Protein AF-M1UWH1-F1 (afdb_monomer_lite)

pLDDT: mean 89.77, std 11.31, range [30.55, 98.75]

Secondary structure (DSSP, 8-state):
----EEEEEE-TTSEEEEEEE-TTS-EE-HHHHHHHHHHHHHHHH-TT-SEEEEE--SS-SB-EE-GGGS-SSGGGHHHH-----HHHIIIIIS-SS-EEEEE-SEEETHHHHHHHTSSEEEEETT-EEE--GGGGT----SSHHHHHHHHH-HHHHHHHHHTT--EEHHHHHHTTS-SEEE-GGGGGGHHHHHHHHHHHHHH-GGGPPPPGGG--TTTTT--HHHHHHHHHHHHHHHHHHH--THHHHHHHHHHHHHHTSSHHHHHHHHHHHHHHHHHSHHHHHHHHHHHHHHH-S--PPPPTT----SEEEEE--SHHHHHHHHHHHHTT-EEEEE-SSHHHHHHHHHHHHHHHHHTT--HHHHHHTEEEESS--HHHHTT-SEEEE---S-HHHHHHHHHHHHHHS-TT-EEEE--SSS-HHHHHTT-HHHHHHT-EEEEEEPSSTTT--EEEEEE-TT--HHHHHHHHHHHHHTT-EEEEEE-STTTTHHHHHHHHHHHHHHHHHHH---HHHHHHHIIIII--SS-HHHHHHHH-HHHHHHHHHHHHHH-GGG-----HHHHHHHTT--BGGGTBSSSEE-TTS-SEE--HHHHHHHHHTT-PPPPSSPPPHHHHHHHHHHHHHHHHHHHHHTTSSS-HHHHHHHHHHHH---GGGT-HHHHHHHSTTHHHHHHHHHHHHHHHHTTT-GGGSPPHHHHHHTTSSS--SSSPPPPPPPPPPTT-EEEEEEEEPPPEETTTSTTTT--HHHHHHHHHHHHHHHHT--GGG--EEEEE-SS--TTHHHHHHHHHHHHTT--TTS-EEEE--GGGHHHHHHHHHHHHHHHTS-SEEEEEEEEETTTS------SS--TTGGG-HHHHGGGS-HHHHHHHHHHHTT--HHHHHHHHHHHHHHHHHHHHTTGGGGTBPPEEEEEPPPHHHHHHHS--SSSTTSS--PPEEEEE-S-S---TT--HHHHHTSPBSSSTT---BTTSBPPPEEEEEEEEEEEHHHHHHTTPPPSEEEEEEEEEE--GGGGGGHHHHHHHHHHHHHT--GGGEEEEEE--SBHHHHHHHHHHHT--TTSBSTT--HHHH---TTTHHHHHHHHHHHHHHHHT-SEEEEEEEETTTEEEEEEEE--TT----HHHHHHH-

Radius of gyration: 35.46 Å; chains: 1; bounding box: 84×63×124 Å

Sequence (1145 aa):
MTGESVSVQYQPDGVAIIVFSAPPVNALSVNLRRLLALNVANVVADRRAKAIVLYGGESTFSAGADVGEFPEKLGSAENIISLDTEPFKTLLETSPKPTVACITGTALGGGLELALACHFRVALSDAKLGLPELRLGLIPGLGGTQRLPRLIGVEPALDMIMHSRIIDGEEAHRCGLVDRLVPASRRETLLREACAVALEVASDPQKMPPPLLTRTDKLGNADVEKIRSKYLPRAVEMRQKTGQIQFESCVRAVLEGIERGGGDAGWALEAELFRQCAASEASRALIHVFLASRRTVTNFKAEPHLHEPRTVAVIGGGLMGSGIAACILQNGGRVVLKEVNENALAAAIQRIEAILSRAKVDTADARRRLQGTIEFDKKLFSDVDLVVEAAVENVQAKQGIFRSLAECTGPHCILATNTSTINLDLIGEAIPQVHKEGRLIGAHFFSPAHVMPLLEIVRANRTRNRAVQMVLAFAKHLRKTPIIVGNCAGFAVNRMYFPQTQMAFFLTEYLGIHPYDIDRACQEVLGLPMGPFGLADLVGLDICDSVNQVFSMSYPERVCSLSIAGKLIEMGRKGQKSGAGFYRYGADHRKPIEDREMLDPLLASMTPPPLREPLTPLDIVQMIFFPVVNEAMRVLEERIADKAADLDVASVLGYGFPAYRGGLLYWAQHLPGGPRLILERLREWDTRFGTQCPLFAPSFALECALRSTEPVLERPPRPRLATGSDDDIVFVAAVRTAIGKAGRGLLKDTLPEDMLAPLIGALLDRSAVKPAEVGDVIVGTALPRGDAAAVSLRVAALCAGLPDTVPVRLVNRLCASGLQAIADAAAAIQRGDYGIAIAGGVESMSMNAIQLSLERRSHRLASCAAAEDAYLSMGDTSENVAARFAISRAAQDRFAASSHARASRASLSGRFEREILPISTQVYPTRKAAKQADGNLSTAERAPAVPQPVVAQRDEGIRLGVTTGALAKLPPVFRKQGTTTAGNSSQVSDGAALVLLMKRSEARRRGLRPLGTFRAFAVAGVPPAIMGIGPAAAIPKLLSQAGVEANLIDLYEINEAFASQAEYCVQKLGLNRDVLNVNGGAIALGHPLGMSGARLCVTLLHELAIREGRYGVVSMCVGTGMGAAALLERCEDDGFDERRLRAAL

InterPro domains:
  IPR001753 Enoyl-CoA hydratase/isomerase-like domain [PF00378] (13-206)
  IPR002155 Thiolase [TIGR01930] (732-1129)
  IPR002155 Thiolase [cd00751] (730-1130)
  IPR006108 3-hydroxyacyl-CoA dehydrogenase, C-terminal [PF00725] (490-585)
  IPR006176 3-hydroxyacyl-CoA dehydrogenase, NAD binding [PF02737] (311-487)
  IPR008927 6-phosphogluconate dehydrogenase-like, C-terminal domain superfamily [SSF48179] (490-593)
  IPR008927 6-phosphogluconate dehydrogenase-like, C-terminal domain superfamily [SSF48179] (617-691)
  IPR016039 Thiolase-like [G3DSA:3.40.47.10] (725-1144)
  IPR016039 Thiolase-like [SSF53901] (724-1131)
  IPR018376 Enoyl-CoA hydratase/isomerase, conserved site [PS00166] (100-120)
  IPR020610 Thiolase, active site [PS00099] (1112-1125)
  IPR020613 Thiolase, conserved site [PS00737] (1077-1093)
  IPR020615 Thiolase, acyl-enzyme intermediate active site [PS00098] (811-829)
  IPR020616 Thiolase, N-terminal [PF00108] (729-1001)
  IPR020617 Thiolase, C-terminal [PF02803] (1009-1130)
  IPR029045 ClpP/crotonase-like domain superfamily [SSF52096] (1-296)
  IPR036291 NAD(P)-binding domain superfamily [SSF51735] (310-488)

Foldseek 3Di:
DFPWDWDWDADPLQEIEIETEGPPFAACEPVSVVRVLVVLVVSLPDPSHLAYEYADDAAFQHPYHDLVLQDLDLPCLVPRQPPVLVSLQVRAQVRPAAYEYLGHAEQEQNSLLSRLSGQAYEYEQAHKYWRQQLLLLFARQNLLLQSVCLQQNDVVSLVRRLVRDIDGPNVCVVSRVHVHYDYPVPSVCSVVVRVVVRVVCSVPVVPGDHRSQLHCPRHPVVPLVVLCVVQQVVQVVCCVQQVSNNSNQSSVLNSQSSVVNGSPRSNVSSSVSRSVSSSTLLSSLSSLLVVLLVVLDDDDDDDPPQDAWQEEEEEFLDQQSLLVLLLQLQLPHAYEYEDQDDVRQVVSLVSNLVVCVVVVHDSVSSVVRYHYDHDLALVVAASGQEYEYDDDQDLVVLLVVVLSSLVRYHPNYAYEYQHQFDFQLSSCVSVVPCLQSQRYWYFHAFPVNNPFQETEIEGALNHFPSNVVNVVSNSVSSNHRYHYFYTDGRQQQRQLQLLLLQLLQCCCLAVVDQSVLLQVLCCRVQNFPTGSQLVQLVCWLVVNVVSLLSCCLQPVLAGFDGCQSVVQVVVVAGHLVSQHHCFGAPPVSPDGHHDCVPVVVVSVVSPHDHDPDDDDSVNSVLSNQLLSLQSSLLSQLLRRHVWVSSQQNCQCRRVVRPSSCNGSQSNQQPPDCRLNVSLVVLVVCCVVCCVRGVSSPGFLQSVQQVVDPRRGSHRRDAPAFAADDLLFKFFQDKAKAAWAFAPDGPCNPPQQLLQQQVQLLVQCVSQVPDLAQAQEEEEFAAQDDPCVVVVSQLSSSVSNPRDPPHYYDYAYQWLCRFVVQVVVQSVCQSVPVHFKHKGFYWFNCSVGPPDPPVVDDDPCCVVPVLQVLLPDDPLLLLQVLCVVVVVDLLLLLSLLSNLLSLQVCCQSSCLCVRHHDKRWDWAFDDPVRLCVPPVDDPPSPPDDGDTDIDIRGHQPLRDRSRGSVVSVPFQADPDNPGSFGLSSAFGAITMAMMTMIGRSSVCVVSVRFGLWTWQWKFKDFARQSNLLQQLLGAVVVGCVVRVHDPSLAQAEEEARRGSSSVVVSCVSVVDRPCRYSSNHHRSRRNRSRRRRSSVSVSSQSSVCVLSVRFKYKYKYGTRSGMIMMTIIGDHPRHDDPVVVSVRSD

Structure (mmCIF, N/CA/C/O backbone):
data_AF-M1UWH1-F1
#
_entry.id   AF-M1UWH1-F1
#
loop_
_atom_site.group_PDB
_atom_site.id
_atom_site.type_symbol
_atom_site.label_atom_id
_atom_site.label_alt_id
_atom_site.label_comp_id
_atom_site.label_asym_id
_atom_site.label_entity_id
_atom_site.label_seq_id
_atom_site.pdbx_PDB_ins_code
_atom_site.Cartn_x
_atom_site.Cartn_y
_atom_site.Cartn_z
_atom_site.occupancy
_atom_site.B_iso_or_equiv
_atom_site.auth_seq_id
_atom_site.auth_comp_id
_atom_site.auth_asym_id
_atom_site.auth_atom_id
_atom_site.pdbx_PDB_model_num
ATOM 1 N N . MET A 1 1 ? -17.876 -9.163 -30.804 1.00 32.53 1 MET A N 1
ATOM 2 C CA . MET A 1 1 ? -17.872 -8.530 -32.138 1.00 32.53 1 MET A CA 1
ATOM 3 C C . MET A 1 1 ? -16.700 -7.568 -32.159 1.00 32.53 1 MET A C 1
ATOM 5 O O . MET A 1 1 ? -16.785 -6.517 -31.539 1.00 32.53 1 MET A O 1
ATOM 9 N N . THR A 1 2 ? -15.562 -7.985 -32.708 1.00 49.34 2 THR A N 1
ATOM 10 C CA . THR A 1 2 ? -14.374 -7.133 -32.835 1.00 49.34 2 THR A CA 1
ATOM 11 C C . THR A 1 2 ? -14.682 -6.083 -33.902 1.00 49.34 2 THR A C 1
ATOM 13 O O . THR A 1 2 ? -15.084 -6.435 -35.003 1.00 49.34 2 THR A O 1
ATOM 16 N N . GLY A 1 3 ? -14.581 -4.792 -33.581 1.00 72.62 3 GLY A N 1
ATOM 17 C CA . GLY A 1 3 ? -14.861 -3.688 -34.515 1.00 72.62 3 GLY A CA 1
ATOM 18 C C . GLY A 1 3 ? -13.824 -3.538 -35.638 1.00 72.62 3 GLY A C 1
ATOM 19 O O . GLY A 1 3 ? -13.643 -2.439 -36.152 1.00 72.62 3 GLY A O 1
ATOM 20 N N . GLU A 1 4 ? -13.106 -4.611 -35.967 1.00 88.38 4 GLU A N 1
ATOM 21 C CA . GLU A 1 4 ? -12.084 -4.646 -37.006 1.00 88.38 4 GLU A CA 1
ATOM 22 C C . GLU A 1 4 ? -12.744 -4.743 -38.381 1.00 88.38 4 GLU A C 1
ATOM 24 O O . GLU A 1 4 ? -13.670 -5.530 -38.589 1.00 88.38 4 GLU A O 1
ATOM 29 N N . SER A 1 5 ? -12.262 -3.957 -39.336 1.00 90.50 5 SER A N 1
ATOM 30 C CA . SER A 1 5 ? -12.790 -3.951 -40.696 1.00 90.50 5 SER A CA 1
ATOM 31 C C . SER A 1 5 ? -11.693 -3.704 -41.722 1.00 90.50 5 SER A C 1
ATOM 33 O O . SER A 1 5 ? -10.723 -2.985 -41.477 1.00 90.50 5 SER A O 1
ATOM 35 N N . VAL A 1 6 ? -11.867 -4.313 -42.892 1.00 92.69 6 VAL A N 1
ATOM 36 C CA . VAL A 1 6 ? -11.079 -4.046 -44.094 1.00 92.69 6 VAL A CA 1
ATOM 37 C C . VAL A 1 6 ? -12.072 -3.830 -45.227 1.00 92.69 6 VAL A C 1
ATOM 39 O O . VAL A 1 6 ? -12.960 -4.654 -45.438 1.00 92.69 6 VAL A O 1
ATOM 42 N N . SER A 1 7 ? -11.948 -2.710 -45.927 1.00 94.38 7 SER A N 1
ATOM 43 C CA . SER A 1 7 ? -12.796 -2.348 -47.062 1.00 94.38 7 SER A CA 1
ATOM 44 C C . SER A 1 7 ? -11.935 -1.981 -48.263 1.00 94.38 7 SER A C 1
ATOM 46 O O . SER A 1 7 ? -10.785 -1.574 -48.109 1.00 94.38 7 SER A O 1
ATOM 48 N N . VAL A 1 8 ? -12.486 -2.132 -49.465 1.00 95.06 8 VAL A N 1
ATOM 49 C CA . VAL A 1 8 ? -11.788 -1.819 -50.715 1.00 95.06 8 VAL A CA 1
ATOM 50 C C . VAL A 1 8 ? -12.568 -0.750 -51.466 1.00 95.06 8 VAL A C 1
ATOM 52 O O . VAL A 1 8 ? -13.759 -0.913 -51.724 1.00 95.06 8 VAL A O 1
ATOM 55 N N . GLN A 1 9 ? -11.892 0.335 -51.832 1.00 94.88 9 GLN A N 1
ATOM 56 C CA . GLN A 1 9 ? -12.444 1.434 -52.618 1.00 94.88 9 GLN A CA 1
ATOM 57 C C . GLN A 1 9 ? -11.731 1.493 -53.969 1.00 94.88 9 GLN A C 1
ATOM 59 O O . GLN A 1 9 ? -10.514 1.649 -54.022 1.00 94.88 9 GLN A O 1
ATOM 64 N N . TYR A 1 10 ? -12.478 1.370 -55.064 1.00 93.25 10 TYR A N 1
ATOM 65 C CA . TYR A 1 10 ? -11.926 1.443 -56.417 1.00 93.25 10 TYR A CA 1
ATOM 66 C C . TYR A 1 10 ? -12.019 2.871 -56.947 1.00 93.25 10 TYR A C 1
ATOM 68 O O . TYR A 1 10 ? -13.111 3.433 -57.031 1.00 93.25 10 TYR A O 1
ATOM 76 N N . GLN A 1 11 ? -10.879 3.442 -57.321 1.00 93.19 11 GLN A N 1
ATOM 77 C CA . GLN A 1 11 ? -10.817 4.733 -57.993 1.00 93.19 11 GLN A CA 1
ATOM 78 C C . GLN A 1 11 ? -11.104 4.577 -59.499 1.00 93.19 11 GLN A C 1
ATOM 80 O O . GLN A 1 11 ? -10.790 3.529 -60.075 1.00 93.19 11 GLN A O 1
ATOM 85 N N . PRO A 1 12 ? -11.676 5.600 -60.169 1.00 88.69 12 PRO A N 1
ATOM 86 C CA . PRO A 1 12 ? -11.989 5.543 -61.603 1.00 88.69 12 PRO A CA 1
ATOM 87 C C . PRO A 1 12 ? -10.779 5.269 -62.512 1.00 88.69 12 PRO A C 1
ATOM 89 O O . PRO A 1 12 ? -10.929 4.741 -63.611 1.00 88.69 12 PRO A O 1
ATOM 92 N N . ASP A 1 13 ? -9.578 5.620 -62.058 1.00 89.25 13 ASP A N 1
ATOM 93 C CA . ASP A 1 13 ? -8.307 5.418 -62.763 1.00 89.25 13 ASP A CA 1
ATOM 94 C C . ASP A 1 13 ? -7.765 3.972 -62.676 1.00 89.25 13 ASP A C 1
ATOM 96 O O . ASP A 1 13 ? -6.873 3.589 -63.448 1.00 89.25 13 ASP A O 1
ATOM 100 N N . GLY A 1 14 ? -8.360 3.141 -61.812 1.00 89.94 14 GLY A N 1
ATOM 101 C CA . GLY A 1 14 ? -8.007 1.742 -61.591 1.00 89.94 14 GLY A CA 1
ATOM 102 C C . GLY A 1 14 ? -7.164 1.483 -60.338 1.00 89.94 14 GLY A C 1
ATOM 103 O O . GLY A 1 14 ? -6.703 0.355 -60.166 1.00 89.94 14 GLY A O 1
ATOM 104 N N . VAL A 1 15 ? -6.938 2.464 -59.456 1.00 96.00 15 VAL A N 1
ATOM 105 C CA . VAL A 1 15 ? -6.287 2.215 -58.154 1.00 96.00 15 VAL A CA 1
ATOM 106 C C . VAL A 1 15 ? -7.288 1.627 -57.156 1.00 96.00 15 VAL A C 1
ATOM 108 O O . VAL A 1 15 ? -8.354 2.194 -56.924 1.00 96.00 15 VAL A O 1
ATOM 111 N N . ALA A 1 16 ? -6.941 0.503 -56.527 1.00 96.94 16 ALA A N 1
ATOM 112 C CA . ALA A 1 16 ? -7.712 -0.078 -55.431 1.00 96.94 16 ALA A CA 1
ATOM 113 C C . ALA A 1 16 ? -7.117 0.334 -54.077 1.00 96.94 16 ALA A C 1
ATOM 115 O O . ALA A 1 16 ? -5.994 -0.037 -53.736 1.00 96.94 16 ALA A O 1
ATOM 116 N N . ILE A 1 17 ? -7.877 1.092 -53.292 1.00 97.12 17 ILE A N 1
ATOM 117 C CA . ILE A 1 17 ? -7.493 1.543 -51.955 1.00 97.12 17 ILE A CA 1
ATOM 118 C C . ILE A 1 17 ? -8.067 0.564 -50.932 1.00 97.12 17 ILE A C 1
ATOM 120 O O . ILE A 1 17 ? -9.280 0.494 -50.742 1.00 97.12 17 ILE A O 1
ATOM 124 N N . ILE A 1 18 ? -7.197 -0.192 -50.268 1.00 96.62 18 ILE A N 1
ATOM 125 C CA . ILE A 1 18 ? -7.555 -1.092 -49.172 1.00 96.62 18 ILE A CA 1
ATOM 126 C C . ILE A 1 18 ? -7.452 -0.302 -47.869 1.00 96.62 18 ILE A C 1
ATOM 128 O O . ILE A 1 18 ? -6.356 0.011 -47.400 1.00 96.62 18 ILE A O 1
ATOM 132 N N . VAL A 1 19 ? -8.608 0.017 -47.294 1.00 96.12 19 VAL A N 1
ATOM 133 C CA . VAL A 1 19 ? -8.722 0.755 -46.037 1.00 96.12 19 VAL A CA 1
ATOM 134 C C . VAL A 1 19 ? -8.944 -0.227 -44.899 1.00 96.12 19 VAL A C 1
ATOM 136 O O . VAL A 1 19 ? -9.927 -0.969 -44.914 1.00 96.12 19 VAL A O 1
ATOM 139 N N . PHE A 1 20 ? -8.056 -0.222 -43.909 1.00 94.81 20 PHE A N 1
ATOM 140 C CA . PHE A 1 20 ? -8.153 -1.092 -42.740 1.00 94.81 20 PHE A CA 1
ATOM 141 C C . PHE A 1 20 ? -8.281 -0.289 -41.448 1.00 94.81 20 PHE A C 1
ATOM 143 O O . PHE A 1 20 ? -7.688 0.778 -41.301 1.00 94.81 20 PHE A O 1
ATOM 150 N N . SER A 1 21 ? -9.077 -0.804 -40.511 1.00 92.69 21 SER A N 1
ATOM 151 C CA . SER A 1 21 ? -9.324 -0.158 -39.225 1.00 92.69 21 SER A CA 1
ATOM 152 C C . SER A 1 21 ? -9.543 -1.182 -38.114 1.00 92.69 21 SER A C 1
ATOM 154 O O . SER A 1 21 ? -10.317 -2.124 -38.279 1.00 92.69 21 SER A O 1
ATOM 156 N N . ALA A 1 22 ? -8.887 -0.970 -36.975 1.00 88.56 22 ALA A N 1
ATOM 157 C CA . ALA A 1 22 ? -9.105 -1.691 -35.725 1.00 88.56 22 ALA A CA 1
ATOM 158 C C . ALA A 1 22 ? -9.096 -0.680 -34.561 1.00 88.56 22 ALA A C 1
ATOM 160 O O . ALA A 1 22 ? -8.036 -0.360 -34.032 1.00 88.56 22 ALA A O 1
ATOM 161 N N . PRO A 1 23 ? -10.239 -0.091 -34.173 1.00 80.50 23 PRO A N 1
ATOM 162 C CA . PRO A 1 23 ? -10.279 0.882 -33.083 1.00 80.50 23 PRO A CA 1
ATOM 163 C C . PRO A 1 23 ? -9.908 0.235 -31.729 1.00 80.50 23 PRO A C 1
ATOM 165 O O . PRO A 1 23 ? -10.260 -0.921 -31.495 1.00 80.50 23 PRO A O 1
ATOM 168 N N . PRO A 1 24 ? -9.253 0.964 -30.799 1.00 78.44 24 PRO A N 1
ATOM 169 C CA . PRO A 1 24 ? -8.936 2.397 -30.851 1.00 78.44 24 PRO A CA 1
ATOM 170 C C . PRO A 1 24 ? -7.660 2.751 -31.637 1.00 78.44 24 PRO A C 1
ATOM 172 O O . PRO A 1 24 ? -7.464 3.920 -31.957 1.00 78.44 24 PRO A O 1
ATOM 175 N N . VAL A 1 25 ? -6.798 1.777 -31.944 1.00 85.12 25 VAL A N 1
ATOM 176 C CA . VAL A 1 25 ? -5.574 1.945 -32.747 1.00 85.12 25 VAL A CA 1
ATOM 177 C C . VAL A 1 25 ? -5.332 0.694 -33.584 1.00 85.12 25 VAL A C 1
ATOM 179 O O . VAL A 1 25 ? -5.476 -0.408 -33.063 1.00 85.12 25 VAL A O 1
ATOM 182 N N . ASN A 1 26 ? -4.904 0.860 -34.840 1.00 91.50 26 ASN A N 1
ATOM 183 C CA . ASN A 1 26 ? -4.705 -0.244 -35.786 1.00 91.50 26 ASN A CA 1
ATOM 184 C C . ASN A 1 26 ? -3.560 -1.191 -35.377 1.00 91.50 26 ASN A C 1
ATOM 186 O O . ASN A 1 26 ? -2.440 -1.100 -35.896 1.00 91.50 26 ASN A O 1
ATOM 190 N N . ALA A 1 27 ? -3.839 -2.097 -34.444 1.00 89.25 27 ALA A N 1
ATOM 191 C CA . ALA A 1 27 ? -2.983 -3.217 -34.093 1.00 89.25 27 ALA A CA 1
ATOM 192 C C . ALA A 1 27 ? -3.243 -4.374 -35.064 1.00 89.25 27 ALA A C 1
ATOM 194 O O . ALA A 1 27 ? -4.388 -4.742 -35.319 1.00 89.25 27 ALA A O 1
ATOM 195 N N . LEU A 1 28 ? -2.181 -4.935 -35.634 1.00 87.00 28 LEU A N 1
ATOM 196 C CA . LEU A 1 28 ? -2.249 -6.083 -36.529 1.00 87.00 28 LEU A CA 1
ATOM 197 C C . LEU A 1 28 ? -2.514 -7.337 -35.704 1.00 87.00 28 LEU A C 1
ATOM 199 O O . LEU A 1 28 ? -1.569 -8.059 -35.407 1.00 87.00 28 LEU A O 1
ATOM 203 N N . SER A 1 29 ? -3.766 -7.587 -35.330 1.00 86.12 29 SER A N 1
ATOM 204 C CA . SER A 1 29 ? -4.202 -8.860 -34.747 1.00 86.12 29 SER A CA 1
ATOM 205 C C . SER A 1 29 ? -4.167 -9.988 -35.792 1.00 86.12 29 SER A C 1
ATOM 207 O O . SER A 1 29 ? -4.154 -9.729 -36.998 1.00 86.12 29 SER A O 1
ATOM 209 N N . VAL A 1 30 ? -4.193 -11.256 -35.374 1.00 82.12 30 VAL A N 1
ATOM 210 C CA . VAL A 1 30 ? -4.352 -12.437 -36.240 1.00 82.12 30 VAL A CA 1
ATOM 211 C C . VAL A 1 30 ? -5.530 -12.233 -37.190 1.00 82.12 30 VAL A C 1
ATOM 213 O O . VAL A 1 30 ? -5.425 -12.531 -38.381 1.00 82.12 30 VAL A O 1
ATOM 216 N N . ASN A 1 31 ? -6.646 -11.711 -36.679 1.00 85.25 31 ASN A N 1
ATOM 217 C CA . ASN A 1 31 ? -7.851 -11.501 -37.468 1.00 85.25 31 ASN A CA 1
ATOM 218 C C . ASN A 1 31 ? -7.667 -10.384 -38.505 1.00 85.25 31 ASN A C 1
ATOM 220 O O . ASN A 1 31 ? -7.942 -10.608 -39.685 1.00 85.25 31 ASN A O 1
ATOM 224 N N . LEU A 1 32 ? -7.117 -9.228 -38.116 1.00 87.75 32 LEU A N 1
ATOM 225 C CA . LEU A 1 32 ? -6.843 -8.145 -39.060 1.00 87.75 32 LEU A CA 1
ATOM 226 C C . LEU A 1 32 ? -5.835 -8.567 -40.141 1.00 87.75 32 LEU A C 1
ATOM 228 O O . LEU A 1 32 ? -6.041 -8.265 -41.316 1.00 87.75 32 LEU A O 1
ATOM 232 N N . ARG A 1 33 ? -4.787 -9.320 -39.775 1.00 86.75 33 ARG A N 1
ATOM 233 C CA . ARG A 1 33 ? -3.809 -9.884 -40.725 1.00 86.75 33 ARG A CA 1
ATOM 234 C C . ARG A 1 33 ? -4.490 -10.798 -41.750 1.00 86.75 33 ARG A C 1
ATOM 236 O O . ARG A 1 33 ? -4.246 -10.651 -42.946 1.00 86.75 33 ARG A O 1
ATOM 243 N N . ARG A 1 34 ? -5.393 -11.683 -41.309 1.00 86.00 34 ARG A N 1
ATOM 244 C CA . ARG A 1 34 ? -6.181 -12.562 -42.196 1.00 86.00 34 ARG A CA 1
ATOM 245 C C . ARG A 1 34 ? -7.105 -11.778 -43.127 1.00 86.00 34 ARG A C 1
ATOM 247 O O . ARG A 1 34 ? -7.150 -12.066 -44.321 1.00 86.00 34 ARG A O 1
ATOM 254 N N . LEU A 1 35 ? -7.818 -10.776 -42.608 1.00 89.25 35 LEU A N 1
ATOM 255 C CA . LEU A 1 35 ? -8.702 -9.927 -43.413 1.00 89.25 35 LEU A CA 1
ATOM 256 C C . LEU A 1 35 ? -7.924 -9.129 -44.465 1.00 89.25 35 LEU A C 1
ATOM 258 O O . LEU A 1 35 ? -8.372 -9.031 -45.609 1.00 89.25 35 LEU A O 1
ATOM 262 N N . LEU A 1 36 ? -6.760 -8.587 -44.099 1.00 90.12 36 LEU A N 1
ATOM 263 C CA . LEU A 1 36 ? -5.859 -7.909 -45.029 1.00 90.12 36 LEU A CA 1
ATOM 264 C C . LEU A 1 36 ? -5.384 -8.863 -46.125 1.00 90.12 36 LEU A C 1
ATOM 266 O O . LEU A 1 36 ? -5.554 -8.548 -47.298 1.00 90.12 36 LEU A O 1
ATOM 270 N N . ALA A 1 37 ? -4.867 -10.039 -45.761 1.00 88.19 37 ALA A N 1
ATOM 271 C CA . ALA A 1 37 ? -4.418 -11.045 -46.721 1.00 88.19 37 ALA A CA 1
ATOM 272 C C . ALA A 1 37 ? -5.525 -11.421 -47.723 1.00 88.19 37 ALA A C 1
ATOM 274 O O . ALA A 1 37 ? -5.306 -11.380 -48.932 1.00 88.19 37 ALA A O 1
ATOM 275 N N . LEU A 1 38 ? -6.738 -11.700 -47.235 1.00 89.31 38 LEU A N 1
ATOM 276 C CA . LEU A 1 38 ? -7.881 -12.043 -48.084 1.00 89.31 38 LEU A CA 1
ATOM 277 C C . LEU A 1 38 ? -8.242 -10.912 -49.061 1.00 89.31 38 LEU A C 1
ATOM 279 O O . LEU A 1 38 ? -8.435 -11.153 -50.251 1.00 89.31 38 LEU A O 1
ATOM 283 N N . ASN A 1 39 ? -8.326 -9.670 -48.576 1.00 92.25 39 ASN A N 1
ATOM 284 C CA . ASN A 1 39 ? -8.693 -8.531 -49.420 1.00 92.25 39 ASN A CA 1
ATOM 285 C C . ASN A 1 39 ? -7.599 -8.188 -50.435 1.00 92.25 39 ASN A C 1
ATOM 287 O O . ASN A 1 39 ? -7.919 -7.899 -51.585 1.00 92.25 39 ASN A O 1
ATOM 291 N N . VAL A 1 40 ? -6.322 -8.270 -50.050 1.00 90.94 40 VAL A N 1
ATOM 292 C CA . VAL A 1 40 ? -5.207 -8.080 -50.986 1.00 90.94 40 VAL A CA 1
ATOM 293 C C . VAL A 1 40 ? -5.252 -9.153 -52.074 1.00 90.94 40 VAL A C 1
ATOM 295 O O . VAL A 1 40 ? -5.216 -8.800 -53.248 1.00 90.94 40 VAL A O 1
ATOM 298 N N . ALA A 1 41 ? -5.421 -10.433 -51.722 1.00 90.31 41 ALA A N 1
ATOM 299 C CA . ALA A 1 41 ? -5.534 -11.516 -52.702 1.00 90.31 41 ALA A CA 1
ATOM 300 C C . ALA A 1 41 ? -6.688 -11.288 -53.696 1.00 90.31 41 ALA A C 1
ATOM 302 O O . ALA A 1 41 ? -6.501 -11.416 -54.908 1.00 90.31 41 ALA A O 1
ATOM 303 N N . ASN A 1 42 ? -7.857 -10.869 -53.200 1.00 91.12 42 ASN A N 1
ATOM 304 C CA . ASN A 1 42 ? -9.011 -10.547 -54.041 1.00 91.12 42 ASN A CA 1
ATOM 305 C C . ASN A 1 42 ? -8.716 -9.391 -55.013 1.00 91.12 42 ASN A C 1
ATOM 307 O O . ASN A 1 42 ? -9.048 -9.475 -56.194 1.00 91.12 42 ASN A O 1
ATOM 311 N N . VAL A 1 43 ? -8.061 -8.326 -54.544 1.00 92.44 43 VAL A N 1
ATOM 312 C CA . VAL A 1 43 ? -7.693 -7.172 -55.382 1.00 92.44 43 VAL A CA 1
ATOM 313 C C . VAL A 1 43 ? -6.607 -7.534 -56.398 1.00 92.44 43 VAL A C 1
ATOM 315 O O . VAL A 1 43 ? -6.645 -7.072 -57.541 1.00 92.44 43 VAL A O 1
ATOM 318 N N . VAL A 1 44 ? -5.648 -8.385 -56.029 1.00 91.06 44 VAL A N 1
ATOM 319 C CA . VAL A 1 44 ? -4.637 -8.908 -56.958 1.00 91.06 44 VAL A CA 1
ATOM 320 C C . VAL A 1 44 ? -5.309 -9.697 -58.089 1.00 91.06 44 VAL A C 1
ATOM 322 O O . VAL A 1 44 ? -4.965 -9.484 -59.252 1.00 91.06 44 VAL A O 1
ATOM 325 N N . ALA A 1 45 ? -6.324 -10.512 -57.790 1.00 90.69 45 ALA A N 1
ATOM 326 C CA . ALA A 1 45 ? -7.078 -11.264 -58.796 1.00 90.69 45 ALA A CA 1
ATOM 327 C C . ALA A 1 45 ? -8.026 -10.396 -59.658 1.00 90.69 45 ALA A C 1
ATOM 329 O O . ALA A 1 45 ? -8.312 -10.743 -60.807 1.00 90.69 45 ALA A O 1
ATOM 330 N N . ASP A 1 46 ? -8.507 -9.258 -59.147 1.00 92.38 46 ASP A N 1
ATOM 331 C CA . ASP A 1 46 ? -9.475 -8.403 -59.847 1.00 92.38 46 ASP A CA 1
ATOM 332 C C . ASP A 1 46 ? -8.832 -7.590 -60.984 1.00 92.38 46 ASP A C 1
ATOM 334 O O . ASP A 1 46 ? -8.040 -6.676 -60.755 1.00 92.38 46 ASP A O 1
ATOM 338 N N . ARG A 1 47 ? -9.217 -7.858 -62.236 1.00 89.12 47 ARG A N 1
ATOM 339 C CA . ARG A 1 47 ? -8.689 -7.161 -63.425 1.00 89.12 47 ARG A CA 1
ATOM 340 C C . ARG A 1 47 ? -8.970 -5.651 -63.453 1.00 89.12 47 ARG A C 1
ATOM 342 O O . ARG A 1 47 ? -8.304 -4.945 -64.203 1.00 89.12 47 ARG A O 1
ATOM 349 N N . ARG A 1 48 ? -9.929 -5.148 -62.664 1.00 90.88 48 ARG A N 1
ATOM 350 C CA . ARG A 1 48 ? -10.234 -3.707 -62.555 1.00 90.88 48 ARG A CA 1
ATOM 351 C C . ARG A 1 48 ? -9.138 -2.934 -61.823 1.00 90.88 48 ARG A C 1
ATOM 353 O O . ARG A 1 48 ? -8.943 -1.755 -62.104 1.00 90.88 48 ARG A O 1
ATOM 360 N N . ALA A 1 49 ? -8.432 -3.584 -60.897 1.00 92.69 49 ALA A N 1
ATOM 361 C CA . ALA A 1 49 ? -7.335 -2.970 -60.162 1.00 92.69 49 ALA A CA 1
ATOM 362 C C . ALA A 1 49 ? -6.037 -3.028 -60.976 1.00 92.69 49 ALA A C 1
ATOM 364 O O . ALA A 1 49 ? -5.548 -4.117 -61.282 1.00 92.69 49 ALA A O 1
ATOM 365 N N . LYS A 1 50 ? -5.460 -1.862 -61.263 1.00 93.75 50 LYS A N 1
ATOM 366 C CA . LYS A 1 50 ? -4.129 -1.688 -61.864 1.00 93.75 50 LYS A CA 1
ATOM 367 C C . LYS A 1 50 ? -3.028 -1.572 -60.811 1.00 93.75 50 LYS A C 1
ATOM 369 O O . LYS A 1 50 ? -1.906 -1.984 -61.070 1.00 93.75 50 LYS A O 1
ATOM 374 N N . ALA A 1 51 ? -3.352 -1.038 -59.634 1.00 95.06 51 ALA A N 1
ATOM 375 C CA . ALA A 1 51 ? -2.442 -0.885 -58.501 1.00 95.06 51 ALA A CA 1
ATOM 376 C C . ALA A 1 51 ? -3.209 -0.929 -57.169 1.00 95.06 51 ALA A C 1
ATOM 378 O O . ALA A 1 51 ? -4.436 -0.807 -57.153 1.00 95.06 51 ALA A O 1
ATOM 379 N N . ILE A 1 52 ? -2.486 -1.102 -56.062 1.00 96.50 52 ILE A N 1
ATOM 380 C CA . ILE A 1 52 ? -3.030 -1.273 -54.710 1.00 96.50 52 ILE A CA 1
ATOM 381 C C . ILE A 1 52 ? -2.426 -0.223 -53.774 1.00 96.50 52 ILE A C 1
ATOM 383 O O . ILE A 1 52 ? -1.207 -0.079 -53.708 1.00 96.50 52 ILE A O 1
ATOM 387 N N . VAL A 1 53 ? -3.262 0.470 -53.003 1.00 97.75 53 VAL A N 1
ATOM 388 C CA . VAL A 1 53 ? -2.834 1.376 -51.927 1.00 97.75 53 VAL A CA 1
ATOM 389 C C . VAL A 1 53 ? -3.356 0.845 -50.596 1.00 97.75 53 VAL A C 1
ATOM 391 O O . VAL A 1 53 ? -4.563 0.693 -50.434 1.00 97.75 53 VAL A O 1
ATOM 394 N N . LEU A 1 54 ? -2.473 0.576 -49.632 1.00 97.50 54 LEU A N 1
ATOM 395 C CA . LEU A 1 54 ? -2.862 0.241 -48.258 1.00 97.50 54 LEU A CA 1
ATOM 396 C C . LEU A 1 54 ? -2.986 1.519 -47.429 1.00 97.50 54 LEU A C 1
ATOM 398 O O . LEU A 1 54 ? -2.049 2.318 -47.396 1.00 97.50 54 LEU A O 1
ATOM 402 N N . TYR A 1 55 ? -4.103 1.697 -46.727 1.00 96.81 55 TYR A N 1
ATOM 403 C CA . TYR A 1 55 ? -4.386 2.897 -45.942 1.00 96.81 55 TYR A CA 1
ATOM 404 C C . TYR A 1 55 ? -5.031 2.556 -44.590 1.00 96.81 55 TYR A C 1
ATOM 406 O O . TYR A 1 55 ? -6.080 1.924 -44.537 1.00 96.81 55 TYR A O 1
ATOM 414 N N . GLY A 1 56 ? -4.422 2.995 -43.485 1.00 92.69 56 GLY A N 1
ATOM 415 C CA . GLY A 1 56 ? -4.933 2.741 -42.125 1.00 92.69 56 GLY A CA 1
ATOM 416 C C . GLY A 1 56 ? -5.944 3.778 -41.613 1.00 92.69 56 GLY A C 1
ATOM 417 O O . GLY A 1 56 ? -6.336 3.743 -40.450 1.00 92.69 56 GLY A O 1
ATOM 418 N N . GLY A 1 57 ? -6.356 4.741 -42.442 1.00 90.19 57 GLY A N 1
ATOM 419 C CA . GLY A 1 57 ? -7.177 5.876 -42.007 1.00 90.19 57 GLY A CA 1
ATOM 420 C C . GLY A 1 57 ? -6.351 7.097 -41.594 1.00 90.19 57 GLY A C 1
ATOM 421 O O . GLY A 1 57 ? -5.143 7.157 -41.807 1.00 90.19 57 GLY A O 1
ATOM 422 N N . GLU A 1 58 ? -7.002 8.112 -41.028 1.00 86.19 58 GLU A N 1
ATOM 423 C CA . GLU A 1 58 ? -6.412 9.452 -40.861 1.00 86.19 58 GLU A CA 1
ATOM 424 C C . GLU A 1 58 ? -5.446 9.595 -39.675 1.00 86.19 58 GLU A C 1
ATOM 426 O O . GLU A 1 58 ? -4.613 10.508 -39.662 1.00 86.19 58 GLU A O 1
ATOM 431 N N . SER A 1 59 ? -5.561 8.721 -38.670 1.00 86.62 59 SER A N 1
ATOM 432 C CA . SER A 1 59 ? -4.827 8.833 -37.406 1.00 86.62 59 SER A CA 1
ATOM 433 C C . SER A 1 59 ? -3.520 8.047 -37.408 1.00 86.62 59 SER A C 1
ATOM 435 O O . SER A 1 59 ? -2.460 8.638 -37.226 1.00 86.62 59 SER A O 1
ATOM 437 N N . THR A 1 60 ? -3.591 6.735 -37.624 1.00 91.12 60 THR A N 1
ATOM 438 C CA . THR A 1 60 ? -2.475 5.793 -37.523 1.00 91.12 60 THR A CA 1
ATOM 439 C C . THR A 1 60 ? -2.565 4.787 -38.660 1.00 91.12 60 THR A C 1
ATOM 441 O O . THR A 1 60 ? -3.593 4.138 -38.815 1.00 91.12 60 THR A O 1
ATOM 444 N N . PHE A 1 61 ? -1.466 4.582 -39.388 1.00 95.88 61 PHE A N 1
ATOM 445 C CA . PHE A 1 61 ? -1.341 3.478 -40.330 1.00 95.88 61 PHE A CA 1
ATOM 446 C C . PHE A 1 61 ? -1.435 2.150 -39.576 1.00 95.88 61 PHE A C 1
ATOM 448 O O . PHE A 1 61 ? -2.448 1.464 -39.661 1.00 95.88 61 PHE A O 1
ATOM 455 N N . SER A 1 62 ? -0.432 1.828 -38.756 1.00 94.50 62 SER A N 1
ATOM 456 C CA . SER A 1 62 ? -0.483 0.694 -37.834 1.00 94.50 62 SER A CA 1
ATOM 457 C C . SER A 1 62 ? 0.478 0.867 -36.654 1.00 94.50 62 SER A C 1
ATOM 459 O O . SER A 1 62 ? 1.619 1.305 -36.806 1.00 94.50 62 SER A O 1
ATOM 461 N N . ALA A 1 63 ? 0.013 0.503 -35.459 1.00 90.00 63 ALA A N 1
ATOM 462 C CA . ALA A 1 63 ? 0.793 0.572 -34.224 1.00 90.00 63 ALA A CA 1
ATOM 463 C C . ALA A 1 63 ? 1.675 -0.671 -33.974 1.00 90.00 63 ALA A C 1
ATOM 465 O O . ALA A 1 63 ? 2.365 -0.713 -32.956 1.00 90.00 63 ALA A O 1
ATOM 466 N N . GLY A 1 64 ? 1.655 -1.658 -34.877 1.00 87.25 64 GLY A N 1
ATOM 467 C CA . GLY A 1 64 ? 2.377 -2.927 -34.740 1.00 87.25 64 GLY A CA 1
ATOM 468 C C . GLY A 1 64 ? 1.460 -4.114 -34.480 1.00 87.25 64 GLY A C 1
ATOM 469 O O . GLY A 1 64 ? 0.244 -4.004 -34.627 1.00 87.25 64 GLY A O 1
ATOM 470 N N . ALA A 1 65 ? 2.047 -5.259 -34.129 1.00 84.19 65 ALA A N 1
ATOM 471 C CA . ALA A 1 65 ? 1.294 -6.447 -33.731 1.00 84.19 65 ALA A CA 1
ATOM 472 C C . ALA A 1 65 ? 0.492 -6.195 -32.443 1.00 84.19 65 ALA A C 1
ATOM 474 O O . ALA A 1 65 ? 0.886 -5.377 -31.605 1.00 84.19 65 ALA A O 1
ATOM 475 N N . ASP A 1 66 ? -0.627 -6.902 -32.275 1.00 81.56 66 ASP A N 1
ATOM 476 C CA . ASP A 1 66 ? -1.370 -6.851 -31.018 1.00 81.56 66 ASP A CA 1
ATOM 477 C C . ASP A 1 66 ? -0.609 -7.612 -29.922 1.00 81.56 66 ASP A C 1
ATOM 479 O O . ASP A 1 66 ? -0.498 -8.836 -29.933 1.00 81.56 66 ASP A O 1
ATOM 483 N N . VAL A 1 67 ? -0.071 -6.861 -28.958 1.00 78.06 67 VAL A N 1
ATOM 484 C CA . VAL A 1 67 ? 0.711 -7.418 -27.847 1.00 78.06 67 VAL A CA 1
ATOM 485 C C . VAL A 1 67 ? -0.147 -8.308 -26.935 1.00 78.06 67 VAL A C 1
ATOM 487 O O . VAL A 1 67 ? 0.390 -9.176 -26.255 1.00 78.06 67 VAL A O 1
ATOM 490 N N . GLY A 1 68 ? -1.476 -8.143 -26.942 1.00 71.38 68 GLY A N 1
ATOM 491 C CA . GLY A 1 68 ? -2.400 -9.008 -26.205 1.00 71.38 68 GLY A CA 1
ATOM 492 C C . GLY A 1 68 ? -2.469 -10.448 -26.728 1.00 71.38 68 GLY A C 1
ATOM 493 O O . GLY A 1 68 ? -3.027 -11.304 -26.044 1.00 71.38 68 GLY A O 1
ATOM 494 N N . GLU A 1 69 ? -1.904 -10.728 -27.907 1.00 72.44 69 GLU A N 1
ATOM 495 C CA . GLU A 1 69 ? -1.839 -12.075 -28.487 1.00 72.44 69 GLU A CA 1
ATOM 496 C C . GLU A 1 69 ? -0.715 -12.926 -27.892 1.00 72.44 69 GLU A C 1
ATOM 498 O O . GLU A 1 69 ? -0.775 -14.149 -27.984 1.00 72.44 69 GLU A O 1
ATOM 503 N N . PHE A 1 70 ? 0.302 -12.318 -27.272 1.00 68.75 70 PHE A N 1
ATOM 504 C CA . PHE A 1 70 ? 1.402 -13.067 -26.668 1.00 68.75 70 PHE A CA 1
ATOM 505 C C . PHE A 1 70 ? 0.982 -13.582 -25.285 1.00 68.75 70 PHE A C 1
ATOM 507 O O . PHE A 1 70 ? 0.586 -12.789 -24.429 1.00 68.75 70 PHE A O 1
ATOM 514 N N . PRO A 1 71 ? 1.037 -14.902 -25.040 1.00 53.94 71 PRO A N 1
ATOM 515 C CA . PRO A 1 71 ? 0.498 -15.470 -23.819 1.00 53.94 71 PRO A CA 1
ATOM 516 C C . PRO A 1 71 ? 1.340 -15.121 -22.590 1.00 53.94 71 PRO A C 1
ATOM 518 O O . PRO A 1 71 ? 2.562 -15.245 -22.599 1.00 53.94 71 PRO A O 1
ATOM 521 N N . GLU A 1 72 ? 0.665 -14.820 -21.481 1.00 51.31 72 GLU A N 1
ATOM 522 C CA . GLU A 1 72 ? 1.290 -14.703 -20.155 1.00 51.31 72 GLU A CA 1
ATOM 523 C C . GLU A 1 72 ? 1.696 -16.082 -19.574 1.00 51.31 72 GLU A C 1
ATOM 525 O O . GLU A 1 72 ? 2.516 -16.150 -18.661 1.00 51.31 72 GLU A O 1
ATOM 530 N N . LYS A 1 73 ? 1.163 -17.205 -20.100 1.00 45.69 73 LYS A N 1
ATOM 531 C CA . LYS A 1 73 ? 1.372 -18.573 -19.570 1.00 45.69 73 LYS A CA 1
ATOM 532 C C . LYS A 1 73 ? 2.132 -19.507 -20.531 1.00 45.69 73 LYS A C 1
ATOM 534 O O . LYS A 1 73 ? 1.876 -19.534 -21.732 1.00 45.69 73 LYS A O 1
ATOM 539 N N . LEU A 1 74 ? 3.011 -20.345 -19.960 1.00 40.91 74 LEU A N 1
ATOM 540 C CA . LEU A 1 74 ? 3.936 -21.270 -20.650 1.00 40.91 74 LEU A CA 1
ATOM 541 C C . LEU A 1 74 ? 3.273 -22.284 -21.610 1.00 40.91 74 LEU A C 1
ATOM 543 O O . LEU A 1 74 ? 3.895 -22.671 -22.592 1.00 40.91 74 LEU A O 1
ATOM 547 N N . GLY A 1 75 ? 2.035 -22.720 -21.348 1.00 37.97 75 GLY A N 1
ATOM 548 C CA . GLY A 1 75 ? 1.389 -23.826 -22.081 1.00 37.97 75 GLY A CA 1
ATOM 549 C C . GLY A 1 75 ? 0.666 -23.447 -23.379 1.00 37.97 75 GLY A C 1
ATOM 550 O O . GLY A 1 75 ? 0.210 -24.324 -24.101 1.00 37.97 75 GLY A O 1
ATOM 551 N N . SER A 1 76 ? 0.535 -22.156 -23.689 1.00 41.91 76 SER A N 1
ATOM 552 C CA . SER A 1 76 ? -0.180 -21.668 -24.884 1.00 41.91 76 SER A CA 1
ATOM 553 C C . SER A 1 76 ? 0.739 -21.285 -26.049 1.00 41.91 76 SER A C 1
ATOM 555 O O . SER A 1 76 ? 0.250 -20.877 -27.101 1.00 41.91 76 SER A O 1
ATOM 557 N N . ALA A 1 77 ? 2.059 -21.433 -25.892 1.00 40.84 77 ALA A N 1
ATOM 558 C CA . ALA A 1 77 ? 3.036 -21.100 -26.930 1.00 40.84 77 ALA A CA 1
ATOM 559 C C . ALA A 1 77 ? 2.882 -21.962 -28.200 1.00 40.84 77 ALA A C 1
ATOM 561 O O . ALA A 1 77 ? 3.108 -21.466 -29.301 1.00 40.84 77 ALA A O 1
ATOM 562 N N . GLU A 1 78 ? 2.427 -23.214 -28.067 1.00 40.09 78 GLU A N 1
ATOM 563 C CA . GLU A 1 78 ? 2.256 -24.138 -29.201 1.00 40.09 78 GLU A CA 1
ATOM 564 C C . GLU A 1 78 ? 1.082 -23.764 -30.124 1.00 40.09 78 GLU A C 1
ATOM 566 O O . GLU A 1 78 ? 1.139 -24.044 -31.317 1.00 40.09 78 GLU A O 1
ATOM 571 N N . ASN A 1 79 ? 0.056 -23.065 -29.617 1.00 41.06 79 ASN A N 1
ATOM 572 C CA . ASN A 1 79 ? -1.147 -22.721 -30.391 1.00 41.06 79 ASN A CA 1
ATOM 573 C C . ASN A 1 79 ? -1.158 -21.291 -30.963 1.00 41.06 79 ASN A C 1
ATOM 575 O O . ASN A 1 79 ? -2.063 -20.954 -31.725 1.00 41.06 79 ASN A O 1
ATOM 579 N N . ILE A 1 80 ? -0.197 -20.433 -30.599 1.00 46.62 80 ILE A N 1
ATOM 580 C CA . ILE A 1 80 ? -0.272 -18.984 -30.879 1.00 46.62 80 ILE A CA 1
ATOM 581 C C . ILE A 1 80 ? 0.680 -18.526 -31.993 1.00 46.62 80 ILE A C 1
ATOM 583 O O . ILE A 1 80 ? 0.430 -17.500 -32.623 1.00 46.62 80 ILE A O 1
ATOM 587 N N . ILE A 1 81 ? 1.730 -19.284 -32.321 1.00 49.62 81 ILE A N 1
ATOM 588 C CA . ILE A 1 81 ? 2.786 -18.793 -33.221 1.00 49.62 81 ILE A CA 1
ATOM 589 C C . ILE A 1 81 ? 2.705 -19.397 -34.629 1.00 49.62 81 ILE A C 1
ATOM 591 O O . ILE A 1 81 ? 3.717 -19.773 -35.216 1.00 49.62 81 ILE A O 1
ATOM 595 N N . SER A 1 82 ? 1.507 -19.451 -35.220 1.00 49.59 82 SER A N 1
ATOM 596 C CA . SER A 1 82 ? 1.413 -19.421 -36.684 1.00 49.59 82 SER A CA 1
ATOM 597 C C . SER A 1 82 ? 1.454 -17.955 -37.121 1.00 49.59 82 SER A C 1
ATOM 599 O O . SER A 1 82 ? 0.421 -17.316 -37.351 1.00 49.59 82 SER A O 1
ATOM 601 N N . LEU A 1 83 ? 2.659 -17.391 -37.192 1.00 55.59 83 LEU A N 1
ATOM 602 C CA . LEU A 1 83 ? 2.907 -16.198 -37.994 1.00 55.59 83 LEU A CA 1
ATOM 603 C C . LEU A 1 83 ? 2.719 -16.621 -39.457 1.00 55.59 83 LEU A C 1
ATOM 605 O O . LEU A 1 83 ? 3.676 -16.988 -40.132 1.00 55.59 83 LEU A O 1
ATOM 609 N N . ASP A 1 84 ? 1.471 -16.674 -39.923 1.00 61.81 84 ASP A N 1
ATOM 610 C CA . ASP A 1 84 ? 1.161 -16.952 -41.325 1.00 61.81 84 ASP A CA 1
ATOM 611 C C . ASP A 1 84 ? 1.590 -15.720 -42.134 1.00 61.81 84 ASP A C 1
ATOM 613 O O . ASP A 1 84 ? 0.833 -14.771 -42.343 1.00 61.81 84 ASP A O 1
ATOM 617 N N . THR A 1 85 ? 2.893 -15.661 -42.414 1.00 65.38 85 THR A N 1
ATOM 618 C CA . THR A 1 85 ? 3.578 -14.509 -43.010 1.00 65.38 85 THR A CA 1
ATOM 619 C C . THR A 1 85 ? 3.707 -14.619 -44.523 1.00 65.38 85 THR A C 1
ATOM 621 O O . THR A 1 85 ? 3.931 -13.611 -45.199 1.00 65.38 85 THR A O 1
ATOM 624 N N . GLU A 1 86 ? 3.509 -15.826 -45.055 1.00 67.88 86 GLU A N 1
ATOM 625 C CA . GLU A 1 86 ? 3.516 -16.131 -46.484 1.00 67.88 86 GLU A CA 1
ATOM 626 C C . GLU A 1 86 ? 2.593 -15.215 -47.299 1.00 67.88 86 GLU A C 1
ATOM 628 O O . GLU A 1 86 ? 3.033 -14.715 -48.340 1.00 67.88 86 GLU A O 1
ATOM 633 N N . PRO A 1 87 ? 1.373 -14.865 -46.837 1.00 69.19 87 PRO A N 1
ATOM 634 C CA . PRO A 1 87 ? 0.531 -13.913 -47.552 1.00 69.19 87 PRO A CA 1
ATOM 635 C C . PRO A 1 87 ? 1.183 -12.536 -47.742 1.00 69.19 87 PRO A C 1
ATOM 637 O O . PRO A 1 87 ? 1.001 -11.917 -48.782 1.00 69.19 87 PRO A O 1
ATOM 640 N N . PHE A 1 88 ? 1.987 -12.036 -46.799 1.00 69.69 88 PHE A N 1
ATOM 641 C CA . PHE A 1 88 ? 2.642 -10.729 -46.963 1.00 69.69 88 PHE A CA 1
ATOM 642 C C . PHE A 1 88 ? 3.774 -10.773 -48.000 1.00 69.69 88 PHE A C 1
ATOM 644 O O . PHE A 1 88 ? 3.937 -9.828 -48.771 1.00 69.69 88 PHE A O 1
ATOM 651 N N . LYS A 1 89 ? 4.519 -11.882 -48.066 1.00 73.38 89 LYS A N 1
ATOM 652 C CA . LYS A 1 89 ? 5.567 -12.108 -49.075 1.00 73.38 89 LYS A CA 1
ATOM 653 C C . LYS A 1 89 ? 4.976 -12.312 -50.479 1.00 73.38 89 LYS A C 1
ATOM 655 O O . LYS A 1 89 ? 5.444 -11.718 -51.451 1.00 73.38 89 LYS A O 1
ATOM 660 N N . THR A 1 90 ? 3.929 -13.126 -50.586 1.00 73.38 90 THR A N 1
ATOM 661 C CA . THR A 1 90 ? 3.338 -13.535 -51.873 1.00 73.38 90 THR A CA 1
ATOM 662 C C . THR A 1 90 ? 2.320 -12.539 -52.438 1.00 73.38 90 THR A C 1
ATOM 664 O O . THR A 1 90 ? 2.194 -12.424 -53.653 1.00 73.38 90 THR A O 1
ATOM 667 N N . LEU A 1 91 ? 1.606 -11.785 -51.592 1.00 78.81 91 LEU A N 1
ATOM 668 C CA . LEU A 1 91 ? 0.513 -10.909 -52.041 1.00 78.81 91 LEU A CA 1
ATOM 669 C C . LEU A 1 91 ? 0.881 -9.426 -52.147 1.00 78.81 91 LEU A C 1
ATOM 671 O O . LEU A 1 91 ? 0.177 -8.693 -52.839 1.00 78.81 91 LEU A O 1
ATOM 675 N N . LEU A 1 92 ? 1.929 -8.959 -51.459 1.00 86.56 92 LEU A N 1
ATOM 676 C CA . LEU A 1 92 ? 2.330 -7.544 -51.486 1.00 86.56 92 LEU A CA 1
ATOM 677 C C . LEU A 1 92 ? 3.656 -7.318 -52.203 1.00 86.56 92 LEU A C 1
ATOM 679 O O . LEU A 1 92 ? 3.711 -6.481 -53.104 1.00 86.56 92 LEU A O 1
ATOM 683 N N . GLU A 1 93 ? 4.689 -8.064 -51.813 1.00 87.69 93 GLU A N 1
ATOM 684 C CA . GLU A 1 93 ? 6.069 -7.838 -52.258 1.00 87.69 93 GLU A CA 1
ATOM 685 C C . GLU A 1 93 ? 6.365 -8.442 -53.635 1.00 87.69 93 GLU A C 1
ATOM 687 O O . GLU A 1 93 ? 7.145 -7.890 -54.401 1.00 87.69 93 GLU A O 1
ATOM 692 N N . THR A 1 94 ? 5.744 -9.579 -53.953 1.00 88.69 94 THR A N 1
ATOM 693 C CA . THR A 1 94 ? 5.840 -10.241 -55.269 1.00 88.69 94 THR A CA 1
ATOM 694 C C . THR A 1 94 ? 4.577 -10.043 -56.109 1.00 88.69 94 THR A C 1
ATOM 696 O O . THR A 1 94 ? 4.361 -10.734 -57.105 1.00 88.69 94 THR A O 1
ATOM 699 N N . SER A 1 95 ? 3.725 -9.090 -55.713 1.00 90.25 95 SER A N 1
ATOM 700 C CA . SER A 1 95 ? 2.481 -8.799 -56.421 1.00 90.25 95 SER A CA 1
ATOM 701 C C . SER A 1 95 ? 2.765 -8.364 -57.863 1.00 90.25 95 SER A C 1
ATOM 703 O O . SER A 1 95 ? 3.603 -7.489 -58.080 1.00 90.25 95 SER A O 1
ATOM 705 N N . PRO A 1 96 ? 2.020 -8.874 -58.861 1.00 88.88 96 PRO A N 1
ATOM 706 C CA . PRO A 1 96 ? 2.145 -8.413 -60.243 1.00 88.88 96 PRO A CA 1
ATOM 707 C C . PRO A 1 96 ? 1.640 -6.973 -60.443 1.00 88.88 96 PRO A C 1
ATOM 709 O O . PRO A 1 96 ? 1.777 -6.419 -61.531 1.00 88.88 96 PRO A O 1
ATOM 712 N N . LYS A 1 97 ? 1.022 -6.371 -59.418 1.00 92.06 97 LYS A N 1
ATOM 713 C CA . LYS A 1 97 ? 0.495 -5.001 -59.426 1.00 92.06 97 LYS A CA 1
ATOM 714 C C . LYS A 1 97 ? 1.267 -4.141 -58.425 1.00 92.06 97 LYS A C 1
ATOM 716 O O . LYS A 1 97 ? 1.567 -4.639 -57.337 1.00 92.06 97 LYS A O 1
ATOM 721 N N . PRO A 1 98 ? 1.519 -2.848 -58.710 1.00 94.12 98 PRO A N 1
ATOM 722 C CA . PRO A 1 98 ? 2.215 -1.978 -57.769 1.00 94.12 98 PRO A CA 1
ATOM 723 C C . PRO A 1 98 ? 1.448 -1.883 -56.451 1.00 94.12 98 PRO A C 1
ATOM 725 O O . PRO A 1 98 ? 0.226 -1.730 -56.449 1.00 94.12 98 PRO A O 1
ATOM 728 N N . THR A 1 99 ? 2.168 -1.962 -55.334 1.00 95.81 99 THR A N 1
ATOM 729 C CA . THR A 1 99 ? 1.610 -1.866 -53.977 1.00 95.81 99 THR A CA 1
ATOM 730 C C . THR A 1 99 ? 2.251 -0.682 -53.261 1.00 95.81 99 THR A C 1
ATOM 732 O O . THR A 1 99 ? 3.475 -0.549 -53.236 1.00 95.81 99 THR A O 1
ATOM 735 N N . VAL A 1 100 ? 1.432 0.204 -52.696 1.00 97.50 100 VAL A N 1
ATOM 736 C CA . VAL A 1 100 ? 1.887 1.428 -52.024 1.00 97.50 100 VAL A CA 1
ATOM 737 C C . VAL A 1 100 ? 1.344 1.477 -50.599 1.00 97.50 100 VAL A C 1
ATOM 739 O O . VAL A 1 100 ? 0.134 1.421 -50.389 1.00 97.50 100 VAL A O 1
ATOM 742 N N . ALA A 1 101 ? 2.222 1.629 -49.610 1.00 97.88 101 ALA A N 1
ATOM 743 C CA . ALA A 1 101 ? 1.836 1.917 -48.234 1.00 97.88 101 ALA A CA 1
ATOM 744 C C . ALA A 1 101 ? 1.611 3.427 -48.056 1.00 97.88 101 ALA A C 1
ATOM 746 O O . ALA A 1 101 ? 2.547 4.218 -48.188 1.00 97.88 101 ALA A O 1
ATOM 747 N N . CYS A 1 102 ? 0.376 3.825 -47.748 1.00 97.94 102 CYS A N 1
ATOM 748 C CA . CYS A 1 102 ? -0.011 5.203 -47.452 1.00 97.94 102 CYS A CA 1
ATOM 749 C C . CYS A 1 102 ? 0.041 5.432 -45.932 1.00 97.94 102 CYS A C 1
ATOM 751 O O . CYS A 1 102 ? -0.900 5.106 -45.204 1.00 97.94 102 CYS A O 1
ATOM 753 N N . ILE A 1 103 ? 1.171 5.945 -45.441 1.00 97.81 103 ILE A N 1
ATOM 754 C CA . ILE A 1 103 ? 1.511 5.984 -44.015 1.00 97.81 103 ILE A CA 1
ATOM 755 C C . ILE A 1 103 ? 1.046 7.296 -43.372 1.00 97.81 103 ILE A C 1
ATOM 757 O O . ILE A 1 103 ? 1.668 8.352 -43.518 1.00 97.81 103 ILE A O 1
ATOM 761 N N . THR A 1 104 ? -0.026 7.200 -42.589 1.00 93.56 104 THR A N 1
ATOM 762 C CA . THR A 1 104 ? -0.496 8.233 -41.655 1.00 93.56 104 THR A CA 1
ATOM 763 C C . THR A 1 104 ? 0.016 7.976 -40.243 1.00 93.56 104 THR A C 1
ATOM 765 O O . THR A 1 104 ? 0.129 6.829 -39.813 1.00 93.56 104 THR A O 1
ATOM 768 N N . GLY A 1 105 ? 0.300 9.040 -39.486 1.00 92.88 105 GLY A N 1
ATOM 769 C CA . GLY A 1 105 ? 0.663 8.941 -38.069 1.00 92.88 105 GLY A CA 1
ATOM 770 C C . GLY A 1 105 ? 1.797 7.955 -37.800 1.00 92.88 105 GLY A C 1
ATOM 771 O O . GLY A 1 105 ? 2.944 8.261 -38.075 1.00 92.88 105 GLY A O 1
ATOM 772 N N . THR A 1 106 ? 1.510 6.783 -37.235 1.00 94.75 106 THR A N 1
ATOM 773 C CA . THR A 1 106 ? 2.529 5.786 -36.862 1.00 94.75 106 THR A CA 1
ATOM 774 C C . THR A 1 106 ? 2.509 4.549 -37.766 1.00 94.75 106 THR A C 1
ATOM 776 O O . THR A 1 106 ? 1.442 3.984 -38.001 1.00 94.75 106 THR A O 1
ATOM 779 N N . ALA A 1 107 ? 3.689 4.077 -38.172 1.00 96.56 107 ALA A N 1
ATOM 780 C CA . ALA A 1 107 ? 3.945 2.735 -38.696 1.00 96.56 107 ALA A CA 1
ATOM 781 C C . ALA A 1 107 ? 5.049 2.093 -37.844 1.00 96.56 107 ALA A C 1
ATOM 783 O O . ALA A 1 107 ? 6.235 2.321 -38.078 1.00 96.56 107 ALA A O 1
ATOM 784 N N . LEU A 1 108 ? 4.662 1.356 -36.802 1.00 95.75 108 LEU A N 1
ATOM 785 C CA . LEU A 1 108 ? 5.599 0.766 -35.841 1.00 95.75 108 LEU A CA 1
ATOM 786 C C . LEU A 1 108 ? 5.549 -0.759 -35.883 1.00 95.75 108 LEU A C 1
ATOM 788 O O . LEU A 1 108 ? 4.491 -1.336 -36.116 1.00 95.75 108 LEU A O 1
ATOM 792 N N . GLY A 1 109 ? 6.691 -1.394 -35.639 1.00 93.25 109 GLY A N 1
ATOM 793 C CA . GLY A 1 109 ? 6.857 -2.843 -35.585 1.00 93.25 109 GLY A CA 1
ATOM 794 C C . GLY A 1 109 ? 6.278 -3.555 -36.804 1.00 93.25 109 GLY A C 1
ATOM 795 O O . GLY A 1 109 ? 6.499 -3.108 -37.929 1.00 93.25 109 GLY A O 1
ATOM 796 N N . GLY A 1 110 ? 5.417 -4.552 -36.586 1.00 89.88 110 GLY A N 1
ATOM 797 C CA . GLY A 1 110 ? 4.668 -5.221 -37.660 1.00 89.88 110 GLY A CA 1
ATOM 798 C C . GLY A 1 110 ? 3.943 -4.286 -38.644 1.00 89.88 110 GLY A C 1
ATOM 799 O O . GLY A 1 110 ? 3.779 -4.623 -39.813 1.00 89.88 110 GLY A O 1
ATOM 800 N N . GLY A 1 111 ? 3.551 -3.080 -38.218 1.00 93.00 111 GLY A N 1
ATOM 801 C CA . GLY A 1 111 ? 2.984 -2.054 -39.095 1.00 93.00 111 GLY A CA 1
ATOM 802 C C . GLY A 1 111 ? 3.999 -1.479 -40.086 1.00 93.00 111 GLY A C 1
ATOM 803 O O . GLY A 1 111 ? 3.667 -1.245 -41.247 1.00 93.00 111 GLY A O 1
ATOM 804 N N . LEU A 1 112 ? 5.249 -1.286 -39.653 1.00 96.31 112 LEU A N 1
ATOM 805 C CA . LEU A 1 112 ? 6.348 -0.950 -40.556 1.00 96.31 112 LEU A CA 1
ATOM 806 C C . LEU A 1 112 ? 6.727 -2.147 -41.428 1.00 96.31 112 LEU A C 1
ATOM 808 O O . LEU A 1 112 ? 6.989 -1.960 -42.608 1.00 96.31 112 LEU A O 1
ATOM 812 N N . GLU A 1 113 ? 6.711 -3.370 -40.896 1.00 93.69 113 GLU A N 1
ATOM 813 C CA . GLU A 1 113 ? 6.982 -4.580 -41.685 1.00 93.69 113 GLU A CA 1
ATOM 814 C C . GLU A 1 113 ? 5.949 -4.782 -42.807 1.00 93.69 113 GLU A C 1
ATOM 816 O O . GLU A 1 113 ? 6.321 -5.111 -43.934 1.00 93.69 113 GLU A O 1
ATOM 821 N N . LEU A 1 114 ? 4.674 -4.468 -42.545 1.00 93.06 114 LEU A N 1
ATOM 822 C CA . LEU A 1 114 ? 3.617 -4.414 -43.559 1.00 93.06 114 LEU A CA 1
ATOM 823 C C . LEU A 1 114 ? 3.916 -3.366 -44.643 1.00 93.06 114 LEU A C 1
ATOM 825 O O . LEU A 1 114 ? 3.743 -3.627 -45.833 1.00 93.06 114 LEU A O 1
ATOM 829 N N . ALA A 1 115 ? 4.389 -2.182 -44.249 1.00 95.50 115 ALA A N 1
ATOM 830 C CA . ALA A 1 115 ? 4.771 -1.134 -45.193 1.00 95.50 115 ALA A CA 1
ATOM 831 C C . ALA A 1 115 ? 6.045 -1.485 -45.991 1.00 95.50 115 ALA A C 1
ATOM 833 O O . ALA A 1 115 ? 6.170 -1.125 -47.163 1.00 95.50 115 ALA A O 1
ATOM 834 N N . LEU A 1 116 ? 6.984 -2.213 -45.379 1.00 94.88 116 LEU A N 1
ATOM 835 C CA . LEU A 1 116 ? 8.181 -2.744 -46.031 1.00 94.88 116 LEU A CA 1
ATOM 836 C C . LEU A 1 116 ? 7.839 -3.840 -47.047 1.00 94.88 116 LEU A C 1
ATOM 838 O O . LEU A 1 116 ? 8.558 -3.976 -48.027 1.00 94.88 116 LEU A O 1
ATOM 842 N N . ALA A 1 117 ? 6.755 -4.594 -46.847 1.00 92.88 117 ALA A N 1
ATOM 843 C CA . ALA A 1 117 ? 6.281 -5.577 -47.821 1.00 92.88 117 ALA A CA 1
ATOM 844 C C . ALA A 1 117 ? 5.651 -4.938 -49.076 1.00 92.88 117 ALA A C 1
ATOM 846 O O . ALA A 1 117 ? 5.496 -5.613 -50.088 1.00 92.88 117 ALA A O 1
ATOM 847 N N . CYS A 1 118 ? 5.280 -3.653 -49.041 1.00 94.69 118 CYS A N 1
ATOM 848 C CA . CYS A 1 118 ? 4.811 -2.937 -50.231 1.00 94.69 118 CYS A CA 1
ATOM 849 C C . CYS A 1 118 ? 5.983 -2.550 -51.148 1.00 94.69 118 CYS A C 1
ATOM 851 O O . CYS A 1 118 ? 7.107 -2.355 -50.687 1.00 94.69 118 CYS A O 1
ATOM 853 N N . HIS A 1 119 ? 5.725 -2.343 -52.438 1.00 94.81 119 HIS A N 1
ATOM 854 C CA . HIS A 1 119 ? 6.747 -1.854 -53.368 1.00 94.81 119 HIS A CA 1
ATOM 855 C C . HIS A 1 119 ? 7.200 -0.426 -53.018 1.00 94.81 119 HIS A C 1
ATOM 857 O O . HIS A 1 119 ? 8.401 -0.153 -53.003 1.00 94.81 119 HIS A O 1
ATOM 863 N N . PHE A 1 120 ? 6.262 0.460 -52.655 1.00 96.62 120 PHE A N 1
ATOM 864 C CA . PHE A 1 120 ? 6.526 1.871 -52.333 1.00 96.62 120 PHE A CA 1
ATOM 865 C C . PHE A 1 120 ? 5.882 2.309 -51.013 1.00 96.62 120 PHE A C 1
ATOM 867 O O . PHE A 1 120 ? 4.875 1.750 -50.578 1.00 96.62 120 PHE A O 1
ATOM 874 N N . ARG A 1 121 ? 6.437 3.350 -50.388 1.00 97.94 121 ARG A N 1
ATOM 875 C CA . ARG A 1 121 ? 5.951 3.985 -49.156 1.00 97.94 121 ARG A CA 1
ATOM 876 C C . ARG A 1 121 ? 5.823 5.493 -49.354 1.00 97.94 121 ARG A C 1
ATOM 878 O O . ARG A 1 121 ? 6.795 6.169 -49.689 1.00 97.94 121 ARG A O 1
ATOM 885 N N . VAL A 1 122 ? 4.633 6.022 -49.090 1.00 98.19 122 VAL A N 1
ATOM 886 C CA . VAL A 1 122 ? 4.339 7.461 -49.089 1.00 98.19 122 VAL A CA 1
ATOM 887 C C . VAL A 1 122 ? 3.901 7.852 -47.685 1.00 98.19 122 VAL A C 1
ATOM 889 O O . VAL A 1 122 ? 2.968 7.252 -47.155 1.00 98.19 122 VAL A O 1
ATOM 892 N N . ALA A 1 123 ? 4.571 8.822 -47.062 1.00 97.94 123 ALA A N 1
ATOM 893 C CA . ALA A 1 123 ? 4.347 9.156 -45.653 1.00 97.94 123 ALA A CA 1
ATOM 894 C C . ALA A 1 123 ? 4.238 10.664 -45.404 1.00 97.94 123 ALA A C 1
ATOM 896 O O . ALA A 1 123 ? 4.784 11.475 -46.156 1.00 97.94 123 ALA A O 1
ATOM 897 N N . LEU A 1 124 ? 3.567 11.032 -44.310 1.00 97.81 124 LEU A N 1
ATOM 898 C CA . LEU A 1 124 ? 3.613 12.401 -43.789 1.00 97.81 124 LEU A CA 1
ATOM 899 C C . LEU A 1 124 ? 4.984 12.720 -43.185 1.00 97.81 124 LEU A C 1
ATOM 901 O O . LEU A 1 124 ? 5.630 11.841 -42.618 1.00 97.81 124 LEU A O 1
ATOM 905 N N . SER A 1 125 ? 5.392 13.989 -43.229 1.00 96.38 125 SER A N 1
ATOM 906 C CA . SER A 1 125 ? 6.660 14.454 -42.648 1.00 96.38 125 SER A CA 1
ATOM 907 C C . SER A 1 125 ? 6.763 14.225 -41.137 1.00 96.38 125 SER A C 1
ATOM 909 O O . SER A 1 125 ? 7.841 13.930 -40.630 1.00 96.38 125 SER A O 1
ATOM 911 N N . ASP A 1 126 ? 5.637 14.269 -40.424 1.00 95.00 126 ASP A N 1
ATOM 912 C CA . ASP A 1 126 ? 5.543 14.022 -38.983 1.00 95.00 126 ASP A CA 1
ATOM 913 C C . ASP A 1 126 ? 5.270 12.553 -38.615 1.00 95.00 126 ASP A C 1
ATOM 915 O O . ASP A 1 126 ? 5.226 12.226 -37.420 1.00 95.00 126 ASP A O 1
ATOM 919 N N . ALA A 1 127 ? 5.114 11.665 -39.608 1.00 96.44 127 ALA A N 1
ATOM 920 C CA . ALA A 1 127 ? 4.834 10.253 -39.372 1.00 96.44 127 ALA A CA 1
ATOM 921 C C . ALA A 1 127 ? 5.956 9.593 -38.559 1.00 96.44 127 ALA A C 1
ATOM 923 O O . ALA A 1 127 ? 7.105 9.993 -38.665 1.00 96.44 127 ALA A O 1
ATOM 924 N N . LYS A 1 128 ? 5.651 8.584 -37.741 1.00 97.38 128 LYS A N 1
ATOM 925 C CA . LYS A 1 128 ? 6.604 7.893 -36.861 1.00 97.38 128 LYS A CA 1
ATOM 926 C C . LYS A 1 128 ? 6.815 6.457 -37.318 1.00 97.38 128 LYS A C 1
ATOM 928 O O . LYS A 1 128 ? 5.874 5.664 -37.284 1.00 97.38 128 LYS A O 1
ATOM 933 N N . LEU A 1 129 ? 8.043 6.130 -37.714 1.00 97.94 129 LEU A N 1
ATOM 934 C CA . LEU A 1 129 ? 8.426 4.833 -38.268 1.00 97.94 129 LEU A CA 1
ATOM 935 C C . LEU A 1 129 ? 9.512 4.183 -37.401 1.00 97.94 129 LEU A C 1
ATOM 937 O O . LEU A 1 129 ? 10.456 4.851 -36.981 1.00 97.94 129 LEU A O 1
ATOM 941 N N . GLY A 1 130 ? 9.379 2.892 -37.096 1.00 96.88 130 GLY A N 1
ATOM 942 C CA . GLY A 1 130 ? 10.288 2.199 -36.176 1.00 96.88 130 GLY A CA 1
ATOM 943 C C . GLY A 1 130 ? 10.019 0.702 -36.055 1.00 96.88 130 GLY A C 1
ATOM 944 O O . GLY A 1 130 ? 8.885 0.274 -36.241 1.00 96.88 130 GLY A O 1
ATOM 945 N N . LEU A 1 131 ? 11.038 -0.070 -35.669 1.00 96.38 131 LEU A N 1
ATOM 946 C CA . LEU A 1 131 ? 10.929 -1.482 -35.264 1.00 96.38 131 LEU A CA 1
ATOM 947 C C . LEU A 1 131 ? 11.284 -1.611 -33.765 1.00 96.38 131 LEU A C 1
ATOM 949 O O . LEU A 1 131 ? 12.458 -1.774 -33.423 1.00 96.38 131 LEU A O 1
ATOM 953 N N . PRO A 1 132 ? 10.319 -1.400 -32.841 1.00 94.94 132 PRO A N 1
ATOM 954 C CA . PRO A 1 132 ? 10.573 -1.348 -31.403 1.00 94.94 132 PRO A CA 1
ATOM 955 C C . PRO A 1 132 ? 10.495 -2.709 -30.684 1.00 94.94 132 PRO A C 1
ATOM 957 O O . PRO A 1 132 ? 10.459 -2.730 -29.453 1.00 94.94 132 PRO A O 1
ATOM 960 N N . GLU A 1 133 ? 10.451 -3.830 -31.408 1.00 93.38 133 GLU A N 1
ATOM 961 C CA . GLU A 1 133 ? 10.231 -5.188 -30.886 1.00 93.38 133 GLU A CA 1
ATOM 962 C C . GLU A 1 133 ? 11.208 -5.578 -29.771 1.00 93.38 133 GLU A C 1
ATOM 964 O O . GLU A 1 133 ? 10.804 -6.202 -28.787 1.00 93.38 133 GLU A O 1
ATOM 969 N N . LEU A 1 134 ? 12.469 -5.138 -29.859 1.00 94.12 134 LEU A N 1
ATOM 970 C CA . LEU A 1 134 ? 13.490 -5.449 -28.853 1.00 94.12 134 LEU A CA 1
ATOM 971 C C . LEU A 1 134 ? 13.135 -4.919 -27.455 1.00 94.12 134 LEU A C 1
ATOM 973 O O . LEU A 1 134 ? 13.570 -5.508 -26.463 1.00 94.12 134 LEU A O 1
ATOM 977 N N . ARG A 1 135 ? 12.302 -3.868 -27.347 1.00 92.94 135 ARG A N 1
ATOM 978 C CA . ARG A 1 135 ? 11.780 -3.365 -26.057 1.00 92.94 135 ARG A CA 1
ATOM 979 C C . ARG A 1 135 ? 10.810 -4.332 -25.379 1.00 92.94 135 ARG A C 1
ATOM 981 O O . ARG A 1 135 ? 10.609 -4.223 -24.176 1.00 92.94 135 ARG A O 1
ATOM 988 N N . LEU A 1 136 ? 10.212 -5.247 -26.139 1.00 91.38 136 LEU A N 1
ATOM 989 C CA . LEU A 1 136 ? 9.305 -6.294 -25.656 1.00 91.38 136 LEU A CA 1
ATOM 990 C C . LEU A 1 136 ? 10.013 -7.649 -25.504 1.00 91.38 136 LEU A C 1
ATOM 992 O O . LEU A 1 136 ? 9.372 -8.670 -25.267 1.00 91.38 136 LEU A O 1
ATOM 996 N N . GLY A 1 137 ? 11.337 -7.684 -25.671 1.00 92.75 137 GLY A N 1
ATOM 997 C CA . GLY A 1 137 ? 12.085 -8.936 -25.685 1.00 92.75 137 GLY A CA 1
ATOM 998 C C . GLY A 1 137 ? 11.862 -9.764 -26.949 1.00 92.75 137 GLY A C 1
ATOM 999 O O . GLY A 1 137 ? 12.124 -10.959 -26.936 1.00 92.75 137 GLY A O 1
ATOM 1000 N N . LEU A 1 138 ? 11.373 -9.139 -28.021 1.00 92.31 138 LEU A N 1
ATOM 1001 C CA . LEU A 1 138 ? 11.090 -9.767 -29.308 1.00 92.31 138 LEU A CA 1
ATOM 1002 C C . LEU A 1 138 ? 12.051 -9.244 -30.379 1.00 92.31 138 LEU A C 1
ATOM 1004 O O . LEU A 1 138 ? 12.746 -8.251 -30.181 1.00 92.31 138 LEU A O 1
ATOM 1008 N N . ILE A 1 139 ? 12.068 -9.894 -31.535 1.00 93.88 139 ILE A N 1
ATOM 1009 C CA . ILE A 1 139 ? 12.696 -9.366 -32.753 1.00 93.88 139 ILE A CA 1
ATOM 1010 C C . ILE A 1 139 ? 11.598 -9.044 -33.779 1.00 93.88 139 ILE A C 1
ATOM 1012 O O . ILE A 1 139 ? 10.471 -9.503 -33.592 1.00 93.88 139 ILE A O 1
ATOM 1016 N N . PRO A 1 140 ? 11.871 -8.262 -34.838 1.00 93.38 140 PRO A N 1
ATOM 1017 C CA . PRO A 1 140 ? 10.959 -8.190 -35.980 1.00 93.38 140 PRO A CA 1
ATOM 1018 C C . PRO A 1 140 ? 10.665 -9.604 -36.503 1.00 93.38 140 PRO A C 1
ATOM 1020 O O . PRO A 1 140 ? 11.570 -10.437 -36.519 1.00 93.38 140 PRO A O 1
ATOM 1023 N N . GLY A 1 141 ? 9.408 -9.890 -36.846 1.00 88.19 141 GLY A N 1
ATOM 1024 C CA . GLY A 1 141 ? 8.938 -11.256 -37.132 1.00 88.19 141 GLY A CA 1
ATOM 1025 C C . GLY A 1 141 ? 8.099 -11.392 -38.403 1.00 88.19 141 GLY A C 1
ATOM 1026 O O . GLY A 1 141 ? 7.575 -12.471 -38.679 1.00 88.19 141 GLY A O 1
ATOM 1027 N N . LEU A 1 142 ? 7.927 -10.302 -39.153 1.00 87.94 142 LEU A N 1
ATOM 1028 C CA . LEU A 1 142 ? 7.257 -10.252 -40.453 1.00 87.94 142 LEU A CA 1
ATOM 1029 C C . LEU A 1 142 ? 8.229 -9.768 -41.541 1.00 87.94 142 LEU A C 1
ATOM 1031 O O . LEU A 1 142 ? 7.802 -9.130 -42.509 1.00 87.94 142 LEU A O 1
ATOM 1035 N N . GLY A 1 143 ? 9.527 -10.042 -41.399 1.00 89.50 143 GLY A N 1
ATOM 1036 C CA . GLY A 1 143 ? 10.563 -9.717 -42.372 1.00 89.50 143 GLY A CA 1
ATOM 1037 C C . GLY A 1 143 ? 11.377 -8.470 -42.122 1.00 89.50 143 GLY A C 1
ATOM 1038 O O . GLY A 1 143 ? 12.169 -8.091 -42.991 1.00 89.50 143 GLY A O 1
ATOM 1039 N N . GLY A 1 144 ? 11.167 -7.775 -41.011 1.00 92.69 144 GLY A N 1
ATOM 1040 C CA . GLY A 1 144 ? 11.841 -6.520 -40.708 1.00 92.69 144 GLY A CA 1
ATOM 1041 C C . GLY A 1 144 ? 13.361 -6.665 -40.671 1.00 92.69 144 GLY A C 1
ATOM 1042 O O . GLY A 1 144 ? 14.059 -5.791 -41.191 1.00 92.69 144 GLY A O 1
ATOM 1043 N N . THR A 1 145 ? 13.884 -7.791 -40.164 1.00 94.38 145 THR A N 1
ATOM 1044 C CA . THR A 1 145 ? 15.335 -8.059 -40.145 1.00 94.38 145 THR A CA 1
ATOM 1045 C C . THR A 1 145 ? 15.907 -8.303 -41.540 1.00 94.38 145 THR A C 1
ATOM 1047 O O . THR A 1 145 ? 17.114 -8.206 -41.733 1.00 94.38 145 THR A O 1
ATOM 1050 N N . GLN A 1 146 ? 15.060 -8.571 -42.536 1.00 93.19 146 GLN A N 1
ATOM 1051 C CA . GLN A 1 146 ? 15.489 -8.872 -43.899 1.00 93.19 146 GLN A CA 1
ATOM 1052 C C . GLN A 1 146 ? 15.260 -7.710 -44.863 1.00 93.19 146 GLN A C 1
ATOM 1054 O O . GLN A 1 146 ? 16.158 -7.378 -45.641 1.00 93.19 146 GLN A O 1
ATOM 1059 N N . ARG A 1 147 ? 14.087 -7.068 -44.811 1.00 93.50 147 ARG A N 1
ATOM 1060 C CA . ARG A 1 147 ? 13.706 -5.994 -45.739 1.00 93.50 147 ARG A CA 1
ATOM 1061 C C . ARG A 1 147 ? 14.364 -4.663 -45.402 1.00 93.50 147 ARG A C 1
ATOM 1063 O O . ARG A 1 147 ? 14.825 -3.977 -46.310 1.00 93.50 147 ARG A O 1
ATOM 1070 N N . LEU A 1 148 ? 14.445 -4.295 -44.120 1.00 94.94 148 LEU A N 1
ATOM 1071 C CA . LEU A 1 148 ? 14.994 -2.996 -43.725 1.00 94.94 148 LEU A CA 1
ATOM 1072 C C . LEU A 1 148 ? 16.488 -2.857 -44.093 1.00 94.94 148 LEU A C 1
ATOM 1074 O O . LEU A 1 148 ? 16.821 -1.865 -44.748 1.00 94.94 148 LEU A O 1
ATOM 1078 N N . PRO A 1 149 ? 17.378 -3.836 -43.804 1.00 92.75 149 PRO A N 1
ATOM 1079 C CA . PRO A 1 149 ? 18.779 -3.770 -44.240 1.00 92.75 149 PRO A CA 1
ATOM 1080 C C . PRO A 1 149 ? 18.955 -3.648 -45.755 1.00 92.75 149 PRO A C 1
ATOM 1082 O O . PRO A 1 149 ? 19.855 -2.957 -46.222 1.00 92.75 149 PRO A O 1
ATOM 1085 N N . ARG A 1 150 ? 18.069 -4.279 -46.533 1.00 91.88 150 ARG A N 1
ATOM 1086 C CA . ARG A 1 150 ? 18.085 -4.234 -48.003 1.00 91.88 150 ARG A CA 1
ATOM 1087 C C . ARG A 1 150 ? 17.508 -2.938 -48.575 1.00 91.88 150 ARG A C 1
ATOM 1089 O O . ARG A 1 150 ? 17.746 -2.625 -49.738 1.00 91.88 150 ARG A O 1
ATOM 1096 N N . LEU A 1 151 ? 16.777 -2.167 -47.768 1.00 92.88 151 LEU A N 1
ATOM 1097 C CA . LEU A 1 151 ? 16.184 -0.896 -48.178 1.00 92.88 151 LEU A CA 1
ATOM 1098 C C . LEU A 1 151 ? 17.047 0.314 -47.803 1.00 92.88 151 LEU A C 1
ATOM 1100 O O . LEU A 1 151 ? 17.201 1.214 -48.628 1.00 92.88 151 LEU A O 1
ATOM 1104 N N . ILE A 1 152 ? 17.627 0.345 -46.599 1.00 93.31 152 ILE A N 1
ATOM 1105 C CA . ILE A 1 152 ? 18.383 1.510 -46.089 1.00 93.31 152 ILE A CA 1
ATOM 1106 C C . ILE A 1 152 ? 19.859 1.216 -45.777 1.00 93.31 152 ILE A C 1
ATOM 1108 O O . ILE A 1 152 ? 20.583 2.106 -45.334 1.00 93.31 152 ILE A O 1
ATOM 1112 N N . GLY A 1 153 ? 20.316 -0.014 -46.023 1.00 91.62 153 GLY A N 1
ATOM 1113 C CA . GLY A 1 153 ? 21.657 -0.489 -45.681 1.00 91.62 153 GLY A CA 1
ATOM 1114 C C . GLY A 1 153 ? 21.717 -1.178 -44.314 1.00 91.62 153 GLY A C 1
ATOM 1115 O O . GLY A 1 153 ? 20.899 -0.927 -43.426 1.00 91.62 153 GLY A O 1
ATOM 1116 N N . VAL A 1 154 ? 22.712 -2.054 -44.134 1.00 89.62 154 VAL A N 1
ATOM 1117 C CA . VAL A 1 154 ? 22.810 -2.940 -42.960 1.00 89.62 154 VAL A CA 1
ATOM 1118 C C . VAL A 1 154 ? 23.078 -2.188 -41.655 1.00 89.62 154 VAL A C 1
ATOM 1120 O O . VAL A 1 154 ? 22.358 -2.401 -40.683 1.00 89.62 154 VAL A O 1
ATOM 1123 N N . GLU A 1 155 ? 24.079 -1.300 -41.614 1.00 89.88 155 GLU A N 1
ATOM 1124 C CA . GLU A 1 155 ? 24.412 -0.559 -40.385 1.00 89.88 155 GLU A CA 1
ATOM 1125 C C . GLU A 1 155 ? 23.264 0.370 -39.928 1.00 89.88 155 GLU A C 1
ATOM 1127 O O . GLU A 1 155 ? 22.866 0.256 -38.768 1.00 89.88 155 GLU A O 1
ATOM 1132 N N . PRO A 1 156 ? 22.650 1.214 -40.791 1.00 92.06 156 PRO A N 1
ATOM 1133 C CA . PRO A 1 156 ? 21.506 2.039 -40.391 1.00 92.06 156 PRO A CA 1
ATOM 1134 C C . PRO A 1 156 ? 20.295 1.220 -39.929 1.00 92.06 156 PRO A C 1
ATOM 1136 O O . PRO A 1 156 ? 19.610 1.620 -38.988 1.00 92.06 156 PRO A O 1
ATOM 1139 N N . ALA A 1 157 ? 20.037 0.067 -40.558 1.00 93.69 157 ALA A N 1
ATOM 1140 C CA . ALA A 1 157 ? 18.956 -0.828 -40.158 1.00 93.69 157 ALA A CA 1
ATOM 1141 C C . ALA A 1 157 ? 19.219 -1.475 -38.793 1.00 93.69 157 ALA A C 1
ATOM 1143 O O . ALA A 1 157 ? 18.344 -1.439 -37.929 1.00 93.69 157 ALA A O 1
ATOM 1144 N N . LEU A 1 158 ? 20.421 -2.016 -38.565 1.00 92.69 158 LEU A N 1
ATOM 1145 C CA . LEU A 1 158 ? 20.809 -2.558 -37.261 1.00 92.69 158 LEU A CA 1
ATOM 1146 C C . LEU A 1 158 ? 20.787 -1.475 -36.183 1.00 92.69 158 LEU A C 1
ATOM 1148 O O . LEU A 1 158 ? 20.272 -1.725 -35.100 1.00 92.69 158 LEU A O 1
ATOM 1152 N N . ASP A 1 159 ? 21.263 -0.263 -36.467 1.00 91.31 159 ASP A N 1
ATOM 1153 C CA . ASP A 1 159 ? 21.202 0.845 -35.512 1.00 91.31 159 ASP A CA 1
ATOM 1154 C C . ASP A 1 159 ? 19.753 1.231 -35.180 1.00 91.31 159 ASP A C 1
ATOM 1156 O O . ASP A 1 159 ? 19.438 1.472 -34.011 1.00 91.31 159 ASP A O 1
ATOM 1160 N N . MET A 1 160 ? 18.860 1.247 -36.174 1.00 94.75 160 MET A N 1
ATOM 1161 C CA . MET A 1 160 ? 17.435 1.518 -35.977 1.00 94.75 160 MET A CA 1
ATOM 1162 C C . MET A 1 160 ? 16.754 0.426 -35.141 1.00 94.75 160 MET A C 1
ATOM 1164 O O . MET A 1 160 ? 16.033 0.759 -34.197 1.00 94.75 160 MET A O 1
ATOM 1168 N N . ILE A 1 161 ? 17.012 -0.853 -35.438 1.00 95.25 161 ILE A N 1
ATOM 1169 C CA . ILE A 1 161 ? 16.409 -1.989 -34.729 1.00 95.25 161 ILE A CA 1
ATOM 1170 C C . ILE A 1 161 ? 16.984 -2.102 -33.313 1.00 95.25 161 ILE A C 1
ATOM 1172 O O . ILE A 1 161 ? 16.224 -2.001 -32.353 1.00 95.25 161 ILE A O 1
ATOM 1176 N N . MET A 1 162 ? 18.311 -2.222 -33.163 1.00 92.44 162 MET A N 1
ATOM 1177 C CA . MET A 1 162 ? 19.004 -2.493 -31.889 1.00 92.44 162 MET A CA 1
ATOM 1178 C C . MET A 1 162 ? 18.735 -1.444 -30.806 1.00 92.44 162 MET A C 1
ATOM 1180 O O . MET A 1 162 ? 18.681 -1.780 -29.625 1.00 92.44 162 MET A O 1
ATOM 1184 N N . HIS A 1 163 ? 18.526 -0.184 -31.196 1.00 92.38 163 HIS A N 1
ATOM 1185 C CA . HIS A 1 163 ? 18.171 0.898 -30.271 1.00 92.38 163 HIS A CA 1
ATOM 1186 C C . HIS A 1 163 ? 16.659 1.159 -30.203 1.00 92.38 163 HIS A C 1
ATOM 1188 O O . HIS A 1 163 ? 16.215 2.056 -29.478 1.00 92.38 163 HIS A O 1
ATOM 1194 N N . SER A 1 164 ? 15.860 0.404 -30.965 1.00 94.25 164 SER A N 1
ATOM 1195 C CA . SER A 1 164 ? 14.416 0.600 -31.121 1.00 94.25 164 SER A CA 1
ATOM 1196 C C . SER A 1 164 ? 14.090 2.066 -31.418 1.00 94.25 164 SER A C 1
ATOM 1198 O O . SER A 1 164 ? 13.244 2.688 -30.761 1.00 94.25 164 SER A O 1
ATOM 1200 N N . ARG A 1 165 ? 14.854 2.654 -32.347 1.00 95.12 165 ARG A N 1
ATOM 1201 C CA . ARG A 1 165 ? 14.788 4.075 -32.679 1.00 95.12 165 ARG A CA 1
ATOM 1202 C C . ARG A 1 165 ? 13.556 4.326 -33.539 1.00 95.12 165 ARG A C 1
ATOM 1204 O O . ARG A 1 165 ? 13.352 3.677 -34.560 1.00 95.12 165 ARG A O 1
ATOM 1211 N N . ILE A 1 166 ? 12.749 5.291 -33.114 1.00 95.88 166 ILE A N 1
ATOM 1212 C CA . ILE A 1 166 ? 11.618 5.794 -33.890 1.00 95.88 166 ILE A CA 1
ATOM 1213 C C . ILE A 1 166 ? 12.097 7.051 -34.609 1.00 95.88 166 ILE A C 1
ATOM 1215 O O . ILE A 1 166 ? 12.539 7.996 -33.952 1.00 95.88 166 ILE A O 1
ATOM 1219 N N . ILE A 1 167 ? 12.019 7.043 -35.933 1.00 96.25 167 ILE A N 1
ATOM 1220 C CA . ILE A 1 167 ? 12.367 8.178 -36.791 1.00 96.25 167 ILE A CA 1
ATOM 1221 C C . ILE A 1 167 ? 11.097 8.828 -37.335 1.00 96.25 167 ILE A C 1
ATOM 1223 O O . ILE A 1 167 ? 10.037 8.194 -37.372 1.00 96.25 167 ILE A O 1
ATOM 1227 N N . ASP A 1 168 ? 11.178 10.107 -37.695 1.00 96.69 168 ASP A N 1
ATOM 1228 C CA . ASP A 1 168 ? 10.069 10.787 -38.359 1.00 96.69 168 ASP A CA 1
ATOM 1229 C C . ASP A 1 168 ? 10.081 10.585 -39.883 1.00 96.69 168 ASP A C 1
ATOM 1231 O O . ASP A 1 168 ? 11.013 9.997 -40.436 1.00 96.69 168 ASP A O 1
ATOM 1235 N N . GLY A 1 169 ? 9.028 11.034 -40.568 1.00 96.19 169 GLY A N 1
ATOM 1236 C CA . GLY A 1 169 ? 8.896 10.892 -42.015 1.00 96.19 169 GLY A CA 1
ATOM 1237 C C . GLY A 1 169 ? 9.996 11.613 -42.792 1.00 96.19 169 GLY A C 1
ATOM 1238 O O . GLY A 1 169 ? 10.439 11.112 -43.824 1.00 96.19 169 GLY A O 1
ATOM 1239 N N . GLU A 1 170 ? 10.475 12.758 -42.299 1.00 96.31 170 GLU A N 1
ATOM 1240 C CA . GLU A 1 170 ? 11.576 13.503 -42.924 1.00 96.31 170 GLU A CA 1
ATOM 1241 C C . GLU A 1 170 ? 12.888 12.720 -42.891 1.00 96.31 170 GLU A C 1
ATOM 1243 O O . GLU A 1 170 ? 13.569 12.593 -43.913 1.00 96.31 170 GLU A O 1
ATOM 1248 N N . GLU A 1 171 ? 13.250 12.175 -41.728 1.00 96.38 171 GLU A N 1
ATOM 1249 C CA . GLU A 1 171 ? 14.420 11.313 -41.599 1.00 96.38 171 GLU A CA 1
ATOM 1250 C C . GLU A 1 171 ? 14.243 10.014 -42.400 1.00 96.38 171 GLU A C 1
ATOM 1252 O O . GLU A 1 171 ? 15.170 9.603 -43.101 1.00 96.38 171 GLU A O 1
ATOM 1257 N N . ALA A 1 172 ? 13.049 9.414 -42.372 1.00 96.75 172 ALA A N 1
ATOM 1258 C CA . ALA A 1 172 ? 12.734 8.203 -43.124 1.00 96.75 172 ALA A CA 1
ATOM 1259 C C . ALA A 1 172 ? 12.856 8.405 -44.642 1.00 96.75 172 ALA A C 1
ATOM 1261 O O . ALA A 1 172 ? 13.329 7.517 -45.350 1.00 96.75 172 ALA A O 1
ATOM 1262 N N . HIS A 1 173 ? 12.477 9.573 -45.161 1.00 97.38 173 HIS A N 1
ATOM 1263 C CA . HIS A 1 173 ? 12.679 9.894 -46.572 1.00 97.38 173 HIS A CA 1
ATOM 1264 C C . HIS A 1 173 ? 14.167 10.068 -46.897 1.00 97.38 173 HIS A C 1
ATOM 1266 O O . HIS A 1 173 ? 14.663 9.520 -47.879 1.00 97.38 173 HIS A O 1
ATOM 1272 N N . ARG A 1 174 ? 14.911 10.757 -46.023 1.00 96.31 174 ARG A N 1
ATOM 1273 C CA . ARG A 1 174 ? 16.349 11.010 -46.193 1.00 96.31 174 ARG A CA 1
ATOM 1274 C C . ARG A 1 174 ? 17.186 9.731 -46.223 1.00 96.31 174 ARG A C 1
ATOM 1276 O O . ARG A 1 174 ? 18.153 9.667 -46.975 1.00 96.31 174 ARG A O 1
ATOM 1283 N N . CYS A 1 175 ? 16.836 8.727 -45.417 1.00 93.50 175 CYS A N 1
ATOM 1284 C CA . CYS A 1 175 ? 17.532 7.436 -45.403 1.00 93.50 175 CYS A CA 1
ATOM 1285 C C . CYS A 1 175 ? 17.006 6.435 -46.450 1.00 93.50 175 CYS A C 1
ATOM 1287 O O . CYS A 1 175 ? 17.552 5.340 -46.572 1.00 93.50 175 CYS A O 1
ATOM 1289 N N . GLY A 1 176 ? 15.976 6.801 -47.222 1.00 94.06 176 GLY A N 1
ATOM 1290 C CA . GLY A 1 176 ? 15.395 5.957 -48.269 1.00 94.06 176 GLY A CA 1
ATOM 1291 C C . GLY A 1 176 ? 14.414 4.891 -47.772 1.00 94.06 176 GLY A C 1
ATOM 1292 O O . GLY A 1 176 ? 14.121 3.959 -48.516 1.00 94.06 176 GLY A O 1
ATOM 1293 N N . LEU A 1 177 ? 13.909 5.007 -46.538 1.00 96.69 177 LEU A N 1
ATOM 1294 C CA . LEU A 1 177 ? 12.806 4.188 -46.024 1.00 96.69 177 LEU A CA 1
ATOM 1295 C C . LEU A 1 177 ? 11.459 4.619 -46.628 1.00 96.69 177 LEU A C 1
ATOM 1297 O O . LEU A 1 177 ? 10.605 3.780 -46.896 1.00 96.69 177 LEU A O 1
ATOM 1301 N N . VAL A 1 178 ? 11.267 5.923 -46.839 1.00 97.75 178 VAL A N 1
ATOM 1302 C CA . VAL A 1 178 ? 10.069 6.505 -47.465 1.00 97.75 178 VAL A CA 1
ATOM 1303 C C . VAL A 1 178 ? 10.419 7.005 -48.862 1.00 97.75 178 VAL A C 1
ATOM 1305 O O . VAL A 1 178 ? 11.339 7.802 -49.025 1.00 97.75 178 VAL A O 1
ATOM 1308 N N . ASP A 1 179 ? 9.657 6.579 -49.866 1.00 96.88 179 ASP A N 1
ATOM 1309 C CA . ASP A 1 179 ? 9.906 6.912 -51.271 1.00 96.88 179 ASP A CA 1
ATOM 1310 C C . ASP A 1 179 ? 9.390 8.316 -51.627 1.00 96.88 179 ASP A C 1
ATOM 1312 O O . ASP A 1 179 ? 10.036 9.053 -52.372 1.00 96.88 179 ASP A O 1
ATOM 1316 N N . ARG A 1 180 ? 8.246 8.724 -51.057 1.00 97.25 180 ARG A N 1
ATOM 1317 C CA . ARG A 1 180 ? 7.660 10.060 -51.258 1.00 97.25 180 ARG A CA 1
ATOM 1318 C C . ARG A 1 180 ? 7.185 10.666 -49.940 1.00 97.25 180 ARG A C 1
ATOM 1320 O O . ARG A 1 180 ? 6.460 10.030 -49.177 1.00 97.25 180 ARG A O 1
ATOM 1327 N N . LEU A 1 181 ? 7.559 11.921 -49.708 1.00 97.25 181 LEU A N 1
ATOM 1328 C CA . LEU A 1 181 ? 7.208 12.667 -48.504 1.00 97.25 181 LEU A CA 1
ATOM 1329 C C . LEU A 1 181 ? 6.109 13.699 -48.776 1.00 97.25 181 LEU A C 1
ATOM 1331 O O . LEU A 1 181 ? 6.208 14.482 -49.721 1.00 97.25 181 LEU A O 1
ATOM 1335 N N . VAL A 1 182 ? 5.104 13.750 -47.904 1.00 97.12 182 VAL A N 1
ATOM 1336 C CA . VAL A 1 182 ? 4.055 14.778 -47.913 1.00 97.12 182 VAL A CA 1
ATOM 1337 C C . VAL A 1 182 ? 4.175 15.629 -46.645 1.00 97.12 182 VAL A C 1
ATOM 1339 O O . VAL A 1 182 ? 4.164 15.075 -45.547 1.00 97.12 182 VAL A O 1
ATOM 1342 N N . PRO A 1 183 ? 4.292 16.967 -46.736 1.00 95.19 183 PRO A N 1
ATOM 1343 C CA . PRO A 1 183 ? 4.323 17.819 -45.550 1.00 95.19 183 PRO A CA 1
ATOM 1344 C C . PRO A 1 183 ? 3.077 17.627 -44.678 1.00 95.19 183 PRO A C 1
ATOM 1346 O O . PRO A 1 183 ? 1.965 17.590 -45.201 1.00 95.19 183 PRO A O 1
ATOM 1349 N N . ALA A 1 184 ? 3.246 17.574 -43.354 1.00 91.06 184 ALA A N 1
ATOM 1350 C CA . ALA A 1 184 ? 2.143 17.391 -42.404 1.00 91.06 184 ALA A CA 1
ATOM 1351 C C . ALA A 1 184 ? 1.021 18.443 -42.544 1.00 91.06 184 ALA A C 1
ATOM 1353 O O . ALA A 1 184 ? -0.139 18.145 -42.269 1.00 91.06 184 ALA A O 1
ATOM 1354 N N . SER A 1 185 ? 1.350 19.650 -43.024 1.00 90.75 185 SER A N 1
ATOM 1355 C CA . SER A 1 185 ? 0.397 20.730 -43.321 1.00 90.75 185 SER A CA 1
ATOM 1356 C C . SER A 1 185 ? -0.533 20.459 -44.509 1.00 90.75 185 SER A C 1
ATOM 1358 O O . SER A 1 185 ? -1.507 21.184 -44.667 1.00 90.75 185 SER A O 1
ATOM 1360 N N . ARG A 1 186 ? -0.239 19.445 -45.335 1.00 91.75 186 ARG A N 1
ATOM 1361 C CA . ARG A 1 186 ? -1.036 19.010 -46.496 1.00 91.75 186 ARG A CA 1
ATOM 1362 C C . ARG A 1 186 ? -1.484 17.557 -46.347 1.00 91.75 186 ARG A C 1
ATOM 1364 O O . ARG A 1 186 ? -1.422 16.763 -47.285 1.00 91.75 186 ARG A O 1
ATOM 1371 N N . ARG A 1 187 ? -1.863 17.160 -45.132 1.00 93.31 187 ARG A N 1
ATOM 1372 C CA . ARG A 1 187 ? -2.242 15.775 -44.813 1.00 93.31 187 ARG A CA 1
ATOM 1373 C C . ARG A 1 187 ? -3.341 15.239 -45.730 1.00 93.31 187 ARG A C 1
ATOM 1375 O O . ARG A 1 187 ? -3.299 14.075 -46.119 1.00 93.31 187 ARG A O 1
ATOM 1382 N N . GLU A 1 188 ? -4.293 16.086 -46.095 1.00 92.19 188 GLU A N 1
ATOM 1383 C CA . GLU A 1 188 ? -5.417 15.780 -46.976 1.00 92.19 188 GLU A CA 1
ATOM 1384 C C . GLU A 1 188 ? -4.988 15.328 -48.380 1.00 92.19 188 GLU A C 1
ATOM 1386 O O . GLU A 1 188 ? -5.740 14.628 -49.058 1.00 92.19 188 GLU A O 1
ATOM 1391 N N . THR A 1 189 ? -3.774 15.672 -48.825 1.00 93.81 189 THR A N 1
ATOM 1392 C CA . THR A 1 189 ? -3.264 15.253 -50.137 1.00 93.81 189 THR A CA 1
ATOM 1393 C C . THR A 1 189 ? -2.533 13.915 -50.099 1.00 93.81 189 THR A C 1
ATOM 1395 O O . THR A 1 189 ? -2.265 13.362 -51.161 1.00 93.81 189 THR A O 1
ATOM 1398 N N . LEU A 1 190 ? -2.230 13.359 -48.918 1.00 95.69 190 LEU A N 1
ATOM 1399 C CA . LEU A 1 190 ? -1.422 12.142 -48.775 1.00 95.69 190 LEU A CA 1
ATOM 1400 C C . LEU A 1 190 ? -1.963 10.973 -49.609 1.00 95.69 190 LEU A C 1
ATOM 1402 O O . LEU A 1 190 ? -1.214 10.338 -50.348 1.00 95.69 190 LEU A O 1
ATOM 1406 N N . LEU A 1 191 ? -3.267 10.703 -49.510 1.00 95.44 191 LEU A N 1
ATOM 1407 C CA . LEU A 1 191 ? -3.883 9.582 -50.218 1.00 95.44 191 LEU A CA 1
ATOM 1408 C C . LEU A 1 191 ? -3.834 9.777 -51.739 1.00 95.44 191 LEU A C 1
ATOM 1410 O O . LEU A 1 191 ? -3.597 8.819 -52.473 1.00 95.44 191 LEU A O 1
ATOM 1414 N N . ARG A 1 192 ? -3.996 11.022 -52.207 1.00 94.88 192 ARG A N 1
ATOM 1415 C CA . ARG A 1 192 ? -3.869 11.378 -53.626 1.00 94.88 192 ARG A CA 1
ATOM 1416 C C . ARG A 1 192 ? -2.446 11.141 -54.126 1.00 94.88 192 ARG A C 1
ATOM 1418 O O . ARG A 1 192 ? -2.279 10.541 -55.179 1.00 94.88 192 ARG A O 1
ATOM 1425 N N . GLU A 1 193 ? -1.441 11.557 -53.359 1.00 96.19 193 GLU A N 1
ATOM 1426 C CA . GLU A 1 193 ? -0.028 11.329 -53.689 1.00 96.19 193 GLU A CA 1
ATOM 1427 C C . GLU A 1 193 ? 0.319 9.832 -53.715 1.00 96.19 193 GLU A C 1
ATOM 1429 O O . GLU A 1 193 ? 0.999 9.368 -54.629 1.00 96.19 193 GLU A O 1
ATOM 1434 N N . ALA A 1 194 ? -0.204 9.041 -52.771 1.00 96.56 194 ALA A N 1
ATOM 1435 C CA . ALA A 1 194 ? -0.031 7.588 -52.776 1.00 96.56 194 ALA A CA 1
ATOM 1436 C C . ALA A 1 194 ? -0.654 6.931 -54.021 1.00 96.56 194 ALA A C 1
ATOM 1438 O O . ALA A 1 194 ? -0.026 6.072 -54.640 1.00 96.56 194 ALA A O 1
ATOM 1439 N N . CYS A 1 195 ? -1.853 7.366 -54.429 1.00 96.12 195 CYS A N 1
ATOM 1440 C CA . CYS A 1 195 ? -2.489 6.898 -55.664 1.00 96.12 195 CYS A CA 1
ATOM 1441 C C . CYS A 1 195 ? -1.704 7.329 -56.912 1.00 96.12 195 CYS A C 1
ATOM 1443 O O . CYS A 1 195 ? -1.552 6.535 -57.836 1.00 96.12 195 CYS A O 1
ATOM 1445 N N . ALA A 1 196 ? -1.157 8.549 -56.930 1.00 94.75 196 ALA A N 1
ATOM 1446 C CA . ALA A 1 196 ? -0.340 9.042 -58.035 1.00 94.75 196 ALA A CA 1
ATOM 1447 C C . ALA A 1 196 ? 0.933 8.201 -58.224 1.00 94.75 196 ALA A C 1
ATOM 1449 O O . ALA A 1 196 ? 1.222 7.787 -59.343 1.00 94.75 196 ALA A O 1
ATOM 1450 N N . VAL A 1 197 ? 1.640 7.867 -57.135 1.00 94.50 197 VAL A N 1
ATOM 1451 C CA . VAL A 1 197 ? 2.795 6.948 -57.174 1.00 94.50 197 VAL A CA 1
ATOM 1452 C C . VAL A 1 197 ? 2.377 5.561 -57.671 1.00 94.50 197 VAL A C 1
ATOM 1454 O O . VAL A 1 197 ? 3.057 4.974 -58.511 1.00 94.50 197 VAL A O 1
ATOM 1457 N N . ALA A 1 198 ? 1.237 5.046 -57.202 1.00 94.12 198 ALA A N 1
ATOM 1458 C CA . ALA A 1 198 ? 0.719 3.748 -57.628 1.00 94.12 198 ALA A CA 1
ATOM 1459 C C . ALA A 1 198 ? 0.446 3.701 -59.146 1.00 94.12 198 ALA A C 1
ATOM 1461 O O . ALA A 1 198 ? 0.805 2.730 -59.814 1.00 94.12 198 ALA A O 1
ATOM 1462 N N . LEU A 1 199 ? -0.151 4.763 -59.700 1.00 93.25 199 LEU A N 1
ATOM 1463 C CA . LEU A 1 199 ? -0.429 4.901 -61.132 1.00 93.25 199 LEU A CA 1
ATOM 1464 C C . LEU A 1 199 ? 0.830 5.111 -61.968 1.00 93.25 199 LEU A C 1
ATOM 1466 O O . LEU A 1 199 ? 0.932 4.534 -63.047 1.00 93.25 199 LEU A O 1
ATOM 1470 N N . GLU A 1 200 ? 1.777 5.914 -61.478 1.00 92.94 200 GLU A N 1
ATOM 1471 C CA . GLU A 1 200 ? 3.045 6.172 -62.163 1.00 92.94 200 GLU A CA 1
ATOM 1472 C C . GLU A 1 200 ? 3.756 4.851 -62.484 1.00 92.94 200 GLU A C 1
ATOM 1474 O O . GLU A 1 200 ? 4.169 4.623 -63.621 1.00 92.94 200 GLU A O 1
ATOM 1479 N N . VAL A 1 201 ? 3.823 3.949 -61.505 1.00 91.31 201 VAL A N 1
ATOM 1480 C CA . VAL A 1 201 ? 4.451 2.631 -61.654 1.00 91.31 201 VAL A CA 1
ATOM 1481 C C . VAL A 1 201 ? 3.576 1.688 -62.480 1.00 91.31 201 VAL A C 1
ATOM 1483 O O . VAL A 1 201 ? 4.088 0.931 -63.296 1.00 91.31 201 VAL A O 1
ATOM 1486 N N . ALA A 1 202 ? 2.249 1.743 -62.332 1.00 90.69 202 ALA A N 1
ATOM 1487 C CA . ALA A 1 202 ? 1.352 0.913 -63.140 1.00 90.69 202 ALA A CA 1
ATOM 1488 C C . ALA A 1 202 ? 1.410 1.266 -64.637 1.00 90.69 202 ALA A C 1
ATOM 1490 O O . ALA A 1 202 ? 1.180 0.401 -65.480 1.00 90.69 202 ALA A O 1
ATOM 1491 N N . SER A 1 203 ? 1.700 2.529 -64.965 1.00 90.31 203 SER A N 1
ATOM 1492 C CA . SER A 1 203 ? 1.841 3.007 -66.345 1.00 90.31 203 SER A CA 1
ATOM 1493 C C . SER A 1 203 ? 3.179 2.644 -66.994 1.00 90.31 203 SER A C 1
ATOM 1495 O O . SER A 1 203 ? 3.267 2.623 -68.220 1.00 90.31 203 SER A O 1
ATOM 1497 N N . ASP A 1 204 ? 4.195 2.324 -66.190 1.00 89.81 204 ASP A N 1
ATOM 1498 C CA . ASP A 1 204 ? 5.530 1.951 -66.647 1.00 89.81 204 ASP A CA 1
ATOM 1499 C C . ASP A 1 204 ? 6.072 0.780 -65.808 1.00 89.81 204 ASP A C 1
ATOM 1501 O O . ASP A 1 204 ? 6.711 0.991 -64.771 1.00 89.81 204 ASP A O 1
ATOM 1505 N N . PRO A 1 205 ? 5.847 -0.471 -66.255 1.00 79.88 205 PRO A N 1
ATOM 1506 C CA . PRO A 1 205 ? 6.304 -1.659 -65.542 1.00 79.88 205 PRO A CA 1
ATOM 1507 C C . PRO A 1 205 ? 7.819 -1.711 -65.293 1.00 79.88 205 PRO A C 1
ATOM 1509 O O . PRO A 1 205 ? 8.244 -2.425 -64.387 1.00 79.88 205 PRO A O 1
ATOM 1512 N N . GLN A 1 206 ? 8.643 -0.957 -66.039 1.00 85.25 206 GLN A N 1
ATOM 1513 C CA . GLN A 1 206 ? 10.092 -0.895 -65.796 1.00 85.25 206 GLN A CA 1
ATOM 1514 C C . GLN A 1 206 ? 10.439 -0.191 -64.478 1.00 85.25 206 GLN A C 1
ATOM 1516 O O . GLN A 1 206 ? 11.528 -0.390 -63.944 1.00 85.25 206 GLN A O 1
ATOM 1521 N N . LYS A 1 207 ? 9.513 0.604 -63.925 1.00 86.69 207 LYS A N 1
ATOM 1522 C CA . LYS A 1 207 ? 9.661 1.253 -62.616 1.00 86.69 207 LYS A CA 1
ATOM 1523 C C . LYS A 1 207 ? 9.360 0.324 -61.440 1.00 86.69 207 LYS A C 1
ATOM 1525 O O . LYS A 1 207 ? 9.538 0.742 -60.296 1.00 86.69 207 LYS A O 1
ATOM 1530 N N . MET A 1 208 ? 8.894 -0.904 -61.682 1.00 88.31 208 MET A N 1
ATOM 1531 C CA . MET A 1 208 ? 8.641 -1.863 -60.610 1.00 88.31 208 MET A CA 1
ATOM 1532 C C . MET A 1 208 ? 9.971 -2.326 -59.992 1.00 88.31 208 MET A C 1
ATOM 1534 O O . MET A 1 208 ? 10.814 -2.874 -60.706 1.00 88.31 208 MET A O 1
ATOM 1538 N N . PRO A 1 209 ? 10.190 -2.138 -58.679 1.00 87.50 209 PRO A N 1
ATOM 1539 C CA . PRO A 1 209 ? 11.401 -2.625 -58.040 1.00 87.50 209 PRO A CA 1
ATOM 1540 C C . PRO A 1 209 ? 11.358 -4.157 -57.900 1.00 87.50 209 PRO A C 1
ATOM 1542 O O . PRO A 1 209 ? 10.276 -4.723 -57.729 1.00 87.50 209 PRO A O 1
ATOM 1545 N N . PRO A 1 210 ? 12.514 -4.847 -57.912 1.00 87.56 210 PRO A N 1
ATOM 1546 C CA . PRO A 1 210 ? 12.560 -6.254 -57.533 1.00 87.56 210 PRO A CA 1
ATOM 1547 C C . PRO A 1 210 ? 12.157 -6.429 -56.055 1.00 87.56 210 PRO A C 1
ATOM 1549 O O . PRO A 1 210 ? 12.360 -5.502 -55.259 1.00 87.56 210 PRO A O 1
ATOM 1552 N N . PRO A 1 211 ? 11.654 -7.616 -55.658 1.00 88.44 211 PRO A N 1
ATOM 1553 C CA . PRO A 1 211 ? 11.340 -7.934 -54.266 1.00 88.44 211 PRO A CA 1
ATOM 1554 C C . PRO A 1 211 ? 12.503 -7.591 -53.334 1.00 88.44 211 PRO A C 1
ATOM 1556 O O . PRO A 1 211 ? 13.642 -8.012 -53.581 1.00 88.44 211 PRO A O 1
ATOM 1559 N N . LEU A 1 212 ? 12.227 -6.865 -52.245 1.00 88.94 212 LEU A N 1
ATOM 1560 C CA . LEU A 1 212 ? 13.253 -6.461 -51.285 1.00 88.94 212 LEU A CA 1
ATOM 1561 C C . LEU A 1 212 ? 14.024 -7.660 -50.744 1.00 88.94 212 LEU A C 1
ATOM 1563 O O . LEU A 1 212 ? 15.230 -7.542 -50.617 1.00 88.94 212 LEU A O 1
ATOM 1567 N N . LEU A 1 213 ? 13.399 -8.815 -50.501 1.00 86.88 213 LEU A N 1
ATOM 1568 C CA . LEU A 1 213 ? 14.082 -10.031 -50.031 1.00 86.88 213 LEU A CA 1
ATOM 1569 C C . LEU A 1 213 ? 15.182 -10.545 -50.975 1.00 86.88 213 LEU A C 1
ATOM 1571 O O . LEU A 1 213 ? 16.142 -11.169 -50.519 1.00 86.88 213 LEU A O 1
ATOM 1575 N N . THR A 1 214 ? 15.066 -10.269 -52.275 1.00 85.12 214 THR A N 1
ATOM 1576 C CA . THR A 1 214 ? 16.053 -10.669 -53.296 1.00 85.12 214 THR A CA 1
ATOM 1577 C C . THR A 1 214 ? 17.084 -9.583 -53.593 1.00 85.12 214 THR A C 1
ATOM 1579 O O . THR A 1 214 ? 18.066 -9.824 -54.291 1.00 85.12 214 THR A O 1
ATOM 1582 N N . ARG A 1 215 ? 16.877 -8.375 -53.061 1.00 86.19 215 ARG A N 1
ATOM 1583 C CA . ARG A 1 215 ? 17.680 -7.197 -53.369 1.00 86.19 215 ARG A CA 1
ATOM 1584 C C . ARG A 1 215 ? 19.023 -7.230 -52.625 1.00 86.19 215 ARG A C 1
ATOM 1586 O O . ARG A 1 215 ? 19.066 -7.470 -51.419 1.00 86.19 215 ARG A O 1
ATOM 1593 N N . THR A 1 216 ? 20.120 -6.963 -53.333 1.00 81.50 216 THR A N 1
ATOM 1594 C CA . THR A 1 216 ? 21.490 -7.015 -52.777 1.00 81.50 216 THR A CA 1
ATOM 1595 C C . THR A 1 216 ? 22.314 -5.742 -53.001 1.00 81.50 216 THR A C 1
ATOM 1597 O O . THR A 1 216 ? 23.353 -5.572 -52.369 1.00 81.50 216 THR A O 1
ATOM 1600 N N . ASP A 1 217 ? 21.843 -4.804 -53.827 1.00 80.94 217 ASP A N 1
ATOM 1601 C CA . ASP A 1 217 ? 22.545 -3.558 -54.189 1.00 80.94 217 ASP A CA 1
ATOM 1602 C C . ASP A 1 217 ? 22.935 -2.692 -52.976 1.00 80.94 217 ASP A C 1
ATOM 1604 O O . ASP A 1 217 ? 24.015 -2.107 -52.949 1.00 80.94 217 ASP A O 1
ATOM 1608 N N . LYS A 1 218 ? 22.079 -2.645 -51.951 1.00 78.56 218 LYS A N 1
ATOM 1609 C CA . LYS A 1 218 ? 22.303 -1.903 -50.699 1.00 78.56 218 LYS A CA 1
ATOM 1610 C C . LYS A 1 218 ? 22.905 -2.744 -49.573 1.00 78.56 218 LYS A C 1
ATOM 1612 O O . LYS A 1 218 ? 23.183 -2.205 -48.502 1.00 78.56 218 LYS A O 1
ATOM 1617 N N . LEU A 1 219 ? 23.122 -4.040 -49.806 1.00 76.44 219 LEU A N 1
ATOM 1618 C CA . LEU A 1 219 ? 23.922 -4.872 -48.905 1.00 76.44 219 LEU A CA 1
ATOM 1619 C C . LEU A 1 219 ? 25.420 -4.582 -49.097 1.00 76.44 219 LEU A C 1
ATOM 1621 O O . LEU A 1 219 ? 26.157 -4.585 -48.119 1.00 76.44 219 LEU A O 1
ATOM 1625 N N . GLY A 1 220 ? 25.846 -4.235 -50.321 1.00 60.06 220 GLY A N 1
ATOM 1626 C CA . GLY A 1 220 ? 27.220 -3.834 -50.659 1.00 60.06 220 GLY A CA 1
ATOM 1627 C C . GLY A 1 220 ? 28.286 -4.901 -50.358 1.00 60.06 220 GLY A C 1
ATOM 1628 O O . GLY A 1 220 ? 27.963 -6.041 -50.033 1.00 60.06 220 GLY A O 1
ATOM 1629 N N . ASN A 1 221 ? 29.571 -4.515 -50.388 1.00 57.59 221 ASN A N 1
ATOM 1630 C CA . ASN A 1 221 ? 30.650 -5.253 -49.708 1.00 57.59 221 ASN A CA 1
ATOM 1631 C C . ASN A 1 221 ? 30.518 -5.054 -48.186 1.00 57.59 221 ASN A C 1
ATOM 1633 O O . ASN A 1 221 ? 31.453 -4.568 -47.547 1.00 57.59 221 ASN A O 1
ATOM 1637 N N . ALA A 1 222 ? 29.340 -5.309 -47.603 1.00 60.59 222 ALA A N 1
ATOM 1638 C CA . ALA A 1 222 ? 29.202 -5.330 -46.156 1.00 60.59 222 ALA A CA 1
ATOM 1639 C C . ALA A 1 222 ? 30.259 -6.292 -45.621 1.00 60.59 222 ALA A C 1
ATOM 1641 O O . ALA A 1 222 ? 30.202 -7.493 -45.878 1.00 60.59 222 ALA A O 1
ATOM 1642 N N . ASP A 1 223 ? 31.252 -5.744 -44.925 1.00 71.88 223 ASP A N 1
ATOM 1643 C CA . ASP A 1 223 ? 32.227 -6.534 -44.199 1.00 71.88 223 ASP A CA 1
ATOM 1644 C C . ASP A 1 223 ? 31.458 -7.199 -43.055 1.00 71.88 223 ASP A C 1
ATOM 1646 O O . ASP A 1 223 ? 31.227 -6.623 -41.988 1.00 71.88 223 ASP A O 1
ATOM 1650 N N . VAL A 1 224 ? 30.941 -8.389 -43.356 1.00 79.19 224 VAL A N 1
ATOM 1651 C CA . VAL A 1 224 ? 30.155 -9.212 -42.443 1.00 79.19 224 VAL A CA 1
ATOM 1652 C C . VAL A 1 224 ? 30.929 -9.405 -41.143 1.00 79.19 224 VAL A C 1
ATOM 1654 O O . VAL A 1 224 ? 30.332 -9.355 -40.069 1.00 79.19 224 VAL A O 1
ATOM 1657 N N . GLU A 1 225 ? 32.255 -9.522 -41.224 1.00 81.62 225 GLU A N 1
ATOM 1658 C CA . GLU A 1 225 ? 33.128 -9.668 -40.067 1.00 81.62 225 GLU A CA 1
ATOM 1659 C C . GLU A 1 225 ? 33.206 -8.373 -39.245 1.00 81.62 225 GLU A C 1
ATOM 1661 O O . GLU A 1 225 ? 33.115 -8.399 -38.014 1.00 81.62 225 GLU A O 1
ATOM 1666 N N . LYS A 1 226 ? 33.251 -7.204 -39.894 1.00 85.00 226 LYS A N 1
ATOM 1667 C CA . LYS A 1 226 ? 33.130 -5.899 -39.218 1.00 85.00 226 LYS A CA 1
ATOM 1668 C C . LYS A 1 226 ? 31.776 -5.722 -38.522 1.00 85.00 226 LYS A C 1
ATOM 1670 O O . LYS A 1 226 ? 31.720 -5.220 -37.401 1.00 85.00 226 LYS A O 1
ATOM 1675 N N . ILE A 1 227 ? 30.671 -6.125 -39.149 1.00 85.56 227 ILE A N 1
ATOM 1676 C CA . ILE A 1 227 ? 29.332 -6.032 -38.538 1.00 85.56 227 ILE A CA 1
ATOM 1677 C C . ILE A 1 227 ? 29.225 -7.004 -37.360 1.00 85.56 227 ILE A C 1
ATOM 1679 O O . ILE A 1 227 ? 28.793 -6.619 -36.269 1.00 85.56 227 ILE A O 1
ATOM 1683 N N . ARG A 1 228 ? 29.669 -8.249 -37.554 1.00 88.31 228 ARG A N 1
ATOM 1684 C CA . ARG A 1 228 ? 29.710 -9.286 -36.521 1.00 88.31 228 ARG A CA 1
ATOM 1685 C C . ARG A 1 228 ? 30.508 -8.811 -35.312 1.00 88.31 228 ARG A C 1
ATOM 1687 O O . ARG A 1 228 ? 29.968 -8.810 -34.209 1.00 88.31 228 ARG A O 1
ATOM 1694 N N . SER A 1 229 ? 31.733 -8.329 -35.512 1.00 88.81 229 SER A N 1
ATOM 1695 C CA . SER A 1 229 ? 32.598 -7.824 -34.436 1.00 88.81 229 SER A CA 1
ATOM 1696 C C . SER A 1 229 ? 32.056 -6.561 -33.750 1.00 88.81 229 SER A C 1
ATOM 1698 O O . SER A 1 229 ? 32.271 -6.385 -32.551 1.00 88.81 229 SER A O 1
ATOM 1700 N N . LYS A 1 230 ? 31.296 -5.711 -34.455 1.00 90.25 230 LYS A N 1
ATOM 1701 C CA . LYS A 1 230 ? 30.671 -4.501 -33.886 1.00 90.25 230 LYS A CA 1
ATOM 1702 C C . LYS A 1 230 ? 29.459 -4.806 -32.995 1.00 90.25 230 LYS A C 1
ATOM 1704 O O . LYS A 1 230 ? 29.350 -4.228 -31.912 1.00 90.25 230 LYS A O 1
ATOM 1709 N N . TYR A 1 231 ? 28.536 -5.666 -33.438 1.00 90.31 231 TYR A N 1
ATOM 1710 C CA . TYR A 1 231 ? 27.228 -5.835 -32.779 1.00 90.31 231 TYR A CA 1
ATOM 1711 C C . TYR A 1 231 ? 27.102 -7.117 -31.945 1.00 90.31 231 TYR A C 1
ATOM 1713 O O . TYR A 1 231 ? 26.489 -7.082 -30.875 1.00 90.31 231 TYR A O 1
ATOM 1721 N N . LEU A 1 232 ? 27.679 -8.240 -32.390 1.00 91.12 232 LEU A N 1
ATOM 1722 C CA . LEU A 1 232 ? 27.453 -9.543 -31.757 1.00 91.12 232 LEU A CA 1
ATOM 1723 C C . LEU A 1 232 ? 28.049 -9.647 -30.338 1.00 91.12 232 LEU A C 1
ATOM 1725 O O . LEU A 1 232 ? 27.324 -10.110 -29.458 1.00 91.12 232 LEU A O 1
ATOM 1729 N N . PRO A 1 233 ? 29.282 -9.175 -30.044 1.00 93.31 233 PRO A N 1
ATOM 1730 C CA . PRO A 1 233 ? 29.848 -9.280 -28.696 1.00 93.31 233 PRO A CA 1
ATOM 1731 C C . PRO A 1 233 ? 28.983 -8.613 -27.620 1.00 93.31 233 PRO A C 1
ATOM 1733 O O . PRO A 1 233 ? 28.710 -9.215 -26.585 1.00 93.31 233 PRO A O 1
ATOM 1736 N N . ARG A 1 234 ? 28.475 -7.402 -27.893 1.00 89.81 234 ARG A N 1
ATOM 1737 C CA . ARG A 1 234 ? 27.587 -6.671 -26.970 1.00 89.81 234 ARG A CA 1
ATOM 1738 C C . ARG A 1 234 ? 26.245 -7.377 -26.780 1.00 89.81 234 ARG A C 1
ATOM 1740 O O . ARG A 1 234 ? 25.694 -7.378 -25.683 1.00 89.81 234 ARG A O 1
ATOM 1747 N N . ALA A 1 235 ? 25.713 -7.972 -27.844 1.00 90.88 235 ALA A N 1
ATOM 1748 C CA . ALA A 1 235 ? 24.460 -8.711 -27.793 1.00 90.88 235 ALA A CA 1
ATOM 1749 C C . ALA A 1 235 ? 24.587 -10.016 -26.981 1.00 90.88 235 ALA A C 1
ATOM 1751 O O . ALA A 1 235 ? 23.712 -10.325 -26.172 1.00 90.88 235 ALA A O 1
ATOM 1752 N N . VAL A 1 236 ? 25.708 -10.732 -27.132 1.00 92.50 236 VAL A N 1
ATOM 1753 C CA . VAL A 1 236 ? 26.045 -11.922 -26.333 1.00 92.50 236 VAL A CA 1
ATOM 1754 C C . VAL A 1 236 ? 26.245 -11.554 -24.863 1.00 92.50 236 VAL A C 1
ATOM 1756 O O . VAL A 1 236 ? 25.723 -12.239 -23.984 1.00 92.50 236 VAL A O 1
ATOM 1759 N N . GLU A 1 237 ? 26.945 -10.453 -24.582 1.00 90.81 237 GLU A N 1
ATOM 1760 C CA . GLU A 1 237 ? 27.122 -9.942 -23.220 1.00 90.81 237 GLU A CA 1
ATOM 1761 C C . GLU A 1 237 ? 25.769 -9.626 -22.561 1.00 90.81 237 GLU A C 1
ATOM 1763 O O . GLU A 1 237 ? 25.528 -10.011 -21.415 1.00 90.81 237 GLU A O 1
ATOM 1768 N N . MET A 1 238 ? 24.849 -8.988 -23.295 1.00 88.19 238 MET A N 1
ATOM 1769 C CA . MET A 1 238 ? 23.499 -8.699 -22.807 1.00 88.19 238 MET A CA 1
ATOM 1770 C C . MET A 1 238 ? 22.729 -9.982 -22.468 1.00 88.19 238 MET A C 1
ATOM 1772 O O . MET A 1 238 ? 22.118 -10.060 -21.398 1.00 88.19 238 MET A O 1
ATOM 1776 N N . ARG A 1 239 ? 22.801 -11.010 -23.327 1.00 92.06 239 ARG A N 1
ATOM 1777 C CA . ARG A 1 239 ? 22.208 -12.329 -23.058 1.00 92.06 239 ARG A CA 1
ATOM 1778 C C . ARG A 1 239 ? 22.780 -12.950 -21.786 1.00 92.06 239 ARG A C 1
ATOM 1780 O O . ARG A 1 239 ? 22.013 -13.403 -20.945 1.00 92.06 239 ARG A O 1
ATOM 1787 N N . GLN A 1 240 ? 24.103 -12.961 -21.638 1.00 88.69 240 GLN A N 1
ATOM 1788 C CA . GLN A 1 240 ? 24.772 -13.566 -20.483 1.00 88.69 240 GLN A CA 1
ATOM 1789 C C . GLN A 1 240 ? 24.430 -12.854 -19.170 1.00 88.69 240 GLN A C 1
ATOM 1791 O O . GLN A 1 240 ? 24.220 -13.517 -18.160 1.00 88.69 240 GLN A O 1
ATOM 1796 N N . LYS A 1 241 ? 24.339 -11.519 -19.184 1.00 86.75 241 LYS A N 1
ATOM 1797 C CA . LYS A 1 241 ? 24.061 -10.720 -17.981 1.00 86.75 241 LYS A CA 1
ATOM 1798 C C . LYS A 1 241 ? 22.583 -10.660 -17.602 1.00 86.75 241 LYS A C 1
ATOM 1800 O O . LYS A 1 241 ? 22.266 -10.583 -16.423 1.00 86.75 241 LYS A O 1
ATOM 1805 N N . THR A 1 242 ? 21.679 -10.640 -18.582 1.00 88.50 242 THR A N 1
ATOM 1806 C CA . THR A 1 242 ? 20.259 -10.308 -18.338 1.00 88.50 242 THR A CA 1
ATOM 1807 C C . THR A 1 242 ? 19.271 -11.370 -18.817 1.00 88.50 242 THR A C 1
ATOM 1809 O O . THR A 1 242 ? 18.076 -11.240 -18.576 1.00 88.50 242 THR A O 1
ATOM 1812 N N . GLY A 1 243 ? 19.733 -12.406 -19.523 1.00 88.44 243 GLY A N 1
ATOM 1813 C CA . GLY A 1 243 ? 18.865 -13.406 -20.156 1.00 88.44 243 GLY A CA 1
ATOM 1814 C C . GLY A 1 243 ? 18.129 -12.902 -21.405 1.00 88.44 243 GLY A C 1
ATOM 1815 O O . GLY A 1 243 ? 17.341 -13.637 -21.995 1.00 88.44 243 GLY A O 1
ATOM 1816 N N . GLN A 1 244 ? 18.383 -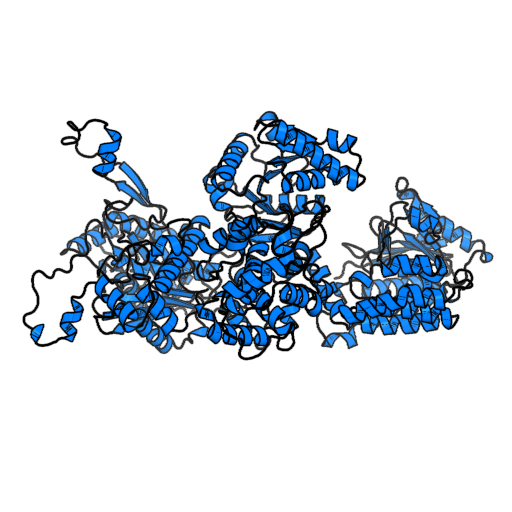11.665 -21.837 1.00 93.00 244 GLN A N 1
ATOM 1817 C CA . GLN A 1 244 ? 17.747 -11.050 -23.001 1.00 93.00 244 GLN A CA 1
ATOM 1818 C C . GLN A 1 244 ? 18.349 -11.567 -24.314 1.00 93.00 244 GLN A C 1
ATOM 1820 O O . GLN A 1 244 ? 19.321 -11.019 -24.840 1.00 93.00 244 GLN A O 1
ATOM 1825 N N . ILE A 1 245 ? 17.765 -12.641 -24.847 1.00 94.88 245 ILE A N 1
ATOM 1826 C CA . ILE A 1 245 ? 18.231 -13.312 -26.070 1.00 94.88 245 ILE A CA 1
ATOM 1827 C C . ILE A 1 245 ? 17.916 -12.543 -27.361 1.00 94.88 245 ILE A C 1
ATOM 1829 O O . ILE A 1 245 ? 18.515 -12.820 -28.402 1.00 94.88 245 ILE A O 1
ATOM 1833 N N . GLN A 1 246 ? 16.996 -11.578 -27.318 1.00 95.00 246 GLN A N 1
ATOM 1834 C CA . GLN A 1 246 ? 16.471 -10.901 -28.504 1.00 95.00 246 GLN A CA 1
ATOM 1835 C C . GLN A 1 246 ? 17.522 -10.069 -29.245 1.00 95.00 246 GLN A C 1
ATOM 1837 O O . GLN A 1 246 ? 17.515 -10.010 -30.472 1.00 95.00 246 GLN A O 1
ATOM 1842 N N . PHE A 1 247 ? 18.479 -9.484 -28.521 1.00 95.56 247 PHE A N 1
ATOM 1843 C CA . PHE A 1 247 ? 19.557 -8.700 -29.125 1.00 95.56 247 PHE A CA 1
ATOM 1844 C C . PHE A 1 247 ? 20.477 -9.579 -29.976 1.00 95.56 247 PHE A C 1
ATOM 1846 O O . PHE A 1 247 ? 20.788 -9.233 -31.113 1.00 95.56 247 PHE A O 1
ATOM 1853 N N . GLU A 1 248 ? 20.890 -10.735 -29.445 1.00 95.69 248 GLU A N 1
ATOM 1854 C CA . GLU A 1 248 ? 21.741 -11.684 -30.174 1.00 95.69 248 GLU A CA 1
ATOM 1855 C C . GLU A 1 248 ? 20.975 -12.279 -31.356 1.00 95.69 248 GLU A C 1
ATOM 1857 O O . GLU A 1 248 ? 21.487 -12.345 -32.474 1.00 95.69 248 GLU A O 1
ATOM 1862 N N . SER A 1 249 ? 19.716 -12.642 -31.113 1.00 95.81 249 SER A N 1
ATOM 1863 C CA . SER A 1 249 ? 18.813 -13.200 -32.114 1.00 95.81 249 SER A CA 1
ATOM 1864 C C . SER A 1 249 ? 18.628 -12.264 -33.308 1.00 95.81 249 SER A C 1
ATOM 1866 O O . SER A 1 249 ? 18.747 -12.693 -34.453 1.00 95.81 249 SER A O 1
ATOM 1868 N N . CYS A 1 250 ? 18.420 -10.968 -33.062 1.00 95.62 250 CYS A N 1
ATOM 1869 C CA . CYS A 1 250 ? 18.260 -9.981 -34.125 1.00 95.62 250 CYS A CA 1
ATOM 1870 C C . CYS A 1 250 ? 19.513 -9.873 -35.000 1.00 95.62 250 CYS A C 1
ATOM 1872 O O . CYS A 1 250 ? 19.415 -9.891 -36.226 1.00 95.62 250 CYS A O 1
ATOM 1874 N N . VAL A 1 251 ? 20.698 -9.780 -34.385 1.00 94.56 251 VAL A N 1
ATOM 1875 C CA . VAL A 1 251 ? 21.964 -9.692 -35.129 1.00 94.56 251 VAL A CA 1
ATOM 1876 C C . VAL A 1 251 ? 22.178 -10.956 -35.960 1.00 94.56 251 VAL A C 1
ATOM 1878 O O . VAL A 1 251 ? 22.534 -10.864 -37.131 1.00 94.56 251 VAL A O 1
ATOM 1881 N N . ARG A 1 252 ? 21.905 -12.138 -35.395 1.00 93.88 252 ARG A N 1
ATOM 1882 C CA . ARG A 1 252 ? 22.031 -13.419 -36.104 1.00 93.88 252 ARG A CA 1
ATOM 1883 C C . ARG A 1 252 ? 21.071 -13.537 -37.287 1.00 93.88 252 ARG A C 1
ATOM 1885 O O . ARG A 1 252 ? 21.514 -13.953 -38.351 1.00 93.88 252 ARG A O 1
ATOM 1892 N N . ALA A 1 253 ? 19.806 -13.141 -37.131 1.00 93.88 253 ALA A N 1
ATOM 1893 C CA . ALA A 1 253 ? 18.827 -13.154 -38.221 1.00 93.88 253 ALA A CA 1
ATOM 1894 C C . ALA A 1 253 ? 19.272 -12.271 -39.401 1.00 93.88 253 ALA A C 1
ATOM 1896 O O . ALA A 1 253 ? 19.201 -12.688 -40.558 1.00 93.88 253 ALA A O 1
ATOM 1897 N N . VAL A 1 254 ? 19.789 -11.070 -39.112 1.00 92.69 254 VAL A N 1
ATOM 1898 C CA . VAL A 1 254 ? 20.319 -10.157 -40.137 1.00 92.69 254 VAL A CA 1
ATOM 1899 C C . VAL A 1 254 ? 21.551 -10.756 -40.824 1.00 92.69 254 VAL A C 1
ATOM 1901 O O . VAL A 1 254 ? 21.607 -10.776 -42.052 1.00 92.69 254 VAL A O 1
ATOM 1904 N N . LEU A 1 255 ? 22.522 -11.268 -40.056 1.00 91.06 255 LEU A N 1
ATOM 1905 C CA . LEU A 1 255 ? 23.755 -11.849 -40.603 1.00 91.06 255 LEU A CA 1
ATOM 1906 C C . LEU A 1 255 ? 23.473 -13.063 -41.494 1.00 91.06 255 LEU A C 1
ATOM 1908 O O . LEU A 1 255 ? 23.997 -13.120 -42.601 1.00 91.06 255 LEU A O 1
ATOM 1912 N N . GLU A 1 256 ? 22.590 -13.969 -41.072 1.00 91.19 256 GLU A N 1
ATOM 1913 C CA . GLU A 1 256 ? 22.216 -15.161 -41.845 1.00 91.19 256 GLU A CA 1
ATOM 1914 C C . GLU A 1 256 ? 21.690 -14.799 -43.241 1.00 91.19 256 GLU A C 1
ATOM 1916 O O . GLU A 1 256 ? 22.080 -15.400 -44.245 1.00 91.19 256 GLU A O 1
ATOM 1921 N N . GLY A 1 257 ? 20.832 -13.777 -43.317 1.00 88.06 257 GLY A N 1
ATOM 1922 C CA . GLY A 1 257 ? 20.286 -13.297 -44.582 1.00 88.06 257 GLY A CA 1
ATOM 1923 C C . GLY A 1 257 ? 21.326 -12.646 -45.495 1.00 88.06 257 GLY A C 1
ATOM 1924 O O . GLY A 1 257 ? 21.152 -12.664 -46.713 1.00 88.06 257 GLY A O 1
ATOM 1925 N N . ILE A 1 258 ? 22.388 -12.064 -44.935 1.00 86.25 258 ILE A N 1
ATOM 1926 C CA . ILE A 1 258 ? 23.475 -11.435 -45.699 1.00 86.25 258 ILE A CA 1
ATOM 1927 C C . ILE A 1 258 ? 24.469 -12.500 -46.179 1.00 86.25 258 ILE A C 1
ATOM 1929 O O . ILE A 1 258 ? 24.802 -12.538 -47.360 1.00 86.25 258 ILE A O 1
ATOM 1933 N N . GLU A 1 259 ? 24.908 -13.388 -45.285 1.00 84.56 259 GLU A N 1
ATOM 1934 C CA . GLU A 1 259 ? 25.954 -14.388 -45.540 1.00 84.56 259 GLU A CA 1
ATOM 1935 C C . GLU A 1 259 ? 25.547 -15.431 -46.575 1.00 84.56 259 GLU A C 1
ATOM 1937 O O . GLU A 1 259 ? 26.360 -15.839 -47.402 1.00 84.56 259 GLU A O 1
ATOM 1942 N N . ARG A 1 260 ? 24.278 -15.850 -46.562 1.00 80.06 260 ARG A N 1
ATOM 1943 C CA . ARG A 1 260 ? 23.756 -16.827 -47.527 1.00 80.06 260 ARG A CA 1
ATOM 1944 C C . ARG A 1 260 ? 23.222 -16.193 -48.812 1.00 80.06 260 ARG A C 1
ATOM 1946 O O . ARG A 1 260 ? 22.621 -16.891 -49.624 1.00 80.06 260 ARG A O 1
ATOM 1953 N N . GLY A 1 261 ? 23.424 -14.887 -49.006 1.00 62.22 261 GLY A N 1
ATOM 1954 C CA . GLY A 1 261 ? 23.111 -14.184 -50.254 1.00 62.22 261 GLY A CA 1
ATOM 1955 C C . GLY A 1 261 ? 21.622 -14.109 -50.620 1.00 62.22 261 GLY A C 1
ATOM 1956 O O . GLY A 1 261 ? 21.303 -13.735 -51.746 1.00 62.22 261 GLY A O 1
ATOM 1957 N N . GLY A 1 262 ? 20.703 -14.435 -49.702 1.00 68.88 262 GLY A N 1
ATOM 1958 C CA . GLY A 1 262 ? 19.262 -14.473 -49.968 1.00 68.88 262 GLY A CA 1
ATOM 1959 C C . GLY A 1 262 ? 18.410 -14.189 -48.730 1.00 68.88 262 GLY A C 1
ATOM 1960 O O . GLY A 1 262 ? 18.714 -14.650 -47.631 1.00 68.88 262 GLY A O 1
ATOM 1961 N N . GLY A 1 263 ? 17.324 -13.426 -48.908 1.00 78.19 263 GLY A N 1
ATOM 1962 C CA . GLY A 1 263 ? 16.403 -13.055 -47.827 1.00 78.19 263 GLY A CA 1
ATOM 1963 C C . GLY A 1 263 ? 15.627 -14.229 -47.229 1.00 78.19 263 GLY A C 1
ATOM 1964 O O . GLY A 1 263 ? 15.206 -14.135 -46.083 1.00 78.19 263 GLY A O 1
ATOM 1965 N N . ASP A 1 264 ? 15.494 -15.344 -47.951 1.00 83.88 264 ASP A N 1
ATOM 1966 C CA . ASP A 1 264 ? 14.703 -16.504 -47.518 1.00 83.88 264 ASP A CA 1
ATOM 1967 C C . ASP A 1 264 ? 15.337 -17.278 -46.358 1.00 83.88 264 ASP A C 1
ATOM 1969 O O . ASP A 1 264 ? 14.639 -17.668 -45.424 1.00 83.88 264 ASP A O 1
ATOM 1973 N N . ALA A 1 265 ? 16.662 -17.462 -46.371 1.00 86.31 265 ALA A N 1
ATOM 1974 C CA . ALA A 1 265 ? 17.365 -18.123 -45.270 1.00 86.31 265 ALA A CA 1
ATOM 1975 C C . ALA A 1 265 ? 17.302 -17.282 -43.984 1.00 86.31 265 ALA A C 1
ATOM 1977 O O . ALA A 1 265 ? 16.986 -17.801 -42.913 1.00 86.31 265 ALA A O 1
ATOM 1978 N N . GLY A 1 266 ? 17.532 -15.969 -44.107 1.00 89.12 266 GLY A N 1
ATOM 1979 C CA . GLY A 1 266 ? 17.406 -15.031 -42.992 1.00 89.12 266 GLY A CA 1
ATOM 1980 C C . GLY A 1 266 ? 15.973 -14.929 -42.468 1.00 89.12 266 GLY A C 1
ATOM 1981 O O . GLY A 1 266 ? 15.775 -14.879 -41.261 1.00 89.12 266 GLY A O 1
ATOM 1982 N N . TRP A 1 267 ? 14.971 -14.970 -43.348 1.00 87.31 267 TRP A N 1
ATOM 1983 C CA . TRP A 1 267 ? 13.552 -14.984 -42.978 1.00 87.31 267 TRP A CA 1
ATOM 1984 C C . TRP A 1 267 ? 13.157 -16.238 -42.198 1.00 87.31 267 TRP A C 1
ATOM 1986 O O . TRP A 1 267 ? 12.491 -16.154 -41.169 1.00 87.31 267 TRP A O 1
ATOM 1996 N N . ALA A 1 268 ? 13.582 -17.414 -42.668 1.00 87.75 268 ALA A N 1
ATOM 1997 C CA . ALA A 1 268 ? 13.322 -18.668 -41.969 1.00 87.75 268 ALA A CA 1
ATOM 1998 C C . ALA A 1 268 ? 13.950 -18.660 -40.565 1.00 87.75 268 ALA A C 1
ATOM 2000 O O . ALA A 1 268 ? 13.307 -19.070 -39.596 1.00 87.75 268 ALA A O 1
ATOM 2001 N N . LEU A 1 269 ? 15.177 -18.137 -40.441 1.00 90.94 269 LEU A N 1
ATOM 2002 C CA . LEU A 1 269 ? 15.832 -17.981 -39.144 1.00 90.94 269 LEU A CA 1
ATOM 2003 C C . LEU A 1 269 ? 15.166 -16.901 -38.274 1.00 90.94 269 LEU A C 1
ATOM 2005 O O . LEU A 1 269 ? 15.053 -17.097 -37.069 1.00 90.94 269 LEU A O 1
ATOM 2009 N N . GLU A 1 270 ? 14.703 -15.790 -38.854 1.00 91.56 270 GLU A N 1
ATOM 2010 C CA . GLU A 1 270 ? 13.937 -14.749 -38.155 1.00 91.56 270 GLU A CA 1
ATOM 2011 C C . GLU A 1 270 ? 12.698 -15.353 -37.487 1.00 91.56 270 GLU A C 1
ATOM 2013 O O . GLU A 1 270 ? 12.515 -15.191 -36.283 1.00 91.56 270 GLU A O 1
ATOM 2018 N N . ALA A 1 271 ? 11.891 -16.116 -38.229 1.00 86.69 271 ALA A N 1
ATOM 2019 C CA . ALA A 1 271 ? 10.689 -16.755 -37.696 1.00 86.69 271 ALA A CA 1
ATOM 2020 C C . ALA A 1 271 ? 11.003 -17.747 -36.558 1.00 86.69 271 ALA A C 1
ATOM 2022 O O . ALA A 1 271 ? 10.286 -17.808 -35.555 1.00 86.69 271 ALA A O 1
ATOM 2023 N N . GLU A 1 272 ? 12.091 -18.510 -36.683 1.00 88.62 272 GLU A N 1
ATOM 2024 C CA . GLU A 1 272 ? 12.551 -19.420 -35.632 1.00 88.62 272 GLU A CA 1
ATOM 2025 C C . GLU A 1 272 ? 12.990 -18.664 -34.372 1.00 88.62 272 GLU A C 1
ATOM 2027 O O . GLU A 1 272 ? 12.510 -18.932 -33.268 1.00 88.62 272 GLU A O 1
ATOM 2032 N N . LEU A 1 273 ? 13.862 -17.672 -34.530 1.00 92.44 273 LEU A N 1
ATOM 2033 C CA . LEU A 1 273 ? 14.390 -16.887 -33.421 1.00 92.44 273 LEU A CA 1
ATOM 2034 C C . LEU A 1 273 ? 13.313 -16.025 -32.754 1.00 92.44 273 LEU A C 1
ATOM 2036 O O . LEU A 1 273 ? 13.350 -15.840 -31.538 1.00 92.44 273 LEU A O 1
ATOM 2040 N N . PHE A 1 274 ? 12.322 -15.549 -33.507 1.00 90.06 274 PHE A N 1
ATOM 2041 C CA . PHE A 1 274 ? 11.150 -14.870 -32.964 1.00 90.06 274 PHE A CA 1
ATOM 2042 C C . PHE A 1 274 ? 10.395 -15.765 -31.979 1.00 90.06 274 PHE A C 1
ATOM 2044 O O . PHE A 1 274 ? 10.083 -15.328 -30.870 1.00 90.06 274 PHE A O 1
ATOM 2051 N N . ARG A 1 275 ? 10.147 -17.033 -32.343 1.00 85.50 275 ARG A N 1
ATOM 2052 C CA . ARG A 1 275 ? 9.485 -18.010 -31.461 1.00 85.50 275 ARG A CA 1
ATOM 2053 C C . ARG A 1 275 ? 10.275 -18.248 -30.182 1.00 85.50 275 ARG A C 1
ATOM 2055 O O . ARG A 1 275 ? 9.693 -18.256 -29.099 1.00 85.50 275 ARG A O 1
ATOM 2062 N N . GLN A 1 276 ? 11.594 -18.379 -30.300 1.00 89.19 276 GLN A N 1
ATOM 2063 C CA . GLN A 1 276 ? 12.477 -18.527 -29.143 1.00 89.19 276 GLN A CA 1
ATOM 2064 C C . GLN A 1 276 ? 12.422 -17.291 -28.232 1.00 89.19 276 GLN A C 1
ATOM 2066 O O . GLN A 1 276 ? 12.287 -17.430 -27.016 1.00 89.19 276 GLN A O 1
ATOM 2071 N N . CYS A 1 277 ? 12.458 -16.085 -28.809 1.00 90.44 277 CYS A N 1
ATOM 2072 C CA . CYS A 1 277 ? 12.334 -14.823 -28.075 1.00 90.44 277 CYS A CA 1
ATOM 2073 C C . CYS A 1 277 ? 10.994 -14.719 -27.339 1.00 90.44 277 CYS A C 1
ATOM 2075 O O . CYS A 1 277 ? 10.988 -14.479 -26.132 1.00 90.44 277 CYS A O 1
ATOM 2077 N N . ALA A 1 278 ? 9.879 -14.983 -28.025 1.00 85.38 278 ALA A N 1
ATOM 2078 C CA . ALA A 1 278 ? 8.537 -14.957 -27.443 1.00 85.38 278 ALA A CA 1
ATOM 2079 C C . ALA A 1 278 ? 8.363 -15.974 -26.300 1.00 85.38 278 ALA A C 1
ATOM 2081 O O . ALA A 1 278 ? 7.641 -15.719 -25.338 1.00 85.38 278 ALA A O 1
ATOM 2082 N N . ALA A 1 279 ? 9.059 -17.111 -26.369 1.00 84.25 279 ALA A N 1
ATOM 2083 C CA . ALA A 1 279 ? 9.067 -18.111 -25.309 1.00 84.25 279 ALA A CA 1
ATOM 2084 C C . ALA A 1 279 ? 9.999 -17.761 -24.132 1.00 84.25 279 ALA A C 1
ATOM 2086 O O . ALA A 1 279 ? 9.935 -18.433 -23.104 1.00 84.25 279 ALA A O 1
ATOM 2087 N N . SER A 1 280 ? 10.850 -16.734 -24.226 1.00 88.56 280 SER A N 1
ATOM 2088 C CA . SER A 1 280 ? 11.808 -16.386 -23.165 1.00 88.56 280 SER A CA 1
ATOM 2089 C C . SER A 1 280 ? 11.144 -15.740 -21.940 1.00 88.56 280 SER A C 1
ATOM 2091 O O . SER A 1 280 ? 10.141 -15.033 -22.048 1.00 88.56 280 SER A O 1
ATOM 2093 N N . GLU A 1 281 ? 11.722 -15.946 -20.753 1.00 89.56 281 GLU A N 1
ATOM 2094 C CA . GLU A 1 281 ? 11.250 -15.301 -19.517 1.00 89.56 281 GLU A CA 1
ATOM 2095 C C . GLU A 1 281 ? 11.371 -13.774 -19.584 1.00 89.56 281 GLU A C 1
ATOM 2097 O O . GLU A 1 281 ? 10.455 -13.063 -19.170 1.00 89.56 281 GLU A O 1
ATOM 2102 N N . ALA A 1 282 ? 12.468 -13.274 -20.165 1.00 91.56 282 ALA A N 1
ATOM 2103 C CA . ALA A 1 282 ? 12.715 -11.846 -20.323 1.00 91.56 282 ALA A CA 1
ATOM 2104 C C . ALA A 1 282 ? 11.653 -11.168 -21.204 1.00 91.56 282 ALA A C 1
ATOM 2106 O O . ALA A 1 282 ? 11.180 -10.086 -20.859 1.00 91.56 282 ALA A O 1
ATOM 2107 N N . SER A 1 283 ? 11.235 -11.800 -22.309 1.00 91.56 283 SER A N 1
ATOM 2108 C CA . SER A 1 283 ? 10.162 -11.258 -23.154 1.00 91.56 283 SER A CA 1
ATOM 2109 C C . SER A 1 283 ? 8.826 -11.222 -22.420 1.00 91.56 283 SER A C 1
ATOM 2111 O O . SER A 1 283 ? 8.174 -10.180 -22.405 1.00 91.56 283 SER A O 1
ATOM 2113 N N . ARG A 1 284 ? 8.455 -12.304 -21.723 1.00 90.12 284 ARG A N 1
ATOM 2114 C CA . ARG A 1 284 ? 7.216 -12.350 -20.928 1.00 90.12 284 ARG A CA 1
ATOM 2115 C C . ARG A 1 284 ? 7.177 -11.251 -19.862 1.00 90.12 284 ARG A C 1
ATOM 2117 O O . ARG A 1 284 ? 6.178 -10.549 -19.738 1.00 90.12 284 ARG A O 1
ATOM 2124 N N . ALA A 1 285 ? 8.291 -11.041 -19.165 1.00 93.44 285 ALA A N 1
ATOM 2125 C CA . ALA A 1 285 ? 8.459 -9.960 -18.201 1.00 93.44 285 ALA A CA 1
ATOM 2126 C C . ALA A 1 285 ? 8.317 -8.556 -18.827 1.00 93.44 285 ALA A C 1
ATOM 2128 O O . ALA A 1 285 ? 7.599 -7.710 -18.293 1.00 93.44 285 ALA A O 1
ATOM 2129 N N . LEU A 1 286 ? 8.961 -8.301 -19.971 1.00 94.50 286 LEU A N 1
ATOM 2130 C CA . LEU A 1 286 ? 8.871 -7.011 -20.669 1.00 94.50 286 LEU A CA 1
ATOM 2131 C C . LEU A 1 286 ? 7.455 -6.738 -21.195 1.00 94.50 286 LEU A C 1
ATOM 2133 O O . LEU A 1 286 ? 6.963 -5.611 -21.095 1.00 94.50 286 LEU A O 1
ATOM 2137 N N . ILE A 1 287 ? 6.784 -7.767 -21.716 1.00 91.81 287 ILE A N 1
ATOM 2138 C CA . ILE A 1 287 ? 5.389 -7.701 -22.163 1.00 91.81 287 ILE A CA 1
ATOM 2139 C C . ILE A 1 287 ? 4.459 -7.415 -20.979 1.00 91.81 287 ILE A C 1
ATOM 2141 O O . ILE A 1 287 ? 3.615 -6.523 -21.090 1.00 91.81 287 ILE A O 1
ATOM 2145 N N . HIS A 1 288 ? 4.650 -8.085 -19.834 1.00 92.88 288 HIS A N 1
ATOM 2146 C CA . HIS A 1 288 ? 3.911 -7.797 -18.598 1.00 92.88 288 HIS A CA 1
ATOM 2147 C C . HIS A 1 288 ? 4.032 -6.323 -18.206 1.00 92.88 288 HIS A C 1
ATOM 2149 O O . HIS A 1 288 ? 3.016 -5.644 -18.089 1.00 92.88 288 HIS A O 1
ATOM 2155 N N . VAL A 1 289 ? 5.253 -5.780 -18.112 1.00 94.31 289 VAL A N 1
ATOM 2156 C CA . VAL A 1 289 ? 5.478 -4.361 -17.766 1.00 94.31 289 VAL A CA 1
ATOM 2157 C C . VAL A 1 289 ? 4.802 -3.424 -18.766 1.00 94.31 289 VAL A C 1
ATOM 2159 O O . VAL A 1 289 ? 4.196 -2.424 -18.371 1.00 94.31 289 VAL A O 1
ATOM 2162 N N . PHE A 1 290 ? 4.876 -3.733 -20.063 1.00 91.56 290 PHE A N 1
ATOM 2163 C CA . PHE A 1 290 ? 4.248 -2.934 -21.113 1.00 91.56 290 PHE A CA 1
ATOM 2164 C C . PHE A 1 290 ? 2.718 -2.914 -20.993 1.00 91.56 290 PHE A C 1
ATOM 2166 O O . PHE A 1 290 ? 2.105 -1.844 -21.072 1.00 91.56 290 PHE A O 1
ATOM 2173 N N . LEU A 1 291 ? 2.095 -4.077 -20.785 1.00 89.81 291 LEU A N 1
ATOM 2174 C CA . LEU A 1 291 ? 0.647 -4.197 -20.615 1.00 89.81 291 LEU A CA 1
ATOM 2175 C C . LEU A 1 291 ? 0.187 -3.565 -19.296 1.00 89.81 291 LEU A C 1
ATOM 2177 O O . LEU A 1 291 ? -0.791 -2.813 -19.296 1.00 89.81 291 LEU A O 1
ATOM 2181 N N . ALA A 1 292 ? 0.912 -3.806 -18.202 1.00 91.56 292 ALA A N 1
ATOM 2182 C CA . ALA A 1 292 ? 0.651 -3.231 -16.888 1.00 91.56 292 ALA A CA 1
ATOM 2183 C C . ALA A 1 292 ? 0.690 -1.698 -16.938 1.00 91.56 292 ALA A C 1
ATOM 2185 O O . ALA A 1 292 ? -0.275 -1.051 -16.539 1.00 91.56 292 ALA A O 1
ATOM 2186 N N . SER A 1 293 ? 1.722 -1.112 -17.559 1.00 91.31 293 SER A N 1
ATOM 2187 C CA . SER A 1 293 ? 1.883 0.348 -17.694 1.00 91.31 293 SER A CA 1
ATOM 2188 C C . SER A 1 293 ? 0.735 1.026 -18.453 1.00 91.31 293 SER A C 1
ATOM 2190 O O . SER A 1 293 ? 0.472 2.209 -18.257 1.00 91.31 293 SER A O 1
ATOM 2192 N N . ARG A 1 294 ? 0.032 0.295 -19.329 1.00 86.19 294 ARG A N 1
ATOM 2193 C CA . ARG A 1 294 ? -1.147 0.796 -20.063 1.00 86.19 294 ARG A CA 1
ATOM 2194 C C . ARG A 1 294 ? -2.460 0.616 -19.301 1.00 86.19 294 ARG A C 1
ATOM 2196 O O . ARG A 1 294 ? -3.463 1.217 -19.680 1.00 86.19 294 ARG A O 1
ATOM 2203 N N . ARG A 1 295 ? -2.468 -0.222 -18.262 1.00 87.44 295 ARG A N 1
ATOM 2204 C CA . ARG A 1 295 ? -3.648 -0.608 -17.471 1.00 87.44 295 ARG A CA 1
ATOM 2205 C C . ARG A 1 295 ? -3.619 -0.059 -16.040 1.00 87.44 295 ARG A C 1
ATOM 2207 O O . ARG A 1 295 ? -4.499 -0.419 -15.251 1.00 87.44 295 ARG A O 1
ATOM 2214 N N . THR A 1 296 ? -2.667 0.822 -15.720 1.00 83.50 296 THR A N 1
ATOM 2215 C CA . THR A 1 296 ? -2.541 1.443 -14.389 1.00 83.50 296 THR A CA 1
ATOM 2216 C C . THR A 1 296 ? -3.724 2.332 -14.018 1.00 83.50 296 THR A C 1
ATOM 2218 O O . THR A 1 296 ? -3.997 2.567 -12.845 1.00 83.50 296 THR A O 1
ATOM 2221 N N . VAL A 1 297 ? -4.476 2.809 -15.013 1.00 75.44 297 VAL A N 1
ATOM 2222 C CA . VAL A 1 297 ? -5.663 3.640 -14.802 1.00 75.44 297 VAL A CA 1
ATOM 2223 C C . VAL A 1 297 ? -6.920 2.774 -14.835 1.00 75.44 297 VAL A C 1
ATOM 2225 O O . VAL A 1 297 ? -7.205 2.088 -15.816 1.00 75.44 297 VAL A O 1
ATOM 2228 N N . THR A 1 298 ? -7.698 2.809 -13.756 1.00 67.12 298 THR A N 1
ATOM 2229 C CA . THR A 1 298 ? -9.042 2.224 -13.681 1.00 67.12 298 THR A CA 1
ATOM 2230 C C . THR A 1 298 ? -10.050 3.073 -14.460 1.00 67.12 298 THR A C 1
ATOM 2232 O O . THR A 1 298 ? -9.964 4.298 -14.491 1.00 67.12 298 THR A O 1
ATOM 2235 N N . ASN A 1 299 ? -11.033 2.435 -15.103 1.00 62.56 299 ASN A N 1
ATOM 2236 C CA . ASN A 1 299 ? -12.054 3.148 -15.874 1.00 62.56 299 ASN A CA 1
ATOM 2237 C C . ASN A 1 299 ? -12.978 3.948 -14.942 1.00 62.56 299 ASN A C 1
ATOM 2239 O O . ASN A 1 299 ? -13.866 3.383 -14.303 1.00 62.56 299 ASN A O 1
ATOM 2243 N N . PHE A 1 300 ? -12.792 5.266 -14.890 1.00 68.31 300 PHE A N 1
ATOM 2244 C CA . PHE A 1 300 ? -13.726 6.177 -14.233 1.00 68.31 300 PHE A CA 1
ATOM 2245 C C . PHE A 1 300 ? -14.852 6.588 -15.187 1.00 68.31 300 PHE A C 1
ATOM 2247 O O . PHE A 1 300 ? -14.650 6.722 -16.394 1.00 68.31 300 PHE A O 1
ATOM 2254 N N . LYS A 1 301 ? -16.044 6.859 -14.640 1.00 70.62 301 LYS A N 1
ATOM 2255 C CA . LYS A 1 301 ? -17.092 7.557 -15.395 1.00 70.62 301 LYS A CA 1
ATOM 2256 C C . LYS A 1 301 ? -16.601 8.977 -15.688 1.00 70.62 301 LYS A C 1
ATOM 2258 O O . LYS A 1 301 ? -16.200 9.674 -14.758 1.00 70.62 301 LYS A O 1
ATOM 2263 N N . ALA A 1 302 ? -16.620 9.382 -16.957 1.00 68.75 302 ALA A N 1
ATOM 2264 C CA . ALA A 1 302 ? -16.168 10.709 -17.364 1.00 68.75 302 ALA A CA 1
ATOM 2265 C C . ALA A 1 302 ? -16.954 11.803 -16.623 1.00 68.75 302 ALA A C 1
ATOM 2267 O O . ALA A 1 302 ? -18.189 11.793 -16.634 1.00 68.75 302 ALA A O 1
ATOM 2268 N N . GLU A 1 303 ? -16.239 12.725 -15.976 1.00 73.62 303 GLU A N 1
ATOM 2269 C CA . GLU A 1 303 ? -16.844 13.904 -15.358 1.00 73.62 303 GLU A CA 1
ATOM 2270 C C . GLU A 1 303 ? -17.212 14.942 -16.434 1.00 73.62 303 GLU A C 1
ATOM 2272 O O . GLU A 1 303 ? -16.361 15.311 -17.254 1.00 73.62 303 GLU A O 1
ATOM 2277 N N . PRO A 1 304 ? -18.463 15.441 -16.454 1.00 65.06 304 PRO A N 1
ATOM 2278 C CA . PRO A 1 304 ? -18.865 16.509 -17.360 1.00 65.06 304 PRO A CA 1
ATOM 2279 C C . PRO A 1 304 ? -17.991 17.754 -17.159 1.00 65.06 304 PRO A C 1
ATOM 2281 O O . PRO A 1 304 ? -17.765 18.182 -16.029 1.00 65.06 304 PRO A O 1
ATOM 2284 N N . HIS A 1 305 ? -17.539 18.365 -18.257 1.00 69.62 305 HIS A N 1
ATOM 2285 C CA . HIS A 1 305 ? -16.741 19.603 -18.259 1.00 69.62 305 HIS A CA 1
ATOM 2286 C C . HIS A 1 305 ? -15.341 19.511 -17.622 1.00 69.62 305 HIS A C 1
ATOM 2288 O O . HIS A 1 305 ? -14.759 20.544 -17.295 1.00 69.62 305 HIS A O 1
ATOM 2294 N N . LEU A 1 306 ? -14.769 18.312 -17.458 1.00 75.25 306 LEU A N 1
ATOM 2295 C CA . LEU A 1 306 ? -13.364 18.182 -17.068 1.00 75.25 306 LEU A CA 1
ATOM 2296 C C . LEU A 1 306 ? -12.444 18.651 -18.212 1.00 75.25 306 LEU A C 1
ATOM 2298 O O . LEU A 1 306 ? -12.495 18.107 -19.315 1.00 75.25 306 LEU A O 1
ATOM 2302 N N . HIS A 1 307 ? -11.589 19.639 -17.946 1.00 79.12 307 HIS A N 1
ATOM 2303 C CA . HIS A 1 307 ? -10.556 20.120 -18.868 1.00 79.12 307 HIS A CA 1
ATOM 2304 C C . HIS A 1 307 ? -9.149 19.766 -18.375 1.00 79.12 307 HIS A C 1
ATOM 2306 O O . HIS A 1 307 ? -8.931 19.569 -17.183 1.00 79.12 307 HIS A O 1
ATOM 2312 N N . GLU A 1 308 ? -8.186 19.690 -19.297 1.00 81.56 308 GLU A N 1
ATOM 2313 C CA . GLU A 1 308 ? -6.766 19.604 -18.934 1.00 81.56 308 GLU A CA 1
ATOM 2314 C C . GLU A 1 308 ? -6.319 20.907 -18.246 1.00 81.56 308 GLU A C 1
ATOM 2316 O O . GLU A 1 308 ? -6.697 21.988 -18.717 1.00 81.56 308 GLU A O 1
ATOM 2321 N N . PRO A 1 309 ? -5.512 20.843 -17.168 1.00 86.38 309 PRO A N 1
ATOM 2322 C CA . PRO A 1 309 ? -5.097 22.041 -16.447 1.00 86.38 309 PRO A CA 1
ATOM 2323 C C . PRO A 1 309 ? -4.172 22.894 -17.323 1.00 86.38 309 PRO A C 1
ATOM 2325 O O . PRO A 1 309 ? -3.110 22.441 -17.753 1.00 86.38 309 PRO A O 1
ATOM 2328 N N . ARG A 1 310 ? -4.573 24.141 -17.589 1.00 82.44 310 ARG A N 1
ATOM 2329 C CA . ARG A 1 310 ? -3.833 25.084 -18.445 1.00 82.44 310 ARG A CA 1
ATOM 2330 C C . ARG A 1 310 ? -2.818 25.887 -17.644 1.00 82.44 310 ARG A C 1
ATOM 2332 O O . ARG A 1 310 ? -1.709 26.133 -18.126 1.00 82.44 310 ARG A O 1
ATOM 2339 N N . THR A 1 311 ? -3.203 26.280 -16.431 1.00 93.44 311 THR A N 1
ATOM 2340 C CA . THR A 1 311 ? -2.361 27.042 -15.507 1.00 93.44 311 THR A CA 1
ATOM 2341 C C . THR A 1 311 ? -2.161 26.246 -14.228 1.00 93.44 311 THR A C 1
ATOM 2343 O O . THR A 1 311 ? -3.117 25.951 -13.511 1.00 93.44 311 THR A O 1
ATOM 2346 N N . VAL A 1 312 ? -0.902 25.921 -13.934 1.00 97.38 312 VAL A N 1
ATOM 2347 C CA . VAL A 1 312 ? -0.518 25.149 -12.751 1.00 97.38 312 VAL A CA 1
ATOM 2348 C C . VAL A 1 312 ? 0.344 26.009 -11.840 1.00 97.38 312 VAL A C 1
ATOM 2350 O O . VAL A 1 312 ? 1.334 26.592 -12.284 1.00 97.38 312 VAL A O 1
ATOM 2353 N N . ALA A 1 313 ? 0.000 26.082 -10.558 1.00 98.12 313 ALA A N 1
ATOM 2354 C CA . ALA A 1 313 ? 0.861 26.720 -9.571 1.00 98.12 313 ALA A CA 1
ATOM 2355 C C . ALA A 1 313 ? 1.804 25.692 -8.939 1.00 98.12 313 ALA A C 1
ATOM 2357 O O . ALA A 1 313 ? 1.357 24.651 -8.467 1.00 98.12 313 ALA A O 1
ATOM 2358 N N . VAL A 1 314 ? 3.099 25.991 -8.890 1.00 98.25 314 VAL A N 1
ATOM 2359 C CA . VAL A 1 314 ? 4.113 25.176 -8.212 1.00 98.25 314 VAL A CA 1
ATOM 2360 C C . VAL A 1 314 ? 4.588 25.931 -6.976 1.00 98.25 314 VAL A C 1
ATOM 2362 O O . VAL A 1 314 ? 5.106 27.044 -7.085 1.00 98.25 314 VAL A O 1
ATOM 2365 N N . ILE A 1 315 ? 4.393 25.343 -5.793 1.00 98.00 315 ILE A N 1
ATOM 2366 C CA . ILE A 1 315 ? 4.727 25.989 -4.515 1.00 98.00 315 ILE A CA 1
ATOM 2367 C C . ILE A 1 315 ? 6.042 25.436 -3.982 1.00 98.00 315 ILE A C 1
ATOM 2369 O O . ILE A 1 315 ? 6.113 24.270 -3.613 1.00 98.00 315 ILE A O 1
ATOM 2373 N N . GLY A 1 316 ? 7.064 26.283 -3.903 1.00 96.56 316 GLY A N 1
ATOM 2374 C CA . GLY A 1 316 ? 8.433 25.875 -3.620 1.00 96.56 316 GLY A CA 1
ATOM 2375 C C . GLY A 1 316 ? 9.158 25.525 -4.914 1.00 96.56 316 GLY A C 1
ATOM 2376 O O . GLY A 1 316 ? 8.803 24.590 -5.620 1.00 96.56 316 GLY A O 1
ATOM 2377 N N . GLY A 1 317 ? 10.198 26.280 -5.221 1.00 92.62 317 GLY A N 1
ATOM 2378 C CA . GLY A 1 317 ? 11.079 26.142 -6.366 1.00 92.62 317 GLY A CA 1
ATOM 2379 C C . GLY A 1 317 ? 12.410 25.517 -5.974 1.00 92.62 317 GLY A C 1
ATOM 2380 O O . GLY A 1 317 ? 13.447 25.985 -6.425 1.00 92.62 317 GLY A O 1
ATOM 2381 N N . GLY A 1 318 ? 12.412 24.485 -5.124 1.00 91.44 318 GLY A N 1
ATOM 2382 C CA . GLY A 1 318 ? 13.589 23.653 -4.834 1.00 91.44 318 GLY A CA 1
ATOM 2383 C C . GLY A 1 318 ? 13.925 22.683 -5.979 1.00 91.44 318 GLY A C 1
ATOM 2384 O O . GLY A 1 318 ? 13.504 22.886 -7.116 1.00 91.44 318 GLY A O 1
ATOM 2385 N N . LEU A 1 319 ? 14.654 21.597 -5.692 1.00 89.00 319 LEU A N 1
ATOM 2386 C CA . LEU A 1 319 ? 15.000 20.570 -6.693 1.00 89.00 319 LEU A CA 1
ATOM 2387 C C . LEU A 1 319 ? 13.748 19.985 -7.376 1.00 89.00 319 LEU A C 1
ATOM 2389 O O . LEU A 1 319 ? 13.654 19.979 -8.604 1.00 89.00 319 LEU A O 1
ATOM 2393 N N . MET A 1 320 ? 12.778 19.533 -6.572 1.00 92.62 320 MET A N 1
ATOM 2394 C CA . MET A 1 320 ? 11.532 18.939 -7.067 1.00 92.62 320 MET A CA 1
ATOM 2395 C C . MET A 1 320 ? 10.656 19.969 -7.770 1.00 92.62 320 MET A C 1
ATOM 2397 O O . MET A 1 320 ? 10.270 19.756 -8.916 1.00 92.62 320 MET A O 1
ATOM 2401 N N . GLY A 1 321 ? 10.413 21.115 -7.130 1.00 96.00 321 GLY A N 1
ATOM 2402 C CA . GLY A 1 321 ? 9.591 22.185 -7.690 1.00 96.00 321 GLY A CA 1
ATOM 2403 C C . GLY A 1 321 ? 10.090 22.704 -9.036 1.00 96.00 321 GLY A C 1
ATOM 2404 O O . GLY A 1 321 ? 9.320 22.776 -9.990 1.00 96.00 321 GLY A O 1
ATOM 2405 N N . SER A 1 322 ? 11.394 22.978 -9.167 1.00 96.38 322 SER A N 1
ATOM 2406 C CA . SER A 1 322 ? 11.979 23.373 -10.455 1.00 96.38 322 SER A CA 1
ATOM 2407 C C . SER A 1 322 ? 11.864 22.268 -11.510 1.00 96.38 322 SER A C 1
ATOM 2409 O O . SER A 1 322 ? 11.612 22.566 -12.674 1.00 96.38 322 SER A O 1
ATOM 2411 N N . GLY A 1 323 ? 12.011 20.994 -11.131 1.00 96.06 323 GLY A N 1
ATOM 2412 C CA . GLY A 1 323 ? 11.820 19.865 -12.046 1.00 96.06 323 GLY A CA 1
ATOM 2413 C C . GLY A 1 323 ? 10.375 19.722 -12.536 1.00 96.06 323 GLY A C 1
ATOM 2414 O O . GLY A 1 323 ? 10.158 19.486 -13.724 1.00 96.06 323 GLY A O 1
ATOM 2415 N N . ILE A 1 324 ? 9.398 19.908 -11.645 1.00 97.19 324 ILE A N 1
ATOM 2416 C CA . ILE A 1 324 ? 7.963 19.884 -11.965 1.00 97.19 324 ILE A CA 1
ATOM 2417 C C . ILE A 1 324 ? 7.614 21.064 -12.880 1.00 97.19 324 ILE A C 1
ATOM 2419 O O . ILE A 1 324 ? 7.033 20.861 -13.945 1.00 97.19 324 ILE A O 1
ATOM 2423 N N . ALA A 1 325 ? 8.038 22.281 -12.523 1.00 97.12 325 ALA A N 1
ATOM 2424 C CA . ALA A 1 325 ? 7.835 23.479 -13.336 1.00 97.12 325 ALA A CA 1
ATOM 2425 C C . ALA A 1 325 ? 8.438 23.330 -14.743 1.00 97.12 325 ALA A C 1
ATOM 2427 O O . ALA A 1 325 ? 7.772 23.627 -15.734 1.00 97.12 325 ALA A O 1
ATOM 2428 N N . ALA A 1 326 ? 9.664 22.808 -14.849 1.00 95.69 326 ALA A N 1
ATOM 2429 C CA . ALA A 1 326 ? 10.290 22.535 -16.139 1.00 95.69 326 ALA A CA 1
ATOM 2430 C C . ALA A 1 326 ? 9.490 21.509 -16.959 1.00 95.69 326 ALA A C 1
ATOM 2432 O O . ALA A 1 326 ? 9.274 21.729 -18.147 1.00 95.69 326 ALA A O 1
ATOM 2433 N N . CYS A 1 327 ? 8.993 20.434 -16.337 1.00 94.06 327 CYS A N 1
ATOM 2434 C CA . CYS A 1 327 ? 8.178 19.421 -17.014 1.00 94.06 327 CYS A CA 1
ATOM 2435 C C . CYS A 1 327 ? 6.872 20.009 -17.584 1.00 94.06 327 CYS A C 1
ATOM 2437 O O . CYS A 1 327 ? 6.500 19.703 -18.718 1.00 94.06 327 CYS A O 1
ATOM 2439 N N . ILE A 1 328 ? 6.213 20.905 -16.841 1.00 95.38 328 ILE A N 1
ATOM 2440 C CA . ILE A 1 328 ? 5.008 21.615 -17.300 1.00 95.38 328 ILE A CA 1
ATOM 2441 C C . ILE A 1 328 ? 5.337 22.522 -18.493 1.00 95.38 328 ILE A C 1
ATOM 2443 O O . ILE A 1 328 ? 4.665 22.469 -19.524 1.00 95.38 328 ILE A O 1
ATOM 2447 N N . LEU A 1 329 ? 6.403 23.320 -18.389 1.00 94.75 329 LEU A N 1
ATOM 2448 C CA . LEU A 1 329 ? 6.809 24.250 -19.446 1.00 94.75 329 LEU A CA 1
ATOM 2449 C C . LEU A 1 329 ? 7.240 23.522 -20.730 1.00 94.75 329 LEU A C 1
ATOM 2451 O O . LEU A 1 329 ? 6.895 23.977 -21.824 1.00 94.75 329 LEU A O 1
ATOM 2455 N N . GLN A 1 330 ? 7.924 22.379 -20.611 1.00 91.69 330 GLN A N 1
ATOM 2456 C CA . GLN A 1 330 ? 8.313 21.519 -21.740 1.00 91.69 330 GLN A CA 1
ATOM 2457 C C . GLN A 1 330 ? 7.113 21.002 -22.536 1.00 91.69 330 GLN A C 1
ATOM 2459 O O . GLN A 1 330 ? 7.223 20.824 -23.745 1.00 91.69 330 GLN A O 1
ATOM 2464 N N . ASN A 1 331 ? 5.972 20.786 -21.877 1.00 90.38 331 ASN A N 1
ATOM 2465 C CA . ASN A 1 331 ? 4.756 20.267 -22.506 1.00 90.38 331 ASN A CA 1
ATOM 2466 C C . ASN A 1 331 ? 3.742 21.368 -22.877 1.00 90.38 331 ASN A C 1
ATOM 2468 O O . ASN A 1 331 ? 2.617 21.066 -23.254 1.00 90.38 331 ASN A O 1
ATOM 2472 N N . GLY A 1 332 ? 4.141 22.647 -22.836 1.00 90.00 332 GLY A N 1
ATOM 2473 C CA . GLY A 1 332 ? 3.306 23.766 -23.298 1.00 90.00 332 GLY A CA 1
ATOM 2474 C C . GLY A 1 332 ? 2.429 24.423 -22.223 1.00 90.00 332 GLY A C 1
ATOM 2475 O O . GLY A 1 332 ? 1.761 25.413 -22.515 1.00 90.00 332 GLY A O 1
ATOM 2476 N N . GLY A 1 333 ? 2.460 23.944 -20.975 1.00 92.19 333 GLY A N 1
ATOM 2477 C CA . GLY A 1 333 ? 1.671 24.506 -19.873 1.00 92.19 333 GLY A CA 1
ATOM 2478 C C . GLY A 1 333 ? 2.168 25.871 -19.377 1.00 92.19 333 GLY A C 1
ATOM 2479 O O . GLY A 1 333 ? 3.287 26.297 -19.687 1.00 92.19 333 GLY A O 1
ATOM 2480 N N . ARG A 1 334 ? 1.333 26.562 -18.588 1.00 96.06 334 ARG A N 1
ATOM 2481 C CA . ARG A 1 334 ? 1.684 27.807 -17.878 1.00 96.06 334 ARG A CA 1
ATOM 2482 C C . ARG A 1 334 ? 1.965 27.514 -16.408 1.00 96.06 334 ARG A C 1
ATOM 2484 O O . ARG A 1 334 ? 1.233 26.746 -15.786 1.00 96.06 334 ARG A O 1
ATOM 2491 N N . VAL A 1 335 ? 2.999 28.148 -15.854 1.00 97.44 335 VAL A N 1
ATOM 2492 C CA . VAL A 1 335 ? 3.427 27.936 -14.466 1.00 97.44 335 VAL A CA 1
ATOM 2493 C C . VAL A 1 335 ? 3.369 29.232 -13.670 1.00 97.44 335 VAL A C 1
ATOM 2495 O O . VAL A 1 335 ? 3.984 30.227 -14.053 1.00 97.44 335 VAL A O 1
ATOM 2498 N N . VAL A 1 336 ? 2.696 29.181 -12.520 1.00 97.62 336 VAL A N 1
ATOM 2499 C CA . VAL A 1 336 ? 2.839 30.166 -11.442 1.00 97.62 336 VAL A CA 1
ATOM 2500 C C . VAL A 1 336 ? 3.786 29.590 -10.393 1.00 97.62 336 VAL A C 1
ATOM 2502 O O . VAL A 1 336 ? 3.440 28.639 -9.700 1.00 97.62 336 VAL A O 1
ATOM 2505 N N . LEU A 1 337 ? 4.997 30.125 -10.279 1.00 97.81 337 LEU A N 1
ATOM 2506 C CA . LEU A 1 337 ? 6.001 29.658 -9.326 1.00 97.81 337 LEU A CA 1
ATOM 2507 C C . LEU A 1 337 ? 5.986 30.533 -8.073 1.00 97.81 337 LEU A C 1
ATOM 2509 O O . LEU A 1 337 ? 6.314 31.716 -8.143 1.00 97.81 337 LEU A O 1
ATOM 2513 N N . LYS A 1 338 ? 5.653 29.938 -6.925 1.00 97.56 338 LYS A N 1
ATOM 2514 C CA . LYS A 1 338 ? 5.642 30.631 -5.633 1.00 97.56 338 LYS A CA 1
ATOM 2515 C C . LYS A 1 338 ? 6.847 30.235 -4.791 1.00 97.56 338 LYS A C 1
ATOM 2517 O O . LYS A 1 338 ? 7.039 29.051 -4.518 1.00 97.56 338 LYS A O 1
ATOM 2522 N N . GLU A 1 339 ? 7.594 31.216 -4.298 1.00 97.00 339 GLU A N 1
ATOM 2523 C CA . GLU A 1 339 ? 8.735 31.019 -3.392 1.00 97.00 339 GLU A CA 1
ATOM 2524 C C . GLU A 1 339 ? 8.580 31.781 -2.067 1.00 97.00 339 GLU A C 1
ATOM 2526 O O . GLU A 1 339 ? 7.564 32.430 -1.821 1.00 97.00 339 GLU A O 1
ATOM 2531 N N . VAL A 1 340 ? 9.523 31.600 -1.141 1.00 94.62 340 VAL A N 1
ATOM 2532 C CA . VAL A 1 340 ? 9.502 32.275 0.173 1.00 94.62 340 VAL A CA 1
ATOM 2533 C C . VAL A 1 340 ? 10.120 33.674 0.147 1.00 94.62 340 VAL A C 1
ATOM 2535 O O . VAL A 1 340 ? 9.793 34.489 1.003 1.00 94.62 340 VAL A O 1
ATOM 2538 N N . ASN A 1 341 ? 11.021 33.949 -0.799 1.00 95.88 341 ASN A N 1
ATOM 2539 C CA . ASN A 1 341 ? 11.663 35.250 -0.990 1.00 95.88 341 ASN A CA 1
ATOM 2540 C C . ASN A 1 341 ? 12.241 35.382 -2.411 1.00 95.88 341 ASN A C 1
ATOM 2542 O O . ASN A 1 341 ? 12.352 34.395 -3.141 1.00 95.88 341 ASN A O 1
ATOM 2546 N N . GLU A 1 342 ? 12.639 36.602 -2.779 1.00 96.88 342 GLU A N 1
ATOM 2547 C CA . GLU A 1 342 ? 13.142 36.936 -4.120 1.00 96.88 342 GLU A CA 1
ATOM 2548 C C . GLU A 1 342 ? 14.411 36.164 -4.507 1.00 96.88 342 GLU A C 1
ATOM 2550 O O . GLU A 1 342 ? 14.545 35.704 -5.640 1.00 96.88 342 GLU A O 1
ATOM 2555 N N . ASN A 1 343 ? 15.329 35.942 -3.560 1.00 96.19 343 ASN A N 1
ATOM 2556 C CA . ASN A 1 343 ? 16.567 35.203 -3.826 1.00 96.19 343 ASN A CA 1
ATOM 2557 C C . ASN A 1 343 ? 16.280 33.734 -4.175 1.00 96.19 343 ASN A C 1
ATOM 2559 O O . ASN A 1 343 ? 16.847 33.189 -5.125 1.00 96.19 343 ASN A O 1
ATOM 2563 N N . ALA A 1 344 ? 15.381 33.093 -3.425 1.00 95.38 344 ALA A N 1
ATOM 2564 C CA . ALA A 1 344 ? 14.950 31.724 -3.682 1.00 95.38 344 ALA A CA 1
ATOM 2565 C C . ALA A 1 344 ? 14.205 31.617 -5.022 1.00 95.38 344 ALA A C 1
ATOM 2567 O O . ALA A 1 344 ? 14.460 30.685 -5.789 1.00 95.38 344 ALA A O 1
ATOM 2568 N N . LEU A 1 345 ? 13.357 32.603 -5.337 1.00 97.06 345 LEU A N 1
ATOM 2569 C CA . LEU A 1 345 ? 12.645 32.690 -6.610 1.00 97.06 345 LEU A CA 1
ATOM 2570 C C . LEU A 1 345 ? 13.609 32.806 -7.797 1.00 97.06 345 LEU A C 1
ATOM 2572 O O . LEU A 1 345 ? 13.513 32.026 -8.746 1.00 97.06 345 LEU A O 1
ATOM 2576 N N . ALA A 1 346 ? 14.579 33.719 -7.725 1.00 96.50 346 ALA A N 1
ATOM 2577 C CA . ALA A 1 346 ? 15.595 33.891 -8.760 1.00 96.50 346 ALA A CA 1
ATOM 2578 C C . ALA A 1 346 ? 16.410 32.603 -8.975 1.00 96.50 346 ALA A C 1
ATOM 2580 O O . ALA A 1 346 ? 16.582 32.153 -10.111 1.00 96.50 346 ALA A O 1
ATOM 2581 N N . ALA A 1 347 ? 16.843 31.950 -7.890 1.00 96.38 347 ALA A N 1
ATOM 2582 C CA . ALA A 1 347 ? 17.564 30.680 -7.962 1.00 96.38 347 ALA A CA 1
ATOM 2583 C C . ALA A 1 347 ? 16.713 29.549 -8.570 1.00 96.38 347 ALA A C 1
ATOM 2585 O O . ALA A 1 347 ? 17.230 28.696 -9.296 1.00 96.38 347 ALA A O 1
ATOM 2586 N N . ALA A 1 348 ? 15.411 29.520 -8.282 1.00 96.06 348 ALA A N 1
ATOM 2587 C CA . ALA A 1 348 ? 14.488 28.539 -8.840 1.00 96.06 348 ALA A CA 1
ATOM 2588 C C . ALA A 1 348 ? 14.301 28.715 -10.352 1.00 96.06 348 ALA A C 1
ATOM 2590 O O . ALA A 1 348 ? 14.337 27.722 -11.082 1.00 96.06 348 ALA A O 1
ATOM 2591 N N . ILE A 1 349 ? 14.158 29.961 -10.819 1.00 96.06 349 ILE A N 1
ATOM 2592 C CA . ILE A 1 349 ? 14.050 30.299 -12.245 1.00 96.06 349 ILE A CA 1
ATOM 2593 C C . ILE A 1 349 ? 15.323 29.884 -12.989 1.00 96.06 349 ILE A C 1
ATOM 2595 O O . ILE A 1 349 ? 15.227 29.168 -13.984 1.00 96.06 349 ILE A O 1
ATOM 2599 N N . GLN A 1 350 ? 16.507 30.216 -12.463 1.00 95.44 350 GLN A N 1
ATOM 2600 C CA . GLN A 1 350 ? 17.782 29.797 -13.066 1.00 95.44 350 GLN A CA 1
ATOM 2601 C C . GLN A 1 350 ? 17.889 28.270 -13.192 1.00 95.44 350 GLN A C 1
ATOM 2603 O O . GLN A 1 350 ? 18.329 27.746 -14.216 1.00 95.44 350 GLN A O 1
ATOM 2608 N N . ARG A 1 351 ? 17.451 27.527 -12.166 1.00 95.19 351 ARG A N 1
ATOM 2609 C CA . ARG A 1 351 ? 17.435 26.057 -12.203 1.00 95.19 351 ARG A CA 1
ATOM 2610 C C . ARG A 1 351 ? 16.460 25.515 -13.251 1.00 95.19 351 ARG A C 1
ATOM 2612 O O . ARG A 1 351 ? 16.806 24.558 -13.941 1.00 95.19 351 ARG A O 1
ATOM 2619 N N . ILE A 1 352 ? 15.284 26.125 -13.407 1.00 96.06 352 ILE A N 1
ATOM 2620 C CA . ILE A 1 352 ? 14.314 25.766 -14.456 1.00 96.06 352 ILE A CA 1
ATOM 2621 C C . ILE A 1 352 ? 14.919 26.008 -15.844 1.00 96.06 352 ILE A C 1
ATOM 2623 O O . ILE A 1 352 ? 14.921 25.101 -16.672 1.00 96.06 352 ILE A O 1
ATOM 2627 N N . GLU A 1 353 ? 15.490 27.187 -16.087 1.00 94.25 353 GLU A N 1
ATOM 2628 C CA . GLU A 1 353 ? 16.114 27.543 -17.368 1.00 94.25 353 GLU A CA 1
ATOM 2629 C C . GLU A 1 353 ? 17.271 26.600 -17.727 1.00 94.25 353 GLU A C 1
ATOM 2631 O O . GLU A 1 353 ? 17.376 26.154 -18.871 1.00 94.25 353 GLU A O 1
ATOM 2636 N N . ALA A 1 354 ? 18.088 26.205 -16.745 1.00 93.25 354 ALA A N 1
ATOM 2637 C CA . ALA A 1 354 ? 19.155 25.228 -16.945 1.00 93.25 354 ALA A CA 1
ATOM 2638 C C . ALA A 1 354 ? 18.624 23.841 -17.355 1.00 93.25 354 ALA A C 1
ATOM 2640 O O . ALA A 1 354 ? 19.215 23.186 -18.218 1.00 93.25 354 ALA A O 1
ATOM 2641 N N . ILE A 1 355 ? 17.510 23.386 -16.769 1.00 93.38 355 ILE A N 1
ATOM 2642 C CA . ILE A 1 355 ? 16.858 22.120 -17.147 1.00 93.38 355 ILE A CA 1
ATOM 2643 C C . ILE A 1 355 ? 16.295 22.215 -18.573 1.00 93.38 355 ILE A C 1
ATOM 2645 O O . ILE A 1 355 ? 16.510 21.310 -19.381 1.00 93.38 355 ILE A O 1
ATOM 2649 N N . LEU A 1 356 ? 15.614 23.316 -18.905 1.00 92.25 356 LEU A N 1
ATOM 2650 C CA . LEU A 1 356 ? 15.011 23.540 -20.224 1.00 92.25 356 LEU A CA 1
ATOM 2651 C C . LEU A 1 356 ? 16.056 23.635 -21.341 1.00 92.25 356 LEU A C 1
ATOM 2653 O O . LEU A 1 356 ? 15.889 23.013 -22.389 1.00 92.25 356 LEU A O 1
ATOM 2657 N N . SER A 1 357 ? 17.158 24.343 -21.087 1.00 91.06 357 SER A N 1
ATOM 2658 C CA . SER A 1 357 ? 18.284 24.464 -22.016 1.00 91.06 357 SER A CA 1
ATOM 2659 C C . SER A 1 357 ? 18.904 23.098 -22.332 1.00 91.06 357 SER A C 1
ATOM 2661 O O . SER A 1 357 ? 19.076 22.740 -23.499 1.00 91.06 357 SER A O 1
ATOM 2663 N N . ARG A 1 358 ? 19.131 22.259 -21.309 1.00 89.19 358 ARG A N 1
ATOM 2664 C CA . ARG A 1 358 ? 19.617 20.877 -21.496 1.00 89.19 358 ARG A CA 1
ATOM 2665 C C . ARG A 1 358 ? 18.646 20.009 -22.296 1.00 89.19 358 ARG A C 1
ATOM 2667 O O . ARG A 1 358 ? 19.086 19.133 -23.036 1.00 89.19 358 ARG A O 1
ATOM 2674 N N . ALA A 1 359 ? 17.346 20.263 -22.169 1.00 84.44 359 ALA A N 1
ATOM 2675 C CA . ALA A 1 359 ? 16.299 19.579 -22.923 1.00 84.44 359 ALA A CA 1
ATOM 2676 C C . ALA A 1 359 ? 16.081 20.141 -24.343 1.00 84.44 359 ALA A C 1
ATOM 2678 O O . ALA A 1 359 ? 15.197 19.655 -25.045 1.00 84.44 359 ALA A O 1
ATOM 2679 N N . LYS A 1 360 ? 16.877 21.133 -24.779 1.00 86.06 360 LYS A N 1
ATOM 2680 C CA . LYS A 1 360 ? 16.772 21.799 -26.092 1.00 86.06 360 LYS A CA 1
ATOM 2681 C C . LYS A 1 360 ? 15.381 22.395 -26.367 1.00 86.06 360 LYS A C 1
ATOM 2683 O O . LYS A 1 360 ? 14.909 22.378 -27.501 1.00 86.06 360 LYS A O 1
ATOM 2688 N N . VAL A 1 361 ? 14.725 22.908 -25.327 1.00 83.69 361 VAL A N 1
ATOM 2689 C CA . VAL A 1 361 ? 13.437 23.615 -25.431 1.00 83.69 361 VAL A CA 1
ATOM 2690 C C . VAL A 1 361 ? 13.685 25.112 -25.631 1.00 83.69 361 VAL A C 1
ATOM 2692 O O . VAL A 1 361 ? 14.651 25.644 -25.086 1.00 83.69 361 VAL A O 1
ATOM 2695 N N . ASP A 1 362 ? 12.814 25.798 -26.380 1.00 86.25 362 ASP A N 1
ATOM 2696 C CA . ASP A 1 362 ? 12.842 27.263 -26.508 1.00 86.25 362 ASP A CA 1
ATOM 2697 C C . ASP A 1 362 ? 12.623 27.921 -25.134 1.00 86.25 362 ASP A C 1
ATOM 2699 O O . ASP A 1 362 ? 11.516 27.955 -24.584 1.00 86.25 362 ASP A O 1
ATOM 2703 N N . THR A 1 363 ? 13.711 28.434 -24.562 1.00 84.62 363 THR A N 1
ATOM 2704 C CA . THR A 1 363 ? 13.719 29.055 -23.239 1.00 84.62 363 THR A CA 1
ATOM 2705 C C . THR A 1 363 ? 13.007 30.404 -23.226 1.00 84.62 363 THR A C 1
ATOM 2707 O O . THR A 1 363 ? 12.435 30.762 -22.197 1.00 84.62 363 THR A O 1
ATOM 2710 N N . ALA A 1 364 ? 12.975 31.136 -24.346 1.00 87.69 364 ALA A N 1
ATOM 2711 C CA . ALA A 1 364 ? 12.296 32.425 -24.426 1.00 87.69 364 ALA A CA 1
ATOM 2712 C C . ALA A 1 364 ? 10.776 32.244 -24.365 1.00 87.69 364 ALA A C 1
ATOM 2714 O O . ALA A 1 364 ? 10.087 32.983 -23.658 1.00 87.69 364 ALA A O 1
ATOM 2715 N N . ASP A 1 365 ? 10.250 31.228 -25.053 1.00 89.25 365 ASP A N 1
ATOM 2716 C CA . ASP A 1 365 ? 8.838 30.867 -24.949 1.00 89.25 365 ASP A CA 1
ATOM 2717 C C . ASP A 1 365 ? 8.457 30.360 -23.557 1.00 89.25 365 ASP A C 1
ATOM 2719 O O . ASP A 1 365 ? 7.494 30.843 -22.954 1.00 89.25 365 ASP A O 1
ATOM 2723 N N . ALA A 1 366 ? 9.255 29.447 -23.002 1.00 89.06 366 ALA A N 1
ATOM 2724 C CA . ALA A 1 366 ? 9.026 28.944 -21.656 1.00 89.06 366 ALA A CA 1
ATOM 2725 C C . ALA A 1 366 ? 9.045 30.071 -20.607 1.00 89.06 366 ALA A C 1
ATOM 2727 O O . ALA A 1 366 ? 8.209 30.084 -19.702 1.00 89.06 366 ALA A O 1
ATOM 2728 N N . ARG A 1 367 ? 9.934 31.065 -20.752 1.00 90.94 367 ARG A N 1
ATOM 2729 C CA . ARG A 1 367 ? 10.008 32.213 -19.839 1.00 90.94 367 ARG A CA 1
ATOM 2730 C C . ARG A 1 367 ? 8.749 33.079 -19.874 1.00 90.94 367 ARG A C 1
ATOM 2732 O O . ARG A 1 367 ? 8.339 33.547 -18.813 1.00 90.94 367 ARG A O 1
ATOM 2739 N N . ARG A 1 368 ? 8.109 33.254 -21.042 1.00 93.62 368 ARG A N 1
ATOM 2740 C CA . ARG A 1 368 ? 6.819 33.968 -21.179 1.00 93.62 368 ARG A CA 1
ATOM 2741 C C . ARG A 1 368 ? 5.663 33.244 -20.484 1.00 93.62 368 ARG A C 1
ATOM 2743 O O . ARG A 1 368 ? 4.698 33.886 -20.080 1.00 93.62 368 ARG A O 1
ATOM 2750 N N . ARG A 1 369 ? 5.755 31.919 -20.343 1.00 94.56 369 ARG A N 1
ATOM 2751 C CA . ARG A 1 369 ? 4.754 31.067 -19.677 1.00 94.56 369 ARG A CA 1
ATOM 2752 C C . ARG A 1 369 ? 5.029 30.838 -18.185 1.00 94.56 369 ARG A C 1
ATOM 2754 O O . ARG A 1 369 ? 4.219 30.186 -17.528 1.00 94.56 369 ARG A O 1
ATOM 2761 N N . LEU A 1 370 ? 6.130 31.376 -17.654 1.00 96.19 370 LEU A N 1
ATOM 2762 C CA . LEU A 1 370 ? 6.532 31.277 -16.250 1.00 96.19 370 LEU A CA 1
ATOM 2763 C C . LEU A 1 370 ? 6.358 32.620 -15.531 1.00 96.19 370 LEU A C 1
ATOM 2765 O O . LEU A 1 370 ? 7.084 33.580 -15.798 1.00 96.19 370 LEU A O 1
ATOM 2769 N N . GLN A 1 371 ? 5.447 32.664 -14.562 1.00 95.69 371 GLN A N 1
ATOM 2770 C CA . GLN A 1 371 ? 5.226 33.818 -13.693 1.00 95.69 371 GLN A CA 1
ATOM 2771 C C . GLN A 1 371 ? 5.670 33.495 -12.263 1.00 95.69 371 GLN A C 1
ATOM 2773 O O . GLN A 1 371 ? 5.179 32.546 -11.664 1.00 95.69 371 GLN A O 1
ATOM 2778 N N . GLY A 1 372 ? 6.614 34.268 -11.722 1.00 95.56 372 GLY A N 1
ATOM 2779 C CA . GLY A 1 372 ? 7.115 34.109 -10.354 1.00 95.56 372 GLY A CA 1
ATOM 2780 C C . GLY A 1 372 ? 6.411 35.035 -9.360 1.00 95.56 372 GLY A C 1
ATOM 2781 O O . GLY A 1 372 ? 6.028 36.141 -9.732 1.00 95.56 372 GLY A O 1
ATOM 2782 N N . THR A 1 373 ? 6.261 34.598 -8.110 1.00 96.25 373 THR A N 1
ATOM 2783 C CA . THR A 1 373 ? 5.744 35.413 -6.998 1.00 96.25 373 THR A CA 1
ATOM 2784 C C . THR A 1 373 ? 6.303 34.942 -5.649 1.00 96.25 373 THR A C 1
ATOM 2786 O O . THR A 1 373 ? 6.689 33.780 -5.494 1.00 96.25 373 THR A O 1
ATOM 2789 N N . ILE A 1 374 ? 6.313 35.827 -4.651 1.00 96.56 374 ILE A N 1
ATOM 2790 C CA . ILE A 1 374 ? 6.582 35.492 -3.241 1.00 96.56 374 ILE A CA 1
ATOM 2791 C C . ILE A 1 374 ? 5.313 35.545 -2.370 1.00 96.56 374 ILE A C 1
ATOM 2793 O O . ILE A 1 374 ? 5.292 35.001 -1.264 1.00 96.56 374 ILE A O 1
ATOM 2797 N N . GLU A 1 375 ? 4.229 36.132 -2.887 1.00 94.06 375 GLU A N 1
ATOM 2798 C CA . GLU A 1 375 ? 2.961 36.327 -2.179 1.00 94.06 375 GLU A CA 1
ATOM 2799 C C . GLU A 1 375 ? 1.870 35.365 -2.671 1.00 94.06 375 GLU A C 1
ATOM 2801 O O . GLU A 1 375 ? 1.823 34.980 -3.844 1.00 94.06 375 GLU A O 1
ATOM 2806 N N . PHE A 1 376 ? 0.948 35.005 -1.775 1.00 91.00 376 PHE A N 1
ATOM 2807 C CA . PHE A 1 376 ? -0.287 34.297 -2.126 1.00 91.00 376 PHE A CA 1
ATOM 2808 C C . PHE A 1 376 ? -1.349 35.296 -2.626 1.00 91.00 376 PHE A C 1
ATOM 2810 O O . PHE A 1 376 ? -2.337 35.564 -1.946 1.00 91.00 376 PHE A O 1
ATOM 2817 N N . ASP A 1 377 ? -1.129 35.867 -3.813 1.00 87.69 377 ASP A N 1
ATOM 2818 C CA . ASP A 1 377 ? -2.025 36.862 -4.423 1.00 87.69 377 ASP A CA 1
ATOM 2819 C C . ASP A 1 377 ? -3.295 36.219 -5.006 1.00 87.69 377 ASP A C 1
ATOM 2821 O O . ASP A 1 377 ? -3.257 35.451 -5.968 1.00 87.69 377 ASP A O 1
ATOM 2825 N N . LYS A 1 378 ? -4.459 36.600 -4.479 1.00 90.12 378 LYS A N 1
ATOM 2826 C CA . LYS A 1 378 ? -5.763 36.123 -4.953 1.00 90.12 378 LYS A CA 1
ATOM 2827 C C . LYS A 1 378 ? -6.017 36.383 -6.442 1.00 90.12 378 LYS A C 1
ATOM 2829 O O . LYS A 1 378 ? -6.666 35.556 -7.072 1.00 90.12 378 LYS A O 1
ATOM 2834 N N . LYS A 1 379 ? -5.518 37.483 -7.019 1.00 88.81 379 LYS A N 1
ATOM 2835 C CA . LYS A 1 379 ? -5.698 37.778 -8.456 1.00 88.81 379 LYS A CA 1
ATOM 2836 C C . LYS A 1 379 ? -4.931 36.804 -9.344 1.00 88.81 379 LYS A C 1
ATOM 2838 O O . LYS A 1 379 ? -5.375 36.499 -10.441 1.00 88.81 379 LYS A O 1
ATOM 2843 N N . LEU A 1 380 ? -3.777 36.338 -8.875 1.00 90.25 380 LEU A N 1
ATOM 2844 C CA . LEU A 1 380 ? -2.938 35.403 -9.614 1.00 90.25 380 LEU A CA 1
ATOM 2845 C C . LEU A 1 380 ? -3.419 33.955 -9.453 1.00 90.25 380 LEU A C 1
ATOM 2847 O O . LEU A 1 380 ? -3.370 33.173 -10.398 1.00 90.25 380 LEU A O 1
ATOM 2851 N N . PHE A 1 381 ? -3.883 33.598 -8.254 1.00 94.56 381 PHE A N 1
ATOM 2852 C CA . PHE A 1 381 ? -4.272 32.231 -7.906 1.00 94.56 381 PHE A CA 1
ATOM 2853 C C . PHE A 1 381 ? -5.738 31.886 -8.220 1.00 94.56 381 PHE A C 1
ATOM 2855 O O . PHE A 1 381 ? -6.086 30.703 -8.212 1.00 94.56 381 PHE A O 1
ATOM 2862 N N . SER A 1 382 ? -6.597 32.867 -8.526 1.00 91.00 382 SER A N 1
ATOM 2863 C CA . SER A 1 382 ? -8.008 32.614 -8.855 1.00 91.00 382 SER A CA 1
ATOM 2864 C C . SER A 1 382 ? -8.203 31.801 -10.132 1.00 91.00 382 SER A C 1
ATOM 2866 O O . SER A 1 382 ? -9.168 31.045 -10.199 1.00 91.00 382 SER A O 1
ATOM 2868 N N . ASP A 1 383 ? -7.288 31.936 -11.096 1.00 88.50 383 ASP A N 1
ATOM 2869 C CA . ASP A 1 383 ? -7.359 31.311 -12.427 1.00 88.50 383 ASP A CA 1
ATOM 2870 C C . ASP A 1 383 ? -6.490 30.041 -12.532 1.00 88.50 383 ASP A C 1
ATOM 2872 O O . ASP A 1 383 ? -6.266 29.506 -13.620 1.00 88.50 383 ASP A O 1
ATOM 2876 N N . VAL A 1 384 ? -5.939 29.576 -11.406 1.00 95.31 384 VAL A N 1
ATOM 2877 C CA . VAL A 1 384 ? -5.135 28.350 -11.340 1.00 95.31 384 VAL A CA 1
ATOM 2878 C C . VAL A 1 384 ? -6.061 27.135 -11.317 1.00 95.31 384 VAL A C 1
ATOM 2880 O O . VAL A 1 384 ? -6.909 27.013 -10.437 1.00 95.31 384 VAL A O 1
ATOM 2883 N N . ASP A 1 385 ? -5.840 26.193 -12.235 1.00 94.56 385 ASP A N 1
ATOM 2884 C CA . ASP A 1 385 ? -6.617 24.950 -12.322 1.00 94.56 385 ASP A CA 1
ATOM 2885 C C . ASP A 1 385 ? -6.140 23.895 -11.307 1.00 94.56 385 ASP A C 1
ATOM 2887 O O . ASP A 1 385 ? -6.933 23.129 -10.747 1.00 94.56 385 ASP A O 1
ATOM 2891 N N . LEU A 1 386 ? -4.823 23.838 -11.089 1.00 97.50 386 LEU A N 1
ATOM 2892 C CA . LEU A 1 386 ? -4.150 22.843 -10.257 1.00 97.50 386 LEU A CA 1
ATOM 2893 C C . LEU A 1 386 ? -2.969 23.475 -9.516 1.00 97.50 386 LEU A C 1
ATOM 2895 O O . LEU A 1 386 ? -2.126 24.142 -10.114 1.00 97.50 386 LEU A O 1
ATOM 2899 N N . VAL A 1 387 ? -2.865 23.211 -8.220 1.00 98.19 387 VAL A N 1
ATOM 2900 C CA . VAL A 1 387 ? -1.672 23.513 -7.422 1.00 98.19 387 VAL A CA 1
ATOM 2901 C C . VAL A 1 387 ? -0.877 22.229 -7.211 1.00 98.19 387 VAL A C 1
ATOM 2903 O O . VAL A 1 387 ? -1.467 21.203 -6.896 1.00 98.19 387 VAL A O 1
ATOM 2906 N N . VAL A 1 388 ? 0.449 22.289 -7.328 1.00 98.25 388 VAL A N 1
ATOM 2907 C CA . VAL A 1 388 ? 1.380 21.235 -6.909 1.00 98.25 388 VAL A CA 1
ATOM 2908 C C . VAL A 1 388 ? 2.343 21.815 -5.878 1.00 98.25 388 VAL A C 1
ATOM 2910 O O . VAL A 1 388 ? 3.254 22.582 -6.192 1.00 98.25 388 VAL A O 1
ATOM 2913 N N . GLU A 1 389 ? 2.124 21.469 -4.616 1.00 98.12 389 GLU A N 1
ATOM 2914 C CA . GLU A 1 389 ? 2.966 21.897 -3.503 1.00 98.12 389 GLU A CA 1
ATOM 2915 C C . GLU A 1 389 ? 4.212 21.009 -3.376 1.00 98.12 389 GLU A C 1
ATOM 2917 O O . GLU A 1 389 ? 4.098 19.801 -3.223 1.00 98.12 389 GLU A O 1
ATOM 2922 N N . ALA A 1 390 ? 5.404 21.604 -3.429 1.00 96.69 390 ALA A N 1
ATOM 2923 C CA . ALA A 1 390 ? 6.710 20.940 -3.382 1.00 96.69 390 ALA A CA 1
ATOM 2924 C C . ALA A 1 390 ? 7.689 21.657 -2.424 1.00 96.69 390 ALA A C 1
ATOM 2926 O O . ALA A 1 390 ? 8.889 21.768 -2.699 1.00 96.69 390 ALA A O 1
ATOM 2927 N N . ALA A 1 391 ? 7.173 22.170 -1.305 1.00 93.75 391 ALA A N 1
ATOM 2928 C CA . ALA A 1 391 ? 7.952 22.765 -0.229 1.00 93.75 391 ALA A CA 1
ATOM 2929 C C . ALA A 1 391 ? 8.488 21.692 0.738 1.00 93.75 391 ALA A C 1
ATOM 2931 O O . ALA A 1 391 ? 8.326 20.487 0.533 1.00 93.75 391 ALA A O 1
ATOM 2932 N N . VAL A 1 392 ? 9.151 22.151 1.803 1.00 90.19 392 VAL A N 1
ATOM 2933 C CA . VAL A 1 392 ? 9.813 21.303 2.805 1.00 90.19 392 VAL A CA 1
ATOM 2934 C C . VAL A 1 392 ? 8.877 20.253 3.417 1.00 90.19 392 VAL A C 1
ATOM 2936 O O . VAL A 1 392 ? 7.682 20.491 3.611 1.00 90.19 392 VAL A O 1
ATOM 2939 N N . GLU A 1 393 ? 9.436 19.090 3.756 1.00 89.25 393 GLU A N 1
ATOM 2940 C CA . GLU A 1 393 ? 8.707 17.945 4.319 1.00 89.25 393 GLU A CA 1
ATOM 2941 C C . GLU A 1 393 ? 8.404 18.163 5.816 1.00 89.25 393 GLU A C 1
ATOM 2943 O O . GLU A 1 393 ? 8.949 17.508 6.699 1.00 89.25 393 GLU A O 1
ATOM 2948 N N . ASN A 1 394 ? 7.551 19.148 6.114 1.00 90.25 394 ASN A N 1
ATOM 2949 C CA . ASN A 1 394 ? 7.112 19.488 7.465 1.00 90.25 394 ASN A CA 1
ATOM 2950 C C . ASN A 1 394 ? 5.595 19.733 7.499 1.00 90.25 394 ASN A C 1
ATOM 2952 O O . ASN A 1 394 ? 5.065 20.528 6.721 1.00 90.25 394 ASN A O 1
ATOM 2956 N N . VAL A 1 395 ? 4.899 19.070 8.430 1.00 89.94 395 VAL A N 1
ATOM 2957 C CA . VAL A 1 395 ? 3.429 19.105 8.522 1.00 89.94 395 VAL A CA 1
ATOM 2958 C C . VAL A 1 395 ? 2.912 20.524 8.764 1.00 89.94 395 VAL A C 1
ATOM 2960 O O . VAL A 1 395 ? 2.017 20.969 8.051 1.00 89.94 395 VAL A O 1
ATOM 2963 N N . GLN A 1 396 ? 3.490 21.263 9.714 1.00 93.06 396 GLN A N 1
ATOM 2964 C CA . GLN A 1 396 ? 3.031 22.607 10.081 1.00 93.06 396 GLN A CA 1
ATOM 2965 C C . GLN A 1 396 ? 3.249 23.613 8.945 1.00 93.06 396 GLN A C 1
ATOM 2967 O O . GLN A 1 396 ? 2.368 24.426 8.658 1.00 93.06 396 GLN A O 1
ATOM 2972 N N . ALA A 1 397 ? 4.397 23.538 8.268 1.00 93.69 397 ALA A N 1
ATOM 2973 C CA . ALA A 1 397 ? 4.694 24.370 7.106 1.00 93.69 397 ALA A CA 1
ATOM 2974 C C . ALA A 1 397 ? 3.683 24.122 5.976 1.00 93.69 397 ALA A C 1
ATOM 2976 O O . ALA A 1 397 ? 3.108 25.075 5.446 1.00 93.69 397 ALA A O 1
ATOM 2977 N N . LYS A 1 398 ? 3.395 22.850 5.661 1.00 95.62 398 LYS A N 1
ATOM 2978 C CA . LYS A 1 398 ? 2.393 22.486 4.649 1.00 95.62 398 LYS A CA 1
ATOM 2979 C C . LYS A 1 398 ? 0.988 22.929 5.057 1.00 95.62 398 LYS A C 1
ATOM 2981 O O . LYS A 1 398 ? 0.309 23.565 4.263 1.00 95.62 398 LYS A O 1
ATOM 2986 N N . GLN A 1 399 ? 0.569 22.712 6.302 1.00 96.56 399 GLN A N 1
ATOM 2987 C CA . GLN A 1 399 ? -0.712 23.224 6.810 1.00 96.56 399 GLN A CA 1
ATOM 2988 C C . GLN A 1 399 ? -0.823 24.758 6.701 1.00 96.56 399 GLN A C 1
ATOM 2990 O O . GLN A 1 399 ? -1.898 25.286 6.419 1.00 96.56 399 GLN A O 1
ATOM 2995 N N . GLY A 1 400 ? 0.275 25.493 6.912 1.00 96.62 400 GLY A N 1
ATOM 2996 C CA . GLY A 1 400 ? 0.342 26.937 6.665 1.00 96.62 400 GLY A CA 1
ATOM 2997 C C . GLY A 1 400 ? 0.123 27.290 5.193 1.00 96.62 400 GLY A C 1
ATOM 2998 O O . GLY A 1 400 ? -0.752 28.093 4.886 1.00 96.62 400 GLY A O 1
ATOM 2999 N N . ILE A 1 401 ? 0.857 26.637 4.289 1.00 96.81 401 ILE A N 1
ATOM 3000 C CA . ILE A 1 401 ? 0.739 26.832 2.835 1.00 96.81 401 ILE A CA 1
ATOM 3001 C C . ILE A 1 401 ? -0.687 26.545 2.351 1.00 96.81 401 ILE A C 1
ATOM 3003 O O . ILE A 1 401 ? -1.270 27.355 1.635 1.00 96.81 401 ILE A O 1
ATOM 3007 N N . PHE A 1 402 ? -1.270 25.416 2.757 1.00 97.44 402 PHE A N 1
ATOM 3008 C CA . PHE A 1 402 ? -2.600 25.011 2.307 1.00 97.44 402 PHE A CA 1
ATOM 3009 C C . PHE A 1 402 ? -3.711 25.926 2.832 1.00 97.44 402 PHE A C 1
ATOM 3011 O O . PHE A 1 402 ? -4.667 26.159 2.096 1.00 97.44 402 PHE A O 1
ATOM 3018 N N . ARG A 1 403 ? -3.575 26.512 4.033 1.00 97.06 403 ARG A N 1
ATOM 3019 C CA . ARG A 1 403 ? -4.496 27.566 4.502 1.00 97.06 403 ARG A CA 1
ATOM 3020 C C . ARG A 1 403 ? -4.492 28.767 3.565 1.00 97.06 403 ARG A C 1
ATOM 3022 O O . ARG A 1 403 ? -5.551 29.164 3.094 1.00 97.06 403 ARG A O 1
ATOM 3029 N N . SER A 1 404 ? -3.311 29.277 3.222 1.00 96.62 404 SER A N 1
ATOM 3030 C CA . SER A 1 404 ? -3.194 30.402 2.290 1.00 96.62 404 SER A CA 1
ATOM 3031 C C . SER A 1 404 ? -3.740 30.058 0.899 1.00 96.62 404 SER A C 1
ATOM 3033 O O . SER A 1 404 ? -4.462 30.856 0.310 1.00 96.62 404 SER A O 1
ATOM 3035 N N . LEU A 1 405 ? -3.471 28.848 0.394 1.00 96.69 405 LEU A N 1
ATOM 3036 C CA . LEU A 1 405 ? -4.027 28.377 -0.881 1.00 96.69 405 LEU A CA 1
ATOM 3037 C C . LEU A 1 405 ? -5.558 28.293 -0.861 1.00 96.69 405 LEU A C 1
ATOM 3039 O O . LEU A 1 405 ? -6.202 28.659 -1.842 1.00 96.69 405 LEU A O 1
ATOM 3043 N N . ALA A 1 406 ? -6.154 27.830 0.239 1.00 94.81 406 ALA A N 1
ATOM 3044 C CA . ALA A 1 406 ? -7.605 27.742 0.377 1.00 94.81 406 ALA A CA 1
ATOM 3045 C C . ALA A 1 406 ? -8.293 29.118 0.324 1.00 94.81 406 ALA A C 1
ATOM 3047 O O . ALA A 1 406 ? -9.441 29.201 -0.105 1.00 94.81 406 ALA A O 1
ATOM 3048 N N . GLU A 1 407 ? -7.598 30.185 0.727 1.00 94.31 407 GLU A N 1
ATOM 3049 C CA . GLU A 1 407 ? -8.106 31.562 0.708 1.00 94.31 407 GLU A CA 1
ATOM 3050 C C . GLU A 1 407 ? -7.946 32.248 -0.662 1.00 94.31 407 GLU A C 1
ATOM 3052 O O . GLU A 1 407 ? -8.781 33.080 -1.039 1.00 94.31 407 GLU A O 1
ATOM 3057 N N . CYS A 1 408 ? -6.886 31.916 -1.412 1.00 94.62 408 CYS A N 1
ATOM 3058 C CA . CYS A 1 408 ? -6.544 32.597 -2.665 1.00 94.62 408 CYS A CA 1
ATOM 3059 C C . CYS A 1 408 ? -6.961 31.854 -3.947 1.00 94.62 408 CYS A C 1
ATOM 3061 O O . CYS A 1 408 ? -7.032 32.485 -5.000 1.00 94.62 408 CYS A O 1
ATOM 3063 N N . THR A 1 409 ? -7.266 30.553 -3.883 1.00 95.38 409 THR A N 1
ATOM 3064 C CA . THR A 1 409 ? -7.667 29.750 -5.057 1.00 95.38 409 THR A CA 1
ATOM 3065 C C . THR A 1 409 ? -9.184 29.673 -5.244 1.00 95.38 409 THR A C 1
ATOM 3067 O O . THR A 1 409 ? -9.962 29.731 -4.290 1.00 95.38 409 THR A O 1
ATOM 3070 N N . GLY A 1 410 ? -9.629 29.522 -6.496 1.00 90.06 410 GLY A N 1
ATOM 3071 C CA . GLY A 1 410 ? -11.045 29.330 -6.818 1.00 90.06 410 GLY A CA 1
ATOM 3072 C C . GLY A 1 410 ? -11.584 27.942 -6.421 1.00 90.06 410 GLY A C 1
ATOM 3073 O O . GLY A 1 410 ? -10.821 26.982 -6.298 1.00 90.06 410 GLY A O 1
ATOM 3074 N N . PRO A 1 411 ? -12.915 27.766 -6.300 1.00 89.81 411 PRO A N 1
ATOM 3075 C CA . PRO A 1 411 ? -13.534 26.480 -5.943 1.00 89.81 411 PRO A CA 1
ATOM 3076 C C . PRO A 1 411 ? -13.364 25.388 -7.015 1.00 89.81 411 PRO A C 1
ATOM 3078 O O . PRO A 1 411 ? -13.634 24.217 -6.756 1.00 89.81 411 PRO A O 1
ATOM 3081 N N . HIS A 1 412 ? -12.938 25.752 -8.229 1.00 89.50 412 HIS A N 1
ATOM 3082 C CA . HIS A 1 412 ? -12.622 24.803 -9.297 1.00 89.50 412 HIS A CA 1
ATOM 3083 C C . HIS A 1 412 ? -11.208 24.215 -9.180 1.00 89.50 412 HIS A C 1
ATOM 3085 O O . HIS A 1 412 ? -10.970 23.149 -9.747 1.00 89.50 412 HIS A O 1
ATOM 3091 N N . CYS A 1 413 ? -10.309 24.885 -8.449 1.00 95.00 413 CYS A N 1
ATOM 3092 C CA . CYS A 1 413 ? -8.904 24.523 -8.327 1.00 95.00 413 CYS A CA 1
ATOM 3093 C C . CYS A 1 413 ? -8.718 23.273 -7.458 1.00 95.00 413 CYS A C 1
ATOM 3095 O O . CYS A 1 413 ? -9.277 23.174 -6.355 1.00 95.00 413 CYS A O 1
ATOM 3097 N N . ILE A 1 414 ? -7.916 22.327 -7.948 1.00 96.69 414 ILE A N 1
ATOM 3098 C CA . ILE A 1 414 ? -7.482 21.142 -7.199 1.00 96.69 414 ILE A CA 1
ATOM 3099 C C . ILE A 1 414 ? -6.168 21.456 -6.479 1.00 96.69 414 ILE A C 1
ATOM 3101 O O . ILE A 1 414 ? -5.239 21.999 -7.075 1.00 96.69 414 ILE A O 1
ATOM 3105 N N . LEU A 1 415 ? -6.075 21.101 -5.196 1.00 97.88 415 LEU A N 1
ATOM 3106 C CA . LEU A 1 415 ? -4.879 21.330 -4.388 1.00 97.88 415 LEU A CA 1
ATOM 3107 C C . LEU A 1 415 ? -4.109 20.017 -4.230 1.00 97.88 415 LEU A C 1
ATOM 3109 O O . LEU A 1 415 ? -4.516 19.153 -3.452 1.00 97.88 415 LEU A O 1
ATOM 3113 N N . ALA A 1 416 ? -3.005 19.867 -4.963 1.00 98.06 416 ALA A N 1
ATOM 3114 C CA . ALA A 1 416 ? -2.136 18.703 -4.873 1.00 98.06 416 ALA A CA 1
ATOM 3115 C C . ALA A 1 416 ? -0.864 18.972 -4.053 1.00 98.06 416 ALA A C 1
ATOM 3117 O O . ALA A 1 416 ? -0.311 20.073 -4.074 1.00 98.06 416 ALA A O 1
ATOM 3118 N N . THR A 1 417 ? -0.366 17.950 -3.355 1.00 97.75 417 THR A N 1
ATOM 3119 C CA . THR A 1 417 ? 0.952 17.959 -2.691 1.00 97.75 417 THR A CA 1
ATOM 3120 C C . THR A 1 417 ? 1.877 16.890 -3.276 1.00 97.75 417 THR A C 1
ATOM 3122 O O . THR A 1 417 ? 1.446 15.777 -3.566 1.00 97.75 417 THR A O 1
ATOM 3125 N N . ASN A 1 418 ? 3.154 17.236 -3.431 1.00 97.06 418 ASN A N 1
ATOM 3126 C CA . ASN A 1 418 ? 4.272 16.363 -3.795 1.00 97.06 418 ASN A CA 1
ATOM 3127 C C . ASN A 1 418 ? 4.989 15.799 -2.550 1.00 97.06 418 ASN A C 1
ATOM 3129 O O . ASN A 1 418 ? 6.146 15.394 -2.627 1.00 97.06 418 ASN A O 1
ATOM 3133 N N . THR A 1 419 ? 4.364 15.841 -1.369 1.00 94.25 419 THR A N 1
ATOM 3134 C CA . THR A 1 419 ? 4.925 15.178 -0.182 1.00 94.25 419 THR A CA 1
ATOM 3135 C C . THR A 1 419 ? 5.169 13.693 -0.457 1.00 94.25 419 THR A C 1
ATOM 3137 O O . THR A 1 419 ? 4.520 13.122 -1.326 1.00 94.25 419 THR A O 1
ATOM 3140 N N . SER A 1 420 ? 6.121 13.091 0.253 1.00 89.81 420 SER A N 1
ATOM 3141 C CA . SER A 1 420 ? 6.604 11.720 0.022 1.00 89.81 420 SER A CA 1
ATOM 3142 C C . SER A 1 420 ? 6.263 10.759 1.163 1.00 89.81 420 SER A C 1
ATOM 3144 O O . SER A 1 420 ? 6.300 9.538 0.994 1.00 89.81 420 SER A O 1
ATOM 3146 N N . THR A 1 421 ? 5.958 11.313 2.342 1.00 87.19 421 THR A N 1
ATOM 3147 C CA . THR A 1 421 ? 5.737 10.543 3.574 1.00 87.19 421 THR A CA 1
ATOM 3148 C C . THR A 1 421 ? 4.592 11.057 4.446 1.00 87.19 421 THR A C 1
ATOM 3150 O O . THR A 1 421 ? 4.095 10.304 5.288 1.00 87.19 421 THR A O 1
ATOM 3153 N N . ILE A 1 422 ? 4.149 12.308 4.268 1.00 89.94 422 ILE A N 1
ATOM 3154 C CA . ILE A 1 422 ? 3.125 12.918 5.123 1.00 89.94 422 ILE A CA 1
ATOM 3155 C C . ILE A 1 422 ? 1.737 12.412 4.730 1.00 89.94 422 ILE A C 1
ATOM 3157 O O . ILE A 1 422 ? 1.338 12.471 3.571 1.00 89.94 422 ILE A O 1
ATOM 3161 N N . ASN A 1 423 ? 0.970 11.978 5.729 1.00 89.44 423 ASN A N 1
ATOM 3162 C CA . ASN A 1 423 ? -0.441 11.649 5.567 1.00 89.44 423 ASN A CA 1
ATOM 3163 C C . ASN A 1 423 ? -1.237 12.908 5.154 1.00 89.44 423 ASN A C 1
ATOM 3165 O O . ASN A 1 423 ? -1.263 13.898 5.888 1.00 89.44 423 ASN A O 1
ATOM 3169 N N . LEU A 1 424 ? -1.919 12.853 4.006 1.00 92.62 424 LEU A N 1
ATOM 3170 C CA . LEU A 1 424 ? -2.652 13.990 3.433 1.00 92.62 424 LEU A CA 1
ATOM 3171 C C . LEU A 1 424 ? -3.786 14.493 4.334 1.00 92.62 424 LEU A C 1
ATOM 3173 O O . LEU A 1 424 ? -4.082 15.686 4.336 1.00 92.62 424 LEU A O 1
ATOM 3177 N N . ASP A 1 425 ? -4.401 13.627 5.134 1.00 89.75 425 ASP A N 1
ATOM 3178 C CA . ASP A 1 425 ? -5.505 14.011 6.011 1.00 89.75 425 ASP A CA 1
ATOM 3179 C C . ASP A 1 425 ? -5.047 14.962 7.121 1.00 89.75 425 ASP A C 1
ATOM 3181 O O . ASP A 1 425 ? -5.814 15.840 7.508 1.00 89.75 425 ASP A O 1
ATOM 3185 N N . LEU A 1 426 ? -3.777 14.882 7.551 1.00 89.31 426 LEU A N 1
ATOM 3186 C CA . LEU A 1 426 ? -3.177 15.872 8.458 1.00 89.31 426 LEU A CA 1
ATOM 3187 C C . LEU A 1 426 ? -3.129 17.263 7.820 1.00 89.31 426 LEU A C 1
ATOM 3189 O O . LEU A 1 426 ? -3.347 18.266 8.495 1.00 89.31 426 LEU A O 1
ATOM 3193 N N . ILE A 1 427 ? -2.860 17.346 6.515 1.00 92.38 427 ILE A N 1
ATOM 3194 C CA . ILE A 1 427 ? -2.924 18.613 5.775 1.00 92.38 427 ILE A CA 1
ATOM 3195 C C . ILE A 1 427 ? -4.387 19.067 5.686 1.00 92.38 427 ILE A C 1
ATOM 3197 O O . ILE A 1 427 ? -4.693 20.234 5.931 1.00 92.38 427 ILE A O 1
ATOM 3201 N N . GLY A 1 428 ? -5.296 18.126 5.413 1.00 91.75 428 GLY A N 1
ATOM 3202 C CA . GLY A 1 428 ? -6.737 18.348 5.339 1.00 91.75 428 GLY A CA 1
ATOM 3203 C C . GLY A 1 428 ? -7.360 18.932 6.612 1.00 91.75 428 GLY A C 1
ATOM 3204 O O . GLY A 1 428 ? -8.314 19.703 6.509 1.00 91.75 428 GLY A O 1
ATOM 3205 N N . GLU A 1 429 ? -6.819 18.634 7.799 1.00 89.06 429 GLU A N 1
ATOM 3206 C CA . GLU A 1 429 ? -7.277 19.224 9.070 1.00 89.06 429 GLU A CA 1
ATOM 3207 C C . GLU A 1 429 ? -7.137 20.753 9.112 1.00 89.06 429 GLU A C 1
ATOM 3209 O O . GLU A 1 429 ? -7.956 21.423 9.740 1.00 89.06 429 GLU A O 1
ATOM 3214 N N . ALA A 1 430 ? -6.151 21.323 8.411 1.00 92.25 430 ALA A N 1
ATOM 3215 C CA . ALA A 1 430 ? -5.959 22.773 8.345 1.00 92.25 430 ALA A CA 1
ATOM 3216 C C . ALA A 1 430 ? -6.897 23.469 7.340 1.00 92.25 430 ALA A C 1
ATOM 3218 O O . ALA A 1 430 ? -7.012 24.693 7.361 1.00 92.25 430 ALA A O 1
ATOM 3219 N N . ILE A 1 431 ? -7.568 22.705 6.471 1.00 94.00 431 ILE A N 1
ATOM 3220 C CA . ILE A 1 431 ? -8.448 23.196 5.399 1.00 94.00 431 ILE A CA 1
ATOM 3221 C C . ILE A 1 431 ? -9.758 22.384 5.328 1.00 94.00 431 ILE A C 1
ATOM 3223 O O . ILE A 1 431 ? -10.085 21.807 4.285 1.00 94.00 431 ILE A O 1
ATOM 3227 N N . PRO A 1 432 ? -10.556 22.338 6.414 1.00 90.31 432 PRO A N 1
ATOM 3228 C CA . PRO A 1 432 ? -11.676 21.403 6.555 1.00 90.31 432 PRO A CA 1
ATOM 3229 C C . PRO A 1 432 ? -12.737 21.538 5.454 1.00 90.31 432 PRO A C 1
ATOM 3231 O O . PRO A 1 432 ? -13.300 20.534 5.018 1.00 90.31 432 PRO A O 1
ATOM 3234 N N . GLN A 1 433 ? -12.984 22.755 4.959 1.00 91.50 433 GLN A N 1
ATOM 3235 C CA . GLN A 1 433 ? -13.944 22.990 3.878 1.00 91.50 433 GLN A CA 1
ATOM 3236 C C . GLN A 1 433 ? -13.456 22.411 2.540 1.00 91.50 433 GLN A C 1
ATOM 3238 O O . GLN A 1 433 ? -14.183 21.656 1.898 1.00 91.50 433 GLN A O 1
ATOM 3243 N N . VAL A 1 434 ? -12.202 22.677 2.157 1.00 92.75 434 VAL A N 1
ATOM 3244 C CA . VAL A 1 434 ? -11.577 22.118 0.942 1.00 92.75 434 VAL A CA 1
ATOM 3245 C C . VAL A 1 434 ? -11.497 20.593 1.020 1.00 92.75 434 VAL A C 1
ATOM 3247 O O . VAL A 1 434 ? -11.753 19.892 0.037 1.00 92.75 434 VAL A O 1
ATOM 3250 N N . HIS A 1 435 ? -11.177 20.071 2.206 1.00 90.75 435 HIS A N 1
ATOM 3251 C CA . HIS A 1 435 ? -11.125 18.639 2.453 1.00 90.75 435 HIS A CA 1
ATOM 3252 C C . HIS A 1 435 ? -12.519 18.002 2.298 1.00 90.75 435 HIS A C 1
ATOM 3254 O O . HIS A 1 435 ? -12.659 17.001 1.603 1.00 90.75 435 HIS A O 1
ATOM 3260 N N . LYS A 1 436 ? -13.579 18.619 2.841 1.00 89.06 436 LYS A N 1
ATOM 3261 C CA . LYS A 1 436 ? -14.977 18.173 2.673 1.00 89.06 436 LYS A CA 1
ATOM 3262 C C . LYS A 1 436 ? -15.469 18.245 1.220 1.00 89.06 436 LYS A C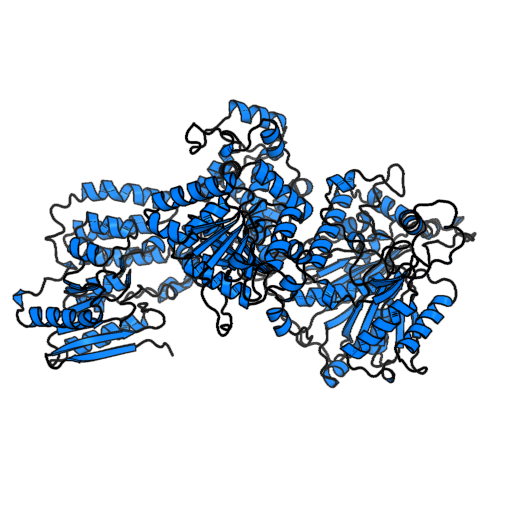 1
ATOM 3264 O O . LYS A 1 436 ? -16.246 17.392 0.785 1.00 89.06 436 LYS A O 1
ATOM 3269 N N . GLU A 1 437 ? -15.025 19.247 0.468 1.00 92.06 437 GLU A N 1
ATOM 3270 C CA . GLU A 1 437 ? -15.277 19.377 -0.975 1.00 92.06 437 GLU A CA 1
ATOM 3271 C C . GLU A 1 437 ? -14.518 18.335 -1.809 1.00 92.06 437 GLU A C 1
ATOM 3273 O O . GLU A 1 437 ? -14.871 18.109 -2.967 1.00 92.06 437 GLU A O 1
ATOM 3278 N N . GLY A 1 438 ? -13.509 17.686 -1.222 1.00 93.50 438 GLY A N 1
ATOM 3279 C CA . GLY A 1 438 ? -12.730 16.624 -1.844 1.00 93.50 438 GLY A CA 1
ATOM 3280 C C . GLY A 1 438 ? -11.741 17.096 -2.901 1.00 93.50 438 GLY A C 1
ATOM 3281 O O . GLY A 1 438 ? -11.497 16.371 -3.865 1.00 93.50 438 GLY A O 1
ATOM 3282 N N . ARG A 1 439 ? -11.196 18.310 -2.733 1.00 95.12 439 ARG A N 1
ATOM 3283 C CA . ARG A 1 439 ? -10.243 18.942 -3.666 1.00 95.12 439 ARG A CA 1
ATOM 3284 C C . ARG A 1 439 ? -8.767 18.747 -3.298 1.00 95.12 439 ARG A C 1
ATOM 3286 O O . ARG A 1 439 ? -7.908 19.180 -4.057 1.00 95.12 439 ARG A O 1
ATOM 3293 N N . LEU A 1 440 ? -8.473 18.121 -2.157 1.00 96.69 440 LEU A N 1
ATOM 3294 C CA . LEU A 1 440 ? -7.114 17.770 -1.732 1.00 96.69 440 LEU A CA 1
ATOM 3295 C C . LEU A 1 440 ? -6.702 16.419 -2.334 1.00 96.69 440 LEU A C 1
ATOM 3297 O O . LEU A 1 440 ? -7.479 15.466 -2.267 1.00 96.69 440 LEU A O 1
ATOM 3301 N N . ILE A 1 441 ? -5.498 16.329 -2.899 1.00 97.69 441 ILE A N 1
ATOM 3302 C CA . ILE A 1 441 ? -4.950 15.102 -3.502 1.00 97.69 441 ILE A CA 1
ATOM 3303 C C . ILE A 1 441 ? -3.415 15.075 -3.403 1.00 97.69 441 ILE A C 1
ATOM 3305 O O . ILE A 1 441 ? -2.781 16.100 -3.163 1.00 97.69 441 ILE A O 1
ATOM 3309 N N . GLY A 1 442 ? -2.788 13.915 -3.569 1.00 97.62 442 GLY A N 1
ATOM 3310 C CA . GLY A 1 442 ? -1.338 13.805 -3.738 1.00 97.62 442 GLY A CA 1
ATOM 3311 C C . GLY A 1 442 ? -0.970 13.664 -5.209 1.00 97.62 442 GLY A C 1
ATOM 3312 O O . GLY A 1 442 ? -1.605 12.906 -5.938 1.00 97.62 442 GLY A O 1
ATOM 3313 N N . ALA A 1 443 ? 0.065 14.381 -5.632 1.00 97.44 443 ALA A N 1
ATOM 3314 C CA . ALA A 1 443 ? 0.715 14.236 -6.928 1.00 97.44 443 ALA A CA 1
ATOM 3315 C C . ALA A 1 443 ? 2.214 14.051 -6.669 1.00 97.44 443 ALA A C 1
ATOM 3317 O O . ALA A 1 443 ? 2.988 15.005 -6.737 1.00 97.44 443 ALA A O 1
ATOM 3318 N N . HIS A 1 444 ? 2.596 12.834 -6.285 1.00 97.38 444 HIS A N 1
ATOM 3319 C CA . HIS A 1 444 ? 3.946 12.498 -5.851 1.00 97.38 444 HIS A CA 1
ATOM 3320 C C . HIS A 1 444 ? 4.821 12.134 -7.061 1.00 97.38 444 HIS A C 1
ATOM 3322 O O . HIS A 1 444 ? 4.718 11.059 -7.656 1.00 97.38 444 HIS A O 1
ATOM 3328 N N . PHE A 1 445 ? 5.661 13.088 -7.456 1.00 96.56 445 PHE A N 1
ATOM 3329 C CA . PHE A 1 445 ? 6.705 12.942 -8.463 1.00 96.56 445 PHE A CA 1
ATOM 3330 C C . PHE A 1 445 ? 7.966 12.340 -7.844 1.00 96.56 445 PHE A C 1
ATOM 3332 O O . PHE A 1 445 ? 8.327 12.635 -6.706 1.00 96.56 445 PHE A O 1
ATOM 3339 N N . PHE A 1 446 ? 8.711 11.592 -8.655 1.00 92.81 446 PHE A N 1
ATOM 3340 C CA . PHE A 1 446 ? 9.987 10.998 -8.264 1.00 92.81 446 PHE A CA 1
ATOM 3341 C C . PHE A 1 446 ? 11.155 11.867 -8.737 1.00 92.81 446 PHE A C 1
ATOM 3343 O O . PHE A 1 446 ? 11.131 12.420 -9.838 1.00 92.81 446 PHE A O 1
ATOM 3350 N N . SER A 1 447 ? 12.181 12.023 -7.900 1.00 87.25 447 SER A N 1
ATOM 3351 C CA . SER A 1 447 ? 13.344 12.855 -8.226 1.00 87.25 447 SER A CA 1
ATOM 3352 C C . SER A 1 447 ? 14.310 12.132 -9.175 1.00 87.25 447 SER A C 1
ATOM 3354 O O . SER A 1 447 ? 14.643 10.981 -8.903 1.00 87.25 447 SER A O 1
ATOM 3356 N N . PRO A 1 448 ? 14.837 12.794 -10.227 1.00 89.81 448 PRO A N 1
ATOM 3357 C CA . PRO A 1 448 ? 14.466 14.126 -10.715 1.00 89.81 448 PRO A CA 1
ATOM 3358 C C . PRO A 1 448 ? 13.137 14.122 -11.492 1.00 89.81 448 PRO A C 1
ATOM 3360 O O . PRO A 1 448 ? 12.976 13.372 -12.456 1.00 89.81 448 PRO A O 1
ATOM 3363 N N . ALA A 1 449 ? 12.223 15.042 -11.161 1.00 91.25 449 ALA A N 1
ATOM 3364 C CA . ALA A 1 449 ? 10.847 15.040 -11.685 1.00 91.25 449 ALA A CA 1
ATOM 3365 C C . ALA A 1 449 ? 10.723 15.164 -13.216 1.00 91.25 449 ALA A C 1
ATOM 3367 O O . ALA A 1 449 ? 9.740 14.709 -13.790 1.00 91.25 449 ALA A O 1
ATOM 3368 N N . HIS A 1 450 ? 11.702 15.752 -13.907 1.00 90.25 450 HIS A N 1
ATOM 3369 C CA . HIS A 1 450 ? 11.711 15.875 -15.372 1.00 90.25 450 HIS A CA 1
ATOM 3370 C C . HIS A 1 450 ? 12.252 14.621 -16.084 1.00 90.25 450 HIS A C 1
ATOM 3372 O O . HIS A 1 450 ? 12.069 14.486 -17.289 1.00 90.25 450 HIS A O 1
ATOM 3378 N N . VAL A 1 451 ? 12.889 13.702 -15.350 1.00 90.12 451 VAL A N 1
ATOM 3379 C CA . VAL A 1 451 ? 13.458 12.450 -15.879 1.00 90.12 451 VAL A CA 1
ATOM 3380 C C . VAL A 1 451 ? 12.565 11.264 -15.535 1.00 90.12 451 VAL A C 1
ATOM 3382 O O . VAL A 1 451 ? 12.228 10.474 -16.412 1.00 90.12 451 VAL A O 1
ATOM 3385 N N . MET A 1 452 ? 12.159 11.151 -14.269 1.00 92.56 452 MET A N 1
ATOM 3386 C CA . MET A 1 452 ? 11.449 9.972 -13.775 1.00 92.56 452 MET A CA 1
ATOM 3387 C C . MET A 1 452 ? 10.031 9.893 -14.361 1.00 92.56 452 MET A C 1
ATOM 3389 O O . MET A 1 452 ? 9.290 10.875 -14.268 1.00 92.56 452 MET A O 1
ATOM 3393 N N . PRO A 1 453 ? 9.621 8.770 -14.976 1.00 94.38 453 PRO A N 1
ATOM 3394 C CA . PRO A 1 453 ? 8.348 8.680 -15.694 1.00 94.38 453 PRO A CA 1
ATOM 3395 C C . PRO A 1 453 ? 7.139 8.415 -14.786 1.00 94.38 453 PRO A C 1
ATOM 3397 O O . PRO A 1 453 ? 6.016 8.669 -15.214 1.00 94.38 453 PRO A O 1
ATOM 3400 N N . LEU A 1 454 ? 7.346 7.923 -13.563 1.00 96.44 454 LEU A N 1
ATOM 3401 C CA . LEU A 1 454 ? 6.276 7.585 -12.623 1.00 96.44 454 LEU A CA 1
ATOM 3402 C C . LEU A 1 454 ? 5.659 8.834 -11.970 1.00 96.44 454 LEU A C 1
ATOM 3404 O O . LEU A 1 454 ? 6.376 9.765 -11.595 1.00 96.44 454 LEU A O 1
ATOM 3408 N N . LEU A 1 455 ? 4.338 8.817 -11.790 1.00 96.88 455 LEU A N 1
ATOM 3409 C CA . LEU A 1 455 ? 3.602 9.740 -10.925 1.00 96.88 455 LEU A CA 1
ATOM 3410 C C . LEU A 1 455 ? 2.674 8.938 -10.007 1.00 96.88 455 LEU A C 1
ATOM 3412 O O . LEU A 1 455 ? 1.772 8.252 -10.481 1.00 96.88 455 LEU A O 1
ATOM 3416 N N . GLU A 1 456 ? 2.864 9.040 -8.697 1.00 96.56 456 GLU A N 1
ATOM 3417 C CA . GLU A 1 456 ? 1.987 8.400 -7.717 1.00 96.56 456 GLU A CA 1
ATOM 3418 C C . GLU A 1 456 ? 0.867 9.375 -7.311 1.00 96.56 456 GLU A C 1
ATOM 3420 O O . GLU A 1 456 ? 1.110 10.436 -6.732 1.00 96.56 456 GLU A O 1
ATOM 3425 N N . ILE A 1 457 ? -0.376 9.038 -7.664 1.00 96.94 457 ILE A N 1
ATOM 3426 C CA . ILE A 1 457 ? -1.573 9.827 -7.359 1.00 96.94 457 ILE A CA 1
ATOM 3427 C C . ILE A 1 457 ? -2.188 9.293 -6.068 1.00 96.94 457 ILE A C 1
ATOM 3429 O O . ILE A 1 457 ? -2.773 8.210 -6.051 1.00 96.94 457 ILE A O 1
ATOM 3433 N N . VAL A 1 458 ? -2.076 10.066 -4.988 1.00 96.31 458 VAL A N 1
ATOM 3434 C CA . VAL A 1 458 ? -2.487 9.635 -3.643 1.00 96.31 458 VAL A CA 1
ATOM 3435 C C . VAL A 1 458 ? -3.868 10.179 -3.305 1.00 96.31 458 VAL A C 1
ATOM 3437 O O . VAL A 1 458 ? -4.090 11.393 -3.285 1.00 96.31 458 VAL A O 1
ATOM 3440 N N . ARG A 1 459 ? -4.797 9.282 -2.985 1.00 93.25 459 ARG A N 1
ATOM 3441 C CA . ARG A 1 459 ? -6.172 9.611 -2.611 1.00 93.25 459 ARG A CA 1
ATOM 3442 C C . ARG A 1 459 ? -6.317 9.726 -1.089 1.00 93.25 459 ARG A C 1
ATOM 3444 O O . ARG A 1 459 ? -6.186 8.726 -0.383 1.00 93.25 459 ARG A O 1
ATOM 3451 N N . ALA A 1 460 ? -6.614 10.929 -0.592 1.00 90.56 460 ALA A N 1
ATOM 3452 C CA . ALA A 1 460 ? -7.058 11.148 0.790 1.00 90.56 460 ALA A CA 1
ATOM 3453 C C . ALA A 1 460 ? -8.522 10.693 0.957 1.00 90.56 460 ALA A C 1
ATOM 3455 O O . ALA A 1 460 ? -9.229 10.531 -0.037 1.00 90.56 460 ALA A O 1
ATOM 3456 N N . ASN A 1 461 ? -9.031 10.514 2.182 1.00 83.25 461 ASN A N 1
ATOM 3457 C CA . ASN A 1 461 ? -10.329 9.816 2.355 1.00 83.25 461 ASN A CA 1
ATOM 3458 C C . ASN A 1 461 ? -11.543 10.599 1.865 1.00 83.25 461 ASN A C 1
ATOM 3460 O O . ASN A 1 461 ? -12.635 10.049 1.779 1.00 83.25 461 ASN A O 1
ATOM 3464 N N . ARG A 1 462 ? -11.393 11.900 1.610 1.00 87.75 462 ARG A N 1
ATOM 3465 C CA . ARG A 1 462 ? -12.472 12.725 1.054 1.00 87.75 462 ARG A CA 1
ATOM 3466 C C . ARG A 1 462 ? -12.198 13.163 -0.380 1.00 87.75 462 ARG A C 1
ATOM 3468 O O . ARG A 1 462 ? -13.030 13.867 -0.948 1.00 87.75 462 ARG A O 1
ATOM 3475 N N . THR A 1 463 ? -11.062 12.782 -0.970 1.00 91.94 463 THR A N 1
ATOM 3476 C CA . THR A 1 463 ? -10.712 13.118 -2.356 1.00 91.94 463 THR A CA 1
ATOM 3477 C C . THR A 1 463 ? -11.777 12.571 -3.306 1.00 91.94 463 THR A C 1
ATOM 3479 O O . THR A 1 463 ? -12.055 11.378 -3.320 1.00 91.94 463 THR A O 1
ATOM 3482 N N . ARG A 1 464 ? -12.375 13.437 -4.131 1.00 91.12 464 ARG A N 1
ATOM 3483 C CA . ARG A 1 464 ? -13.396 13.025 -5.108 1.00 91.12 464 ARG A CA 1
ATOM 3484 C C . ARG A 1 464 ? -12.768 12.584 -6.428 1.00 91.12 464 ARG A C 1
ATOM 3486 O O . ARG A 1 464 ? -11.710 13.081 -6.814 1.00 91.12 464 ARG A O 1
ATOM 3493 N N . ASN A 1 465 ? -13.496 11.767 -7.192 1.00 89.94 465 ASN A N 1
ATOM 3494 C CA . ASN A 1 465 ? -13.093 11.317 -8.533 1.00 89.94 465 ASN A CA 1
ATOM 3495 C C . ASN A 1 465 ? -12.693 12.466 -9.468 1.00 89.94 465 ASN A C 1
ATOM 3497 O O . ASN A 1 465 ? -11.734 12.321 -10.218 1.00 89.94 465 ASN A O 1
ATOM 3501 N N . ARG A 1 466 ? -13.349 13.632 -9.383 1.00 90.06 466 ARG A N 1
ATOM 3502 C CA . ARG A 1 466 ? -12.961 14.831 -10.145 1.00 90.06 466 ARG A CA 1
ATOM 3503 C C . ARG A 1 466 ? -11.495 15.231 -9.926 1.00 90.06 466 ARG A C 1
ATOM 3505 O O . ARG A 1 466 ? -10.815 15.564 -10.891 1.00 90.06 466 ARG A O 1
ATOM 3512 N N . ALA A 1 467 ? -11.006 15.202 -8.684 1.00 93.00 467 ALA A N 1
ATOM 3513 C CA . ALA A 1 467 ? -9.616 15.546 -8.379 1.00 93.00 467 ALA A CA 1
ATOM 3514 C C . ALA A 1 467 ? -8.650 14.511 -8.974 1.00 93.00 467 ALA A C 1
ATOM 3516 O O . ALA A 1 467 ? -7.657 14.883 -9.595 1.00 93.00 467 ALA A O 1
ATOM 3517 N N . VAL A 1 468 ? -8.985 13.221 -8.860 1.00 93.38 468 VAL A N 1
ATOM 3518 C CA . VAL A 1 468 ? -8.204 12.122 -9.452 1.00 93.38 468 VAL A CA 1
ATOM 3519 C C . VAL A 1 468 ? -8.144 12.260 -10.973 1.00 93.38 468 VAL A C 1
ATOM 3521 O O . VAL A 1 468 ? -7.060 12.228 -11.546 1.00 93.38 468 VAL A O 1
ATOM 3524 N N . GLN A 1 469 ? -9.282 12.487 -11.633 1.00 91.81 469 GLN A N 1
ATOM 3525 C CA . GLN A 1 469 ? -9.343 12.647 -13.087 1.00 91.81 469 GLN A CA 1
ATOM 3526 C C . GLN A 1 469 ? -8.579 13.886 -13.579 1.00 91.81 469 GLN A C 1
ATOM 3528 O O . GLN A 1 469 ? -7.919 13.806 -14.612 1.00 91.81 469 GLN A O 1
ATOM 3533 N N . MET A 1 470 ? -8.602 15.000 -12.834 1.00 92.75 470 MET A N 1
ATOM 3534 C CA . MET A 1 470 ? -7.793 16.189 -13.141 1.00 92.75 470 MET A CA 1
ATOM 3535 C C . MET A 1 470 ? -6.290 15.871 -13.107 1.00 92.75 470 MET A C 1
ATOM 3537 O O . MET A 1 470 ? -5.560 16.220 -14.033 1.00 92.75 470 MET A O 1
ATOM 3541 N N . VAL A 1 471 ? -5.819 15.157 -12.076 1.00 95.06 471 VAL A N 1
ATOM 3542 C CA . VAL A 1 471 ? -4.400 14.772 -11.969 1.00 95.06 471 VAL A CA 1
ATOM 3543 C C . VAL A 1 471 ? -4.024 13.687 -12.987 1.00 95.06 471 VAL A C 1
ATOM 3545 O O . VAL A 1 471 ? -2.913 13.707 -13.505 1.00 95.06 471 VAL A O 1
ATOM 3548 N N . LEU A 1 472 ? -4.936 12.785 -13.363 1.00 93.44 472 LEU A N 1
ATOM 3549 C CA . LEU A 1 472 ? -4.721 11.840 -14.469 1.00 93.44 472 LEU A CA 1
ATOM 3550 C C . LEU A 1 472 ? -4.569 12.559 -15.817 1.00 93.44 472 LEU A C 1
ATOM 3552 O O . LEU A 1 472 ? -3.663 12.239 -16.588 1.00 93.44 472 LEU A O 1
ATOM 3556 N N . ALA A 1 473 ? -5.428 13.545 -16.095 1.00 91.69 473 ALA A N 1
ATOM 3557 C CA . ALA A 1 473 ? -5.326 14.382 -17.289 1.00 91.69 473 ALA A CA 1
ATOM 3558 C C . ALA A 1 473 ? -3.996 15.153 -17.303 1.00 91.69 473 ALA A C 1
ATOM 3560 O O . ALA A 1 473 ? -3.296 15.177 -18.315 1.00 91.69 473 ALA A O 1
ATOM 3561 N N . PHE A 1 474 ? -3.594 15.685 -16.147 1.00 94.44 474 PHE A N 1
ATOM 3562 C CA . PHE A 1 474 ? -2.293 16.318 -15.961 1.00 94.44 474 PHE A CA 1
ATOM 3563 C C . PHE A 1 474 ? -1.122 15.356 -16.211 1.00 94.44 474 PHE A C 1
ATOM 3565 O O . PHE A 1 474 ? -0.198 15.687 -16.949 1.00 94.44 474 PHE A O 1
ATOM 3572 N N . ALA A 1 475 ? -1.170 14.138 -15.663 1.00 94.12 475 ALA A N 1
ATOM 3573 C CA . ALA A 1 475 ? -0.148 13.114 -15.865 1.00 94.12 475 ALA A CA 1
ATOM 3574 C C . ALA A 1 475 ? 0.023 12.777 -17.351 1.00 94.12 475 ALA A C 1
ATOM 3576 O O . ALA A 1 475 ? 1.146 12.739 -17.856 1.00 94.12 475 ALA A O 1
ATOM 3577 N N . LYS A 1 476 ? -1.097 12.603 -18.064 1.00 90.50 476 LYS A N 1
ATOM 3578 C CA . LYS A 1 476 ? -1.121 12.359 -19.510 1.00 90.50 476 LYS A CA 1
ATOM 3579 C C . LYS A 1 476 ? -0.496 13.521 -20.285 1.00 90.50 476 LYS A C 1
ATOM 3581 O O . LYS A 1 476 ? 0.339 13.275 -21.154 1.00 90.50 476 LYS A O 1
ATOM 3586 N N . HIS A 1 477 ? -0.847 14.761 -19.942 1.00 90.62 477 HIS A N 1
ATOM 3587 C CA . HIS A 1 477 ? -0.275 15.967 -20.547 1.00 90.62 477 HIS A CA 1
ATOM 3588 C C . HIS A 1 477 ? 1.250 16.037 -20.354 1.00 90.62 477 HIS A C 1
ATOM 3590 O O . HIS A 1 477 ? 1.990 16.332 -21.289 1.00 90.62 477 HIS A O 1
ATOM 3596 N N . LEU A 1 478 ? 1.737 15.670 -19.165 1.00 92.56 478 LEU A N 1
ATOM 3597 C CA . LEU A 1 478 ? 3.168 15.598 -18.848 1.00 92.56 478 LEU A CA 1
ATOM 3598 C C . LEU A 1 478 ? 3.874 14.334 -19.368 1.00 92.56 478 LEU A C 1
ATOM 3600 O O . LEU A 1 478 ? 5.078 14.178 -19.149 1.00 92.56 478 LEU A O 1
ATOM 3604 N N . ARG A 1 479 ? 3.149 13.419 -20.029 1.00 91.56 479 ARG A N 1
ATOM 3605 C CA . ARG A 1 479 ? 3.640 12.102 -20.480 1.00 91.56 479 ARG A CA 1
ATOM 3606 C C . ARG A 1 479 ? 4.226 11.259 -19.339 1.00 91.56 479 ARG A C 1
ATOM 3608 O O . ARG A 1 479 ? 5.192 10.521 -19.530 1.00 91.56 479 ARG A O 1
ATOM 3615 N N . LYS A 1 480 ? 3.644 11.380 -18.146 1.00 94.06 480 LYS A N 1
ATOM 3616 C CA . LYS A 1 480 ? 3.931 10.529 -16.988 1.00 94.06 480 LYS A CA 1
ATOM 3617 C C . LYS A 1 480 ? 3.046 9.289 -17.015 1.00 94.06 480 LYS A C 1
ATOM 3619 O O . LYS A 1 480 ? 1.943 9.318 -17.552 1.00 94.06 480 LYS A O 1
ATOM 3624 N N . THR A 1 481 ? 3.529 8.214 -16.404 1.00 95.19 481 THR A N 1
ATOM 3625 C CA . THR A 1 481 ? 2.748 7.003 -16.135 1.00 95.19 481 THR A CA 1
ATOM 3626 C C . THR A 1 481 ? 2.176 7.121 -14.725 1.00 95.19 481 THR A C 1
ATOM 3628 O O . THR A 1 481 ? 2.950 7.057 -13.766 1.00 95.19 481 THR A O 1
ATOM 3631 N N . PRO A 1 482 ? 0.863 7.363 -14.569 1.00 95.31 482 PRO A N 1
ATOM 3632 C CA . PRO A 1 482 ? 0.257 7.476 -13.255 1.00 95.31 482 PRO A CA 1
ATOM 3633 C C . PRO A 1 482 ? -0.035 6.097 -12.657 1.00 95.31 482 PRO A C 1
ATOM 3635 O O . PRO A 1 482 ? -0.444 5.186 -13.376 1.00 95.31 482 PRO A O 1
ATOM 3638 N N . ILE A 1 483 ? 0.089 5.985 -11.339 1.00 94.88 483 ILE A N 1
ATOM 3639 C CA . ILE A 1 483 ? -0.533 4.931 -10.524 1.00 94.88 483 ILE A CA 1
ATOM 3640 C C . ILE A 1 483 ? -1.441 5.597 -9.489 1.00 94.88 483 ILE A C 1
ATOM 3642 O O . ILE A 1 483 ? -1.136 6.699 -9.031 1.00 94.88 483 ILE A O 1
ATOM 3646 N N . ILE A 1 484 ? -2.557 4.963 -9.129 1.00 94.56 484 ILE A N 1
ATOM 3647 C CA . ILE A 1 484 ? -3.483 5.491 -8.117 1.00 94.56 484 ILE A CA 1
ATOM 3648 C C . ILE A 1 484 ? -3.344 4.667 -6.847 1.00 94.56 484 ILE A C 1
ATOM 3650 O O . ILE A 1 484 ? -3.413 3.442 -6.892 1.00 94.56 484 ILE A O 1
ATOM 3654 N N . VAL A 1 485 ? -3.161 5.351 -5.720 1.00 94.00 485 VAL A N 1
ATOM 3655 C CA . VAL A 1 485 ? -2.909 4.713 -4.429 1.00 94.00 485 VAL A CA 1
ATOM 3656 C C . VAL A 1 485 ? -3.712 5.369 -3.306 1.00 94.00 485 VAL A C 1
ATOM 3658 O O . VAL A 1 485 ? -4.123 6.530 -3.389 1.00 94.00 485 VAL A O 1
ATOM 3661 N N . GLY A 1 486 ? -3.940 4.624 -2.231 1.00 92.19 486 GLY A N 1
ATOM 3662 C CA . GLY A 1 486 ? -4.513 5.117 -0.986 1.00 92.19 486 GLY A CA 1
ATOM 3663 C C . GLY A 1 486 ? -3.515 5.930 -0.159 1.00 92.19 486 GLY A C 1
ATOM 3664 O O . GLY A 1 486 ? -2.298 5.807 -0.292 1.00 92.19 486 GLY A O 1
ATOM 3665 N N . ASN A 1 487 ? -4.042 6.767 0.730 1.00 91.56 487 ASN A N 1
ATOM 3666 C CA . ASN A 1 487 ? -3.239 7.572 1.640 1.00 91.56 487 ASN A CA 1
ATOM 3667 C C . ASN A 1 487 ? -2.747 6.759 2.854 1.00 91.56 487 ASN A C 1
ATOM 3669 O O . ASN A 1 487 ? -3.536 6.247 3.649 1.00 91.56 487 ASN A O 1
ATOM 3673 N N . CYS A 1 488 ? -1.430 6.692 3.036 1.00 90.38 488 CYS A N 1
ATOM 3674 C CA . CYS A 1 488 ? -0.775 6.233 4.260 1.00 90.38 488 CYS A CA 1
ATOM 3675 C C . CYS A 1 488 ? 0.640 6.819 4.360 1.00 90.38 488 CYS A C 1
ATOM 3677 O O . CYS A 1 488 ? 1.135 7.422 3.410 1.00 90.38 488 CYS A O 1
ATOM 3679 N N . ALA A 1 489 ? 1.321 6.622 5.492 1.00 89.38 489 ALA A N 1
ATOM 3680 C CA . ALA A 1 489 ? 2.726 7.008 5.610 1.00 89.38 489 ALA A CA 1
ATOM 3681 C C . ALA A 1 489 ? 3.572 6.248 4.572 1.00 89.38 489 ALA A C 1
ATOM 3683 O O . ALA A 1 489 ? 3.572 5.012 4.568 1.00 89.38 489 ALA A O 1
ATOM 3684 N N . GLY A 1 490 ? 4.243 6.998 3.691 1.00 90.75 490 GLY A N 1
ATOM 3685 C CA . GLY A 1 490 ? 5.029 6.473 2.566 1.00 90.75 490 GLY A CA 1
ATOM 3686 C C . GLY A 1 490 ? 4.213 5.963 1.367 1.00 90.75 490 GLY A C 1
ATOM 3687 O O . GLY A 1 490 ? 4.802 5.383 0.458 1.00 90.75 490 GLY A O 1
ATOM 3688 N N . PHE A 1 491 ? 2.889 6.152 1.366 1.00 94.38 491 PHE A N 1
ATOM 3689 C CA . PHE A 1 491 ? 1.971 5.733 0.292 1.00 94.38 491 PHE A CA 1
ATOM 3690 C C . PHE A 1 491 ? 2.154 4.266 -0.125 1.00 94.38 491 PHE A C 1
ATOM 3692 O O . PHE A 1 491 ? 2.279 3.412 0.752 1.00 94.38 491 PHE A O 1
ATOM 3699 N N . ALA A 1 492 ? 2.138 3.942 -1.421 1.00 94.62 492 ALA A N 1
ATOM 3700 C CA . ALA A 1 492 ? 2.405 2.585 -1.878 1.00 94.62 492 ALA A CA 1
ATOM 3701 C C . ALA A 1 492 ? 3.899 2.370 -2.122 1.00 94.62 492 ALA A C 1
ATOM 3703 O O . ALA A 1 492 ? 4.465 1.400 -1.622 1.00 94.62 492 ALA A O 1
ATOM 3704 N N . VAL A 1 493 ? 4.547 3.266 -2.874 1.00 93.50 493 VAL A N 1
ATOM 3705 C CA . VAL A 1 493 ? 5.890 2.990 -3.412 1.00 93.50 493 VAL A CA 1
ATOM 3706 C C . VAL A 1 493 ? 6.968 3.084 -2.333 1.00 93.50 493 VAL A C 1
ATOM 3708 O O . VAL A 1 493 ? 7.695 2.115 -2.110 1.00 93.50 493 VAL A O 1
ATOM 3711 N N . ASN A 1 494 ? 7.051 4.210 -1.616 1.00 94.44 494 ASN A N 1
ATOM 3712 C CA . ASN A 1 494 ? 8.066 4.384 -0.569 1.00 94.44 494 ASN A CA 1
ATOM 3713 C C . ASN A 1 494 ? 7.829 3.409 0.593 1.00 94.44 494 ASN A C 1
ATOM 3715 O O . ASN A 1 494 ? 8.785 2.884 1.160 1.00 94.44 494 ASN A O 1
ATOM 3719 N N . ARG A 1 495 ? 6.563 3.128 0.935 1.00 95.31 495 ARG A N 1
ATOM 3720 C CA . ARG A 1 495 ? 6.207 2.116 1.938 1.00 95.31 495 ARG A CA 1
ATOM 3721 C C . ARG A 1 495 ? 6.632 0.715 1.505 1.00 95.31 495 ARG A C 1
ATOM 3723 O O . ARG A 1 495 ? 7.198 -0.012 2.306 1.00 95.31 495 ARG A O 1
ATOM 3730 N N . MET A 1 496 ? 6.389 0.325 0.259 1.00 95.56 496 MET A N 1
ATOM 3731 C CA . MET A 1 496 ? 6.822 -0.982 -0.233 1.00 95.56 496 MET A CA 1
ATOM 3732 C C . MET A 1 496 ? 8.346 -1.141 -0.148 1.00 95.56 496 MET A C 1
ATOM 3734 O O . MET A 1 496 ? 8.818 -2.213 0.214 1.00 95.56 496 MET A O 1
ATOM 3738 N N . TYR A 1 497 ? 9.107 -0.079 -0.439 1.00 95.31 497 TYR A N 1
ATOM 3739 C CA . TYR A 1 497 ? 10.569 -0.130 -0.524 1.00 95.31 497 TYR A CA 1
ATOM 3740 C C . TYR A 1 497 ? 11.338 0.234 0.749 1.00 95.31 497 TYR A C 1
ATOM 3742 O O . TYR A 1 497 ? 12.533 -0.052 0.806 1.00 95.31 497 TYR A O 1
ATOM 3750 N N . PHE A 1 498 ? 10.716 0.791 1.794 1.00 94.12 498 PHE A N 1
ATOM 3751 C CA . PHE A 1 498 ? 11.447 1.082 3.038 1.00 94.12 498 PHE A CA 1
ATOM 3752 C C . PHE A 1 498 ? 12.167 -0.145 3.644 1.00 94.12 498 PHE A C 1
ATOM 3754 O O . PHE A 1 498 ? 13.263 0.045 4.186 1.00 94.12 498 PHE A O 1
ATOM 3761 N N . PRO A 1 499 ? 11.648 -1.394 3.538 1.00 96.88 499 PRO A N 1
ATOM 3762 C CA . PRO A 1 499 ? 12.377 -2.570 3.995 1.00 96.88 499 PRO A CA 1
ATOM 3763 C C . PRO A 1 499 ? 13.710 -2.766 3.270 1.00 96.88 499 PRO A C 1
ATOM 3765 O O . PRO A 1 499 ? 14.639 -3.263 3.887 1.00 96.88 499 PRO A O 1
ATOM 3768 N N . GLN A 1 500 ? 13.859 -2.339 2.009 1.00 96.31 500 GLN A N 1
ATOM 3769 C CA . GLN A 1 500 ? 15.095 -2.524 1.238 1.00 96.31 500 GLN A CA 1
ATOM 3770 C C . GLN A 1 500 ? 16.300 -1.897 1.954 1.00 96.31 500 GLN A C 1
ATOM 3772 O O . GLN A 1 500 ? 17.304 -2.567 2.197 1.00 96.31 500 GLN A O 1
ATOM 3777 N N . THR A 1 501 ? 16.183 -0.620 2.328 1.00 94.25 501 THR A N 1
ATOM 3778 C CA . THR A 1 501 ? 17.246 0.112 3.028 1.00 94.25 501 THR A CA 1
ATOM 3779 C C . THR A 1 501 ? 17.486 -0.465 4.419 1.00 94.25 501 THR A C 1
ATOM 3781 O O . THR A 1 501 ? 18.633 -0.650 4.820 1.00 94.25 501 THR A O 1
ATOM 3784 N N . GLN A 1 502 ? 16.418 -0.808 5.148 1.00 95.12 502 GLN A N 1
ATOM 3785 C CA . GLN A 1 502 ? 16.549 -1.390 6.485 1.00 95.12 502 GLN A CA 1
ATOM 3786 C C . GLN A 1 502 ? 17.220 -2.758 6.467 1.00 95.12 502 GLN A C 1
ATOM 3788 O O . GLN A 1 502 ? 18.074 -3.025 7.308 1.00 95.12 502 GLN A O 1
ATOM 3793 N N . MET A 1 503 ? 16.886 -3.604 5.496 1.00 96.81 503 MET A N 1
ATOM 3794 C CA . MET A 1 503 ? 17.502 -4.914 5.358 1.00 96.81 503 MET A CA 1
ATOM 3795 C C . MET A 1 503 ? 18.964 -4.806 4.945 1.00 96.81 503 MET A C 1
ATOM 3797 O O . MET A 1 503 ? 19.793 -5.499 5.524 1.00 96.81 503 MET A O 1
ATOM 3801 N N . ALA A 1 504 ? 19.308 -3.905 4.021 1.00 96.62 504 ALA A N 1
ATOM 3802 C CA . ALA A 1 504 ? 20.702 -3.656 3.664 1.00 96.62 504 ALA A CA 1
ATOM 3803 C C . ALA A 1 504 ? 21.528 -3.245 4.897 1.00 96.62 504 ALA A C 1
ATOM 3805 O O . ALA A 1 504 ? 22.575 -3.829 5.172 1.00 96.62 504 ALA A O 1
ATOM 3806 N N . PHE A 1 505 ? 21.017 -2.309 5.700 1.00 95.44 505 PHE A N 1
ATOM 3807 C CA . PHE A 1 505 ? 21.683 -1.869 6.929 1.00 95.44 505 PHE A CA 1
ATOM 3808 C C . PHE A 1 505 ? 21.727 -2.971 7.994 1.00 95.44 505 PHE A C 1
ATOM 3810 O O . PHE A 1 505 ? 22.742 -3.120 8.667 1.00 95.44 505 PHE A O 1
ATOM 3817 N N . PHE A 1 506 ? 20.670 -3.780 8.118 1.00 95.06 506 PHE A N 1
ATOM 3818 C CA . PHE A 1 506 ? 20.631 -4.927 9.024 1.00 95.06 506 PHE A CA 1
ATOM 3819 C C . PHE A 1 506 ? 21.694 -5.976 8.673 1.00 95.06 506 PHE A C 1
ATOM 3821 O O . PHE A 1 506 ? 22.403 -6.440 9.564 1.00 95.06 506 PHE A O 1
ATOM 3828 N N . LEU A 1 507 ? 21.846 -6.327 7.390 1.00 94.62 507 LEU A N 1
ATOM 3829 C CA . LEU A 1 507 ? 22.874 -7.271 6.940 1.00 94.62 507 LEU A CA 1
ATOM 3830 C C . LEU A 1 507 ? 24.286 -6.768 7.272 1.00 94.62 507 LEU A C 1
ATOM 3832 O O . LEU A 1 507 ? 25.149 -7.558 7.650 1.00 94.62 507 LEU A O 1
ATOM 3836 N N . THR A 1 508 ? 24.516 -5.461 7.191 1.00 93.75 508 THR A N 1
ATOM 3837 C CA . THR A 1 508 ? 25.798 -4.867 7.574 1.00 93.75 508 THR A CA 1
ATOM 3838 C C . THR A 1 508 ? 26.007 -4.836 9.087 1.00 93.75 508 THR A C 1
ATOM 3840 O O . THR A 1 508 ? 27.034 -5.310 9.564 1.00 93.75 508 THR A O 1
ATOM 3843 N N . GLU A 1 509 ? 25.047 -4.323 9.855 1.00 91.94 509 GLU A N 1
ATOM 3844 C CA . GLU A 1 509 ? 25.207 -4.090 11.297 1.00 91.94 509 GLU A CA 1
ATOM 3845 C C . GLU A 1 509 ? 25.125 -5.381 12.125 1.00 91.94 509 GLU A C 1
ATOM 3847 O O . GLU A 1 509 ? 25.893 -5.554 13.067 1.00 91.94 509 GLU A O 1
ATOM 3852 N N . TYR A 1 510 ? 24.235 -6.312 11.764 1.00 89.50 510 TYR A N 1
ATOM 3853 C CA . TYR A 1 510 ? 23.990 -7.532 12.543 1.00 89.50 510 TYR A CA 1
ATOM 3854 C C . TYR A 1 510 ? 24.631 -8.789 11.955 1.00 89.50 510 TYR A C 1
ATOM 3856 O O . TYR A 1 510 ? 24.890 -9.724 12.711 1.00 89.50 510 TYR A O 1
ATOM 3864 N N . LEU A 1 511 ? 24.878 -8.842 10.641 1.00 90.25 511 LEU A N 1
ATOM 3865 C CA . LEU A 1 511 ? 25.511 -10.002 9.991 1.00 90.25 511 LEU A CA 1
ATOM 3866 C C . LEU A 1 511 ? 26.929 -9.718 9.475 1.00 90.25 511 LEU A C 1
ATOM 3868 O O . LEU A 1 511 ? 27.585 -10.637 8.989 1.00 90.25 511 LEU A O 1
ATOM 3872 N N . GLY A 1 512 ? 27.415 -8.478 9.590 1.00 90.25 512 GLY A N 1
ATOM 3873 C CA . GLY A 1 512 ? 28.775 -8.104 9.204 1.00 90.25 512 GLY A CA 1
ATOM 3874 C C . GLY A 1 512 ? 29.047 -8.137 7.701 1.00 90.25 512 GLY A C 1
ATOM 3875 O O . GLY A 1 512 ? 30.208 -8.205 7.303 1.00 90.25 512 GLY A O 1
ATOM 3876 N N . ILE A 1 513 ? 28.012 -8.111 6.854 1.00 93.00 513 ILE A N 1
ATOM 3877 C CA . ILE A 1 513 ? 28.199 -8.109 5.399 1.00 93.00 513 ILE A CA 1
ATOM 3878 C C . ILE A 1 513 ? 28.598 -6.706 4.933 1.00 93.00 513 ILE A C 1
ATOM 3880 O O . ILE A 1 513 ? 27.922 -5.713 5.219 1.00 93.00 513 ILE A O 1
ATOM 3884 N N . HIS A 1 514 ? 29.693 -6.626 4.180 1.00 94.19 514 HIS A N 1
ATOM 3885 C CA . HIS A 1 514 ? 30.230 -5.358 3.712 1.00 94.19 514 HIS A CA 1
ATOM 3886 C C . HIS A 1 514 ? 29.247 -4.659 2.734 1.00 94.19 514 HIS A C 1
ATOM 3888 O O . HIS A 1 514 ? 28.777 -5.299 1.789 1.00 94.19 514 HIS A O 1
ATOM 3894 N N . PRO A 1 515 ? 28.964 -3.345 2.882 1.00 96.06 515 PRO A N 1
ATOM 3895 C CA . PRO A 1 515 ? 28.044 -2.600 2.009 1.00 96.06 515 PRO A CA 1
ATOM 3896 C C . PRO A 1 515 ? 28.297 -2.754 0.504 1.00 96.06 515 PRO A C 1
ATOM 3898 O O . PRO A 1 515 ? 27.365 -2.951 -0.270 1.00 96.06 515 PRO A O 1
ATOM 3901 N N . TYR A 1 516 ? 29.565 -2.724 0.088 1.00 96.50 516 TYR A N 1
ATOM 3902 C CA . TYR A 1 516 ? 29.957 -2.891 -1.321 1.00 96.50 516 TYR A CA 1
ATOM 3903 C C . TYR A 1 516 ? 29.616 -4.275 -1.885 1.00 96.50 516 TYR A C 1
ATOM 3905 O O . TYR A 1 516 ? 29.255 -4.381 -3.054 1.00 96.50 516 TYR A O 1
ATOM 3913 N N . ASP A 1 517 ? 29.674 -5.325 -1.062 1.00 96.19 517 ASP A N 1
ATOM 3914 C CA . ASP A 1 517 ? 29.308 -6.675 -1.493 1.00 96.19 517 ASP A CA 1
ATOM 3915 C C . ASP A 1 517 ? 27.784 -6.818 -1.604 1.00 96.19 517 ASP A C 1
ATOM 3917 O O . ASP A 1 517 ? 27.293 -7.486 -2.513 1.00 96.19 517 ASP A O 1
ATOM 3921 N N . ILE A 1 518 ? 27.023 -6.128 -0.744 1.00 97.62 518 ILE A N 1
ATOM 3922 C CA . ILE A 1 518 ? 25.558 -6.051 -0.845 1.00 97.62 518 ILE A CA 1
ATOM 3923 C C . ILE A 1 518 ? 25.132 -5.331 -2.127 1.00 97.62 518 ILE A C 1
ATOM 3925 O O . ILE A 1 518 ? 24.277 -5.835 -2.861 1.00 97.62 518 ILE A O 1
ATOM 3929 N N . ASP A 1 519 ? 25.724 -4.168 -2.406 1.00 97.50 519 ASP A N 1
ATOM 3930 C CA . ASP A 1 519 ? 25.447 -3.413 -3.628 1.00 97.50 519 ASP A CA 1
ATOM 3931 C C . ASP A 1 519 ? 25.782 -4.247 -4.865 1.00 97.50 519 ASP A C 1
ATOM 3933 O O . ASP A 1 519 ? 24.934 -4.395 -5.749 1.00 97.50 519 ASP A O 1
ATOM 3937 N N . ARG A 1 520 ? 26.968 -4.869 -4.885 1.00 96.88 520 ARG A N 1
ATOM 3938 C CA . ARG A 1 520 ? 27.406 -5.739 -5.978 1.00 96.88 520 ARG A CA 1
ATOM 3939 C C . ARG A 1 520 ? 26.466 -6.926 -6.172 1.00 96.88 520 ARG A C 1
ATOM 3941 O O . ARG A 1 520 ? 26.045 -7.170 -7.296 1.00 96.88 520 ARG A O 1
ATOM 3948 N N . ALA A 1 521 ? 26.054 -7.608 -5.101 1.00 97.25 521 ALA A N 1
ATOM 3949 C CA . ALA A 1 521 ? 25.094 -8.709 -5.183 1.00 97.25 521 ALA A CA 1
ATOM 3950 C C . ALA A 1 521 ? 23.756 -8.260 -5.797 1.00 97.25 521 ALA A C 1
ATOM 3952 O O . ALA A 1 521 ? 23.226 -8.920 -6.691 1.00 97.25 521 ALA A O 1
ATOM 3953 N N . CYS A 1 522 ? 23.226 -7.106 -5.380 1.00 96.75 522 CYS A N 1
ATOM 3954 C CA . CYS A 1 522 ? 21.987 -6.561 -5.939 1.00 96.75 522 CYS A CA 1
ATOM 3955 C C . CYS A 1 522 ? 22.130 -6.150 -7.417 1.00 96.75 522 CYS A C 1
ATOM 3957 O O . CYS A 1 522 ? 21.190 -6.303 -8.200 1.00 96.75 522 CYS A O 1
ATOM 3959 N N . GLN A 1 523 ? 23.292 -5.643 -7.821 1.00 94.62 523 GLN A N 1
ATOM 3960 C CA . GLN A 1 523 ? 23.562 -5.261 -9.207 1.00 94.62 523 GLN A CA 1
ATOM 3961 C C . GLN A 1 523 ? 23.797 -6.480 -10.110 1.00 94.62 523 GLN A C 1
ATOM 3963 O O . GLN A 1 523 ? 23.258 -6.527 -11.210 1.00 94.62 523 GLN A O 1
ATOM 3968 N N . GLU A 1 524 ? 24.551 -7.480 -9.656 1.00 93.44 524 GLU A N 1
ATOM 3969 C CA . GLU A 1 524 ? 24.951 -8.637 -10.468 1.00 93.44 524 GLU A CA 1
ATOM 3970 C C . GLU A 1 524 ? 23.877 -9.729 -10.531 1.00 93.44 524 GLU A C 1
ATOM 3972 O O . GLU A 1 524 ? 23.638 -10.291 -11.597 1.00 93.44 524 GLU A O 1
ATOM 3977 N N . VAL A 1 525 ? 23.202 -10.029 -9.415 1.00 93.19 525 VAL A N 1
ATOM 3978 C CA . VAL A 1 525 ? 22.192 -11.100 -9.361 1.00 93.19 525 VAL A CA 1
ATOM 3979 C C . VAL A 1 525 ? 20.834 -10.589 -9.830 1.00 93.19 525 VAL A C 1
ATOM 3981 O O . VAL A 1 525 ? 20.183 -11.199 -10.686 1.00 93.19 525 VAL A O 1
ATOM 3984 N N . LEU A 1 526 ? 20.378 -9.466 -9.265 1.00 91.94 526 LEU A N 1
ATOM 3985 C CA . LEU A 1 526 ? 19.057 -8.929 -9.584 1.00 91.94 526 LEU A CA 1
ATOM 3986 C C . LEU A 1 526 ? 19.092 -8.048 -10.834 1.00 91.94 526 LEU A C 1
ATOM 3988 O O . LEU A 1 526 ? 18.150 -8.118 -11.620 1.00 91.94 526 LEU A O 1
ATOM 3992 N N . GLY A 1 527 ? 20.171 -7.291 -11.056 1.00 93.25 527 GLY A N 1
ATOM 3993 C CA . GLY A 1 527 ? 20.319 -6.414 -12.220 1.00 93.25 527 GLY A CA 1
ATOM 3994 C C . GLY A 1 527 ? 20.006 -4.944 -11.953 1.00 93.25 527 GLY A C 1
ATOM 3995 O O . GLY A 1 527 ? 19.705 -4.215 -12.901 1.00 93.25 527 GLY A O 1
ATOM 3996 N N . LEU A 1 528 ? 19.997 -4.508 -10.687 1.00 93.94 528 LEU A N 1
ATOM 3997 C CA . LEU A 1 528 ? 19.691 -3.117 -10.348 1.00 93.94 528 LEU A CA 1
ATOM 3998 C C . LEU A 1 528 ? 20.738 -2.158 -10.934 1.00 93.94 528 LEU A C 1
ATOM 4000 O O . LEU A 1 528 ? 21.927 -2.474 -10.930 1.00 93.94 528 LEU A O 1
ATOM 4004 N N . PRO A 1 529 ? 20.341 -0.949 -11.370 1.00 91.25 529 PRO A N 1
ATOM 4005 C CA . PRO A 1 529 ? 21.299 0.059 -11.822 1.00 91.25 529 PRO A CA 1
ATOM 4006 C C . PRO A 1 529 ? 22.203 0.551 -10.681 1.00 91.25 529 PRO A C 1
ATOM 4008 O O . PRO A 1 529 ? 23.367 0.886 -10.898 1.00 91.25 529 PRO A O 1
ATOM 4011 N N . MET A 1 530 ? 21.679 0.579 -9.456 1.00 91.06 530 MET A N 1
ATOM 4012 C CA . MET A 1 530 ? 22.362 1.054 -8.259 1.00 91.06 530 MET A CA 1
ATOM 4013 C C . MET A 1 530 ? 21.962 0.170 -7.078 1.00 91.06 530 MET A C 1
ATOM 4015 O O . MET A 1 530 ? 20.784 -0.158 -6.925 1.00 91.06 530 MET A O 1
ATOM 4019 N N . GLY A 1 531 ? 22.939 -0.236 -6.268 1.00 94.25 531 GLY A N 1
ATOM 4020 C CA . GLY A 1 531 ? 22.674 -0.973 -5.035 1.00 94.25 531 GLY A CA 1
ATOM 4021 C C . GLY A 1 531 ? 22.058 -0.088 -3.937 1.00 94.25 531 GLY A C 1
ATOM 4022 O O . GLY A 1 531 ? 22.046 1.142 -4.067 1.00 94.25 531 GLY A O 1
ATOM 4023 N N . PRO A 1 532 ? 21.511 -0.689 -2.866 1.00 95.81 532 PRO A N 1
ATOM 4024 C CA . PRO A 1 532 ? 20.842 0.041 -1.789 1.00 95.81 532 PRO A CA 1
ATOM 4025 C C . PRO A 1 532 ? 21.715 1.106 -1.104 1.00 95.81 532 PRO A C 1
ATOM 4027 O O . PRO A 1 532 ? 21.187 2.155 -0.736 1.00 95.81 532 PRO A O 1
ATOM 4030 N N . PHE A 1 533 ? 23.027 0.900 -0.955 1.00 96.38 533 PHE A N 1
ATOM 4031 C CA . PHE A 1 533 ? 23.914 1.882 -0.319 1.00 96.38 533 PHE A CA 1
ATOM 4032 C C . PHE A 1 533 ? 24.244 3.047 -1.252 1.00 96.38 533 PHE A C 1
ATOM 4034 O O . PHE A 1 533 ? 24.175 4.203 -0.832 1.00 96.38 533 PHE A O 1
ATOM 4041 N N . GLY A 1 534 ? 24.521 2.769 -2.529 1.00 94.81 534 GLY A N 1
ATOM 4042 C CA . GLY A 1 534 ? 24.645 3.816 -3.546 1.00 94.81 534 GLY A CA 1
ATOM 4043 C C . GLY A 1 534 ? 23.373 4.665 -3.652 1.00 94.81 534 GLY A C 1
ATOM 4044 O O . GLY A 1 534 ? 23.449 5.892 -3.722 1.00 94.81 534 GLY A O 1
ATOM 4045 N N . LEU A 1 535 ? 22.197 4.029 -3.587 1.00 93.25 535 LEU A N 1
ATOM 4046 C CA . LEU A 1 535 ? 20.909 4.724 -3.604 1.00 93.25 535 LEU A CA 1
ATOM 4047 C C . LEU A 1 535 ? 20.713 5.580 -2.345 1.00 93.25 535 LEU A C 1
ATOM 4049 O O . LEU A 1 535 ? 20.284 6.729 -2.452 1.00 93.25 535 LEU A O 1
ATOM 4053 N N . ALA A 1 536 ? 21.062 5.060 -1.165 1.00 94.62 536 ALA A N 1
ATOM 4054 C CA . ALA A 1 536 ? 21.001 5.811 0.087 1.00 94.62 536 ALA A CA 1
ATOM 4055 C C . ALA A 1 536 ? 21.921 7.045 0.068 1.00 94.62 536 ALA A C 1
ATOM 4057 O O . ALA A 1 536 ? 21.526 8.110 0.544 1.00 94.62 536 ALA A O 1
ATOM 4058 N N . ASP A 1 537 ? 23.108 6.945 -0.535 1.00 95.06 537 ASP A N 1
ATOM 4059 C CA . ASP A 1 537 ? 24.012 8.082 -0.721 1.00 95.06 537 ASP A CA 1
ATOM 4060 C C . ASP A 1 537 ? 23.476 9.110 -1.734 1.00 95.06 537 ASP A C 1
ATOM 4062 O O . ASP A 1 537 ? 23.639 10.314 -1.516 1.00 95.06 537 ASP A O 1
ATOM 4066 N N . LEU A 1 538 ? 22.846 8.659 -2.827 1.00 91.81 538 LEU A N 1
ATOM 4067 C CA . LEU A 1 538 ? 22.213 9.523 -3.833 1.00 91.81 538 LEU A CA 1
ATOM 4068 C C . LEU A 1 538 ? 21.045 10.317 -3.229 1.00 91.81 538 LEU A C 1
ATOM 4070 O O . LEU A 1 538 ? 20.927 11.522 -3.459 1.00 91.81 538 LEU A O 1
ATOM 4074 N N . VAL A 1 539 ? 20.189 9.652 -2.447 1.00 89.75 539 VAL A N 1
ATOM 4075 C CA . VAL A 1 539 ? 19.074 10.288 -1.726 1.00 89.75 539 VAL A CA 1
ATOM 4076 C C . VAL A 1 539 ? 19.601 11.201 -0.615 1.00 89.75 539 VAL A C 1
ATOM 4078 O O . VAL A 1 539 ? 19.140 12.331 -0.455 1.00 89.75 539 VAL A O 1
ATOM 4081 N N . GLY A 1 540 ? 20.597 10.727 0.126 1.00 92.56 540 GLY A N 1
ATOM 4082 C CA . GLY A 1 540 ? 21.202 11.382 1.275 1.00 92.56 540 GLY A CA 1
ATOM 4083 C C . GLY A 1 540 ? 20.782 10.736 2.596 1.00 92.56 540 GLY A C 1
ATOM 4084 O O . GLY A 1 540 ? 19.595 10.521 2.856 1.00 92.56 540 GLY A O 1
ATOM 4085 N N . LEU A 1 541 ? 21.761 10.448 3.457 1.00 94.12 541 LEU A N 1
ATOM 4086 C CA . LEU A 1 541 ? 21.551 9.664 4.683 1.00 94.12 541 LEU A CA 1
ATOM 4087 C C . LEU A 1 541 ? 20.699 10.386 5.733 1.00 94.12 541 LEU A C 1
ATOM 4089 O O . LEU A 1 541 ? 19.924 9.751 6.435 1.00 94.12 541 LEU A O 1
ATOM 4093 N N . ASP A 1 542 ? 20.778 11.712 5.802 1.00 91.00 542 ASP A N 1
ATOM 4094 C CA . ASP A 1 542 ? 19.934 12.551 6.663 1.00 91.00 542 ASP A CA 1
ATOM 4095 C C . ASP A 1 542 ? 18.454 12.542 6.241 1.00 91.00 542 ASP A C 1
ATOM 4097 O O . ASP A 1 542 ? 17.557 12.572 7.087 1.00 91.00 542 ASP A O 1
ATOM 4101 N N . ILE A 1 543 ? 18.187 12.460 4.934 1.00 89.25 543 ILE A N 1
ATOM 4102 C CA . ILE A 1 543 ? 16.829 12.279 4.408 1.00 89.25 543 ILE A CA 1
ATOM 4103 C C . ILE A 1 543 ? 16.353 10.856 4.703 1.00 89.25 543 ILE A C 1
ATOM 4105 O O . ILE A 1 543 ? 15.236 10.686 5.187 1.00 89.25 543 ILE A O 1
ATOM 4109 N N . CYS A 1 544 ? 17.204 9.849 4.479 1.00 90.69 544 CYS A N 1
ATOM 4110 C CA . CYS A 1 544 ? 16.891 8.458 4.815 1.00 90.69 544 CYS A CA 1
ATOM 4111 C C . CYS A 1 544 ? 16.537 8.299 6.303 1.00 90.69 544 CYS A C 1
ATOM 4113 O O . CYS A 1 544 ? 15.547 7.643 6.620 1.00 90.69 544 CYS A O 1
ATOM 4115 N N . ASP A 1 545 ? 17.287 8.939 7.206 1.00 90.75 545 ASP A N 1
ATOM 4116 C CA . ASP A 1 545 ? 17.003 8.930 8.646 1.00 90.75 545 ASP A CA 1
ATOM 4117 C C . ASP A 1 545 ? 15.665 9.611 8.970 1.00 90.75 545 ASP A C 1
ATOM 4119 O O . ASP A 1 545 ? 14.820 9.032 9.653 1.00 90.75 545 ASP A O 1
ATOM 4123 N N . SER A 1 546 ? 15.409 10.790 8.395 1.00 88.62 546 SER A N 1
ATOM 4124 C CA . SER A 1 546 ? 14.140 11.512 8.578 1.00 88.62 546 SER A CA 1
ATOM 4125 C C . SER A 1 546 ? 12.931 10.677 8.129 1.00 88.62 546 SER A C 1
ATOM 4127 O O . SER A 1 546 ? 11.918 10.604 8.825 1.00 88.62 546 SER A O 1
ATOM 4129 N N . VAL A 1 547 ? 13.045 9.994 6.986 1.00 88.69 547 VAL A N 1
ATOM 4130 C CA . VAL A 1 547 ? 12.020 9.075 6.470 1.00 88.69 547 VAL A CA 1
ATOM 4131 C C . VAL A 1 547 ? 11.863 7.855 7.387 1.00 88.69 547 VAL A C 1
ATOM 4133 O O . VAL A 1 547 ? 10.739 7.457 7.703 1.00 88.69 547 VAL A O 1
ATOM 4136 N N . ASN A 1 548 ? 12.965 7.287 7.882 1.00 89.81 548 ASN A N 1
ATOM 4137 C CA . ASN A 1 548 ? 12.931 6.163 8.817 1.00 89.81 548 ASN A CA 1
ATOM 4138 C C . ASN A 1 548 ? 12.245 6.523 10.146 1.00 89.81 548 ASN A C 1
ATOM 4140 O O . ASN A 1 548 ? 11.534 5.694 10.717 1.00 89.81 548 ASN A O 1
ATOM 4144 N N . GLN A 1 549 ? 12.378 7.763 10.626 1.00 88.81 549 GLN A N 1
ATOM 4145 C CA . GLN A 1 549 ? 11.642 8.238 11.802 1.00 88.81 549 GLN A CA 1
ATOM 4146 C C . GLN A 1 549 ? 10.124 8.247 11.557 1.00 88.81 549 GLN A C 1
ATOM 4148 O O . GLN A 1 549 ? 9.359 7.827 12.429 1.00 88.81 549 GLN A O 1
ATOM 4153 N N . VAL A 1 550 ? 9.671 8.646 10.360 1.00 89.69 550 VAL A N 1
ATOM 4154 C CA . VAL A 1 550 ? 8.246 8.584 9.984 1.00 89.69 550 VAL A CA 1
ATOM 4155 C C . VAL A 1 550 ? 7.736 7.143 9.984 1.00 89.69 550 VAL A C 1
ATOM 4157 O O . VAL A 1 550 ? 6.675 6.869 10.556 1.00 89.69 550 VAL A O 1
ATOM 4160 N N . PHE A 1 551 ? 8.495 6.207 9.409 1.00 91.88 551 PHE A N 1
ATOM 4161 C CA . PHE A 1 551 ? 8.137 4.787 9.436 1.00 91.88 551 PHE A CA 1
ATOM 4162 C C . PHE A 1 551 ? 8.181 4.199 10.849 1.00 91.88 551 PHE A C 1
ATOM 4164 O O . PHE A 1 551 ? 7.285 3.445 11.208 1.00 91.88 551 PHE A O 1
ATOM 4171 N N . SER A 1 552 ? 9.130 4.610 11.693 1.00 90.12 552 SER A N 1
ATOM 4172 C CA . SER A 1 552 ? 9.207 4.188 13.100 1.00 90.12 552 SER A CA 1
ATOM 4173 C C . SER A 1 552 ? 7.992 4.635 13.915 1.00 90.12 552 SER A C 1
ATOM 4175 O O . SER A 1 552 ? 7.557 3.920 14.812 1.00 90.12 552 SER A O 1
ATOM 4177 N N . MET A 1 553 ? 7.431 5.810 13.616 1.00 89.31 553 MET A N 1
ATOM 4178 C CA . MET A 1 553 ? 6.195 6.292 14.245 1.00 89.31 553 MET A CA 1
ATOM 4179 C C . MET A 1 553 ? 4.943 5.614 13.681 1.00 89.31 553 MET A C 1
ATOM 4181 O O . MET A 1 553 ? 3.965 5.437 14.402 1.00 89.31 553 MET A O 1
ATOM 4185 N N . SER A 1 554 ? 4.952 5.273 12.392 1.00 90.44 554 SER A N 1
ATOM 4186 C CA . SER A 1 554 ? 3.767 4.767 11.688 1.00 90.44 554 SER A CA 1
ATOM 4187 C C . SER A 1 554 ? 3.622 3.248 11.780 1.00 90.44 554 SER A C 1
ATOM 4189 O O . SER A 1 554 ? 2.501 2.744 11.833 1.00 90.44 554 SER A O 1
ATOM 4191 N N . TYR A 1 555 ? 4.747 2.532 11.807 1.00 91.81 555 TYR A N 1
ATOM 4192 C CA . TYR A 1 555 ? 4.855 1.073 11.802 1.00 91.81 555 TYR A CA 1
ATOM 4193 C C . TYR A 1 555 ? 5.939 0.588 12.797 1.00 91.81 555 TYR A C 1
ATOM 4195 O O . TYR A 1 555 ? 6.859 -0.131 12.401 1.00 91.81 555 TYR A O 1
ATOM 4203 N N . PRO A 1 556 ? 5.885 0.980 14.087 1.00 90.69 556 PRO A N 1
ATOM 4204 C CA . PRO A 1 556 ? 6.910 0.651 15.092 1.00 90.69 556 PRO A CA 1
ATOM 4205 C C . PRO A 1 556 ? 7.146 -0.855 15.285 1.00 90.69 556 PRO A C 1
ATOM 4207 O O . PRO A 1 556 ? 8.189 -1.269 15.790 1.00 90.69 556 PRO A O 1
ATOM 4210 N N . GLU A 1 557 ? 6.183 -1.689 14.907 1.00 88.69 557 GLU A N 1
ATOM 4211 C CA . GLU A 1 557 ? 6.278 -3.142 14.916 1.00 88.69 557 GLU A CA 1
ATOM 4212 C C . GLU A 1 557 ? 6.999 -3.738 13.702 1.00 88.69 557 GLU A C 1
ATOM 4214 O O . GLU A 1 557 ? 7.187 -4.948 13.672 1.00 88.69 557 GLU A O 1
ATOM 4219 N N . ARG A 1 558 ? 7.407 -2.918 12.724 1.00 88.19 558 ARG A N 1
ATOM 4220 C CA . ARG A 1 558 ? 7.990 -3.340 11.434 1.00 88.19 558 ARG A CA 1
ATOM 4221 C C . ARG A 1 558 ? 9.253 -2.558 11.062 1.00 88.19 558 ARG A C 1
ATOM 4223 O O . ARG A 1 558 ? 9.573 -2.417 9.889 1.00 88.19 558 ARG A O 1
ATOM 4230 N N . VAL A 1 559 ? 9.965 -2.032 12.055 1.00 89.81 559 VAL A N 1
ATOM 4231 C CA . VAL A 1 559 ? 11.208 -1.273 11.868 1.00 89.81 559 VAL A CA 1
ATOM 4232 C C . VAL A 1 559 ? 12.320 -1.880 12.716 1.00 89.81 559 VAL A C 1
ATOM 4234 O O . VAL A 1 559 ? 12.093 -2.278 13.861 1.00 89.81 559 VAL A O 1
ATOM 4237 N N . CYS A 1 560 ? 13.520 -1.954 12.148 1.00 88.62 560 CYS A N 1
ATOM 4238 C CA . CYS A 1 560 ? 14.726 -2.404 12.825 1.00 88.62 560 CYS A CA 1
ATOM 4239 C C . CYS A 1 560 ? 15.388 -1.242 13.576 1.00 88.62 560 CYS A C 1
ATOM 4241 O O . CYS A 1 560 ? 15.421 -0.104 13.108 1.00 88.62 560 CYS A O 1
ATOM 4243 N N . SER A 1 561 ? 15.970 -1.540 14.737 1.00 85.19 561 SER A N 1
ATOM 4244 C CA . SER A 1 561 ? 16.817 -0.587 15.459 1.00 85.19 561 SER A CA 1
ATOM 4245 C C . SER A 1 561 ? 18.241 -0.654 14.903 1.00 85.19 561 SER A C 1
ATOM 4247 O O . SER A 1 561 ? 18.962 -1.612 15.190 1.00 85.19 561 SER A O 1
ATOM 4249 N N . LEU A 1 562 ? 18.622 0.346 14.104 1.00 89.19 562 LEU A N 1
ATOM 4250 C CA . LEU A 1 562 ? 19.889 0.418 13.365 1.00 89.19 562 LEU A CA 1
ATOM 4251 C C . LEU A 1 562 ? 20.624 1.726 13.689 1.00 89.19 562 LEU A C 1
ATOM 4253 O O . LEU A 1 562 ? 19.988 2.768 13.845 1.00 89.19 562 LEU A O 1
ATOM 4257 N N . SER A 1 563 ? 21.953 1.682 13.776 1.00 89.62 563 SER A N 1
ATOM 4258 C CA . SER A 1 563 ? 22.803 2.815 14.171 1.00 89.62 563 SER A CA 1
ATOM 4259 C C . SER A 1 563 ? 23.744 3.311 13.069 1.00 89.62 563 SER A C 1
ATOM 4261 O O . SER A 1 563 ? 24.223 4.445 13.144 1.00 89.62 563 SER A O 1
ATOM 4263 N N . ILE A 1 564 ? 24.000 2.503 12.032 1.00 90.69 564 ILE A N 1
ATOM 4264 C CA . ILE A 1 564 ? 25.028 2.794 11.017 1.00 90.69 564 ILE A CA 1
ATOM 4265 C C . ILE A 1 564 ? 24.847 4.142 10.302 1.00 90.69 564 ILE A C 1
ATOM 4267 O O . ILE A 1 564 ? 25.808 4.900 10.171 1.00 90.69 564 ILE A O 1
ATOM 4271 N N . ALA A 1 565 ? 23.623 4.481 9.889 1.00 90.94 565 ALA A N 1
ATOM 4272 C CA . ALA A 1 565 ? 23.347 5.748 9.213 1.00 90.94 565 ALA A CA 1
ATOM 4273 C C . ALA A 1 565 ? 23.596 6.952 10.137 1.00 90.94 565 ALA A C 1
ATOM 4275 O O . ALA A 1 565 ? 24.222 7.925 9.718 1.00 90.94 565 ALA A O 1
ATOM 4276 N N . GLY A 1 566 ? 23.175 6.858 11.404 1.00 92.00 566 GLY A N 1
ATOM 4277 C CA . GLY A 1 566 ? 23.398 7.896 12.414 1.00 92.00 566 GLY A CA 1
ATOM 4278 C C . GLY A 1 566 ? 24.884 8.180 12.634 1.00 92.00 566 GLY A C 1
ATOM 4279 O O . GLY A 1 566 ? 25.299 9.335 12.565 1.00 92.00 566 GLY A O 1
ATOM 4280 N N . LYS A 1 567 ? 25.706 7.131 12.774 1.00 92.62 567 LYS A N 1
ATOM 4281 C CA . LYS A 1 567 ? 27.167 7.267 12.925 1.00 92.62 567 LYS A CA 1
ATOM 4282 C C . LYS A 1 567 ? 27.814 7.973 11.725 1.00 92.62 567 LYS A C 1
ATOM 4284 O O . LYS A 1 567 ? 28.650 8.853 11.907 1.00 92.62 567 LYS A O 1
ATOM 4289 N N . LEU A 1 568 ? 27.409 7.644 10.495 1.00 94.00 568 LEU A N 1
ATOM 4290 C CA . LEU A 1 568 ? 27.926 8.318 9.293 1.00 94.00 568 LEU A CA 1
ATOM 4291 C C . LEU A 1 568 ? 27.516 9.797 9.234 1.00 94.00 568 LEU A C 1
ATOM 4293 O O . LEU A 1 568 ? 28.334 10.651 8.886 1.00 94.00 568 LEU A O 1
ATOM 4297 N N . ILE A 1 569 ? 26.279 10.113 9.624 1.00 95.00 569 ILE A N 1
ATOM 4298 C CA . ILE A 1 569 ? 25.793 11.496 9.702 1.00 95.00 569 ILE A CA 1
ATOM 4299 C C . ILE A 1 569 ? 26.597 12.297 10.735 1.00 95.00 569 ILE A C 1
ATOM 4301 O O . ILE A 1 569 ? 26.985 13.430 10.442 1.00 95.00 569 ILE A O 1
ATOM 4305 N N . GLU A 1 570 ? 26.890 11.716 11.903 1.00 94.75 570 GLU A N 1
ATOM 4306 C CA . GLU A 1 570 ? 27.737 12.321 12.945 1.00 94.75 570 GLU A CA 1
ATOM 4307 C C . GLU A 1 570 ? 29.164 12.592 12.445 1.00 94.75 570 GLU A C 1
ATOM 4309 O O . GLU A 1 570 ? 29.747 13.626 12.765 1.00 94.75 570 GLU A O 1
ATOM 4314 N N . MET A 1 571 ? 29.694 11.729 11.573 1.00 93.44 571 MET A N 1
ATOM 4315 C CA . MET A 1 571 ? 30.977 11.925 10.883 1.00 93.44 571 MET A CA 1
ATOM 4316 C C . MET A 1 571 ? 30.913 12.955 9.736 1.00 93.44 571 MET A C 1
ATOM 4318 O O . MET A 1 571 ? 31.890 13.135 9.009 1.00 93.44 571 MET A O 1
ATOM 4322 N N . GLY A 1 572 ? 29.770 13.618 9.520 1.00 94.38 572 GLY A N 1
ATOM 4323 C CA . GLY A 1 572 ? 29.568 14.593 8.443 1.00 94.38 572 GLY A CA 1
ATOM 4324 C C . GLY A 1 572 ? 29.347 13.975 7.057 1.00 94.38 572 GLY A C 1
ATOM 4325 O O . GLY A 1 572 ? 29.301 14.700 6.061 1.00 94.38 572 GLY A O 1
ATOM 4326 N N . ARG A 1 573 ? 29.178 12.651 6.972 1.00 94.75 573 ARG A N 1
ATOM 4327 C CA . ARG A 1 573 ? 29.018 11.902 5.721 1.00 94.75 573 ARG A CA 1
ATOM 4328 C C . ARG A 1 573 ? 27.534 11.698 5.426 1.00 94.75 573 ARG A C 1
ATOM 4330 O O . ARG A 1 573 ? 26.906 10.782 5.938 1.00 94.75 573 ARG A O 1
ATOM 4337 N N . LYS A 1 574 ? 26.954 12.578 4.610 1.00 94.94 574 LYS A N 1
ATOM 4338 C CA . LYS A 1 574 ? 25.521 12.597 4.264 1.00 94.94 574 LYS A CA 1
ATOM 4339 C C . LYS A 1 574 ? 25.213 12.032 2.874 1.00 94.94 574 LYS A C 1
ATOM 4341 O O . LYS A 1 574 ? 24.075 12.156 2.430 1.00 94.94 574 LYS A O 1
ATOM 4346 N N . GLY A 1 575 ? 26.190 11.442 2.189 1.00 93.81 575 GLY A N 1
ATOM 4347 C CA . GLY A 1 575 ? 26.051 10.901 0.837 1.00 93.81 575 GLY A CA 1
ATOM 4348 C C . GLY A 1 575 ? 26.657 11.798 -0.244 1.00 93.81 575 GLY A C 1
ATOM 4349 O O . GLY A 1 575 ? 27.568 12.596 -0.003 1.00 93.81 575 GLY A O 1
ATOM 4350 N N . GLN A 1 576 ? 26.127 11.685 -1.459 1.00 92.38 576 GLN A N 1
ATOM 4351 C CA . GLN A 1 576 ? 26.651 12.332 -2.663 1.00 92.38 576 GLN A CA 1
ATOM 4352 C C . GLN A 1 576 ? 26.720 13.861 -2.529 1.00 92.38 576 GLN A C 1
ATOM 4354 O O . GLN A 1 576 ? 27.707 14.484 -2.929 1.00 92.38 576 GLN A O 1
ATOM 4359 N N . LYS A 1 577 ? 25.704 14.463 -1.895 1.00 88.25 577 LYS A N 1
ATOM 4360 C CA . LYS A 1 577 ? 25.595 15.918 -1.687 1.00 88.25 577 LYS A CA 1
ATOM 4361 C C . LYS A 1 577 ? 26.664 16.511 -0.764 1.00 88.25 577 LYS A C 1
ATOM 4363 O O . LYS A 1 577 ? 26.925 17.705 -0.842 1.00 88.25 577 LYS A O 1
ATOM 4368 N N . SER A 1 578 ? 27.266 15.701 0.107 1.00 91.44 578 SER A N 1
ATOM 4369 C CA . SER A 1 578 ? 28.397 16.093 0.960 1.00 91.44 578 SER A CA 1
ATOM 4370 C C . SER A 1 578 ? 29.741 15.592 0.423 1.00 91.44 578 SER A C 1
ATOM 4372 O O . SER A 1 578 ? 30.753 15.746 1.095 1.00 91.44 578 SER A O 1
ATOM 4374 N N . GLY A 1 579 ? 29.762 14.954 -0.755 1.00 92.38 579 GLY A N 1
ATOM 4375 C CA . GLY A 1 579 ? 30.956 14.322 -1.331 1.00 92.38 579 GLY A CA 1
ATOM 4376 C C . GLY A 1 579 ? 31.351 12.988 -0.686 1.00 92.38 579 GLY A C 1
ATOM 4377 O O . GLY A 1 579 ? 32.288 12.339 -1.145 1.00 92.38 579 GLY A O 1
ATOM 4378 N N . ALA A 1 580 ? 30.638 12.550 0.353 1.00 93.81 580 ALA A N 1
ATOM 4379 C CA . ALA A 1 580 ? 30.954 11.346 1.110 1.00 93.81 580 ALA A CA 1
ATOM 4380 C C . ALA A 1 580 ? 29.735 10.824 1.888 1.00 93.81 580 ALA A C 1
ATOM 4382 O O . ALA A 1 580 ? 29.033 11.596 2.545 1.00 93.81 580 ALA A O 1
ATOM 4383 N N . GLY A 1 581 ? 29.529 9.510 1.836 1.00 94.75 581 GLY A N 1
ATOM 4384 C CA . GLY A 1 581 ? 28.538 8.709 2.560 1.00 94.75 581 GLY A CA 1
ATOM 4385 C C . GLY A 1 581 ? 29.126 7.326 2.845 1.00 94.75 581 GLY A C 1
ATOM 4386 O O . GLY A 1 581 ? 30.244 7.249 3.367 1.00 94.75 581 GLY A O 1
ATOM 4387 N N . PHE A 1 582 ? 28.439 6.255 2.444 1.00 95.31 582 PHE A N 1
ATOM 4388 C CA . PHE A 1 582 ? 29.029 4.907 2.388 1.00 95.31 582 PHE A CA 1
ATOM 4389 C C . PHE A 1 582 ? 30.170 4.815 1.366 1.00 95.31 582 PHE A C 1
ATOM 4391 O O . PHE A 1 582 ? 31.155 4.107 1.586 1.00 95.31 582 PHE A O 1
ATOM 4398 N N . TYR A 1 583 ? 30.062 5.575 0.278 1.00 95.81 583 TYR A N 1
ATOM 4399 C CA . TYR A 1 583 ? 31.122 5.777 -0.706 1.00 95.81 583 TYR A CA 1
ATOM 4400 C C . TYR A 1 583 ? 31.742 7.170 -0.572 1.00 95.81 583 TYR A C 1
ATOM 4402 O O . TYR A 1 583 ? 31.185 8.073 0.060 1.00 95.81 583 TYR A O 1
ATOM 4410 N N . ARG A 1 584 ? 32.898 7.371 -1.206 1.00 94.62 584 ARG A N 1
ATOM 4411 C CA . ARG A 1 584 ? 33.415 8.707 -1.533 1.00 94.62 584 ARG A CA 1
ATOM 4412 C C . ARG A 1 584 ? 33.035 9.081 -2.957 1.00 94.62 584 ARG A C 1
ATOM 4414 O O . ARG A 1 584 ? 32.922 8.215 -3.820 1.00 94.62 584 ARG A O 1
ATOM 4421 N N . TYR A 1 585 ? 32.885 10.375 -3.203 1.00 92.56 585 TYR A N 1
ATOM 4422 C CA . TYR A 1 585 ? 32.562 10.912 -4.518 1.00 92.56 585 TYR A CA 1
ATOM 4423 C C . TYR A 1 585 ? 33.600 11.964 -4.914 1.00 92.56 585 TYR A C 1
ATOM 4425 O O . TYR A 1 585 ? 33.978 12.811 -4.106 1.00 92.56 585 TYR A O 1
ATOM 4433 N N . GLY A 1 586 ? 34.086 11.887 -6.156 1.00 83.44 586 GLY A N 1
ATOM 4434 C CA . GLY A 1 586 ? 35.027 12.865 -6.710 1.00 83.44 586 GLY A CA 1
ATOM 4435 C C . GLY A 1 586 ? 34.385 14.237 -6.953 1.00 83.44 586 GLY A C 1
ATOM 4436 O O . GLY A 1 586 ? 33.216 14.453 -6.649 1.00 83.44 586 GLY A O 1
ATOM 4437 N N . ALA A 1 587 ? 35.129 15.164 -7.563 1.00 78.12 587 ALA A N 1
ATOM 4438 C CA . ALA A 1 587 ? 34.666 16.538 -7.804 1.00 78.12 587 ALA A CA 1
ATOM 4439 C C . ALA A 1 587 ? 33.405 16.641 -8.691 1.00 78.12 587 ALA A C 1
ATOM 4441 O O . ALA A 1 587 ? 32.674 17.625 -8.615 1.00 78.12 587 ALA A O 1
ATOM 4442 N N . ASP A 1 588 ? 33.131 15.634 -9.527 1.00 74.25 588 ASP A N 1
ATOM 4443 C CA . ASP A 1 588 ? 31.908 15.562 -10.338 1.00 74.25 588 ASP A CA 1
ATOM 4444 C C . ASP A 1 588 ? 30.698 15.013 -9.563 1.00 74.25 588 ASP A C 1
ATOM 4446 O O . ASP A 1 588 ? 29.581 14.997 -10.083 1.00 74.25 588 ASP A O 1
ATOM 4450 N N . HIS A 1 589 ? 30.934 14.558 -8.331 1.00 75.69 589 HIS A N 1
ATOM 4451 C CA . HIS A 1 589 ? 30.016 13.887 -7.429 1.00 75.69 589 HIS A CA 1
ATOM 4452 C C . HIS A 1 589 ? 29.305 12.662 -8.022 1.00 75.69 589 HIS A C 1
ATOM 4454 O O . HIS A 1 589 ? 28.333 12.221 -7.438 1.00 75.69 589 HIS A O 1
ATOM 4460 N N . ARG A 1 590 ? 29.701 12.088 -9.166 1.00 75.44 590 ARG A N 1
ATOM 4461 C CA . ARG A 1 590 ? 28.858 11.093 -9.872 1.00 75.44 590 ARG A CA 1
ATOM 4462 C C . ARG A 1 590 ? 29.248 9.647 -9.642 1.00 75.44 590 ARG A C 1
ATOM 4464 O O . ARG A 1 590 ? 28.369 8.792 -9.593 1.00 75.44 590 ARG A O 1
ATOM 4471 N N . LYS A 1 591 ? 30.546 9.359 -9.575 1.00 84.56 591 LYS A N 1
ATOM 4472 C CA . LYS A 1 591 ? 31.035 7.982 -9.469 1.00 84.56 591 LYS A CA 1
ATOM 4473 C C . LYS A 1 591 ? 31.292 7.621 -8.003 1.00 84.56 591 LYS A C 1
ATOM 4475 O O . LYS A 1 591 ? 32.072 8.333 -7.369 1.00 84.56 591 LYS A O 1
ATOM 4480 N N . PRO A 1 592 ? 30.673 6.547 -7.479 1.00 90.38 592 PRO A N 1
ATOM 4481 C CA . PRO A 1 592 ? 30.988 6.044 -6.150 1.00 90.38 592 PRO A CA 1
ATOM 4482 C C . PRO A 1 592 ? 32.387 5.415 -6.144 1.00 90.38 592 PRO A C 1
ATOM 4484 O O . PRO A 1 592 ? 32.755 4.685 -7.065 1.00 90.38 592 PRO A O 1
ATOM 4487 N N . ILE A 1 593 ? 33.168 5.714 -5.110 1.00 93.50 593 ILE A N 1
ATOM 4488 C CA . ILE A 1 593 ? 34.507 5.171 -4.867 1.00 93.50 593 ILE A CA 1
ATOM 4489 C C . ILE A 1 593 ? 34.486 4.468 -3.508 1.00 93.50 593 ILE A C 1
ATOM 4491 O O . ILE A 1 593 ? 34.071 5.069 -2.513 1.00 93.50 593 ILE A O 1
ATOM 4495 N N . GLU A 1 594 ? 34.918 3.203 -3.465 1.00 94.94 594 GLU A N 1
ATOM 4496 C CA . GLU A 1 594 ? 35.034 2.428 -2.222 1.00 94.94 594 GLU A CA 1
ATOM 4497 C C . GLU A 1 594 ? 35.997 3.121 -1.232 1.00 94.94 594 GLU A C 1
ATOM 4499 O O . GLU A 1 594 ? 37.088 3.561 -1.598 1.00 94.94 594 GLU A O 1
ATOM 4504 N N . ASP A 1 595 ? 35.593 3.224 0.034 1.00 93.75 595 ASP A N 1
ATOM 4505 C CA . ASP A 1 595 ? 36.298 3.921 1.116 1.00 93.75 595 ASP A CA 1
ATOM 4506 C C . ASP A 1 595 ? 36.547 2.988 2.310 1.00 93.75 595 ASP A C 1
ATOM 4508 O O . ASP A 1 595 ? 36.099 3.231 3.434 1.00 93.75 595 ASP A O 1
ATOM 4512 N N . ARG A 1 596 ? 37.245 1.879 2.039 1.00 93.38 596 ARG A N 1
ATOM 4513 C CA . ARG A 1 596 ? 37.516 0.805 3.011 1.00 93.38 596 ARG A CA 1
ATOM 4514 C C . ARG A 1 596 ? 38.294 1.278 4.239 1.00 93.38 596 ARG A C 1
ATOM 4516 O O . ARG A 1 596 ? 38.003 0.838 5.342 1.00 93.38 596 ARG A O 1
ATOM 4523 N N . GLU A 1 597 ? 39.205 2.238 4.072 1.00 91.75 597 GLU A N 1
ATOM 4524 C CA . GLU A 1 597 ? 39.984 2.825 5.176 1.00 91.75 597 GLU A CA 1
ATOM 4525 C C . GLU A 1 597 ? 39.099 3.443 6.268 1.00 91.75 597 GLU A C 1
ATOM 4527 O O . GLU A 1 597 ? 39.445 3.404 7.446 1.00 91.75 597 GLU A O 1
ATOM 4532 N N . MET A 1 598 ? 37.949 4.002 5.882 1.00 91.75 598 MET A N 1
ATOM 4533 C CA . MET A 1 598 ? 36.970 4.571 6.807 1.00 91.75 598 MET A CA 1
ATOM 4534 C C . MET A 1 598 ? 35.962 3.520 7.277 1.00 91.75 598 MET A C 1
ATOM 4536 O O . MET A 1 598 ? 35.632 3.458 8.463 1.00 91.75 598 MET A O 1
ATOM 4540 N N . LEU A 1 599 ? 35.457 2.704 6.350 1.00 90.12 599 LEU A N 1
ATOM 4541 C CA . LEU A 1 599 ? 34.321 1.827 6.605 1.00 90.12 599 LEU A CA 1
ATOM 4542 C C . LEU A 1 599 ? 34.708 0.558 7.376 1.00 90.12 599 LEU A C 1
ATOM 4544 O O . LEU A 1 599 ? 33.985 0.187 8.297 1.00 90.12 599 LEU A O 1
ATOM 4548 N N . ASP A 1 600 ? 35.852 -0.068 7.084 1.00 92.06 600 ASP A N 1
ATOM 4549 C CA . ASP A 1 600 ? 36.263 -1.316 7.743 1.00 92.06 600 ASP A CA 1
ATOM 4550 C C . ASP A 1 600 ? 36.431 -1.143 9.270 1.00 92.06 600 ASP A C 1
ATOM 4552 O O . ASP A 1 600 ? 35.865 -1.946 10.021 1.00 92.06 600 ASP A O 1
ATOM 4556 N N . PRO A 1 601 ? 37.099 -0.083 9.786 1.00 91.00 601 PRO A N 1
ATOM 4557 C CA . PRO A 1 601 ? 37.162 0.165 11.229 1.00 91.00 601 PRO A CA 1
ATOM 4558 C C . PRO A 1 601 ? 35.788 0.431 11.860 1.00 91.00 601 PRO A C 1
ATOM 4560 O O . PRO A 1 601 ? 35.521 -0.007 12.983 1.00 91.00 601 PRO A O 1
ATOM 4563 N N . LEU A 1 602 ? 34.896 1.129 11.144 1.00 89.62 602 LEU A N 1
ATOM 4564 C CA . LEU A 1 602 ? 33.537 1.402 11.611 1.00 89.62 602 LEU A CA 1
ATOM 4565 C C . LEU A 1 602 ? 32.733 0.103 11.750 1.00 89.62 602 LEU A C 1
ATOM 4567 O O . LEU A 1 602 ? 32.078 -0.093 12.774 1.00 89.62 602 LEU A O 1
ATOM 4571 N N . LEU A 1 603 ? 32.810 -0.795 10.766 1.00 88.56 603 LEU A N 1
ATOM 4572 C CA . LEU A 1 603 ? 32.138 -2.096 10.801 1.00 88.56 603 LEU A CA 1
ATOM 4573 C C . LEU A 1 603 ? 32.717 -3.008 11.888 1.00 88.56 603 LEU A C 1
ATOM 4575 O O . LEU A 1 603 ? 31.958 -3.631 12.631 1.00 88.56 603 LEU A O 1
ATOM 4579 N N . ALA A 1 604 ? 34.042 -3.026 12.062 1.00 86.69 604 ALA A N 1
ATOM 4580 C CA . ALA A 1 604 ? 34.692 -3.785 13.131 1.00 86.69 604 ALA A CA 1
ATOM 4581 C C . ALA A 1 604 ? 34.214 -3.357 14.534 1.00 86.69 604 ALA A C 1
ATOM 4583 O O . ALA A 1 604 ? 34.088 -4.193 15.429 1.00 86.69 604 ALA A O 1
ATOM 4584 N N . SER A 1 605 ? 33.874 -2.073 14.718 1.00 87.31 605 SER A N 1
ATOM 4585 C CA . SER A 1 605 ? 33.329 -1.552 15.982 1.00 87.31 605 SER A CA 1
ATOM 4586 C C . SER A 1 605 ? 31.918 -2.054 16.327 1.00 87.31 605 SER A C 1
ATOM 4588 O O . SER A 1 605 ? 31.481 -1.889 17.464 1.00 87.31 605 SER A O 1
ATOM 4590 N N . MET A 1 606 ? 31.188 -2.637 15.367 1.00 82.81 606 MET A N 1
ATOM 4591 C CA . MET A 1 606 ? 29.804 -3.100 15.555 1.00 82.81 606 MET A CA 1
ATOM 4592 C C . MET A 1 606 ? 29.703 -4.531 16.104 1.00 82.81 606 MET A C 1
ATOM 4594 O O . MET A 1 606 ? 28.617 -4.942 16.497 1.00 82.81 606 MET A O 1
ATOM 4598 N N . THR A 1 607 ? 30.820 -5.269 16.138 1.00 77.81 607 THR A N 1
ATOM 4599 C CA . THR A 1 607 ? 30.947 -6.619 16.724 1.00 77.81 607 THR A CA 1
ATOM 4600 C C . THR A 1 607 ? 29.796 -7.594 16.391 1.00 77.81 607 THR A C 1
ATOM 4602 O O . THR A 1 607 ? 29.218 -8.192 17.307 1.00 77.81 607 THR A O 1
ATOM 4605 N N . PRO A 1 608 ? 29.456 -7.804 15.098 1.00 77.25 608 PRO A N 1
ATOM 4606 C CA . PRO A 1 608 ? 28.414 -8.754 14.718 1.00 77.25 608 PRO A CA 1
ATOM 4607 C C . PRO A 1 608 ? 28.813 -10.189 15.116 1.00 77.25 608 PRO A C 1
ATOM 4609 O O . PRO A 1 608 ? 29.995 -10.547 15.045 1.00 77.25 608 PRO A O 1
ATOM 4612 N N . PRO A 1 609 ? 27.859 -11.042 15.537 1.00 71.50 609 PRO A N 1
ATOM 4613 C CA . PRO A 1 609 ? 28.145 -12.447 15.793 1.00 71.50 609 PRO A CA 1
ATOM 4614 C C . PRO A 1 609 ? 28.619 -13.135 14.502 1.00 71.50 609 PRO A C 1
ATOM 4616 O O . PRO A 1 609 ? 28.091 -12.845 13.426 1.00 71.50 609 PRO A O 1
ATOM 4619 N N . PRO A 1 610 ? 29.573 -14.080 14.580 1.00 67.19 610 PRO A N 1
ATOM 4620 C CA . PRO A 1 610 ? 30.043 -14.785 13.397 1.00 67.19 610 PRO A CA 1
ATOM 4621 C C . PRO A 1 610 ? 28.898 -15.569 12.749 1.00 67.19 610 PRO A C 1
ATOM 4623 O O . PRO A 1 610 ? 28.129 -16.272 13.418 1.00 67.19 610 PRO A O 1
ATOM 4626 N N . LEU A 1 611 ? 28.791 -15.460 11.425 1.00 71.94 611 LEU A N 1
ATOM 4627 C CA . LEU A 1 611 ? 27.869 -16.274 10.645 1.00 71.94 611 LEU A CA 1
ATOM 4628 C C . LEU A 1 611 ? 28.275 -17.749 10.740 1.00 71.94 611 LEU A C 1
ATOM 4630 O O . LEU A 1 611 ? 29.448 -18.087 10.607 1.00 71.94 611 LEU A O 1
ATOM 4634 N N . ARG A 1 612 ? 27.293 -18.636 10.952 1.00 74.19 612 ARG A N 1
ATOM 4635 C CA . ARG A 1 612 ? 27.526 -20.092 10.928 1.00 74.19 612 ARG A CA 1
ATOM 4636 C C . ARG A 1 612 ? 28.000 -20.567 9.553 1.00 74.19 612 ARG A C 1
ATOM 4638 O O . ARG A 1 612 ? 28.856 -21.437 9.479 1.00 74.19 612 ARG A O 1
ATOM 4645 N N . GLU A 1 613 ? 27.446 -19.973 8.498 1.00 79.94 613 GLU A N 1
ATOM 4646 C CA . GLU A 1 613 ? 27.774 -20.236 7.098 1.00 79.94 613 GLU A CA 1
ATOM 4647 C C . GLU A 1 613 ? 27.794 -18.903 6.328 1.00 79.94 613 GLU A C 1
ATOM 4649 O O . GLU A 1 613 ? 26.975 -18.026 6.637 1.00 79.94 613 GLU A O 1
ATOM 4654 N N . PRO A 1 614 ? 28.705 -18.718 5.355 1.00 85.00 614 PRO A N 1
ATOM 4655 C CA . PRO A 1 614 ? 28.723 -17.530 4.505 1.00 85.00 614 PRO A CA 1
ATOM 4656 C C . PRO A 1 614 ? 27.444 -17.415 3.668 1.00 85.00 614 PRO A C 1
ATOM 4658 O O . PRO A 1 614 ? 26.986 -18.402 3.098 1.00 85.00 614 PRO A O 1
ATOM 4661 N N . LEU A 1 615 ? 26.895 -16.203 3.552 1.00 91.88 615 LEU A N 1
ATOM 4662 C CA . LEU A 1 615 ? 25.756 -15.933 2.670 1.00 91.88 615 LEU A CA 1
ATOM 4663 C C . LEU A 1 615 ? 26.217 -15.843 1.212 1.00 91.88 615 LEU A C 1
ATOM 4665 O O . LEU A 1 615 ? 27.201 -15.167 0.908 1.00 91.88 615 LEU A O 1
ATOM 4669 N N . THR A 1 616 ? 25.483 -16.478 0.300 1.00 95.69 616 THR A N 1
ATOM 4670 C CA . THR A 1 616 ? 25.706 -16.301 -1.139 1.00 95.69 616 THR A CA 1
ATOM 4671 C C . THR A 1 616 ? 25.147 -14.949 -1.616 1.00 95.69 616 THR A C 1
ATOM 4673 O O . THR A 1 616 ? 24.266 -14.378 -0.966 1.00 95.69 616 THR A O 1
ATOM 4676 N N . PRO A 1 617 ? 25.571 -14.429 -2.787 1.00 96.44 617 PRO A N 1
ATOM 4677 C CA . PRO A 1 617 ? 24.952 -13.237 -3.379 1.00 96.44 617 PRO A CA 1
ATOM 4678 C C . PRO A 1 617 ? 23.433 -13.364 -3.566 1.00 96.44 617 PRO A C 1
ATOM 4680 O O . PRO A 1 617 ? 22.703 -12.385 -3.417 1.00 96.44 617 PRO A O 1
ATOM 4683 N N . LEU A 1 618 ? 22.940 -14.576 -3.853 1.00 95.62 618 LEU A N 1
ATOM 4684 C CA . LEU A 1 618 ? 21.507 -14.841 -3.953 1.00 95.62 618 LEU A CA 1
ATOM 4685 C C . LEU A 1 618 ? 20.816 -14.733 -2.588 1.00 95.62 618 LEU A C 1
ATOM 4687 O O . LEU A 1 618 ? 19.754 -14.118 -2.514 1.00 95.62 618 LEU A O 1
ATOM 4691 N N . ASP A 1 619 ? 21.418 -15.264 -1.519 1.00 95.56 619 ASP A N 1
ATOM 4692 C CA . ASP A 1 619 ? 20.869 -15.134 -0.162 1.00 95.56 619 ASP A CA 1
ATOM 4693 C C . ASP A 1 619 ? 20.771 -13.663 0.252 1.00 95.56 619 ASP A C 1
ATOM 4695 O O . ASP A 1 619 ? 19.743 -13.246 0.779 1.00 95.56 619 ASP A O 1
ATOM 4699 N N . ILE A 1 620 ? 21.790 -12.849 -0.057 1.00 97.44 620 ILE A N 1
ATOM 4700 C CA . ILE A 1 620 ? 21.777 -11.399 0.198 1.00 97.44 620 ILE A CA 1
ATOM 4701 C C . ILE A 1 620 ? 20.586 -10.736 -0.507 1.00 97.44 620 ILE A C 1
ATOM 4703 O O . ILE A 1 620 ? 19.819 -10.006 0.125 1.00 97.44 620 ILE A O 1
ATOM 4707 N N . VAL A 1 621 ? 20.389 -11.014 -1.801 1.00 97.62 621 VAL A N 1
ATOM 4708 C CA . VAL A 1 621 ? 19.260 -10.459 -2.563 1.00 97.62 621 VAL A CA 1
ATOM 4709 C C . VAL A 1 621 ? 17.921 -10.910 -1.982 1.00 97.62 621 VAL A C 1
ATOM 4711 O O . VAL A 1 621 ? 17.024 -10.083 -1.822 1.00 97.62 621 VAL A O 1
ATOM 4714 N N . GLN A 1 622 ? 17.771 -12.187 -1.625 1.00 97.56 622 GLN A N 1
ATOM 4715 C CA . GLN A 1 622 ? 16.526 -12.697 -1.045 1.00 97.56 622 GLN A CA 1
ATOM 4716 C C . GLN A 1 622 ? 16.246 -12.084 0.335 1.00 97.56 622 GLN A C 1
ATOM 4718 O O . GLN A 1 622 ? 15.124 -11.645 0.581 1.00 97.56 622 GLN A O 1
ATOM 4723 N N . MET A 1 623 ? 17.254 -11.971 1.207 1.00 97.31 623 MET A N 1
ATOM 4724 C CA . MET A 1 623 ? 17.113 -11.350 2.531 1.00 97.31 623 MET A CA 1
ATOM 4725 C C . MET A 1 623 ? 16.726 -9.870 2.452 1.00 97.31 623 MET A C 1
ATOM 4727 O O . MET A 1 623 ? 16.062 -9.371 3.358 1.00 97.31 623 MET A O 1
ATOM 4731 N N . ILE A 1 624 ? 17.097 -9.173 1.373 1.00 97.88 624 ILE A N 1
ATOM 4732 C CA . ILE A 1 624 ? 16.693 -7.782 1.135 1.00 97.88 624 ILE A CA 1
ATOM 4733 C C . ILE A 1 624 ? 15.290 -7.704 0.534 1.00 97.88 624 ILE A C 1
ATOM 4735 O O . ILE A 1 624 ? 14.455 -6.955 1.035 1.00 97.88 624 ILE A O 1
ATOM 4739 N N . PHE A 1 625 ? 15.013 -8.453 -0.535 1.00 98.25 625 PHE A N 1
ATOM 4740 C CA . PHE A 1 625 ? 13.811 -8.246 -1.347 1.00 98.25 625 PHE A CA 1
ATOM 4741 C C . PHE A 1 625 ? 12.594 -9.065 -0.914 1.00 98.25 625 PHE A C 1
ATOM 4743 O O . PHE A 1 625 ? 11.473 -8.649 -1.200 1.00 98.25 625 PHE A O 1
ATOM 4750 N N . PHE A 1 626 ? 12.747 -10.173 -0.185 1.00 98.44 626 PHE A N 1
ATOM 4751 C CA . PHE A 1 626 ? 11.585 -10.903 0.341 1.00 98.44 626 PHE A CA 1
ATOM 4752 C C . PHE A 1 626 ? 10.805 -10.079 1.376 1.00 98.44 626 PHE A C 1
ATOM 4754 O O . PHE A 1 626 ? 9.578 -10.051 1.285 1.00 98.44 626 PHE A O 1
ATOM 4761 N N . PRO A 1 627 ? 11.448 -9.317 2.284 1.00 98.25 627 PRO A N 1
ATOM 4762 C CA . PRO A 1 627 ? 10.742 -8.338 3.111 1.00 98.25 627 PRO A CA 1
ATOM 4763 C C . PRO A 1 627 ? 10.042 -7.221 2.319 1.00 98.25 627 PRO A C 1
ATOM 4765 O O . PRO A 1 627 ? 8.968 -6.779 2.721 1.00 98.25 627 PRO A O 1
ATOM 4768 N N . VAL A 1 628 ? 10.593 -6.795 1.175 1.00 98.31 628 VAL A N 1
ATOM 4769 C CA . VAL A 1 628 ? 9.948 -5.810 0.276 1.00 98.31 628 VAL A CA 1
ATOM 4770 C C . VAL A 1 628 ? 8.681 -6.411 -0.348 1.00 98.31 628 VAL A C 1
ATOM 4772 O O . VAL A 1 628 ? 7.625 -5.785 -0.312 1.00 98.31 628 VAL A O 1
ATOM 4775 N N . VAL A 1 629 ? 8.741 -7.656 -0.841 1.00 98.12 629 VAL A N 1
ATOM 4776 C CA . VAL A 1 629 ? 7.558 -8.406 -1.318 1.00 98.12 629 VAL A CA 1
ATOM 4777 C C . VAL A 1 629 ? 6.527 -8.557 -0.197 1.00 98.12 629 VAL A C 1
ATOM 4779 O O . VAL A 1 629 ? 5.334 -8.351 -0.403 1.00 98.12 629 VAL A O 1
ATOM 4782 N N . ASN A 1 630 ? 6.982 -8.878 1.012 1.00 97.56 630 ASN A N 1
ATOM 4783 C CA . ASN A 1 630 ? 6.124 -9.042 2.178 1.00 97.56 630 ASN A CA 1
ATOM 4784 C C . ASN A 1 630 ? 5.376 -7.744 2.538 1.00 97.56 630 ASN A C 1
ATOM 4786 O O . ASN A 1 630 ? 4.192 -7.778 2.871 1.00 97.56 630 ASN A O 1
ATOM 4790 N N . GLU A 1 631 ? 6.038 -6.590 2.436 1.00 97.75 631 GLU A N 1
ATOM 4791 C CA . GLU A 1 631 ? 5.404 -5.285 2.639 1.00 97.75 631 GLU A CA 1
ATOM 4792 C C . GLU A 1 631 ? 4.474 -4.902 1.478 1.00 97.75 631 GLU A C 1
ATOM 4794 O O . GLU A 1 631 ? 3.392 -4.370 1.725 1.00 97.75 631 GLU A O 1
ATOM 4799 N N . ALA A 1 632 ? 4.817 -5.255 0.234 1.00 97.38 632 ALA A N 1
ATOM 4800 C CA . ALA A 1 632 ? 3.930 -5.102 -0.921 1.00 97.38 632 ALA A CA 1
ATOM 4801 C C . ALA A 1 632 ? 2.604 -5.865 -0.730 1.00 97.38 632 ALA A C 1
ATOM 4803 O O . ALA A 1 632 ? 1.528 -5.328 -0.993 1.00 97.38 632 ALA A O 1
ATOM 4804 N N . MET A 1 633 ? 2.652 -7.080 -0.172 1.00 96.00 633 MET A N 1
ATOM 4805 C CA . MET A 1 633 ? 1.446 -7.849 0.162 1.00 96.00 633 MET A CA 1
ATOM 4806 C C . MET A 1 633 ? 0.576 -7.145 1.215 1.00 96.00 633 MET A C 1
ATOM 4808 O O . MET A 1 633 ? -0.650 -7.190 1.121 1.00 96.00 633 MET A O 1
ATOM 4812 N N . ARG A 1 634 ? 1.174 -6.427 2.180 1.00 94.62 634 ARG A N 1
ATOM 4813 C CA . ARG A 1 634 ? 0.419 -5.584 3.128 1.00 94.62 634 ARG A CA 1
ATOM 4814 C C . ARG A 1 634 ? -0.201 -4.364 2.449 1.00 94.62 634 ARG A C 1
ATOM 4816 O O . ARG A 1 634 ? -1.331 -4.008 2.769 1.00 94.62 634 ARG A O 1
ATOM 4823 N N . VAL A 1 635 ? 0.510 -3.736 1.511 1.00 94.75 635 VAL A N 1
ATOM 4824 C CA . VAL A 1 635 ? -0.002 -2.614 0.699 1.00 94.75 635 VAL A CA 1
ATOM 4825 C C . VAL A 1 635 ? -1.246 -3.037 -0.097 1.00 94.75 635 VAL A C 1
ATOM 4827 O O . VAL A 1 635 ? -2.226 -2.289 -0.123 1.00 94.75 635 VAL A O 1
ATOM 4830 N N . LEU A 1 636 ? -1.248 -4.244 -0.673 1.00 92.56 636 LEU A N 1
ATOM 4831 C CA . LEU A 1 636 ? -2.404 -4.817 -1.380 1.00 92.56 636 LEU A CA 1
ATOM 4832 C C . LEU A 1 636 ? -3.553 -5.178 -0.426 1.00 92.56 636 LEU A C 1
ATOM 4834 O O . LEU A 1 636 ? -4.708 -4.825 -0.662 1.00 92.56 636 LEU A O 1
ATOM 4838 N N . GLU A 1 637 ? -3.249 -5.848 0.684 1.00 89.56 637 GLU A N 1
ATOM 4839 C CA . GLU A 1 637 ? -4.237 -6.270 1.686 1.00 89.56 637 GLU A CA 1
ATOM 4840 C C . GLU A 1 637 ? -4.968 -5.092 2.339 1.00 89.56 637 GLU A C 1
ATOM 4842 O O . GLU A 1 637 ? -6.181 -5.136 2.558 1.00 89.56 637 GLU A O 1
ATOM 4847 N N . GLU A 1 638 ? -4.240 -4.007 2.606 1.00 87.69 638 GLU A N 1
ATOM 4848 C CA . GLU A 1 638 ? -4.784 -2.766 3.156 1.00 87.69 638 GLU A CA 1
ATOM 4849 C C . GLU A 1 638 ? -5.479 -1.883 2.106 1.00 87.69 638 GLU A C 1
ATOM 4851 O O . GLU A 1 638 ? -6.029 -0.844 2.479 1.00 87.69 638 GLU A O 1
ATOM 4856 N N . ARG A 1 639 ? -5.489 -2.288 0.824 1.00 86.56 639 ARG A N 1
ATOM 4857 C CA . ARG A 1 639 ? -6.051 -1.529 -0.311 1.00 86.56 639 ARG A CA 1
ATOM 4858 C C . ARG A 1 639 ? -5.414 -0.154 -0.501 1.00 86.56 639 ARG A C 1
ATOM 4860 O O . ARG A 1 639 ? -6.072 0.813 -0.882 1.00 86.56 639 ARG A O 1
ATOM 4867 N N . ILE A 1 640 ? -4.119 -0.066 -0.216 1.00 90.75 640 ILE A N 1
ATOM 4868 C CA . ILE A 1 640 ? -3.320 1.098 -0.593 1.00 90.75 640 ILE A CA 1
ATOM 4869 C C . ILE A 1 640 ? -3.014 1.040 -2.092 1.00 90.75 640 ILE A C 1
ATOM 4871 O O . ILE A 1 640 ? -3.030 2.076 -2.739 1.00 90.75 640 ILE A O 1
ATOM 4875 N N . ALA A 1 641 ? -2.819 -0.147 -2.662 1.00 91.81 641 ALA A N 1
ATOM 4876 C CA . ALA A 1 641 ? -2.849 -0.360 -4.107 1.00 91.81 641 ALA A CA 1
ATOM 4877 C C . ALA A 1 641 ? -3.886 -1.436 -4.449 1.00 91.81 641 ALA A C 1
ATOM 4879 O O . ALA A 1 641 ? -4.070 -2.382 -3.682 1.00 91.81 641 ALA A O 1
ATOM 4880 N N . ASP A 1 642 ? -4.557 -1.288 -5.591 1.00 86.12 642 ASP A N 1
ATOM 4881 C CA . ASP A 1 642 ? -5.626 -2.205 -6.004 1.00 86.12 642 ASP A CA 1
ATOM 4882 C C . ASP A 1 642 ? -5.102 -3.450 -6.740 1.00 86.12 642 ASP A C 1
ATOM 4884 O O . ASP A 1 642 ? -5.762 -4.489 -6.719 1.00 86.12 642 ASP A O 1
ATOM 4888 N N . LYS A 1 643 ? -3.945 -3.350 -7.410 1.00 90.69 643 LYS A N 1
ATOM 4889 C CA . LYS A 1 643 ? -3.392 -4.395 -8.289 1.00 90.69 643 LYS A CA 1
ATOM 4890 C C . LYS A 1 643 ? -1.898 -4.583 -8.048 1.00 90.69 643 LYS A C 1
ATOM 4892 O O . LYS A 1 643 ? -1.169 -3.591 -7.972 1.00 90.69 643 LYS A O 1
ATOM 4897 N N . ALA A 1 644 ? -1.417 -5.828 -8.049 1.00 94.44 644 ALA A N 1
ATOM 4898 C CA . ALA A 1 644 ? 0.022 -6.104 -8.013 1.00 94.44 644 ALA A CA 1
ATOM 4899 C C . ALA A 1 644 ? 0.764 -5.493 -9.213 1.00 94.44 644 ALA A C 1
ATOM 4901 O O . ALA A 1 644 ? 1.848 -4.936 -9.055 1.00 94.44 644 ALA A O 1
ATOM 4902 N N . ALA A 1 645 ? 0.142 -5.508 -10.395 1.00 94.56 645 ALA A N 1
ATOM 4903 C CA . ALA A 1 645 ? 0.711 -4.937 -11.616 1.00 94.56 645 ALA A CA 1
ATOM 4904 C C . ALA A 1 645 ? 1.041 -3.432 -11.498 1.00 94.56 645 ALA A C 1
ATOM 4906 O O . ALA A 1 645 ? 2.021 -2.972 -12.081 1.00 94.56 645 ALA A O 1
ATOM 4907 N N . ASP A 1 646 ? 0.270 -2.664 -10.719 1.00 95.44 646 ASP A N 1
ATOM 4908 C CA . ASP A 1 646 ? 0.552 -1.238 -10.500 1.00 95.44 646 ASP A CA 1
ATOM 4909 C C . ASP A 1 646 ? 1.805 -1.059 -9.626 1.00 95.44 646 ASP A C 1
ATOM 4911 O O . ASP A 1 646 ? 2.606 -0.152 -9.865 1.00 95.44 646 ASP A O 1
ATOM 4915 N N . LEU A 1 647 ? 2.018 -1.960 -8.658 1.00 96.81 647 LEU A N 1
ATOM 4916 C CA . LEU A 1 647 ? 3.231 -2.002 -7.838 1.00 96.81 647 LEU A CA 1
ATOM 4917 C C . LEU A 1 647 ? 4.453 -2.444 -8.649 1.00 96.81 647 LEU A C 1
ATOM 4919 O O . LEU A 1 647 ? 5.524 -1.870 -8.476 1.00 96.81 647 LEU A O 1
ATOM 4923 N N . ASP A 1 648 ? 4.299 -3.387 -9.580 1.00 97.81 648 ASP A N 1
ATOM 4924 C CA . ASP A 1 648 ? 5.366 -3.771 -10.511 1.00 97.81 648 ASP A CA 1
ATOM 4925 C C . ASP A 1 648 ? 5.802 -2.595 -11.392 1.00 97.81 648 ASP A C 1
ATOM 4927 O O . ASP A 1 648 ? 6.997 -2.303 -11.500 1.00 97.81 648 ASP A O 1
ATOM 4931 N N . VAL A 1 649 ? 4.840 -1.869 -11.976 1.00 96.88 649 VAL A N 1
ATOM 4932 C CA . VAL A 1 649 ? 5.116 -0.647 -12.748 1.00 96.88 649 VAL A CA 1
ATOM 4933 C C . VAL A 1 649 ? 5.824 0.383 -11.872 1.00 96.88 649 VAL A C 1
ATOM 4935 O O . VAL A 1 649 ? 6.807 0.986 -12.306 1.00 96.88 649 VAL A O 1
ATOM 4938 N N . ALA A 1 650 ? 5.380 0.555 -10.626 1.00 96.06 650 ALA A N 1
ATOM 4939 C CA . ALA A 1 650 ? 6.011 1.465 -9.682 1.00 96.06 650 ALA A CA 1
ATOM 4940 C C . ALA A 1 650 ? 7.459 1.068 -9.347 1.00 96.06 650 ALA A C 1
ATOM 4942 O O . ALA A 1 650 ? 8.347 1.919 -9.326 1.00 96.06 650 ALA A O 1
ATOM 4943 N N . SER A 1 651 ? 7.720 -0.223 -9.136 1.00 96.69 651 SER A N 1
ATOM 4944 C CA . SER A 1 651 ? 9.057 -0.770 -8.904 1.00 96.69 651 SER A CA 1
ATOM 4945 C C . SER A 1 651 ? 9.994 -0.498 -10.078 1.00 96.69 651 SER A C 1
ATOM 4947 O O . SER A 1 651 ? 11.120 -0.039 -9.876 1.00 96.69 651 SER A O 1
ATOM 4949 N N . VAL A 1 652 ? 9.530 -0.736 -11.307 1.00 96.75 652 VAL A N 1
ATOM 4950 C CA . VAL A 1 652 ? 10.334 -0.529 -12.520 1.00 96.75 652 VAL A CA 1
ATOM 4951 C C . VAL A 1 652 ? 10.590 0.958 -12.766 1.00 96.75 652 VAL A C 1
ATOM 4953 O O . VAL A 1 652 ? 11.730 1.368 -12.978 1.00 96.75 652 VAL A O 1
ATOM 4956 N N . LEU A 1 653 ? 9.542 1.783 -12.719 1.00 95.50 653 LEU A N 1
ATOM 4957 C CA . LEU A 1 653 ? 9.610 3.193 -13.108 1.00 95.50 653 LEU A CA 1
ATOM 4958 C C . LEU A 1 653 ? 10.071 4.136 -11.987 1.00 95.50 653 LEU A C 1
ATOM 4960 O O . LEU A 1 653 ? 10.533 5.236 -12.288 1.00 95.50 653 LEU A O 1
ATOM 4964 N N . GLY A 1 654 ? 9.919 3.740 -10.722 1.00 91.94 654 GLY A N 1
ATOM 4965 C CA . GLY A 1 654 ? 10.256 4.542 -9.542 1.00 91.94 654 GLY A CA 1
ATOM 4966 C C . GLY A 1 654 ? 11.583 4.152 -8.890 1.00 91.94 654 GLY A C 1
ATOM 4967 O O . GLY A 1 654 ? 12.372 5.034 -8.562 1.00 91.94 654 GLY A O 1
ATOM 4968 N N . TYR A 1 655 ? 11.853 2.849 -8.746 1.00 91.38 655 TYR A N 1
ATOM 4969 C CA . TYR A 1 655 ? 13.052 2.316 -8.073 1.00 91.38 655 TYR A CA 1
ATOM 4970 C C . TYR A 1 655 ? 14.052 1.641 -9.026 1.00 91.38 655 TYR A C 1
ATOM 4972 O O . TYR A 1 655 ? 15.086 1.138 -8.589 1.00 91.38 655 TYR A O 1
ATOM 4980 N N . GLY A 1 656 ? 13.770 1.634 -10.332 1.00 92.81 656 GLY A N 1
ATOM 4981 C CA . GLY A 1 656 ? 14.668 1.065 -11.336 1.00 92.81 656 GLY A CA 1
ATOM 4982 C C . GLY A 1 656 ? 14.770 -0.458 -11.269 1.00 92.81 656 GLY A C 1
ATOM 4983 O O . GLY A 1 656 ? 15.797 -1.013 -11.662 1.00 92.81 656 GLY A O 1
ATOM 4984 N N . PHE A 1 657 ? 13.734 -1.141 -10.766 1.00 96.38 657 PHE A N 1
ATOM 4985 C CA . PHE A 1 657 ? 13.684 -2.600 -10.815 1.00 96.38 657 PHE A CA 1
ATOM 4986 C C . PHE A 1 657 ? 13.769 -3.069 -12.281 1.00 96.38 657 PHE A C 1
ATOM 4988 O O . PHE A 1 657 ? 13.137 -2.456 -13.147 1.00 96.38 657 PHE A O 1
ATOM 4995 N N . PRO A 1 658 ? 14.531 -4.124 -12.614 1.00 95.75 658 PRO A N 1
ATOM 4996 C CA . PRO A 1 658 ? 14.830 -4.408 -14.012 1.00 95.75 658 PRO A CA 1
ATOM 4997 C C . PRO A 1 658 ? 13.586 -4.871 -14.772 1.00 95.75 658 PRO A C 1
ATOM 4999 O O . PRO A 1 658 ? 12.977 -5.882 -14.429 1.00 95.75 658 PRO A O 1
ATOM 5002 N N . ALA A 1 659 ? 13.220 -4.151 -15.836 1.00 95.56 659 ALA A N 1
ATOM 5003 C CA . ALA A 1 659 ? 11.998 -4.423 -16.600 1.00 95.56 659 ALA A CA 1
ATOM 5004 C C . ALA A 1 659 ? 11.974 -5.834 -17.220 1.00 95.56 659 ALA A C 1
ATOM 5006 O O . ALA A 1 659 ? 10.918 -6.453 -17.298 1.00 95.56 659 ALA A O 1
ATOM 5007 N N . TYR A 1 660 ? 13.139 -6.386 -17.579 1.00 94.31 660 TYR A N 1
ATOM 5008 C CA . TYR A 1 660 ? 13.276 -7.767 -18.067 1.00 94.31 660 TYR A CA 1
ATOM 5009 C C . TYR A 1 660 ? 13.040 -8.837 -16.988 1.00 94.31 660 TYR A C 1
ATOM 5011 O O . TYR A 1 660 ? 13.082 -10.027 -17.285 1.00 94.31 660 TYR A O 1
ATOM 5019 N N . ARG A 1 661 ? 12.770 -8.429 -15.741 1.00 95.06 661 ARG A N 1
ATOM 5020 C CA . ARG A 1 661 ? 12.282 -9.284 -14.650 1.00 95.06 661 ARG A CA 1
ATOM 5021 C C . ARG A 1 661 ? 10.828 -8.997 -14.257 1.00 95.06 661 ARG A C 1
ATOM 5023 O O . ARG A 1 661 ? 10.329 -9.629 -13.339 1.00 95.06 661 ARG A O 1
ATOM 5030 N N . GLY A 1 662 ? 10.149 -8.066 -14.929 1.00 94.19 662 GLY A N 1
ATOM 5031 C CA . GLY A 1 662 ? 8.700 -7.856 -14.831 1.00 94.19 662 GLY A CA 1
ATOM 5032 C C . GLY A 1 662 ? 8.246 -6.889 -13.734 1.00 94.19 662 GLY A C 1
ATOM 5033 O O . GLY A 1 662 ? 7.137 -6.378 -13.798 1.00 94.19 662 GLY A O 1
ATOM 5034 N N . GLY A 1 663 ? 9.098 -6.599 -12.754 1.00 96.69 663 GLY A N 1
ATOM 5035 C CA . GLY A 1 663 ? 8.715 -5.889 -11.530 1.00 96.69 663 GLY A CA 1
ATOM 5036 C C . GLY A 1 663 ? 8.869 -6.786 -10.306 1.00 96.69 663 GLY A C 1
ATOM 5037 O O . GLY A 1 663 ? 9.192 -7.966 -10.436 1.00 96.69 663 GLY A O 1
ATOM 5038 N N . LEU A 1 664 ? 8.715 -6.214 -9.113 1.00 97.56 664 LEU A N 1
ATOM 5039 C CA . LEU A 1 664 ? 9.014 -6.895 -7.853 1.00 97.56 664 LEU A CA 1
ATOM 5040 C C . LEU A 1 664 ? 8.134 -8.131 -7.621 1.00 97.56 664 LEU A C 1
ATOM 5042 O O . LEU A 1 664 ? 8.652 -9.201 -7.299 1.00 97.56 664 LEU A O 1
ATOM 5046 N N . LEU A 1 665 ? 6.816 -7.978 -7.745 1.00 97.38 665 LEU A N 1
ATOM 5047 C CA . LEU A 1 665 ? 5.849 -9.037 -7.476 1.00 97.38 665 LEU A CA 1
ATOM 5048 C C . LEU A 1 665 ? 5.829 -10.046 -8.620 1.00 97.38 665 LEU A C 1
ATOM 5050 O O . LEU A 1 665 ? 5.817 -11.246 -8.356 1.00 97.38 665 LEU A O 1
ATOM 5054 N N . TYR A 1 666 ? 5.933 -9.594 -9.874 1.00 96.69 666 TYR A N 1
ATOM 5055 C CA . TYR A 1 666 ? 6.093 -10.506 -11.008 1.00 96.69 666 TYR A CA 1
ATOM 5056 C C . TYR A 1 666 ? 7.347 -11.375 -10.863 1.00 96.69 666 TYR A C 1
ATOM 5058 O O . TYR A 1 666 ? 7.269 -12.595 -11.014 1.00 96.69 666 TYR A O 1
ATOM 5066 N N . TRP A 1 667 ? 8.498 -10.778 -10.537 1.00 96.44 667 TRP A N 1
ATOM 5067 C CA . TRP A 1 667 ? 9.741 -11.516 -10.303 1.00 96.44 667 TRP A CA 1
ATOM 5068 C C . TRP A 1 667 ? 9.570 -12.544 -9.184 1.00 96.44 667 TRP A C 1
ATOM 5070 O O . TRP A 1 667 ? 9.867 -13.720 -9.379 1.00 96.44 667 TRP A O 1
ATOM 5080 N N . ALA A 1 668 ? 9.034 -12.114 -8.042 1.00 96.62 668 ALA A N 1
ATOM 5081 C CA . ALA A 1 668 ? 8.819 -12.959 -6.875 1.00 96.62 668 ALA A CA 1
ATOM 5082 C C . ALA A 1 668 ? 7.848 -14.125 -7.148 1.00 96.62 668 ALA A C 1
ATOM 5084 O O . ALA A 1 668 ? 8.071 -15.240 -6.676 1.00 96.62 668 ALA A O 1
ATOM 5085 N N . GLN A 1 669 ? 6.808 -13.895 -7.956 1.00 95.31 669 GLN A N 1
ATOM 5086 C CA . GLN A 1 669 ? 5.846 -14.916 -8.375 1.00 95.31 669 GLN A CA 1
ATOM 5087 C C . GLN A 1 669 ? 6.506 -16.024 -9.208 1.00 95.31 669 GLN A C 1
ATOM 5089 O O . GLN A 1 669 ? 6.127 -17.188 -9.084 1.00 95.31 669 GLN A O 1
ATOM 5094 N N . HIS A 1 670 ? 7.477 -15.660 -10.050 1.00 93.19 670 HIS A N 1
ATOM 5095 C CA . HIS A 1 670 ? 8.102 -16.552 -11.031 1.00 93.19 670 HIS A CA 1
ATOM 5096 C C . HIS A 1 670 ? 9.440 -17.149 -10.574 1.00 93.19 670 HIS A C 1
ATOM 5098 O O . HIS A 1 670 ? 10.080 -17.871 -11.338 1.00 93.19 670 HIS A O 1
ATOM 5104 N N . LEU A 1 671 ? 9.871 -16.895 -9.335 1.00 92.62 671 LEU A N 1
ATOM 5105 C CA . LEU A 1 671 ? 11.011 -17.602 -8.754 1.00 92.62 671 LEU A CA 1
ATOM 5106 C C . LEU A 1 671 ? 10.745 -19.118 -8.688 1.00 92.62 671 LEU A C 1
ATOM 5108 O O . LEU A 1 671 ? 9.600 -19.534 -8.491 1.00 92.62 671 LEU A O 1
ATOM 5112 N N . PRO A 1 672 ? 11.782 -19.972 -8.757 1.00 91.00 672 PRO A N 1
ATOM 5113 C CA . PRO A 1 672 ? 11.642 -21.385 -8.413 1.00 91.00 672 PRO A CA 1
ATOM 5114 C C . PRO A 1 672 ? 11.072 -21.541 -6.993 1.00 91.00 672 PRO A C 1
ATOM 5116 O O . PRO A 1 672 ? 11.640 -21.025 -6.036 1.00 91.00 672 PRO A O 1
ATOM 5119 N N . GLY A 1 673 ? 9.922 -22.208 -6.852 1.00 89.69 673 GLY A N 1
ATOM 5120 C CA . GLY A 1 673 ? 9.174 -22.302 -5.586 1.00 89.69 673 GLY A CA 1
ATOM 5121 C C . GLY A 1 673 ? 8.227 -21.122 -5.299 1.00 89.69 673 GLY A C 1
ATOM 5122 O O . GLY A 1 673 ? 7.357 -21.237 -4.431 1.00 89.69 673 GLY A O 1
ATOM 5123 N N . GLY A 1 674 ? 8.339 -20.025 -6.054 1.00 92.12 674 GLY A N 1
ATOM 5124 C CA . GLY A 1 674 ? 7.418 -18.889 -6.071 1.00 92.12 674 GLY A CA 1
ATOM 5125 C C . GLY A 1 674 ? 7.101 -18.329 -4.676 1.00 92.12 674 GLY A C 1
ATOM 5126 O O . GLY A 1 674 ? 7.987 -18.247 -3.820 1.00 92.12 674 GLY A O 1
ATOM 5127 N N . PRO A 1 675 ? 5.827 -18.003 -4.387 1.00 94.12 675 PRO A N 1
ATOM 5128 C CA . PRO A 1 675 ? 5.419 -17.484 -3.079 1.00 94.12 675 PRO A CA 1
ATOM 5129 C C . PRO A 1 675 ? 5.709 -18.420 -1.895 1.00 94.12 675 PRO A C 1
ATOM 5131 O O . PRO A 1 675 ? 5.854 -17.948 -0.766 1.00 94.12 675 PRO A O 1
ATOM 5134 N N . ARG A 1 676 ? 5.798 -19.742 -2.125 1.00 93.94 676 ARG A N 1
ATOM 5135 C CA . ARG A 1 676 ? 6.064 -20.723 -1.057 1.00 93.94 676 ARG A CA 1
ATOM 5136 C C . ARG A 1 676 ? 7.484 -20.581 -0.523 1.00 93.94 676 ARG A C 1
ATOM 5138 O O . ARG A 1 676 ? 7.652 -20.471 0.688 1.00 93.94 676 ARG A O 1
ATOM 5145 N N . LEU A 1 677 ? 8.464 -20.472 -1.425 1.00 95.50 677 LEU A N 1
ATOM 5146 C CA . LEU A 1 677 ? 9.864 -20.225 -1.066 1.00 95.50 677 LEU A CA 1
ATOM 5147 C C . LEU A 1 677 ? 9.997 -18.966 -0.198 1.00 95.50 677 LEU A C 1
ATOM 5149 O O . LEU A 1 677 ? 10.703 -18.969 0.808 1.00 95.50 677 LEU A O 1
ATOM 5153 N N . ILE A 1 678 ? 9.300 -17.893 -0.578 1.00 97.00 678 ILE A N 1
ATOM 5154 C CA . ILE A 1 678 ? 9.354 -16.610 0.130 1.00 97.00 678 ILE A CA 1
ATOM 5155 C C . ILE A 1 678 ? 8.861 -16.776 1.566 1.00 97.00 678 ILE A C 1
ATOM 5157 O O . ILE A 1 678 ? 9.540 -16.349 2.498 1.00 97.00 678 ILE A O 1
ATOM 5161 N N . LEU A 1 679 ? 7.711 -17.428 1.762 1.00 95.00 679 LEU A N 1
ATOM 5162 C CA . LEU A 1 679 ? 7.178 -17.649 3.104 1.00 95.00 679 LEU A CA 1
ATOM 5163 C C . LEU A 1 679 ? 8.097 -18.535 3.954 1.00 95.00 679 LEU A C 1
ATOM 5165 O O . LEU A 1 679 ? 8.311 -18.238 5.128 1.00 95.00 679 LEU A O 1
ATOM 5169 N N . GLU A 1 680 ? 8.620 -19.618 3.378 1.00 95.56 680 GLU A N 1
ATOM 5170 C CA . GLU A 1 680 ? 9.525 -20.544 4.066 1.00 95.56 680 GLU A CA 1
ATOM 5171 C C . GLU A 1 680 ? 10.783 -19.823 4.560 1.00 95.56 680 GLU A C 1
ATOM 5173 O O . GLU A 1 680 ? 11.113 -19.909 5.744 1.00 95.56 680 GLU A O 1
ATOM 5178 N N . ARG A 1 681 ? 11.419 -19.026 3.693 1.00 96.81 681 ARG A N 1
ATOM 5179 C CA . ARG A 1 681 ? 12.593 -18.218 4.049 1.00 96.81 681 ARG A CA 1
ATOM 5180 C C . ARG A 1 681 ? 12.286 -17.155 5.095 1.00 96.81 681 ARG A C 1
ATOM 5182 O O . ARG A 1 681 ? 13.041 -17.003 6.050 1.00 96.81 681 ARG A O 1
ATOM 5189 N N . LEU A 1 682 ? 11.164 -16.447 4.961 1.00 97.44 682 LEU A N 1
ATOM 5190 C CA . LEU A 1 682 ? 10.747 -15.453 5.952 1.00 97.44 682 LEU A CA 1
ATOM 5191 C C . LEU A 1 682 ? 10.535 -16.088 7.332 1.00 97.44 682 LEU A C 1
ATOM 5193 O O . LEU A 1 682 ? 11.025 -15.554 8.319 1.00 97.44 682 LEU A O 1
ATOM 5197 N N . ARG A 1 683 ? 9.895 -17.261 7.415 1.00 95.75 683 ARG A N 1
ATOM 5198 C CA . ARG A 1 683 ? 9.721 -17.996 8.684 1.00 95.75 683 ARG A CA 1
ATOM 5199 C C . ARG A 1 683 ? 11.043 -18.478 9.274 1.00 95.75 683 ARG A C 1
ATOM 5201 O O . ARG A 1 683 ? 11.235 -18.398 10.489 1.00 95.75 683 ARG A O 1
ATOM 5208 N N . GLU A 1 684 ? 11.947 -18.969 8.430 1.00 95.56 684 GLU A N 1
ATOM 5209 C CA . GLU A 1 684 ? 13.297 -19.369 8.833 1.00 95.56 684 GLU A CA 1
ATOM 5210 C C . GLU A 1 684 ? 14.045 -18.185 9.470 1.00 95.56 684 GLU A C 1
ATOM 5212 O O . GLU A 1 684 ? 14.569 -18.289 10.585 1.00 95.56 684 GLU A O 1
ATOM 5217 N N . TRP A 1 685 ? 14.048 -17.030 8.800 1.00 94.81 685 TRP A N 1
ATOM 5218 C CA . TRP A 1 685 ? 14.729 -15.833 9.286 1.00 94.81 685 TRP A CA 1
ATOM 5219 C C . TRP A 1 685 ? 14.023 -15.173 10.465 1.00 94.81 685 TRP A C 1
ATOM 5221 O O . TRP A 1 685 ? 14.710 -14.685 11.355 1.00 94.81 685 TRP A O 1
ATOM 5231 N N . ASP A 1 686 ? 12.694 -15.199 10.538 1.00 94.62 686 ASP A N 1
ATOM 5232 C CA . ASP A 1 686 ? 11.940 -14.707 11.696 1.00 94.62 686 ASP A CA 1
ATOM 5233 C C . ASP A 1 686 ? 12.255 -15.540 12.946 1.00 94.62 686 ASP A C 1
ATOM 5235 O O . ASP A 1 686 ? 12.548 -14.999 14.010 1.00 94.62 686 ASP A O 1
ATOM 5239 N N . THR A 1 687 ? 12.352 -16.865 12.799 1.00 93.25 687 THR A N 1
ATOM 5240 C CA . THR A 1 687 ? 12.770 -17.756 13.895 1.00 93.25 687 THR A CA 1
ATOM 5241 C C . THR A 1 687 ? 14.183 -17.430 14.386 1.00 93.25 687 THR A C 1
ATOM 5243 O O . THR A 1 687 ? 14.463 -17.486 15.584 1.00 93.25 687 THR A O 1
ATOM 5246 N N . ARG A 1 688 ? 15.097 -17.092 13.468 1.00 90.06 688 ARG A N 1
ATOM 5247 C CA . ARG A 1 688 ? 16.512 -16.853 13.788 1.00 90.06 688 ARG A CA 1
ATOM 5248 C C . ARG A 1 688 ? 16.807 -15.424 14.253 1.00 90.06 688 ARG A C 1
ATOM 5250 O O . ARG A 1 688 ? 17.684 -15.233 15.094 1.00 90.06 688 ARG A O 1
ATOM 5257 N N . PHE A 1 689 ? 16.115 -14.439 13.689 1.00 90.94 689 PHE A N 1
ATOM 5258 C CA . PHE A 1 689 ? 16.444 -13.015 13.780 1.00 90.94 689 PHE A CA 1
ATOM 5259 C C . PHE A 1 689 ? 15.245 -12.119 14.115 1.00 90.94 689 PHE A C 1
ATOM 5261 O O . PHE A 1 689 ? 15.430 -10.910 14.228 1.00 90.94 689 PHE A O 1
ATOM 5268 N N . GLY A 1 690 ? 14.030 -12.650 14.283 1.00 86.06 690 GLY A N 1
ATOM 5269 C CA . GLY A 1 690 ? 12.801 -11.859 14.464 1.00 86.06 690 GLY A CA 1
ATOM 5270 C C . GLY A 1 690 ? 12.838 -10.911 15.667 1.00 86.06 690 GLY A C 1
ATOM 5271 O O . GLY A 1 690 ? 12.227 -9.842 15.660 1.00 86.06 690 GLY A O 1
ATOM 5272 N N . THR A 1 691 ? 13.633 -11.238 16.691 1.00 82.69 691 THR A N 1
ATOM 5273 C CA . THR A 1 691 ? 13.863 -10.367 17.852 1.00 82.69 691 THR A CA 1
ATOM 5274 C C . THR A 1 691 ? 14.597 -9.074 17.481 1.00 82.69 691 THR A C 1
ATOM 5276 O O . THR A 1 691 ? 14.300 -8.021 18.051 1.00 82.69 691 THR A O 1
ATOM 5279 N N . GLN A 1 692 ? 15.551 -9.154 16.548 1.00 87.19 692 GLN A N 1
ATOM 5280 C CA . GLN A 1 692 ? 16.363 -8.039 16.053 1.00 87.19 692 GLN A CA 1
ATOM 5281 C C . GLN A 1 692 ? 15.735 -7.369 14.822 1.00 87.19 692 GLN A C 1
ATOM 5283 O O . GLN A 1 692 ? 15.830 -6.152 14.666 1.00 87.19 692 GLN A O 1
ATOM 5288 N N . CYS A 1 693 ? 15.091 -8.158 13.961 1.00 91.31 693 CYS A N 1
ATOM 5289 C CA . CYS A 1 693 ? 14.546 -7.741 12.678 1.00 91.31 693 CYS A CA 1
ATOM 5290 C C . CYS A 1 693 ? 13.091 -8.211 12.523 1.00 91.31 693 CYS A C 1
ATOM 5292 O O . CYS A 1 693 ? 12.845 -9.320 12.044 1.00 91.31 693 CYS A O 1
ATOM 5294 N N . PRO A 1 694 ? 12.104 -7.367 12.869 1.00 91.75 694 PRO A N 1
ATOM 5295 C CA . PRO A 1 694 ? 10.697 -7.735 12.736 1.00 91.75 694 PRO A CA 1
ATOM 5296 C C . PRO A 1 694 ? 10.213 -7.798 11.277 1.00 91.75 694 PRO A C 1
ATOM 5298 O O . PRO A 1 694 ? 9.108 -8.266 11.015 1.00 91.75 694 PRO A O 1
ATOM 5301 N N . LEU A 1 695 ? 11.014 -7.331 10.312 1.00 94.81 695 LEU A N 1
ATOM 5302 C CA . LEU A 1 695 ? 10.671 -7.346 8.885 1.00 94.81 695 LEU A CA 1
ATOM 5303 C C . LEU A 1 695 ? 10.616 -8.761 8.286 1.00 94.81 695 LEU A C 1
ATOM 5305 O O . LEU A 1 695 ? 9.993 -8.952 7.239 1.00 94.81 695 LEU A O 1
ATOM 5309 N N . PHE A 1 696 ? 11.217 -9.752 8.954 1.00 96.06 696 PHE A N 1
ATOM 5310 C CA . PHE A 1 696 ? 11.119 -11.151 8.544 1.00 96.06 696 PHE A CA 1
ATOM 5311 C C . PHE A 1 696 ? 9.772 -11.793 8.875 1.00 96.06 696 PHE A C 1
ATOM 5313 O O . PHE A 1 696 ? 9.407 -12.768 8.225 1.00 96.06 696 PHE A O 1
ATOM 5320 N N . ALA A 1 697 ? 8.998 -11.235 9.811 1.00 94.81 697 ALA A N 1
ATOM 5321 C CA . ALA A 1 697 ? 7.695 -11.774 10.172 1.00 94.81 697 ALA A CA 1
ATOM 5322 C C . ALA A 1 697 ? 6.745 -11.781 8.951 1.00 94.81 697 ALA A C 1
ATOM 5324 O O . ALA A 1 697 ? 6.440 -10.710 8.391 1.00 94.81 697 ALA A O 1
ATOM 5325 N N . PRO A 1 698 ? 6.247 -12.955 8.517 1.00 95.50 698 PRO A N 1
ATOM 5326 C CA . PRO A 1 698 ? 5.352 -13.047 7.373 1.00 95.50 698 PRO A CA 1
ATOM 5327 C C . PRO A 1 698 ? 4.081 -12.215 7.529 1.00 95.50 698 PRO A C 1
ATOM 5329 O O . PRO A 1 698 ? 3.452 -12.182 8.588 1.00 95.50 698 PRO A O 1
ATOM 5332 N N . SER A 1 699 ? 3.680 -11.550 6.451 1.00 94.94 699 SER A N 1
ATOM 5333 C CA . SER A 1 699 ? 2.413 -10.834 6.410 1.00 94.94 699 SER A CA 1
ATOM 5334 C C . SER A 1 699 ? 1.244 -11.801 6.350 1.00 94.94 699 SER A C 1
ATOM 5336 O O . SER A 1 699 ? 1.323 -12.864 5.728 1.00 94.94 699 SER A O 1
ATOM 5338 N N . PHE A 1 700 ? 0.122 -11.393 6.936 1.00 91.88 700 PHE A N 1
ATOM 5339 C CA . PHE A 1 700 ? -1.101 -12.193 6.891 1.00 91.88 700 PHE A CA 1
ATOM 5340 C C . PHE A 1 700 ? -1.538 -12.481 5.449 1.00 91.88 700 PHE A C 1
ATOM 5342 O O . PHE A 1 700 ? -2.007 -13.573 5.130 1.00 91.88 700 PHE A O 1
ATOM 5349 N N . ALA A 1 701 ? -1.338 -11.512 4.559 1.00 91.31 701 ALA A N 1
ATOM 5350 C CA . ALA A 1 701 ? -1.693 -11.627 3.156 1.00 91.31 701 ALA A CA 1
ATOM 5351 C C . ALA A 1 701 ? -0.851 -12.677 2.420 1.00 91.31 701 ALA A C 1
ATOM 5353 O O . ALA A 1 701 ? -1.401 -13.487 1.675 1.00 91.31 701 ALA A O 1
ATOM 5354 N N . LEU A 1 702 ? 0.459 -12.729 2.678 1.00 92.25 702 LEU A N 1
ATOM 5355 C CA . LEU A 1 702 ? 1.322 -13.771 2.124 1.00 92.25 702 LEU A CA 1
ATOM 5356 C C . LEU A 1 702 ? 0.936 -15.162 2.653 1.00 92.25 702 LEU A C 1
ATOM 5358 O O . LEU A 1 702 ? 0.864 -16.121 1.885 1.00 92.25 702 LEU A O 1
ATOM 5362 N N . GLU A 1 703 ? 0.615 -15.273 3.945 1.00 90.88 703 GLU A N 1
ATOM 5363 C CA . GLU A 1 703 ? 0.125 -16.528 4.530 1.00 90.88 703 GLU A CA 1
ATOM 5364 C C . GLU A 1 703 ? -1.218 -16.968 3.928 1.00 90.88 703 GLU A C 1
ATOM 5366 O O . GLU A 1 703 ? -1.452 -18.161 3.726 1.00 90.88 703 GLU A O 1
ATOM 5371 N N . CYS A 1 704 ? -2.099 -16.017 3.609 1.00 86.19 704 CYS A N 1
ATOM 5372 C CA . CYS A 1 704 ? -3.365 -16.287 2.933 1.00 86.19 704 CYS A CA 1
ATOM 5373 C C . CYS A 1 704 ? -3.176 -16.721 1.480 1.00 86.19 704 CYS A C 1
ATOM 5375 O O . CYS A 1 704 ? -3.855 -17.649 1.041 1.00 86.19 704 CYS A O 1
ATOM 5377 N N . ALA A 1 705 ? -2.247 -16.103 0.746 1.00 84.31 705 ALA A N 1
ATOM 5378 C CA . ALA A 1 705 ? -1.969 -16.448 -0.647 1.00 84.31 705 ALA A CA 1
ATOM 5379 C C . ALA A 1 705 ? -1.606 -17.935 -0.814 1.00 84.31 705 ALA A C 1
ATOM 5381 O O . ALA A 1 705 ? -2.010 -18.567 -1.791 1.00 84.31 705 ALA A O 1
ATOM 5382 N N . LEU A 1 706 ? -0.923 -18.531 0.171 1.00 81.50 706 LEU A N 1
ATOM 5383 C CA . LEU A 1 706 ? -0.555 -19.950 0.145 1.00 81.50 706 LEU A CA 1
ATOM 5384 C C . LEU A 1 706 ? -1.696 -20.932 0.437 1.00 81.50 706 LEU A C 1
ATOM 5386 O O . LEU A 1 706 ? -1.503 -22.138 0.297 1.00 81.50 706 LEU A O 1
ATOM 5390 N N . ARG A 1 707 ? -2.877 -20.455 0.840 1.00 79.88 707 ARG A N 1
ATOM 5391 C CA . ARG A 1 707 ? -4.051 -21.324 1.034 1.00 79.88 707 ARG A CA 1
ATOM 5392 C C . ARG A 1 707 ? -4.630 -21.804 -0.296 1.00 79.88 707 ARG A C 1
ATOM 5394 O O . ARG A 1 707 ? -5.351 -22.796 -0.323 1.00 79.88 707 ARG A O 1
ATOM 5401 N N . SER A 1 708 ? -4.323 -21.096 -1.384 1.00 75.25 708 SER A N 1
ATOM 5402 C CA . SER A 1 708 ? -4.664 -21.498 -2.747 1.00 75.25 708 SER A CA 1
ATOM 5403 C C . SER A 1 708 ? -3.768 -22.645 -3.223 1.00 75.25 708 SER A C 1
ATOM 5405 O O . SER A 1 708 ? -2.578 -22.699 -2.905 1.00 75.25 708 SER A O 1
ATOM 5407 N N . THR A 1 709 ? -4.318 -23.536 -4.052 1.00 76.50 709 THR A N 1
ATOM 5408 C CA . THR A 1 709 ? -3.544 -24.579 -4.745 1.00 76.50 709 THR A CA 1
ATOM 5409 C C . THR A 1 709 ? -2.474 -23.974 -5.652 1.00 76.50 709 THR A C 1
ATOM 5411 O O . THR A 1 709 ? -1.365 -24.503 -5.726 1.00 76.50 709 THR A O 1
ATOM 5414 N N . GLU A 1 710 ? -2.786 -22.829 -6.264 1.00 80.06 710 GLU A N 1
ATOM 5415 C CA . GLU A 1 710 ? -1.876 -21.987 -7.041 1.00 80.06 710 GLU A CA 1
ATOM 5416 C C . GLU A 1 710 ? -1.732 -20.635 -6.325 1.00 80.06 710 GLU A C 1
ATOM 5418 O O . GLU A 1 710 ? -2.605 -19.771 -6.462 1.00 80.06 710 GLU A O 1
ATOM 5423 N N . PRO A 1 711 ? -0.694 -20.454 -5.490 1.00 81.12 711 PRO A N 1
ATOM 5424 C CA . PRO A 1 711 ? -0.466 -19.191 -4.807 1.00 81.12 711 PRO A CA 1
ATOM 5425 C C . PRO A 1 711 ? -0.109 -18.078 -5.789 1.00 81.12 711 PRO A C 1
ATOM 5427 O O . PRO A 1 711 ? 0.763 -18.251 -6.644 1.00 81.12 711 PRO A O 1
ATOM 5430 N N . VAL A 1 712 ? -0.751 -16.924 -5.622 1.00 88.38 712 VAL A N 1
ATOM 5431 C CA . VAL A 1 712 ? -0.519 -15.727 -6.436 1.00 88.38 712 VAL A CA 1
ATOM 5432 C C . VAL A 1 712 ? -0.194 -14.549 -5.519 1.00 88.38 712 VAL A C 1
ATOM 5434 O O . VAL A 1 712 ? -0.866 -14.362 -4.504 1.00 88.38 712 VAL A O 1
ATOM 5437 N N . LEU A 1 713 ? 0.816 -13.751 -5.873 1.00 91.38 713 LEU A N 1
ATOM 5438 C CA . LEU A 1 713 ? 1.160 -12.485 -5.214 1.00 91.38 713 LEU A CA 1
ATOM 5439 C C . LEU A 1 713 ? 0.216 -11.361 -5.646 1.00 91.38 713 LEU A C 1
ATOM 5441 O O . LEU A 1 713 ? 0.613 -10.365 -6.240 1.00 91.38 713 LEU A O 1
ATOM 5445 N N . GLU A 1 714 ? -1.055 -11.557 -5.336 1.00 90.31 714 GLU A N 1
ATOM 5446 C CA . GLU A 1 714 ? -2.128 -10.584 -5.480 1.00 90.31 714 GLU A CA 1
ATOM 5447 C C . GLU A 1 714 ? -2.840 -10.448 -4.137 1.00 90.31 714 GLU A C 1
ATOM 5449 O O . GLU A 1 714 ? -2.586 -11.212 -3.198 1.00 90.31 714 GLU A O 1
ATOM 5454 N N . ARG A 1 715 ? -3.775 -9.499 -4.028 1.00 85.62 715 ARG A N 1
ATOM 5455 C CA . ARG A 1 715 ? -4.647 -9.458 -2.851 1.00 85.62 715 ARG A CA 1
ATOM 5456 C C . ARG A 1 715 ? -5.344 -10.824 -2.699 1.00 85.62 715 ARG A C 1
ATOM 5458 O O . ARG A 1 715 ? -6.041 -11.238 -3.631 1.00 85.62 715 ARG A O 1
ATOM 5465 N N . PRO A 1 716 ? -5.184 -11.528 -1.561 1.00 75.44 716 PRO A N 1
ATOM 5466 C CA . PRO A 1 716 ? -5.697 -12.883 -1.422 1.00 75.44 716 PRO A CA 1
ATOM 5467 C C . PRO A 1 716 ? -7.216 -12.925 -1.628 1.00 75.44 716 PRO A C 1
ATOM 5469 O O . PRO A 1 716 ? -7.929 -12.078 -1.076 1.00 75.44 716 PRO A O 1
ATOM 5472 N N . PRO A 1 717 ? -7.744 -13.899 -2.390 1.00 68.06 717 PRO A N 1
ATOM 5473 C CA . PRO A 1 717 ? -9.180 -14.057 -2.518 1.00 68.06 717 PRO A CA 1
ATOM 5474 C C . PRO A 1 717 ? -9.761 -14.410 -1.148 1.00 68.06 717 PRO A C 1
ATOM 5476 O O . PRO A 1 717 ? -9.350 -15.377 -0.503 1.00 68.06 717 PRO A O 1
ATOM 5479 N N . ARG A 1 718 ? -10.734 -13.621 -0.692 1.00 70.81 718 ARG A N 1
ATOM 5480 C CA . ARG A 1 718 ? -11.506 -13.956 0.505 1.00 70.81 718 ARG A CA 1
ATOM 5481 C C . ARG A 1 718 ? -12.406 -15.155 0.198 1.00 70.81 718 ARG A C 1
ATOM 5483 O O . ARG A 1 718 ? -12.903 -15.254 -0.929 1.00 70.81 718 ARG A O 1
ATOM 5490 N N . PRO A 1 719 ? -12.640 -16.063 1.163 1.00 66.88 719 PRO A N 1
ATOM 5491 C CA . PRO A 1 719 ? -13.599 -17.144 0.982 1.00 66.88 719 PRO A CA 1
ATOM 5492 C C . PRO A 1 719 ? -14.945 -16.587 0.515 1.00 66.88 719 PRO A C 1
ATOM 5494 O O . PRO A 1 719 ? -15.362 -15.523 0.984 1.00 66.88 719 PRO A O 1
ATOM 5497 N N . ARG A 1 720 ? -15.642 -17.311 -0.374 1.00 70.81 720 ARG A N 1
ATOM 5498 C CA . ARG A 1 720 ? -17.034 -16.968 -0.687 1.00 70.81 720 ARG A CA 1
ATOM 5499 C C . ARG A 1 720 ? -17.818 -16.920 0.616 1.00 70.81 720 ARG A C 1
ATOM 5501 O O . ARG A 1 720 ? -17.692 -17.810 1.463 1.00 70.81 720 ARG A O 1
ATOM 5508 N N . LEU A 1 721 ? -18.576 -15.847 0.774 1.00 79.31 721 LEU A N 1
ATOM 5509 C CA . LEU A 1 721 ? -19.445 -15.696 1.919 1.00 79.31 721 LEU A CA 1
ATOM 5510 C C . LEU A 1 721 ? -20.580 -16.713 1.806 1.00 79.31 721 LEU A C 1
ATOM 5512 O O . LEU A 1 721 ? -21.035 -17.032 0.709 1.00 79.31 721 LEU A O 1
ATOM 5516 N N . ALA A 1 722 ? -21.018 -17.246 2.939 1.00 77.12 722 ALA A N 1
ATOM 5517 C CA . ALA A 1 722 ? -22.222 -18.057 2.961 1.00 77.12 722 ALA A CA 1
ATOM 5518 C C . ALA A 1 722 ? -23.456 -17.149 2.857 1.00 77.12 722 ALA A C 1
ATOM 5520 O O . ALA A 1 722 ? -23.450 -16.011 3.339 1.00 77.12 722 ALA A O 1
ATOM 5521 N N . THR A 1 723 ? -24.533 -17.674 2.281 1.00 78.12 723 THR A N 1
ATOM 5522 C CA . THR A 1 723 ? -25.872 -17.130 2.506 1.00 78.12 723 THR A CA 1
ATOM 5523 C C . THR A 1 723 ? -26.277 -17.477 3.935 1.00 78.12 723 THR A C 1
ATOM 5525 O O . THR A 1 723 ? -26.315 -18.660 4.285 1.00 78.12 723 THR A O 1
ATOM 5528 N N . GLY A 1 724 ? -26.546 -16.473 4.770 1.00 82.12 724 GLY A N 1
ATOM 5529 C CA . GLY A 1 724 ? -26.935 -16.724 6.158 1.00 82.12 724 GLY A CA 1
ATOM 5530 C C . GLY A 1 724 ? -28.299 -17.423 6.272 1.00 82.12 724 GLY A C 1
ATOM 5531 O O . GLY A 1 724 ? -29.155 -17.291 5.388 1.00 82.12 724 GLY A O 1
ATOM 5532 N N . SER A 1 725 ? -28.503 -18.152 7.373 1.00 91.44 725 SER A N 1
ATOM 5533 C CA . SER A 1 725 ? -29.766 -18.827 7.709 1.00 91.44 725 SER A CA 1
ATOM 5534 C C . SER A 1 725 ? -30.789 -17.837 8.269 1.00 91.44 725 SER A C 1
ATOM 5536 O O . SER A 1 725 ? -30.422 -16.901 8.974 1.00 91.44 725 SER A O 1
ATOM 5538 N N . ASP A 1 726 ? -32.079 -18.055 8.014 1.00 92.69 726 ASP A N 1
ATOM 5539 C CA . ASP A 1 726 ? -33.177 -17.212 8.519 1.00 92.69 726 ASP A CA 1
ATOM 5540 C C . ASP A 1 726 ? -33.267 -17.158 10.055 1.00 92.69 726 ASP A C 1
ATOM 5542 O O . ASP A 1 726 ? -33.785 -16.180 10.611 1.00 92.69 726 ASP A O 1
ATOM 5546 N N . ASP A 1 727 ? -32.736 -18.179 10.730 1.00 94.44 727 ASP A N 1
ATOM 5547 C CA . ASP A 1 727 ? -32.638 -18.259 12.189 1.00 94.44 727 ASP A CA 1
ATOM 5548 C C . ASP A 1 727 ? -31.371 -17.615 12.763 1.00 94.44 727 ASP A C 1
ATOM 5550 O O . ASP A 1 727 ? -31.247 -17.530 13.983 1.00 94.44 727 ASP A O 1
ATOM 5554 N N . ASP A 1 728 ? -30.448 -17.143 11.920 1.00 95.75 728 ASP A N 1
ATOM 5555 C CA . ASP A 1 728 ? -29.239 -16.462 12.379 1.00 95.75 728 ASP A CA 1
ATOM 5556 C C . ASP A 1 728 ? -29.589 -15.181 13.145 1.00 95.75 728 ASP A C 1
ATOM 5558 O O . ASP A 1 728 ? -30.457 -14.407 12.729 1.00 95.75 728 ASP A O 1
ATOM 5562 N N . ILE A 1 729 ? -28.855 -14.902 14.225 1.00 97.88 729 ILE A N 1
ATOM 5563 C CA . ILE A 1 729 ? -28.959 -13.626 14.935 1.00 97.88 729 ILE A CA 1
ATOM 5564 C C . ILE A 1 729 ? -28.018 -12.614 14.302 1.00 97.88 729 ILE A C 1
ATOM 5566 O O . ILE A 1 729 ? -26.800 -12.808 14.251 1.00 97.88 729 ILE A O 1
ATOM 5570 N N . VAL A 1 730 ? -28.586 -11.506 13.846 1.00 97.06 730 VAL A N 1
ATOM 5571 C CA . VAL A 1 730 ? -27.876 -10.507 13.060 1.00 97.06 730 VAL A CA 1
ATOM 5572 C C . VAL A 1 730 ? -27.846 -9.152 13.745 1.00 97.06 730 VAL A C 1
ATOM 5574 O O . VAL A 1 730 ? -28.812 -8.723 14.375 1.00 97.06 730 VAL A O 1
ATOM 5577 N N . PHE A 1 731 ? -26.726 -8.457 13.576 1.00 97.12 731 PHE A N 1
ATOM 5578 C CA . PHE A 1 731 ? -26.588 -7.047 13.915 1.00 97.12 731 PHE A CA 1
ATOM 5579 C C . PHE A 1 731 ? -27.171 -6.232 12.768 1.00 97.12 731 PHE A C 1
ATOM 5581 O O . PHE A 1 731 ? -26.705 -6.371 11.642 1.00 97.12 731 PHE A O 1
ATOM 5588 N N . VAL A 1 732 ? -28.147 -5.362 13.019 1.00 94.50 732 VAL A N 1
ATOM 5589 C CA . VAL A 1 732 ? -28.688 -4.472 11.966 1.00 94.50 732 VAL A CA 1
ATOM 5590 C C . VAL A 1 732 ? -28.266 -3.018 12.141 1.00 94.50 732 VAL A C 1
ATOM 5592 O O . VAL A 1 732 ? -28.275 -2.250 11.185 1.00 94.50 732 VAL A O 1
ATOM 5595 N N . ALA A 1 733 ? -27.854 -2.637 13.350 1.00 94.69 733 ALA A N 1
ATOM 5596 C CA . ALA A 1 733 ? -27.275 -1.336 13.642 1.00 94.69 733 ALA A CA 1
ATOM 5597 C C . ALA A 1 733 ? -26.295 -1.450 14.818 1.00 94.69 733 ALA A C 1
ATOM 5599 O O . ALA A 1 733 ? -26.484 -2.267 15.721 1.00 94.69 733 ALA A O 1
ATOM 5600 N N . ALA A 1 734 ? -25.238 -0.642 14.793 1.00 96.12 734 ALA A N 1
ATOM 5601 C CA . ALA A 1 734 ? -24.170 -0.644 15.786 1.00 96.12 734 ALA A CA 1
ATOM 5602 C C . ALA A 1 734 ? -23.582 0.771 15.899 1.00 96.12 734 ALA A C 1
ATOM 5604 O O . ALA A 1 734 ? -23.196 1.354 14.884 1.00 96.12 734 ALA A O 1
ATOM 5605 N N . VAL A 1 735 ? -23.542 1.330 17.111 1.00 96.94 735 VAL A N 1
ATOM 5606 C CA . VAL A 1 735 ? -23.042 2.688 17.388 1.00 96.94 735 VAL A CA 1
ATOM 5607 C C . VAL A 1 735 ? -22.320 2.757 18.725 1.00 96.94 735 VAL A C 1
ATOM 5609 O O . VAL A 1 735 ? -22.585 1.984 19.646 1.00 96.94 735 VAL A O 1
ATOM 5612 N N . ARG A 1 736 ? -21.426 3.731 18.853 1.00 98.06 736 ARG A N 1
ATOM 5613 C CA . ARG A 1 736 ? -20.756 4.082 20.099 1.00 98.06 736 ARG A CA 1
ATOM 5614 C C . ARG A 1 736 ? -20.607 5.587 20.249 1.00 98.06 736 ARG A C 1
ATOM 5616 O O . ARG A 1 736 ? -20.676 6.328 19.275 1.00 98.06 736 ARG A O 1
ATOM 5623 N N . THR A 1 737 ? -20.339 6.035 21.462 1.00 98.31 737 THR A N 1
ATOM 5624 C CA . THR A 1 737 ? -19.815 7.378 21.707 1.00 98.31 737 THR A CA 1
ATOM 5625 C C . THR A 1 737 ? -18.336 7.447 21.311 1.00 98.31 737 THR A C 1
ATOM 5627 O O . THR A 1 737 ? -17.650 6.423 21.185 1.00 98.31 737 THR A O 1
ATOM 5630 N N . ALA A 1 738 ? -17.805 8.664 21.186 1.00 97.12 738 ALA A N 1
ATOM 5631 C CA . ALA A 1 738 ? -16.373 8.869 21.382 1.00 97.12 738 ALA A CA 1
ATOM 5632 C C . ALA A 1 738 ? -15.970 8.417 22.799 1.00 97.12 738 ALA A C 1
ATOM 5634 O O . ALA A 1 738 ? -16.786 8.460 23.722 1.00 97.12 738 ALA A O 1
ATOM 5635 N N . ILE A 1 739 ? -14.728 7.979 22.979 1.00 97.50 739 ILE A N 1
ATOM 5636 C CA . ILE A 1 739 ? -14.179 7.608 24.282 1.00 97.50 739 ILE A CA 1
ATOM 5637 C C . ILE A 1 739 ? -13.489 8.830 24.897 1.00 97.50 739 ILE A C 1
ATOM 5639 O O . ILE A 1 739 ? -12.524 9.372 24.345 1.00 97.50 739 ILE A O 1
ATOM 5643 N N . GLY A 1 740 ? -13.995 9.256 26.056 1.00 95.81 740 GLY A N 1
ATOM 5644 C CA . GLY A 1 740 ? -13.475 10.387 26.821 1.00 95.81 740 GLY A CA 1
ATOM 5645 C C . GLY A 1 740 ? -12.482 9.955 27.899 1.00 95.81 740 GLY A C 1
ATOM 5646 O O . GLY A 1 740 ? -12.580 8.861 28.455 1.00 95.81 740 GLY A O 1
ATOM 5647 N N . LYS A 1 741 ? -11.518 10.816 28.234 1.00 95.06 741 LYS A N 1
ATOM 5648 C CA . LYS A 1 741 ? -10.600 10.604 29.365 1.00 95.06 741 LYS A CA 1
ATOM 5649 C C . LYS A 1 741 ? -11.323 10.825 30.692 1.00 95.06 741 LYS A C 1
ATOM 5651 O O . LYS A 1 741 ? -11.801 11.930 30.946 1.00 95.06 741 LYS A O 1
ATOM 5656 N N . ALA A 1 742 ? -11.278 9.849 31.596 1.00 92.88 742 ALA A N 1
ATOM 5657 C CA . ALA A 1 742 ? -11.930 10.014 32.893 1.00 92.88 742 ALA A CA 1
ATOM 5658 C C . ALA A 1 742 ? -11.345 11.200 33.692 1.00 92.88 742 ALA A C 1
ATOM 5660 O O . ALA A 1 742 ? -10.134 11.451 33.686 1.00 92.88 742 ALA A O 1
ATOM 5661 N N . GLY A 1 743 ? -12.221 11.965 34.343 1.00 90.75 743 GLY A N 1
ATOM 5662 C CA . GLY A 1 743 ? -11.939 13.131 35.181 1.00 90.75 743 GLY A CA 1
ATOM 5663 C C . GLY A 1 743 ? -11.517 14.404 34.437 1.00 90.75 743 GLY A C 1
ATOM 5664 O O . GLY A 1 743 ? -11.411 15.462 35.059 1.00 90.75 743 GLY A O 1
ATOM 5665 N N . ARG A 1 744 ? -11.249 14.341 33.124 1.00 90.50 744 ARG A N 1
ATOM 5666 C CA . ARG A 1 744 ? -10.698 15.481 32.359 1.00 90.50 744 ARG A CA 1
ATOM 5667 C C . ARG A 1 744 ? -11.149 15.597 30.901 1.00 90.50 744 ARG A C 1
ATOM 5669 O O . ARG A 1 744 ? -10.786 16.579 30.263 1.00 90.50 744 ARG A O 1
ATOM 5676 N N . GLY A 1 745 ? -11.866 14.610 30.382 1.00 91.56 745 GLY A N 1
ATOM 5677 C CA . GLY A 1 745 ? -12.367 14.571 29.014 1.00 91.56 745 GLY A CA 1
ATOM 5678 C C . GLY A 1 745 ? -13.725 15.237 28.836 1.00 91.56 745 GLY A C 1
ATOM 5679 O O . GLY A 1 745 ? -14.357 15.655 29.805 1.00 91.56 745 GLY A O 1
ATOM 5680 N N . LEU A 1 746 ? -14.195 15.286 27.591 1.00 93.56 746 LEU A N 1
ATOM 5681 C CA . LEU A 1 746 ? -15.478 15.877 27.203 1.00 93.56 746 LEU A CA 1
ATOM 5682 C C . LEU A 1 746 ? -16.700 15.116 27.743 1.00 93.56 746 LEU A C 1
ATOM 5684 O O . LEU A 1 746 ? -17.781 15.686 27.793 1.00 93.56 746 LEU A O 1
ATOM 5688 N N . LEU A 1 747 ? -16.532 13.860 28.171 1.00 95.19 747 LEU A N 1
ATOM 5689 C CA . LEU A 1 747 ? -17.597 13.047 28.776 1.00 95.19 747 LEU A CA 1
ATOM 5690 C C . LEU A 1 747 ? -17.545 13.003 30.312 1.00 95.19 747 LEU A C 1
ATOM 5692 O O . LEU A 1 747 ? -18.382 12.351 30.927 1.00 95.19 747 LEU A O 1
ATOM 5696 N N . LYS A 1 748 ? -16.593 13.696 30.953 1.00 93.44 748 LYS A N 1
ATOM 5697 C CA . LYS A 1 748 ? -16.313 13.527 32.392 1.00 93.44 748 LYS A CA 1
ATOM 5698 C C . LYS A 1 748 ? -17.498 13.849 33.316 1.00 93.44 748 LYS A C 1
ATOM 5700 O O . LYS A 1 748 ? -17.596 13.279 34.396 1.00 93.44 748 LYS A O 1
ATOM 5705 N N . ASP A 1 749 ? -18.362 14.774 32.899 1.00 93.38 749 ASP A N 1
ATOM 5706 C CA . ASP A 1 749 ? -19.558 15.189 33.646 1.00 93.38 749 ASP A CA 1
ATOM 5707 C C . ASP A 1 749 ? -20.852 14.669 32.997 1.00 93.38 749 ASP A C 1
ATOM 5709 O O . ASP A 1 749 ? -21.942 14.997 33.450 1.00 93.38 749 ASP A O 1
ATOM 5713 N N . THR A 1 750 ? -20.745 13.875 31.925 1.00 94.00 750 THR A N 1
ATOM 5714 C CA . THR A 1 750 ? -21.908 13.328 31.215 1.00 94.00 750 THR A CA 1
ATOM 5715 C C . THR A 1 750 ? -22.433 12.110 31.959 1.00 94.00 750 THR A C 1
ATOM 5717 O O . THR A 1 750 ? -21.676 11.173 32.235 1.00 94.00 750 THR A O 1
ATOM 5720 N N . LEU A 1 751 ? -23.725 12.114 32.286 1.00 93.94 751 LEU A N 1
ATOM 5721 C CA . LEU A 1 751 ? -24.357 10.986 32.960 1.00 93.94 751 LEU A CA 1
ATOM 5722 C C . LEU A 1 751 ? -24.441 9.772 32.016 1.00 93.94 751 LEU A C 1
ATOM 5724 O O . LEU A 1 751 ? -24.539 9.940 30.796 1.00 93.94 751 LEU A O 1
ATOM 5728 N N . PRO A 1 752 ? -24.416 8.532 32.542 1.00 94.62 752 PRO A N 1
ATOM 5729 C CA . PRO A 1 752 ? -24.592 7.334 31.724 1.00 94.62 752 PRO A CA 1
ATOM 5730 C C . PRO A 1 752 ? -25.854 7.362 30.852 1.00 94.62 752 PRO A C 1
ATOM 5732 O O . PRO A 1 752 ? -25.805 6.951 29.694 1.00 94.62 752 PRO A O 1
ATOM 5735 N N . GLU A 1 753 ? -26.965 7.877 31.375 1.00 95.31 753 GLU A N 1
ATOM 5736 C CA . GLU A 1 753 ? -28.225 8.024 30.649 1.00 95.31 753 GLU A CA 1
ATOM 5737 C C . GLU A 1 753 ? -28.147 9.002 29.471 1.00 95.31 753 GLU A C 1
ATOM 5739 O O . GLU A 1 753 ? -28.706 8.712 28.412 1.00 95.31 753 GLU A O 1
ATOM 5744 N N . ASP A 1 754 ? -27.382 10.086 29.606 1.00 95.69 754 ASP A N 1
ATOM 5745 C CA . ASP A 1 754 ? -27.160 11.078 28.547 1.00 95.69 754 ASP A CA 1
ATOM 5746 C C . ASP A 1 754 ? -26.227 10.549 27.448 1.00 95.69 754 ASP A C 1
ATOM 5748 O O . ASP A 1 754 ? -26.266 11.012 26.308 1.00 95.69 754 ASP A O 1
ATOM 5752 N N . MET A 1 755 ? -25.406 9.539 27.758 1.00 96.88 755 MET A N 1
ATOM 5753 C CA . MET A 1 755 ? -24.664 8.783 26.746 1.00 96.88 755 MET A CA 1
ATOM 5754 C C . MET A 1 755 ? -25.538 7.720 26.071 1.00 96.88 755 MET A C 1
ATOM 5756 O O . MET A 1 755 ? -25.409 7.493 24.873 1.00 96.88 755 MET A O 1
ATOM 5760 N N . LEU A 1 756 ? -26.412 7.041 26.817 1.00 97.94 756 LEU A N 1
ATOM 5761 C CA . LEU A 1 756 ? -27.203 5.918 26.307 1.00 97.94 756 LEU A CA 1
ATOM 5762 C C . LEU A 1 756 ? -28.411 6.357 25.473 1.00 97.94 756 LEU A C 1
ATOM 5764 O O . LEU A 1 756 ? -28.659 5.758 24.426 1.00 97.94 756 LEU A O 1
ATOM 5768 N N . ALA A 1 757 ? -29.157 7.380 25.899 1.00 98.06 757 ALA A N 1
ATOM 5769 C CA . ALA A 1 757 ? -30.398 7.772 25.231 1.00 98.06 757 ALA A CA 1
ATOM 5770 C C . ALA A 1 757 ? -30.193 8.162 23.750 1.00 98.06 757 ALA A C 1
ATOM 5772 O O . ALA A 1 757 ? -30.909 7.625 22.898 1.00 98.06 757 ALA A O 1
ATOM 5773 N N . PRO A 1 758 ? -29.181 8.980 23.381 1.00 98.06 758 PRO A N 1
ATOM 5774 C CA . PRO A 1 758 ? -28.912 9.293 21.975 1.00 98.06 758 PRO A CA 1
ATOM 5775 C C . PRO A 1 758 ? -28.513 8.065 21.148 1.00 98.06 758 PRO A C 1
ATOM 5777 O O . PRO A 1 758 ? -28.865 7.969 19.975 1.00 98.06 758 PRO A O 1
ATOM 5780 N N . LEU A 1 759 ? -27.795 7.108 21.747 1.00 98.19 759 LEU A N 1
ATOM 5781 C CA . LEU A 1 759 ? -27.407 5.863 21.079 1.00 98.19 759 LEU A CA 1
ATOM 5782 C C . LEU A 1 759 ? -28.628 4.976 20.804 1.00 98.19 759 LEU A C 1
ATOM 5784 O O . LEU A 1 759 ? -28.735 4.441 19.702 1.00 98.19 759 LEU A O 1
ATOM 5788 N N . ILE A 1 760 ? -29.552 4.845 21.764 1.00 98.50 760 ILE A N 1
ATOM 5789 C CA . ILE A 1 760 ? -30.817 4.115 21.574 1.00 98.50 760 ILE A CA 1
ATOM 5790 C C . ILE A 1 760 ? -31.618 4.754 20.435 1.00 98.50 760 ILE A C 1
ATOM 5792 O O . ILE A 1 760 ? -31.997 4.051 19.500 1.00 98.50 760 ILE A O 1
ATOM 5796 N N . GLY A 1 761 ? -31.801 6.079 20.465 1.00 97.56 761 GLY A N 1
ATOM 5797 C CA . GLY A 1 761 ? -32.485 6.812 19.395 1.00 97.56 761 GLY A CA 1
ATOM 5798 C C . GLY A 1 761 ? -31.839 6.577 18.027 1.00 97.56 761 GLY A C 1
ATOM 5799 O O . GLY A 1 761 ? -32.509 6.165 17.084 1.00 97.56 761 GLY A O 1
ATOM 5800 N N . ALA A 1 762 ? -30.511 6.702 17.934 1.00 96.50 762 ALA A N 1
ATOM 5801 C CA . ALA A 1 762 ? -29.781 6.475 16.688 1.00 96.50 762 ALA A CA 1
ATOM 5802 C C . ALA A 1 762 ? -29.906 5.036 16.154 1.00 96.50 762 ALA A C 1
ATOM 5804 O O . ALA A 1 762 ? -29.905 4.836 14.938 1.00 96.50 762 ALA A O 1
ATOM 5805 N N . LEU A 1 763 ? -29.996 4.025 17.025 1.00 96.94 763 LEU A N 1
ATOM 5806 C CA . LEU A 1 763 ? -30.234 2.641 16.604 1.00 96.94 763 LEU A CA 1
ATOM 5807 C C . LEU A 1 763 ? -31.638 2.461 16.020 1.00 96.94 763 LEU A C 1
ATOM 5809 O O . LEU A 1 763 ? -31.774 1.818 14.976 1.00 96.94 763 LEU A O 1
ATOM 5813 N N . LEU A 1 764 ? -32.660 3.034 16.660 1.00 96.75 764 LEU A N 1
ATOM 5814 C CA . LEU A 1 764 ? -34.042 2.995 16.173 1.00 96.75 764 LEU A CA 1
ATOM 5815 C C . LEU A 1 764 ? -34.165 3.720 14.826 1.00 96.75 764 LEU A C 1
ATOM 5817 O O . LEU A 1 764 ? -34.699 3.147 13.879 1.00 96.75 764 LEU A O 1
ATOM 5821 N N . ASP A 1 765 ? -33.560 4.903 14.697 1.00 93.94 765 ASP A N 1
ATOM 5822 C CA . ASP A 1 765 ? -33.555 5.687 13.457 1.00 93.94 765 ASP A CA 1
ATOM 5823 C C . ASP A 1 765 ? -32.867 4.944 12.303 1.00 93.94 765 ASP A C 1
ATOM 5825 O O . ASP A 1 765 ? -33.409 4.845 11.202 1.00 93.94 765 ASP A O 1
ATOM 5829 N N . ARG A 1 766 ? -31.674 4.376 12.543 1.00 90.25 766 ARG A N 1
ATOM 5830 C CA . ARG A 1 766 ? -30.901 3.652 11.512 1.00 90.25 766 ARG A CA 1
ATOM 5831 C C . ARG A 1 766 ? -31.577 2.361 11.048 1.00 90.25 766 ARG A C 1
ATOM 5833 O O . ARG A 1 766 ? -31.309 1.916 9.935 1.00 90.25 766 ARG A O 1
ATOM 5840 N N . SER A 1 767 ? -32.400 1.751 11.898 1.00 91.75 767 SER A N 1
ATOM 5841 C CA . SER A 1 767 ? -33.072 0.475 11.623 1.00 91.75 767 SER A CA 1
ATOM 5842 C C . SER A 1 767 ? -34.557 0.620 11.278 1.00 91.75 767 SER A C 1
ATOM 5844 O O . SER A 1 767 ? -35.187 -0.371 10.914 1.00 91.75 767 SER A O 1
ATOM 5846 N N . ALA A 1 768 ? -35.124 1.825 11.398 1.00 91.56 768 ALA A N 1
ATOM 5847 C CA . ALA A 1 768 ? -36.559 2.084 11.285 1.00 91.56 768 ALA A CA 1
ATOM 5848 C C . ALA A 1 768 ? -37.426 1.141 12.155 1.00 91.56 768 ALA A C 1
ATOM 5850 O O . ALA A 1 768 ? -38.562 0.810 11.802 1.00 91.56 768 ALA A O 1
ATOM 5851 N N . VAL A 1 769 ? -36.887 0.676 13.288 1.00 94.38 769 VAL A N 1
ATOM 5852 C CA . VAL A 1 769 ? -37.611 -0.144 14.268 1.00 94.38 769 VAL A CA 1
ATOM 5853 C C . VAL A 1 769 ? -38.479 0.769 15.123 1.00 94.38 769 VAL A C 1
ATOM 5855 O O . VAL A 1 769 ? -38.018 1.803 15.609 1.00 94.38 769 VAL A O 1
ATOM 5858 N N . LYS A 1 770 ? -39.745 0.395 15.332 1.00 95.81 770 LYS A N 1
ATOM 5859 C CA . LYS A 1 770 ? -40.627 1.181 16.198 1.00 95.81 770 LYS A CA 1
ATOM 5860 C C . LYS A 1 770 ? -40.246 0.946 17.664 1.00 95.81 770 LYS A C 1
ATOM 5862 O O . LYS A 1 770 ? -40.043 -0.208 18.038 1.00 95.81 770 LYS A O 1
ATOM 5867 N N . PRO A 1 771 ? -40.249 1.982 18.522 1.00 97.00 771 PRO A N 1
ATOM 5868 C CA . PRO A 1 771 ? -39.880 1.852 19.934 1.00 97.00 771 PRO A CA 1
ATOM 5869 C C . PRO A 1 771 ? -40.581 0.702 20.681 1.00 97.00 771 PRO A C 1
ATOM 5871 O O . PRO A 1 771 ? -39.941 -0.040 21.418 1.00 97.00 771 PRO A O 1
ATOM 5874 N N . ALA A 1 772 ? -41.883 0.506 20.446 1.00 97.06 772 ALA A N 1
ATOM 5875 C CA . ALA A 1 772 ? -42.686 -0.531 21.103 1.00 97.06 772 ALA A CA 1
ATOM 5876 C C . ALA A 1 772 ? -42.384 -1.974 20.645 1.00 97.06 772 ALA A C 1
ATOM 5878 O O . ALA A 1 772 ? -42.878 -2.917 21.255 1.00 97.06 772 ALA A O 1
ATOM 5879 N N . GLU A 1 773 ? -41.619 -2.163 19.566 1.00 96.50 773 GLU A N 1
ATOM 5880 C CA . GLU A 1 773 ? -41.248 -3.491 19.055 1.00 96.50 773 GLU A CA 1
ATOM 5881 C C . GLU A 1 773 ? -39.988 -4.052 19.732 1.00 96.50 773 GLU A C 1
ATOM 5883 O O . GLU A 1 773 ? -39.663 -5.227 19.554 1.00 96.50 773 GLU A O 1
ATOM 5888 N N . VAL A 1 774 ? -39.265 -3.225 20.495 1.00 98.12 774 VAL A N 1
ATOM 5889 C CA . VAL A 1 774 ? -38.094 -3.653 21.266 1.00 98.12 774 VAL A CA 1
ATOM 5890 C C . VAL A 1 774 ? -38.564 -4.499 22.447 1.00 98.12 774 VAL A C 1
ATOM 5892 O O . VAL A 1 774 ? -39.321 -4.029 23.290 1.00 98.12 774 VAL A O 1
ATOM 5895 N N . GLY A 1 775 ? -38.110 -5.749 22.515 1.00 97.44 775 GLY A N 1
ATOM 5896 C CA . GLY A 1 775 ? -38.503 -6.676 23.576 1.00 97.44 775 GLY A CA 1
ATOM 5897 C C . GLY A 1 775 ? -37.707 -6.521 24.869 1.00 97.44 775 GLY A C 1
ATOM 5898 O O . GLY A 1 775 ? -38.232 -6.830 25.932 1.00 97.44 775 GLY A O 1
ATOM 5899 N N . ASP A 1 776 ? -36.457 -6.055 24.790 1.00 98.19 776 ASP A N 1
ATOM 5900 C CA . ASP A 1 776 ? -35.578 -5.863 25.950 1.00 98.19 776 ASP A CA 1
ATOM 5901 C C . ASP A 1 776 ? -34.425 -4.897 25.622 1.00 98.19 776 ASP A C 1
ATOM 5903 O O . ASP A 1 776 ? -33.956 -4.823 24.476 1.00 98.19 776 ASP A O 1
ATOM 5907 N N . VAL A 1 777 ? -33.946 -4.183 26.644 1.00 98.38 777 VAL A N 1
ATOM 5908 C CA . VAL A 1 777 ? -32.740 -3.345 26.588 1.00 98.38 777 VAL A CA 1
ATOM 5909 C C . VAL A 1 777 ? -31.745 -3.824 27.640 1.00 98.38 777 VAL A C 1
ATOM 5911 O O . VAL A 1 777 ? -31.966 -3.697 28.845 1.00 98.38 777 VAL A O 1
ATOM 5914 N N . ILE A 1 778 ? -30.615 -4.353 27.175 1.00 98.25 778 ILE A N 1
ATOM 5915 C CA . ILE A 1 778 ? -29.653 -5.084 28.002 1.00 98.25 778 ILE A CA 1
ATOM 5916 C C . ILE A 1 778 ? -28.327 -4.337 27.999 1.00 98.25 778 ILE A C 1
ATOM 5918 O O . ILE A 1 778 ? -27.632 -4.297 26.983 1.00 98.25 778 ILE A O 1
ATOM 5922 N N . VAL A 1 779 ? -27.942 -3.755 29.133 1.00 97.88 779 VAL A N 1
ATOM 5923 C CA . VAL A 1 779 ? -26.718 -2.944 29.200 1.00 97.88 779 VAL A CA 1
ATOM 5924 C C . VAL A 1 779 ? -25.750 -3.461 30.253 1.00 97.88 779 VAL A C 1
ATOM 5926 O O . VAL A 1 779 ? -26.079 -3.671 31.419 1.00 97.88 779 VAL A O 1
ATOM 5929 N N . GLY A 1 780 ? -24.514 -3.662 29.817 1.00 96.75 780 GLY A N 1
ATOM 5930 C CA . GLY A 1 780 ? -23.390 -4.024 30.653 1.00 96.75 780 GLY A CA 1
ATOM 5931 C C . GLY A 1 780 ? -22.763 -2.824 31.363 1.00 96.75 780 GLY A C 1
ATOM 5932 O O . GLY A 1 780 ? -22.485 -1.804 30.738 1.00 96.75 780 GLY A O 1
ATOM 5933 N N . THR A 1 781 ? -22.460 -2.975 32.650 1.00 94.56 781 THR A N 1
ATOM 5934 C CA . THR A 1 781 ? -21.675 -2.017 33.454 1.00 94.56 781 THR A CA 1
ATOM 5935 C C . THR A 1 781 ? -20.752 -2.790 34.403 1.00 94.56 781 THR A C 1
ATOM 5937 O O . THR A 1 781 ? -21.076 -3.919 34.783 1.00 94.56 781 THR A O 1
ATOM 5940 N N . ALA A 1 782 ? -19.570 -2.260 34.731 1.00 91.31 782 ALA A N 1
ATOM 5941 C CA . ALA A 1 782 ? -18.611 -2.932 35.613 1.00 91.31 782 ALA A CA 1
ATOM 5942 C C . ALA A 1 782 ? -18.542 -2.296 37.005 1.00 91.31 782 ALA A C 1
ATOM 5944 O O . ALA A 1 782 ? -18.378 -3.025 37.985 1.00 91.31 782 ALA A O 1
ATOM 5945 N N . LEU A 1 783 ? -18.684 -0.969 37.100 1.00 86.50 783 LEU A N 1
ATOM 5946 C CA . LEU A 1 783 ? -18.510 -0.208 38.344 1.00 86.50 783 LEU A CA 1
ATOM 5947 C C . LEU A 1 783 ? -19.804 0.414 38.921 1.00 86.50 783 LEU A C 1
ATOM 5949 O O . LEU A 1 783 ? -19.704 1.462 39.568 1.00 86.50 783 LEU A O 1
ATOM 5953 N N . PRO A 1 784 ? -21.014 -0.160 38.738 1.00 79.00 784 PRO A N 1
ATOM 5954 C CA . PRO A 1 784 ? -22.232 0.480 39.223 1.00 79.00 784 PRO A CA 1
ATOM 5955 C C . PRO A 1 784 ? -22.206 0.620 40.751 1.00 79.00 784 PRO A C 1
ATOM 5957 O O . PRO A 1 784 ? -21.769 -0.282 41.471 1.00 79.00 784 PRO A O 1
ATOM 5960 N N . ARG A 1 785 ? -22.691 1.756 41.258 1.00 75.25 785 ARG A N 1
ATOM 5961 C CA . ARG A 1 785 ? -22.842 2.009 42.695 1.00 75.25 785 ARG A CA 1
ATOM 5962 C C . ARG A 1 785 ? -24.309 1.864 43.081 1.00 75.25 785 ARG A C 1
ATOM 5964 O O . ARG A 1 785 ? -25.139 2.647 42.633 1.00 75.25 785 ARG A O 1
ATOM 5971 N N . GLY A 1 786 ? -24.610 0.865 43.909 1.00 74.69 786 GLY A N 1
ATOM 5972 C CA . GLY A 1 786 ? -25.980 0.581 44.338 1.00 74.69 786 GLY A CA 1
ATOM 5973 C C . GLY A 1 786 ? -26.912 0.278 43.161 1.00 74.69 786 GLY A C 1
ATOM 5974 O O . GLY A 1 786 ? -26.521 -0.371 42.192 1.00 74.69 786 GLY A O 1
ATOM 5975 N N . ASP A 1 787 ? -28.144 0.761 43.258 1.00 79.94 787 ASP A N 1
ATOM 5976 C CA . ASP A 1 787 ? -29.208 0.645 42.257 1.00 79.94 787 ASP A CA 1
ATOM 5977 C C . ASP A 1 787 ? -29.174 1.748 41.182 1.00 79.94 787 ASP A C 1
ATOM 5979 O O . ASP A 1 787 ? -29.897 1.656 40.188 1.00 79.94 787 ASP A O 1
ATOM 5983 N N . ALA A 1 788 ? -28.296 2.750 41.321 1.00 81.06 788 ALA A N 1
ATOM 5984 C CA . ALA A 1 788 ? -28.242 3.922 40.446 1.00 81.06 788 ALA A CA 1
ATOM 5985 C C . ALA A 1 788 ? -28.110 3.565 38.957 1.00 81.06 788 ALA A C 1
ATOM 5987 O O . ALA A 1 788 ? -28.774 4.160 38.116 1.00 81.06 788 ALA A O 1
ATOM 5988 N N . ALA A 1 789 ? -27.321 2.543 38.615 1.00 85.31 789 ALA A N 1
ATOM 5989 C CA . ALA A 1 789 ? -27.170 2.128 37.221 1.00 85.31 789 ALA A CA 1
ATOM 5990 C C . ALA A 1 789 ? -28.478 1.595 36.608 1.00 85.31 789 ALA A C 1
ATOM 5992 O O . ALA A 1 789 ? -28.696 1.744 35.404 1.00 85.31 789 ALA A O 1
ATOM 5993 N N . ALA A 1 790 ? -29.343 0.957 37.408 1.00 88.12 790 ALA A N 1
ATOM 5994 C CA . ALA A 1 790 ? -30.620 0.435 36.924 1.00 88.12 790 ALA A CA 1
ATOM 5995 C C . ALA A 1 790 ? -31.583 1.591 36.633 1.00 88.12 790 ALA A C 1
ATOM 5997 O O . ALA A 1 790 ? -32.271 1.586 35.610 1.00 88.12 790 ALA A O 1
ATOM 5998 N N . VAL A 1 791 ? -31.560 2.613 37.494 1.00 91.88 791 VAL A N 1
ATOM 5999 C CA . VAL A 1 791 ? -32.290 3.867 37.292 1.00 91.88 791 VAL A CA 1
ATOM 6000 C C . VAL A 1 791 ? -31.792 4.577 36.033 1.00 91.88 791 VAL A C 1
ATOM 6002 O O . VAL A 1 791 ? -32.607 4.858 35.158 1.00 91.88 791 VAL A O 1
ATOM 6005 N N . SER A 1 792 ? -30.478 4.779 35.877 1.00 92.50 792 SER A N 1
ATOM 6006 C CA . SER A 1 792 ? -29.886 5.411 34.688 1.00 92.50 792 SER A CA 1
ATOM 6007 C C . SER A 1 792 ? -30.303 4.717 33.391 1.00 92.50 792 SER A C 1
ATOM 6009 O O . SER A 1 792 ? -30.737 5.373 32.448 1.00 92.50 792 SER A O 1
ATOM 6011 N N . LEU A 1 793 ? -30.240 3.381 33.327 1.00 95.56 793 LEU A N 1
ATOM 6012 C CA . LEU A 1 793 ? -30.663 2.657 32.127 1.00 95.56 793 LEU A CA 1
ATOM 6013 C C . LEU A 1 793 ? -32.153 2.863 31.827 1.00 95.56 793 LEU A C 1
ATOM 6015 O O . LEU A 1 793 ? -32.536 3.065 30.673 1.00 95.56 793 LEU A O 1
ATOM 6019 N N . ARG A 1 794 ? -32.999 2.823 32.861 1.00 96.75 794 ARG A N 1
ATOM 6020 C CA . ARG A 1 794 ? -34.438 3.027 32.696 1.00 96.75 794 ARG A CA 1
ATOM 6021 C C . ARG A 1 794 ? -34.758 4.443 32.221 1.00 96.75 794 ARG A C 1
ATOM 6023 O O . ARG A 1 794 ? -35.569 4.596 31.311 1.00 96.75 794 ARG A O 1
ATOM 6030 N N . VAL A 1 795 ? -34.101 5.451 32.792 1.00 97.44 795 VAL A N 1
ATOM 6031 C CA . VAL A 1 795 ? -34.207 6.850 32.358 1.00 97.44 795 VAL A CA 1
ATOM 6032 C C . VAL A 1 795 ? -33.773 6.980 30.902 1.00 97.44 795 VAL A C 1
ATOM 6034 O O . VAL A 1 795 ? -34.522 7.527 30.100 1.00 97.44 795 VAL A O 1
ATOM 6037 N N . ALA A 1 796 ? -32.629 6.403 30.527 1.00 97.38 796 ALA A N 1
ATOM 6038 C CA . ALA A 1 796 ? -32.126 6.457 29.158 1.00 97.38 796 ALA A CA 1
ATOM 6039 C C . ALA A 1 796 ? -33.120 5.884 28.138 1.00 97.38 796 ALA A C 1
ATOM 6041 O O . ALA A 1 796 ? -33.364 6.496 27.100 1.00 97.38 796 ALA A O 1
ATOM 6042 N N . ALA A 1 797 ? -33.711 4.724 28.445 1.00 97.88 797 ALA A N 1
ATOM 6043 C CA . ALA A 1 797 ? -34.704 4.075 27.595 1.00 97.88 797 ALA A CA 1
ATOM 6044 C C . ALA A 1 797 ? -35.943 4.961 27.378 1.00 97.88 797 ALA A C 1
ATOM 6046 O O . ALA A 1 797 ? -36.353 5.173 26.237 1.00 97.88 797 ALA A O 1
ATOM 6047 N N . LEU A 1 798 ? -36.499 5.519 28.458 1.00 98.06 798 LEU A N 1
ATOM 6048 C CA . LEU A 1 798 ? -37.675 6.391 28.398 1.00 98.06 798 LEU A CA 1
ATOM 6049 C C . LEU A 1 798 ? -37.370 7.711 27.671 1.00 98.06 798 LEU A C 1
ATOM 6051 O O . LEU A 1 798 ? -38.139 8.130 26.809 1.00 98.06 798 LEU A O 1
ATOM 6055 N N . CYS A 1 799 ? -36.224 8.338 27.955 1.00 97.50 799 CYS A N 1
ATOM 6056 C CA . CYS A 1 799 ? -35.776 9.563 27.283 1.00 97.50 799 CYS A CA 1
ATOM 6057 C C . CYS A 1 799 ? -35.516 9.357 25.784 1.00 97.50 799 CYS A C 1
ATOM 6059 O O . CYS A 1 799 ? -35.710 10.279 24.997 1.00 97.50 799 CYS A O 1
ATOM 6061 N N . ALA A 1 800 ? -35.114 8.151 25.374 1.00 96.88 800 ALA A N 1
ATOM 6062 C CA . ALA A 1 800 ? -34.968 7.780 23.968 1.00 96.88 800 ALA A CA 1
ATOM 6063 C C . ALA A 1 800 ? -36.308 7.483 23.263 1.00 96.88 800 ALA A C 1
ATOM 6065 O O . ALA A 1 800 ? -36.313 7.173 22.072 1.00 96.88 800 ALA A O 1
ATOM 6066 N N . GLY A 1 801 ? -37.437 7.559 23.978 1.00 96.31 801 GLY A N 1
ATOM 6067 C CA . GLY A 1 801 ? -38.777 7.341 23.434 1.00 96.31 801 GLY A CA 1
ATOM 6068 C C . GLY A 1 801 ? -39.256 5.887 23.452 1.00 96.31 801 GLY A C 1
ATOM 6069 O O . GLY A 1 801 ? -40.273 5.586 22.823 1.00 96.31 801 GLY A O 1
ATOM 6070 N N . LEU A 1 802 ? -38.568 4.975 24.153 1.00 98.00 802 LEU A N 1
ATOM 6071 C CA . LEU A 1 802 ? -39.107 3.634 24.408 1.00 98.00 802 LEU A CA 1
ATOM 6072 C C . LEU A 1 802 ? -40.292 3.735 25.385 1.00 98.00 802 LEU A C 1
ATOM 6074 O O . LEU A 1 802 ? -40.191 4.461 26.377 1.00 98.00 802 LEU A O 1
AT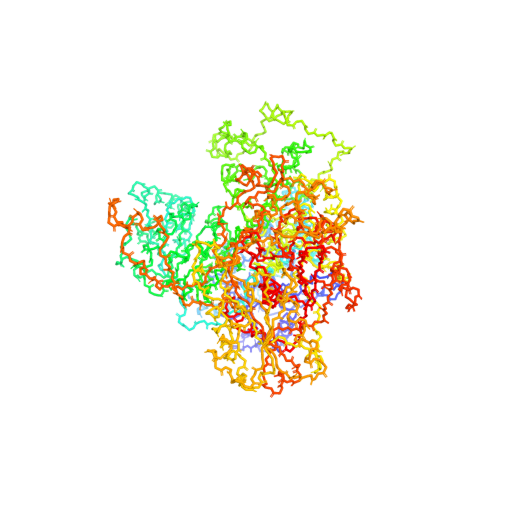OM 6078 N N . PRO A 1 803 ? -41.412 3.028 25.141 1.00 97.56 803 PRO A N 1
ATOM 6079 C CA . PRO A 1 803 ? -42.550 3.075 26.047 1.00 97.56 803 PRO A CA 1
ATOM 6080 C C . PRO A 1 803 ? -42.228 2.379 27.371 1.00 97.56 803 PRO A C 1
ATOM 6082 O O . PRO A 1 803 ? -41.331 1.537 27.469 1.00 97.56 803 PRO A O 1
ATOM 6085 N N . ASP A 1 804 ? -43.007 2.700 28.399 1.00 96.12 804 ASP A N 1
ATOM 6086 C CA . ASP A 1 804 ? -42.863 2.111 29.728 1.00 96.12 804 ASP A CA 1
ATOM 6087 C C . ASP A 1 804 ? -43.074 0.583 29.753 1.00 96.12 804 ASP A C 1
ATOM 6089 O O . ASP A 1 804 ? -42.585 -0.089 30.662 1.00 96.12 804 ASP A O 1
ATOM 6093 N N . THR A 1 805 ? -43.702 0.017 28.726 1.00 97.00 805 THR A N 1
ATOM 6094 C CA . THR A 1 805 ? -43.865 -1.428 28.539 1.00 97.00 805 THR A CA 1
ATOM 6095 C C . THR A 1 805 ? -42.582 -2.156 28.135 1.00 97.00 805 THR A C 1
ATOM 6097 O O . THR A 1 805 ? -42.527 -3.374 28.277 1.00 97.00 805 THR A O 1
ATOM 6100 N N . VAL A 1 806 ? -41.557 -1.460 27.625 1.00 97.88 806 VAL A N 1
ATOM 6101 C CA . VAL A 1 806 ? -40.278 -2.094 27.253 1.00 97.88 806 VAL A CA 1
ATOM 6102 C C . VAL A 1 806 ? -39.436 -2.303 28.514 1.00 97.88 806 VAL A C 1
ATOM 6104 O O . VAL A 1 806 ? -39.136 -1.319 29.201 1.00 97.88 806 VAL A O 1
ATOM 6107 N N . PRO A 1 807 ? -39.043 -3.544 28.851 1.00 97.00 807 PRO A N 1
ATOM 6108 C CA . PRO A 1 807 ? -38.212 -3.812 30.015 1.00 97.00 807 PRO A CA 1
ATOM 6109 C C . PRO A 1 807 ? -36.749 -3.425 29.769 1.00 97.00 807 PRO A C 1
ATOM 6111 O O . PRO A 1 807 ? -36.290 -3.282 28.635 1.00 97.00 807 PRO A O 1
ATOM 6114 N N . VAL A 1 808 ? -36.009 -3.258 30.866 1.00 96.56 808 VAL A N 1
ATOM 6115 C CA . VAL A 1 808 ? -34.561 -3.033 30.846 1.00 96.56 808 VAL A CA 1
ATOM 6116 C C . VAL A 1 808 ? -33.885 -3.940 31.868 1.00 96.56 808 VAL A C 1
ATOM 6118 O O . VAL A 1 808 ? -34.457 -4.218 32.925 1.00 96.56 808 VAL A O 1
ATOM 6121 N N . ARG A 1 809 ? -32.647 -4.362 31.604 1.00 94.94 809 ARG A N 1
ATOM 6122 C CA . ARG A 1 809 ? -31.840 -5.111 32.577 1.00 94.94 809 ARG A CA 1
ATOM 6123 C C . ARG A 1 809 ? -30.349 -4.814 32.469 1.00 94.94 809 ARG A C 1
ATOM 6125 O O . ARG A 1 809 ? -29.826 -4.495 31.402 1.00 94.94 809 ARG A O 1
ATOM 6132 N N . LEU A 1 810 ? -29.662 -4.964 33.600 1.00 94.25 810 LEU A N 1
ATOM 6133 C CA . LEU A 1 810 ? -28.217 -4.790 33.704 1.00 94.25 810 LEU A CA 1
ATOM 6134 C C . LEU A 1 810 ? -27.479 -6.120 33.778 1.00 94.25 810 LEU A C 1
ATOM 6136 O O . LEU A 1 810 ? -27.953 -7.078 34.388 1.00 94.25 810 LEU A O 1
ATOM 6140 N N . VAL A 1 811 ? -26.267 -6.132 33.229 1.00 95.00 811 VAL A N 1
ATOM 6141 C CA . VAL A 1 811 ? -25.342 -7.264 33.315 1.00 95.00 811 VAL A CA 1
ATOM 6142 C C . VAL A 1 811 ? -24.009 -6.789 33.886 1.00 95.00 811 VAL A C 1
ATOM 6144 O O . VAL A 1 811 ? -23.454 -5.788 33.433 1.00 95.00 811 VAL A O 1
ATOM 6147 N N . ASN A 1 812 ? -23.464 -7.521 34.862 1.00 93.62 812 ASN A N 1
ATOM 6148 C CA . ASN A 1 812 ? -22.105 -7.296 35.349 1.00 93.62 812 ASN A CA 1
ATOM 6149 C C . ASN A 1 812 ? -21.258 -8.567 35.211 1.00 93.62 812 ASN A C 1
ATOM 6151 O O . ASN A 1 812 ? -21.419 -9.539 35.946 1.00 93.62 812 ASN A O 1
ATOM 6155 N N . ARG A 1 813 ? -20.330 -8.528 34.257 1.00 94.69 813 ARG A N 1
ATOM 6156 C CA . ARG A 1 813 ? -19.197 -9.443 34.109 1.00 94.69 813 ARG A CA 1
ATOM 6157 C C . ARG A 1 813 ? -17.915 -8.624 33.917 1.00 94.69 813 ARG A C 1
ATOM 6159 O O . ARG A 1 813 ? -17.094 -8.918 33.047 1.00 94.69 813 ARG A O 1
ATOM 6166 N N . LEU A 1 814 ? -17.765 -7.561 34.708 1.00 92.81 814 LEU A N 1
ATOM 6167 C CA . LEU A 1 814 ? -16.634 -6.632 34.674 1.00 92.81 814 LEU A CA 1
ATOM 6168 C C . LEU A 1 814 ? -16.332 -6.155 33.237 1.00 92.81 814 LEU A C 1
ATOM 6170 O O . LEU A 1 814 ? -17.227 -5.688 32.540 1.00 92.81 814 LEU A O 1
ATOM 6174 N N . CYS A 1 815 ? -15.095 -6.287 32.753 1.00 92.94 815 CYS A N 1
ATOM 6175 C CA . CYS A 1 815 ? -14.698 -5.821 31.418 1.00 92.94 815 CYS A CA 1
ATOM 6176 C C . CYS A 1 815 ? -15.496 -6.457 30.260 1.00 92.94 815 CYS A C 1
ATOM 6178 O O . CYS A 1 815 ? -15.549 -5.891 29.169 1.00 92.94 815 CYS A O 1
ATOM 6180 N N . ALA A 1 816 ? -16.109 -7.627 30.482 1.00 96.81 816 ALA A N 1
ATOM 6181 C CA . ALA A 1 816 ? -16.922 -8.322 29.486 1.00 96.81 816 ALA A CA 1
ATOM 6182 C C . ALA A 1 816 ? -18.425 -8.041 29.608 1.00 96.81 816 ALA A C 1
ATOM 6184 O O . ALA A 1 816 ? -19.188 -8.638 28.850 1.00 96.81 816 ALA A O 1
ATOM 6185 N N . SER A 1 817 ? -18.876 -7.155 30.508 1.00 97.38 817 SER A N 1
ATOM 6186 C CA . SER A 1 817 ? -20.307 -6.881 30.712 1.00 97.38 817 SER A CA 1
ATOM 6187 C C . SER A 1 817 ? -21.035 -6.551 29.406 1.00 97.38 817 SER A C 1
ATOM 6189 O O . SER A 1 817 ? -22.074 -7.143 29.126 1.00 97.38 817 SER A O 1
ATOM 6191 N N . GLY A 1 818 ? -20.475 -5.667 28.572 1.00 97.75 818 GLY A N 1
ATOM 6192 C CA . GLY A 1 818 ? -21.096 -5.298 27.299 1.00 97.75 818 GLY A CA 1
ATOM 6193 C C . GLY A 1 818 ? -21.135 -6.429 26.268 1.00 97.75 818 GLY A C 1
ATOM 6194 O O . GLY A 1 818 ? -22.103 -6.543 25.523 1.00 97.75 818 GLY A O 1
ATOM 6195 N N . LEU A 1 819 ? -20.124 -7.308 26.246 1.00 98.44 819 LEU A N 1
ATOM 6196 C CA . LEU A 1 819 ? -20.140 -8.486 25.369 1.00 98.44 819 LEU A CA 1
ATOM 6197 C C . LEU A 1 819 ? -21.134 -9.542 25.869 1.00 98.44 819 LEU A C 1
ATOM 6199 O O . LEU A 1 819 ? -21.833 -10.159 25.070 1.00 98.44 819 LEU A O 1
ATOM 6203 N N . GLN A 1 820 ? -21.217 -9.731 27.188 1.00 98.50 820 GLN A N 1
ATOM 6204 C CA . GLN A 1 820 ? -22.185 -10.632 27.805 1.00 98.50 820 GLN A CA 1
ATOM 6205 C C . GLN A 1 820 ? -23.618 -10.173 27.519 1.00 98.50 820 GLN A C 1
ATOM 6207 O O . GLN A 1 820 ? -24.441 -11.003 27.161 1.00 98.50 820 GLN A O 1
ATOM 6212 N N . ALA A 1 821 ? -23.900 -8.868 27.591 1.00 98.56 821 ALA A N 1
ATOM 6213 C CA . ALA A 1 821 ? -25.208 -8.318 27.239 1.00 98.56 821 ALA A CA 1
ATOM 6214 C C . ALA A 1 821 ? -25.622 -8.668 25.797 1.00 98.56 821 ALA A C 1
ATOM 6216 O O . ALA A 1 821 ? -26.757 -9.079 25.563 1.00 98.56 821 ALA A O 1
ATOM 6217 N N . ILE A 1 822 ? -24.691 -8.568 24.839 1.00 98.75 822 ILE A N 1
ATOM 6218 C CA . ILE A 1 822 ? -24.908 -8.972 23.438 1.00 98.75 822 ILE A CA 1
ATOM 6219 C C . ILE A 1 822 ? -25.188 -10.477 23.340 1.00 98.75 822 ILE A C 1
ATOM 6221 O O . ILE A 1 822 ? -26.130 -10.882 22.661 1.00 98.75 822 ILE A O 1
ATOM 6225 N N . ALA A 1 823 ? -24.403 -11.304 24.035 1.00 98.50 823 ALA A N 1
ATOM 6226 C CA . ALA A 1 823 ? -24.596 -12.752 24.049 1.00 98.50 823 ALA A CA 1
ATOM 6227 C C . ALA A 1 823 ? -25.951 -13.155 24.659 1.00 98.50 823 ALA A C 1
ATOM 6229 O O . ALA A 1 823 ? -26.634 -14.025 24.119 1.00 98.50 823 ALA A O 1
ATOM 6230 N N . ASP A 1 824 ? -26.366 -12.496 25.743 1.00 98.44 824 ASP A N 1
ATOM 6231 C CA . ASP A 1 824 ? -27.642 -12.746 26.417 1.00 98.44 824 ASP A CA 1
ATOM 6232 C C . ASP A 1 824 ? -28.830 -12.349 25.534 1.00 98.44 824 ASP A C 1
ATOM 6234 O O . ASP A 1 824 ? -29.817 -13.086 25.471 1.00 98.44 824 ASP A O 1
ATOM 6238 N N . ALA A 1 825 ? -28.723 -11.217 24.830 1.00 98.50 825 ALA A N 1
ATOM 6239 C CA . ALA A 1 825 ? -29.713 -10.766 23.857 1.00 98.50 825 ALA A CA 1
ATOM 6240 C C . ALA A 1 825 ? -29.841 -11.752 22.690 1.00 98.50 825 ALA A C 1
ATOM 6242 O O . ALA A 1 825 ? -30.945 -12.177 22.354 1.00 98.50 825 ALA A O 1
ATOM 6243 N N . ALA A 1 826 ? -28.712 -12.170 22.110 1.00 98.44 826 ALA A N 1
ATOM 6244 C CA . ALA A 1 826 ? -28.703 -13.133 21.017 1.00 98.44 826 ALA A CA 1
ATOM 6245 C C . ALA A 1 826 ? -29.310 -14.478 21.440 1.00 98.44 826 ALA A C 1
ATOM 6247 O O . ALA A 1 826 ? -30.144 -15.030 20.726 1.00 98.44 826 ALA A O 1
ATOM 6248 N N . ALA A 1 827 ? -28.963 -14.976 22.630 1.00 97.88 827 ALA A N 1
ATOM 6249 C CA . ALA A 1 827 ? -29.522 -16.215 23.158 1.00 97.88 827 ALA A CA 1
ATOM 6250 C C . ALA A 1 827 ? -31.039 -16.124 23.404 1.00 97.88 827 ALA A C 1
ATOM 6252 O O . ALA A 1 827 ? -31.755 -17.089 23.140 1.00 97.88 827 ALA A O 1
ATOM 6253 N N . ALA A 1 828 ? -31.538 -14.986 23.893 1.00 98.19 828 ALA A N 1
ATOM 6254 C CA . ALA A 1 828 ? -32.967 -14.768 24.116 1.00 98.19 828 ALA A CA 1
ATOM 6255 C C . ALA A 1 828 ? -33.761 -14.672 22.802 1.00 98.19 828 ALA A C 1
ATOM 6257 O O . ALA A 1 828 ? -34.799 -15.322 22.667 1.00 98.19 828 ALA A O 1
ATOM 6258 N N . ILE A 1 829 ? -33.234 -13.962 21.796 1.00 98.44 829 ILE A N 1
ATOM 6259 C CA . ILE A 1 829 ? -33.844 -13.900 20.457 1.00 98.44 829 ILE A CA 1
ATOM 6260 C C . ILE A 1 829 ? -33.848 -15.284 19.798 1.00 98.44 829 ILE A C 1
ATOM 6262 O O . ILE A 1 829 ? -34.850 -15.689 19.207 1.00 98.44 829 ILE A O 1
ATOM 6266 N N . GLN A 1 830 ? -32.755 -16.043 19.931 1.00 97.06 830 GLN A N 1
ATOM 6267 C CA . GLN A 1 830 ? -32.661 -17.397 19.384 1.00 97.06 830 GLN A CA 1
ATOM 6268 C C . GLN A 1 830 ? -33.723 -18.329 19.981 1.00 97.06 830 GLN A C 1
ATOM 6270 O O . GLN A 1 830 ? -34.324 -19.113 19.246 1.00 97.06 830 GLN A O 1
ATOM 6275 N N . ARG A 1 831 ? -33.972 -18.232 21.296 1.00 96.94 831 ARG A N 1
ATOM 6276 C CA . ARG A 1 831 ? -35.015 -19.003 21.997 1.00 96.94 831 ARG A CA 1
ATOM 6277 C C . ARG A 1 831 ? -36.438 -18.535 21.692 1.00 96.94 831 ARG A C 1
ATOM 6279 O O . ARG A 1 831 ? -37.370 -19.301 21.913 1.00 96.94 831 ARG A O 1
ATOM 6286 N N . GLY A 1 832 ? -36.601 -17.319 21.173 1.00 96.12 832 GLY A N 1
ATOM 6287 C CA . GLY A 1 832 ? -37.906 -16.730 20.884 1.00 96.12 832 GLY A CA 1
ATOM 6288 C C . GLY A 1 832 ? -38.548 -16.008 22.070 1.00 96.12 832 GLY A C 1
ATOM 6289 O O . GLY A 1 832 ? -39.755 -15.789 22.038 1.00 96.12 832 GLY A O 1
ATOM 6290 N N . ASP A 1 833 ? -37.768 -15.611 23.084 1.00 96.75 833 ASP A N 1
ATOM 6291 C CA . ASP A 1 833 ? -38.267 -14.820 24.223 1.00 96.75 833 ASP A CA 1
ATOM 6292 C C . ASP A 1 833 ? -38.797 -13.445 23.743 1.00 96.75 833 ASP A C 1
ATOM 6294 O O . ASP A 1 833 ? -39.765 -12.908 24.279 1.00 96.75 833 ASP A O 1
ATOM 6298 N N . TYR A 1 834 ? -38.170 -12.893 22.697 1.00 96.12 834 TYR A N 1
ATOM 6299 C CA . TYR A 1 834 ? -38.574 -11.699 21.944 1.00 96.12 834 TYR A CA 1
ATOM 6300 C C . TYR A 1 834 ? -37.870 -11.656 20.576 1.00 96.12 834 TYR A C 1
ATOM 6302 O O . TYR A 1 834 ? -36.878 -12.348 20.356 1.00 96.12 834 TYR A O 1
ATOM 6310 N N . GLY A 1 835 ? -38.365 -10.839 19.638 1.00 94.75 835 GLY A N 1
ATOM 6311 C CA . GLY A 1 835 ? -37.820 -10.766 18.272 1.00 94.75 835 GLY A CA 1
ATOM 6312 C C . GLY A 1 835 ? -36.695 -9.746 18.056 1.00 94.75 835 GLY A C 1
ATOM 6313 O O . GLY A 1 835 ? -35.862 -9.939 17.169 1.00 94.75 835 GLY A O 1
ATOM 6314 N N . ILE A 1 836 ? -36.675 -8.663 18.840 1.00 97.94 836 ILE A N 1
ATOM 6315 C CA . ILE A 1 836 ? -35.751 -7.529 18.683 1.00 97.94 836 ILE A CA 1
ATOM 6316 C C . ILE A 1 836 ? -35.240 -7.106 20.059 1.00 97.94 836 ILE A C 1
ATOM 6318 O O . ILE A 1 836 ? -36.035 -6.966 20.988 1.00 97.94 836 ILE A O 1
ATOM 6322 N N . ALA A 1 837 ? -33.938 -6.854 20.182 1.00 98.38 837 ALA A N 1
ATOM 6323 C CA . ALA A 1 837 ? -33.348 -6.321 21.407 1.00 98.38 837 ALA A CA 1
ATOM 6324 C C . ALA A 1 837 ? -32.249 -5.298 21.124 1.00 98.38 837 ALA A C 1
ATOM 6326 O O . ALA A 1 837 ? -31.545 -5.371 20.111 1.00 98.38 837 ALA A O 1
ATOM 6327 N N . ILE A 1 838 ? -32.079 -4.371 22.065 1.00 98.69 838 ILE A N 1
ATOM 6328 C CA . ILE A 1 838 ? -30.923 -3.476 22.121 1.00 98.69 838 ILE A CA 1
ATOM 6329 C C . ILE A 1 838 ? -29.979 -4.008 23.192 1.00 98.69 838 ILE A C 1
ATOM 6331 O O . ILE A 1 838 ? -30.397 -4.276 24.317 1.00 98.69 838 ILE A O 1
ATOM 6335 N N . ALA A 1 839 ? -28.703 -4.158 22.853 1.00 98.69 839 ALA A N 1
ATOM 6336 C CA . ALA A 1 839 ? -27.704 -4.679 23.774 1.00 98.69 839 ALA A CA 1
ATOM 6337 C C . ALA A 1 839 ? -26.396 -3.895 23.697 1.00 98.69 839 ALA A C 1
ATOM 6339 O O . ALA A 1 839 ? -26.045 -3.365 22.647 1.00 98.69 839 ALA A O 1
ATOM 6340 N N . GLY A 1 840 ? -25.637 -3.838 24.785 1.00 98.25 840 GLY A N 1
ATOM 6341 C CA . GLY A 1 840 ? -24.301 -3.251 24.758 1.00 98.25 840 GLY A CA 1
ATOM 6342 C C . GLY A 1 840 ? -23.780 -2.916 26.142 1.00 98.25 840 GLY A C 1
ATOM 6343 O O . GLY A 1 840 ? -24.024 -3.666 27.080 1.00 98.25 840 GLY A O 1
ATOM 6344 N N . GLY A 1 841 ? -23.050 -1.813 26.290 1.00 97.69 841 GLY A N 1
ATOM 6345 C CA . GLY A 1 841 ? -22.466 -1.436 27.574 1.00 97.69 841 GLY A CA 1
ATOM 6346 C C . GLY A 1 841 ? -22.138 0.045 27.716 1.00 97.69 841 GLY A C 1
ATOM 6347 O O . GLY A 1 841 ? -21.935 0.750 26.727 1.00 97.69 841 GLY A O 1
ATOM 6348 N N . VAL A 1 842 ? -22.050 0.492 28.967 1.00 97.06 842 VAL A N 1
ATOM 6349 C CA . VAL A 1 842 ? -21.682 1.856 29.363 1.00 97.06 842 VAL A CA 1
ATOM 6350 C C . VAL A 1 842 ? -20.740 1.817 30.560 1.00 97.06 842 VAL A C 1
ATOM 6352 O O . VAL A 1 842 ? -20.848 0.947 31.427 1.00 97.06 842 VAL A O 1
ATOM 6355 N N . GLU A 1 843 ? -19.817 2.771 30.623 1.00 95.88 843 GLU A N 1
ATOM 6356 C CA . GLU A 1 843 ? -19.072 3.052 31.844 1.00 95.88 843 GLU A CA 1
ATOM 6357 C C . GLU A 1 843 ? -18.776 4.548 31.970 1.00 95.88 843 GLU A C 1
ATOM 6359 O O . GLU A 1 843 ? -18.378 5.189 30.998 1.00 95.88 843 GLU A O 1
ATOM 6364 N N . SER A 1 844 ? -18.938 5.079 33.184 1.00 94.12 844 SER A N 1
ATOM 6365 C CA . SER A 1 844 ? -18.433 6.399 33.574 1.00 94.12 844 SER A CA 1
ATOM 6366 C C . SER A 1 844 ? -17.484 6.213 34.750 1.00 94.12 844 SER A C 1
ATOM 6368 O O . SER A 1 844 ? -17.895 6.133 35.908 1.00 94.12 844 SER A O 1
ATOM 6370 N N . MET A 1 845 ? -16.196 6.105 34.441 1.00 93.69 845 MET A N 1
ATOM 6371 C CA . MET A 1 845 ? -15.125 6.003 35.429 1.00 93.69 845 MET A CA 1
ATOM 6372 C C . MET A 1 845 ? -14.843 7.352 36.104 1.00 93.69 845 MET A C 1
ATOM 6374 O O . MET A 1 845 ? -14.214 7.384 37.163 1.00 93.69 845 MET A O 1
ATOM 6378 N N . SER A 1 846 ? -15.312 8.456 35.510 1.00 91.81 846 SER A N 1
ATOM 6379 C CA . SER A 1 846 ? -15.344 9.785 36.128 1.00 91.81 846 SER A CA 1
ATOM 6380 C C . SER A 1 846 ? -16.268 9.839 37.341 1.00 91.81 846 SER A C 1
ATOM 6382 O O . SER A 1 846 ? -15.888 10.391 38.372 1.00 91.81 846 SER A O 1
ATOM 6384 N N . MET A 1 847 ? -17.460 9.244 37.234 1.00 88.88 847 MET A N 1
ATOM 6385 C CA . MET A 1 847 ? -18.437 9.199 38.328 1.00 88.88 847 MET A CA 1
ATOM 6386 C C . MET A 1 847 ? -18.194 8.007 39.254 1.00 88.88 847 MET A C 1
ATOM 6388 O O . MET A 1 847 ? -18.287 8.128 40.474 1.00 88.88 847 MET A O 1
ATOM 6392 N N . ASN A 1 848 ? -17.820 6.862 38.679 1.00 86.56 848 ASN A N 1
ATOM 6393 C CA . ASN A 1 848 ? -17.598 5.616 39.395 1.00 86.56 848 ASN A CA 1
ATOM 6394 C C . ASN A 1 848 ? -16.127 5.208 39.291 1.00 86.56 848 ASN A C 1
ATOM 6396 O O . ASN A 1 848 ? -15.743 4.396 38.453 1.00 86.56 848 ASN A O 1
ATOM 6400 N N . ALA A 1 849 ? -15.284 5.764 40.164 1.00 77.81 849 ALA A N 1
ATOM 6401 C CA . ALA A 1 849 ? -13.871 5.395 40.207 1.00 77.81 849 ALA A CA 1
ATOM 6402 C C . ALA A 1 849 ? -13.691 3.890 40.483 1.00 77.81 849 ALA A C 1
ATOM 6404 O O . ALA A 1 849 ? -14.472 3.294 41.238 1.00 77.81 849 ALA A O 1
ATOM 6405 N N . ILE A 1 850 ? -12.620 3.298 39.931 1.00 75.00 850 ILE A N 1
ATOM 6406 C CA . ILE A 1 850 ? -12.187 1.935 40.273 1.00 75.00 850 ILE A CA 1
ATOM 6407 C C . ILE A 1 850 ? -11.799 1.923 41.754 1.00 75.00 850 ILE A C 1
ATOM 6409 O O . ILE A 1 850 ? -10.666 2.222 42.126 1.00 75.00 850 ILE A O 1
ATOM 6413 N N . GLN A 1 851 ? -12.747 1.567 42.608 1.00 64.19 851 GLN A N 1
ATOM 6414 C CA . GLN A 1 851 ? -12.479 1.142 43.970 1.00 64.19 851 GLN A CA 1
ATOM 6415 C C . GLN A 1 851 ? -12.909 -0.311 44.049 1.00 64.19 851 GLN A C 1
ATOM 6417 O O . GLN A 1 851 ? -14.091 -0.624 43.921 1.00 64.19 851 GLN A O 1
ATOM 6422 N N . LEU A 1 852 ? -11.952 -1.206 44.284 1.00 54.31 852 LEU A N 1
ATOM 6423 C CA . LEU A 1 852 ? -12.305 -2.490 44.865 1.00 54.31 852 LEU A CA 1
ATOM 6424 C C . LEU A 1 852 ? -12.870 -2.157 46.249 1.00 54.31 852 LEU A C 1
ATOM 6426 O O . LEU A 1 852 ? -12.144 -1.616 47.084 1.00 54.31 852 LEU A O 1
ATOM 6430 N N . SER A 1 853 ? -14.156 -2.412 46.488 1.00 52.16 853 SER A N 1
ATOM 6431 C CA . SER A 1 853 ? -14.763 -2.288 47.815 1.00 52.16 853 SER A CA 1
ATOM 6432 C C . SER A 1 853 ? -14.173 -3.371 48.728 1.00 52.16 853 SER A C 1
ATOM 6434 O O . SER A 1 853 ? -14.770 -4.418 48.960 1.00 52.16 853 SER A O 1
ATOM 6436 N N . LEU A 1 854 ? -12.938 -3.138 49.174 1.00 56.56 854 LEU A N 1
ATOM 6437 C CA . LEU A 1 854 ? -12.116 -4.019 50.006 1.00 56.56 854 LEU A CA 1
ATOM 6438 C C . LEU A 1 854 ? -12.283 -3.742 51.496 1.00 56.56 854 LEU A C 1
ATOM 6440 O O . LEU A 1 854 ? -11.638 -4.411 52.299 1.00 56.56 854 LEU A O 1
ATOM 6444 N N . GLU A 1 855 ? -13.121 -2.774 51.874 1.00 56.31 855 GLU A N 1
ATOM 6445 C CA . GLU A 1 855 ? -13.307 -2.368 53.272 1.00 56.31 855 GLU A CA 1
ATOM 6446 C C . GLU A 1 855 ? -13.760 -3.535 54.165 1.00 56.31 855 GLU A C 1
ATOM 6448 O O . GLU A 1 855 ? -13.498 -3.535 55.366 1.00 56.31 855 GLU A O 1
ATOM 6453 N N . ARG A 1 856 ? -14.369 -4.579 53.581 1.00 69.56 856 ARG A N 1
ATOM 6454 C CA . ARG A 1 856 ? -14.658 -5.853 54.250 1.00 69.56 856 ARG A CA 1
ATOM 6455 C C . ARG A 1 856 ? -14.166 -7.032 53.416 1.00 69.56 856 ARG A C 1
ATOM 6457 O O . ARG A 1 856 ? -14.718 -7.337 52.362 1.00 69.56 856 ARG A O 1
ATOM 6464 N N . ARG A 1 857 ? -13.143 -7.724 53.918 1.00 78.69 857 ARG A N 1
ATOM 6465 C CA . ARG A 1 857 ? -12.640 -8.984 53.352 1.00 78.69 857 ARG A CA 1
ATOM 6466 C C . ARG A 1 857 ? -13.257 -10.188 54.062 1.00 78.69 857 ARG A C 1
ATOM 6468 O O . ARG A 1 857 ? -13.612 -10.116 55.236 1.00 78.69 857 ARG A O 1
ATOM 6475 N N . SER A 1 858 ? -13.374 -11.308 53.351 1.00 81.38 858 SER A N 1
ATOM 6476 C CA . SER A 1 858 ? -13.869 -12.557 53.938 1.00 81.38 858 SER A CA 1
ATOM 6477 C C . SER A 1 858 ? -12.849 -13.149 54.914 1.00 81.38 858 SER A C 1
ATOM 6479 O O . SER A 1 858 ? -11.675 -13.290 54.577 1.00 81.38 858 SER A O 1
ATOM 6481 N N . HIS A 1 859 ? -13.305 -13.592 56.089 1.00 83.75 859 HIS A N 1
ATOM 6482 C CA . HIS A 1 859 ? -12.478 -14.341 57.048 1.00 83.75 859 HIS A CA 1
ATOM 6483 C C . HIS A 1 859 ? -11.964 -15.677 56.477 1.00 83.75 859 HIS A C 1
ATOM 6485 O O . HIS A 1 859 ? -11.021 -16.253 57.008 1.00 83.75 859 HIS A O 1
ATOM 6491 N N . ARG A 1 860 ? -12.566 -16.172 55.385 1.00 82.31 860 ARG A N 1
ATOM 6492 C CA . ARG A 1 860 ? -12.176 -17.422 54.713 1.00 82.31 860 ARG A CA 1
ATOM 6493 C C . ARG A 1 860 ? -10.981 -17.271 53.772 1.00 82.31 860 ARG A C 1
ATOM 6495 O O . ARG A 1 860 ? -10.544 -18.264 53.208 1.00 82.31 860 ARG A O 1
ATOM 6502 N N . LEU A 1 861 ? -10.453 -16.063 53.564 1.00 81.62 861 LEU A N 1
ATOM 6503 C CA . LEU A 1 861 ? -9.323 -15.895 52.641 1.00 81.62 861 LEU A CA 1
ATOM 6504 C C . LEU A 1 861 ? -8.070 -16.622 53.115 1.00 81.62 861 LEU A C 1
ATOM 6506 O O . LEU A 1 861 ? -7.398 -17.252 52.306 1.00 81.62 861 LEU A O 1
ATOM 6510 N N . ALA A 1 862 ? -7.834 -16.646 54.428 1.00 75.44 862 ALA A N 1
ATOM 6511 C CA . ALA A 1 862 ? -6.714 -17.372 55.019 1.00 75.44 862 ALA A CA 1
ATOM 6512 C C . ALA A 1 862 ? -6.738 -18.887 54.726 1.00 75.44 862 ALA A C 1
ATOM 6514 O O . ALA A 1 862 ? -5.698 -19.532 54.796 1.00 75.44 862 ALA A O 1
ATOM 6515 N N . SER A 1 863 ? -7.900 -19.463 54.389 1.00 82.69 863 SER A N 1
ATOM 6516 C CA . SER A 1 863 ? -8.039 -20.887 54.061 1.00 82.69 863 SER A CA 1
ATOM 6517 C C . SER A 1 863 ? -8.098 -21.186 52.558 1.00 82.69 863 SER A C 1
ATOM 6519 O O . SER A 1 863 ? -8.203 -22.352 52.183 1.00 82.69 863 SER A O 1
ATOM 6521 N N . CYS A 1 864 ? -8.011 -20.175 51.683 1.00 82.75 864 CYS A N 1
ATOM 6522 C CA . CYS A 1 864 ? -8.009 -20.359 50.232 1.00 82.75 864 CYS A CA 1
ATOM 6523 C C . CYS A 1 864 ? -7.096 -19.334 49.546 1.00 82.75 864 CYS A C 1
ATOM 6525 O O . CYS A 1 864 ? -7.547 -18.273 49.117 1.00 82.75 864 CYS A O 1
ATOM 6527 N N . ALA A 1 865 ? -5.816 -19.684 49.390 1.00 75.56 865 ALA A N 1
ATOM 6528 C CA . ALA A 1 865 ? -4.816 -18.813 48.766 1.00 75.56 865 ALA A CA 1
ATOM 6529 C C . ALA A 1 865 ? -5.228 -18.338 47.356 1.00 75.56 865 ALA A C 1
ATOM 6531 O O . ALA A 1 865 ? -5.069 -17.172 47.019 1.00 75.56 865 ALA A O 1
ATOM 6532 N N . ALA A 1 866 ? -5.859 -19.201 46.550 1.00 79.00 866 ALA A N 1
ATOM 6533 C CA . ALA A 1 866 ? -6.340 -18.824 45.217 1.00 79.00 866 ALA A CA 1
ATOM 6534 C C . ALA A 1 866 ? -7.460 -17.761 45.241 1.00 79.00 866 ALA A C 1
ATOM 6536 O O . ALA A 1 866 ? -7.632 -17.026 44.270 1.00 79.00 866 ALA A O 1
ATOM 6537 N N . ALA A 1 867 ? -8.229 -17.670 46.333 1.00 84.44 867 ALA A N 1
ATOM 6538 C CA . ALA A 1 867 ? -9.250 -16.638 46.504 1.00 84.44 867 ALA A CA 1
ATOM 6539 C C . ALA A 1 867 ? -8.648 -15.284 46.913 1.00 84.44 867 ALA A C 1
ATOM 6541 O O . ALA A 1 867 ? -9.264 -14.251 46.658 1.00 84.44 867 ALA A O 1
ATOM 6542 N N . GLU A 1 868 ? -7.455 -15.268 47.515 1.00 83.88 868 GLU A N 1
ATOM 6543 C CA . GLU A 1 868 ? -6.739 -14.028 47.829 1.00 83.88 868 GLU A CA 1
ATOM 6544 C C . GLU A 1 868 ? -6.330 -13.285 46.551 1.00 83.88 868 GLU A C 1
ATOM 6546 O O . GLU A 1 868 ? -6.542 -12.076 46.440 1.00 83.88 868 GLU A O 1
ATOM 6551 N N . ASP A 1 869 ? -5.874 -14.026 45.538 1.00 87.94 869 ASP A N 1
ATOM 6552 C CA . ASP A 1 869 ? -5.490 -13.478 44.235 1.00 87.94 869 ASP A CA 1
ATOM 6553 C C . ASP A 1 869 ? -6.639 -12.746 43.515 1.00 87.94 869 ASP A C 1
ATOM 6555 O O . ASP A 1 869 ? -6.391 -11.870 42.684 1.00 87.94 869 ASP A O 1
ATOM 6559 N N . ALA A 1 870 ? -7.902 -13.060 43.831 1.00 86.75 870 ALA A N 1
ATOM 6560 C CA . ALA A 1 870 ? -9.068 -12.381 43.256 1.00 86.75 870 ALA A CA 1
ATOM 6561 C C . ALA A 1 870 ? -9.188 -10.907 43.690 1.00 86.75 870 ALA A C 1
ATOM 6563 O O . ALA A 1 870 ? -9.932 -10.146 43.072 1.00 86.75 870 ALA A O 1
ATOM 6564 N N . TYR A 1 871 ? -8.449 -10.501 44.726 1.00 82.75 871 TYR A N 1
ATOM 6565 C CA . TYR A 1 871 ? -8.394 -9.128 45.224 1.00 82.75 871 TYR A CA 1
ATOM 6566 C C . TYR A 1 871 ? -7.189 -8.330 44.711 1.00 82.75 871 TYR A C 1
ATOM 6568 O O . TYR A 1 871 ? -7.050 -7.156 45.067 1.00 82.75 871 TYR A O 1
ATOM 6576 N N . LEU A 1 872 ? -6.317 -8.935 43.896 1.00 86.62 872 LEU A N 1
ATOM 6577 C CA . LEU A 1 872 ? -5.184 -8.234 43.296 1.00 86.62 872 LEU A CA 1
ATOM 6578 C C . LEU A 1 872 ? -5.662 -7.120 42.360 1.00 86.62 872 LEU A C 1
ATOM 6580 O O . LEU A 1 872 ? -6.645 -7.256 41.628 1.00 86.62 872 LEU A O 1
ATOM 6584 N N . SER A 1 873 ? -4.934 -6.003 42.368 1.00 87.31 873 SER A N 1
ATOM 6585 C CA . SER A 1 873 ? -5.209 -4.910 41.442 1.00 87.31 873 SER A CA 1
ATOM 6586 C C . SER A 1 873 ? -4.923 -5.345 40.001 1.00 87.31 873 SER A C 1
ATOM 6588 O O . SER A 1 873 ? -4.047 -6.175 39.747 1.00 87.31 873 SER A O 1
ATOM 6590 N N . MET A 1 874 ? -5.613 -4.750 39.022 1.00 88.25 874 MET A N 1
ATOM 6591 C CA . MET A 1 874 ? -5.345 -5.061 37.611 1.00 88.25 874 MET A CA 1
ATOM 6592 C C . MET A 1 874 ? -3.875 -4.809 37.236 1.00 88.25 874 MET A C 1
ATOM 6594 O O . MET A 1 874 ? -3.280 -5.607 36.511 1.00 88.25 874 MET A O 1
ATOM 6598 N N . GLY A 1 875 ? -3.271 -3.754 37.789 1.00 90.69 875 GLY A N 1
ATOM 6599 C CA . GLY A 1 875 ? -1.856 -3.450 37.597 1.00 90.69 875 GLY A CA 1
ATOM 6600 C C . GLY A 1 875 ? -0.924 -4.527 38.149 1.00 90.69 875 GLY A C 1
ATOM 6601 O O . GLY A 1 875 ? 0.014 -4.924 37.463 1.00 90.69 875 GLY A O 1
ATOM 6602 N N . ASP A 1 876 ? -1.219 -5.085 39.325 1.00 91.81 876 ASP A N 1
ATOM 6603 C CA . ASP A 1 876 ? -0.448 -6.208 39.872 1.00 91.81 876 ASP A CA 1
ATOM 6604 C C . ASP A 1 876 ? -0.530 -7.448 38.988 1.00 91.81 876 ASP A C 1
ATOM 6606 O O . ASP A 1 876 ? 0.484 -8.106 38.757 1.00 91.81 876 ASP A O 1
ATOM 6610 N N . THR A 1 877 ? -1.709 -7.749 38.438 1.00 93.31 877 THR A N 1
ATOM 6611 C CA . THR A 1 877 ? -1.843 -8.878 37.507 1.00 93.31 877 THR A CA 1
ATOM 6612 C C . THR A 1 877 ? -1.069 -8.650 36.206 1.00 93.31 877 THR A C 1
ATOM 6614 O O . THR A 1 877 ? -0.520 -9.601 35.655 1.00 93.31 877 THR A O 1
ATOM 6617 N N . SER A 1 878 ? -0.969 -7.403 35.725 1.00 95.25 878 SER A N 1
ATOM 6618 C CA . SER A 1 878 ? -0.121 -7.041 34.578 1.00 95.25 878 SER A CA 1
ATOM 6619 C C . SER A 1 878 ? 1.355 -7.308 34.872 1.00 95.25 878 SER A C 1
ATOM 6621 O O . SER A 1 878 ? 2.030 -7.970 34.083 1.00 95.25 878 SER A O 1
ATOM 6623 N N . GLU A 1 879 ? 1.848 -6.860 36.031 1.00 96.31 879 GLU A N 1
ATOM 6624 C CA . GLU A 1 879 ? 3.233 -7.110 36.451 1.00 96.31 879 GLU A CA 1
ATOM 6625 C C . GLU A 1 879 ? 3.511 -8.607 36.632 1.00 96.31 879 GLU A C 1
ATOM 6627 O O . GLU A 1 879 ? 4.573 -9.095 36.248 1.00 96.31 879 GLU A O 1
ATOM 6632 N N . ASN A 1 880 ? 2.544 -9.361 37.160 1.00 95.88 880 ASN A N 1
ATOM 6633 C CA . ASN A 1 880 ? 2.654 -10.811 37.300 1.00 95.88 880 ASN A CA 1
ATOM 6634 C C . ASN A 1 880 ? 2.734 -11.516 35.940 1.00 95.88 880 ASN A C 1
ATOM 6636 O O . ASN A 1 880 ? 3.544 -12.425 35.785 1.00 95.88 880 ASN A O 1
ATOM 6640 N N . VAL A 1 881 ? 1.930 -11.106 34.953 1.00 96.81 881 VAL A N 1
ATOM 6641 C CA . VAL A 1 881 ? 2.004 -11.642 33.582 1.00 96.81 881 VAL A CA 1
ATOM 6642 C C . VAL A 1 881 ? 3.366 -11.329 32.963 1.00 96.81 881 VAL A C 1
ATOM 6644 O O . VAL A 1 881 ? 4.021 -12.238 32.453 1.00 96.81 881 VAL A O 1
ATOM 6647 N N . ALA A 1 882 ? 3.828 -10.079 33.060 1.00 96.69 882 ALA A N 1
ATOM 6648 C CA . ALA A 1 882 ? 5.121 -9.677 32.515 1.00 96.69 882 ALA A CA 1
ATOM 6649 C C . ALA A 1 882 ? 6.282 -10.479 33.123 1.00 96.69 882 ALA A C 1
ATOM 6651 O O . ALA A 1 882 ? 7.106 -11.017 32.386 1.00 96.69 882 ALA A O 1
ATOM 6652 N N . ALA A 1 883 ? 6.308 -10.618 34.452 1.00 96.00 883 ALA A N 1
ATOM 6653 C CA . ALA A 1 883 ? 7.345 -11.366 35.155 1.00 96.00 883 ALA A CA 1
ATOM 6654 C C . ALA A 1 883 ? 7.275 -12.876 34.874 1.00 96.00 883 ALA A C 1
ATOM 6656 O O . ALA A 1 883 ? 8.292 -13.495 34.573 1.00 96.00 883 ALA A O 1
ATOM 6657 N N . ARG A 1 884 ? 6.080 -13.479 34.940 1.00 96.19 884 ARG A N 1
ATOM 6658 C CA . ARG A 1 884 ? 5.900 -14.936 34.817 1.00 96.19 884 ARG A CA 1
ATOM 6659 C C . ARG A 1 884 ? 6.131 -15.453 33.400 1.00 96.19 884 ARG A C 1
ATOM 6661 O O . ARG A 1 884 ? 6.563 -16.591 33.244 1.00 96.19 884 ARG A O 1
ATOM 6668 N N . PHE A 1 885 ? 5.826 -14.645 32.388 1.00 96.31 885 PHE A N 1
ATOM 6669 C CA . PHE A 1 885 ? 5.936 -15.031 30.979 1.00 96.31 885 PHE A CA 1
ATOM 6670 C C . PHE A 1 885 ? 7.030 -14.265 30.225 1.00 96.31 885 PHE A C 1
ATOM 6672 O O . PHE A 1 885 ? 7.056 -14.294 29.000 1.00 96.31 885 PHE A O 1
ATOM 6679 N N . ALA A 1 886 ? 7.932 -13.595 30.951 1.00 95.00 886 ALA A N 1
ATOM 6680 C CA . ALA A 1 886 ? 9.088 -12.880 30.407 1.00 95.00 886 ALA A CA 1
ATOM 6681 C C . ALA A 1 886 ? 8.744 -11.849 29.309 1.00 95.00 886 ALA A C 1
ATOM 6683 O O . ALA A 1 886 ? 9.505 -11.646 28.361 1.00 95.00 886 ALA A O 1
ATOM 6684 N N . ILE A 1 887 ? 7.608 -11.154 29.444 1.00 96.12 887 ILE A N 1
ATOM 6685 C CA . ILE A 1 887 ? 7.208 -10.113 28.491 1.00 96.12 887 ILE A CA 1
ATOM 6686 C C . ILE A 1 887 ? 7.995 -8.835 28.785 1.00 96.12 887 ILE A C 1
ATOM 6688 O O . ILE A 1 887 ? 7.688 -8.082 29.715 1.00 96.12 887 ILE A O 1
ATOM 6692 N N . SER A 1 888 ? 9.027 -8.587 27.980 1.00 94.31 888 SER A N 1
ATOM 6693 C CA . SER A 1 888 ? 9.952 -7.475 28.196 1.00 94.31 888 SER A CA 1
ATOM 6694 C C . SER A 1 888 ? 9.269 -6.107 28.114 1.00 94.31 888 SER A C 1
ATOM 6696 O O . SER A 1 888 ? 8.301 -5.901 27.378 1.00 94.31 888 SER A O 1
ATOM 6698 N N . ARG A 1 889 ? 9.834 -5.123 28.823 1.00 95.00 889 ARG A N 1
ATOM 6699 C CA . ARG A 1 889 ? 9.401 -3.721 28.732 1.00 95.00 889 ARG A CA 1
ATOM 6700 C C . ARG A 1 889 ? 9.426 -3.200 27.290 1.00 95.00 889 ARG A C 1
ATOM 6702 O O . ARG A 1 889 ? 8.503 -2.509 26.874 1.00 95.00 889 ARG A 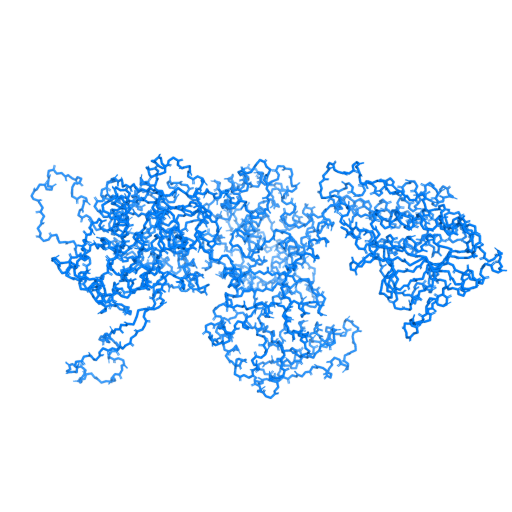O 1
ATOM 6709 N N . ALA A 1 890 ? 10.453 -3.563 26.523 1.00 92.38 890 ALA A N 1
ATOM 6710 C CA . ALA A 1 890 ? 10.587 -3.151 25.130 1.00 92.38 890 ALA A CA 1
ATOM 6711 C C . ALA A 1 890 ? 9.455 -3.702 24.245 1.00 92.38 890 ALA A C 1
ATOM 6713 O O . ALA A 1 890 ? 8.935 -2.972 23.402 1.00 92.38 890 ALA A O 1
ATOM 6714 N N . ALA A 1 891 ? 9.034 -4.955 24.457 1.00 92.38 891 ALA A N 1
ATOM 6715 C CA . ALA A 1 891 ? 7.896 -5.537 23.745 1.00 92.38 891 ALA A CA 1
ATOM 6716 C C . ALA A 1 891 ? 6.585 -4.814 24.096 1.00 92.38 891 ALA A C 1
ATOM 6718 O O . ALA A 1 891 ? 5.813 -4.470 23.202 1.00 92.38 891 ALA A O 1
ATOM 6719 N N . GLN A 1 892 ? 6.377 -4.502 25.381 1.00 96.50 892 GLN A N 1
ATOM 6720 C CA . GLN A 1 892 ? 5.203 -3.759 25.851 1.00 96.50 892 GLN A CA 1
ATOM 6721 C C . GLN A 1 892 ? 5.119 -2.352 25.240 1.00 96.50 892 GLN A C 1
ATOM 6723 O O . GLN A 1 892 ? 4.068 -1.947 24.744 1.00 96.50 892 GLN A O 1
ATOM 6728 N N . ASP A 1 893 ? 6.230 -1.615 25.229 1.00 95.88 893 ASP A N 1
ATOM 6729 C CA . ASP A 1 893 ? 6.276 -0.259 24.675 1.00 95.88 893 ASP A CA 1
ATOM 6730 C C . ASP A 1 893 ? 6.121 -0.265 23.144 1.00 95.88 893 ASP A C 1
ATOM 6732 O O . ASP A 1 893 ? 5.444 0.601 22.589 1.00 95.88 893 ASP A O 1
ATOM 6736 N N . ARG A 1 894 ? 6.674 -1.267 22.445 1.00 93.56 894 ARG A N 1
ATOM 6737 C CA . ARG A 1 894 ? 6.461 -1.452 20.998 1.00 93.56 894 ARG A CA 1
ATOM 6738 C C . ARG A 1 894 ? 4.998 -1.738 20.672 1.00 93.56 894 ARG A C 1
ATOM 6740 O O . ARG A 1 894 ? 4.450 -1.131 19.750 1.00 93.56 894 ARG A O 1
ATOM 6747 N N . PHE A 1 895 ? 4.351 -2.611 21.444 1.00 95.50 895 PHE A N 1
ATOM 6748 C CA . PHE A 1 895 ? 2.927 -2.905 21.296 1.00 95.50 895 PHE A CA 1
ATOM 6749 C C . PHE A 1 895 ? 2.081 -1.634 21.481 1.00 95.50 895 PHE A C 1
ATOM 6751 O O . PHE A 1 895 ? 1.230 -1.317 20.650 1.00 95.50 895 PHE A O 1
ATOM 6758 N N . ALA A 1 896 ? 2.371 -0.848 22.518 1.00 96.75 896 ALA A N 1
ATOM 6759 C CA . ALA A 1 896 ? 1.670 0.400 22.797 1.00 96.75 896 ALA A CA 1
ATOM 6760 C C . ALA A 1 896 ? 1.868 1.476 21.715 1.00 96.75 896 ALA A C 1
ATOM 6762 O O . ALA A 1 896 ? 0.903 2.124 21.303 1.00 96.75 896 ALA A O 1
ATOM 6763 N N . ALA A 1 897 ? 3.096 1.636 21.208 1.00 96.25 897 ALA A N 1
ATOM 6764 C CA . ALA A 1 897 ? 3.373 2.519 20.076 1.00 96.25 897 ALA A CA 1
ATOM 6765 C C . ALA A 1 897 ? 2.566 2.097 18.836 1.00 96.25 897 ALA A C 1
ATOM 6767 O O . ALA A 1 897 ? 1.956 2.943 18.186 1.00 96.25 897 ALA A O 1
ATOM 6768 N N . SER A 1 898 ? 2.484 0.790 18.564 1.00 95.56 898 SER A N 1
ATOM 6769 C CA . SER A 1 898 ? 1.713 0.236 17.439 1.00 95.56 898 SER A CA 1
ATOM 6770 C C . SER A 1 898 ? 0.218 0.515 17.581 1.00 95.56 898 SER A C 1
ATOM 6772 O O . SER A 1 898 ? -0.429 0.932 16.621 1.00 95.56 898 SER A O 1
ATOM 6774 N N . SER A 1 899 ? -0.333 0.349 18.789 1.00 96.94 899 SER A N 1
ATOM 6775 C CA . SER A 1 899 ? -1.735 0.666 19.086 1.00 96.94 899 SER A CA 1
ATOM 6776 C C . SER A 1 899 ? -2.043 2.142 18.801 1.00 96.94 899 SER A C 1
ATOM 6778 O O . SER A 1 899 ? -3.006 2.454 18.096 1.00 96.94 899 SER A O 1
ATOM 6780 N N . HIS A 1 900 ? -1.177 3.064 19.247 1.00 96.94 900 HIS A N 1
ATOM 6781 C CA . HIS A 1 900 ? -1.322 4.494 18.957 1.00 96.94 900 HIS A CA 1
ATOM 6782 C C . HIS A 1 900 ? -1.153 4.832 17.473 1.00 96.94 900 HIS A C 1
ATOM 6784 O O . HIS A 1 900 ? -1.919 5.648 16.958 1.00 96.94 900 HIS A O 1
ATOM 6790 N N . ALA A 1 901 ? -0.200 4.212 16.776 1.00 94.38 901 ALA A N 1
ATOM 6791 C CA . ALA A 1 901 ? 0.017 4.424 15.348 1.00 94.38 901 ALA A CA 1
ATOM 6792 C C . ALA A 1 901 ? -1.208 3.990 14.521 1.00 94.38 901 ALA A C 1
ATOM 6794 O O . ALA A 1 901 ? -1.710 4.750 13.688 1.00 94.38 901 ALA A O 1
ATOM 6795 N N . ARG A 1 902 ? -1.761 2.807 14.822 1.00 95.00 902 ARG A N 1
ATOM 6796 C CA . ARG A 1 902 ? -2.970 2.264 14.179 1.00 95.00 902 ARG A CA 1
ATOM 6797 C C . ARG A 1 902 ? -4.206 3.115 14.465 1.00 95.00 902 ARG A C 1
ATOM 6799 O O . ARG A 1 902 ? -4.924 3.450 13.524 1.00 95.00 902 ARG A O 1
ATOM 6806 N N . ALA A 1 903 ? -4.409 3.536 15.716 1.00 95.38 903 ALA A N 1
ATOM 6807 C CA . ALA A 1 903 ? -5.507 4.431 16.094 1.00 95.38 903 ALA A CA 1
ATOM 6808 C C . ALA A 1 903 ? -5.394 5.811 15.442 1.00 95.38 903 ALA A C 1
ATOM 6810 O O . ALA A 1 903 ? -6.386 6.353 14.959 1.00 95.38 903 ALA A O 1
ATOM 6811 N N . SER A 1 904 ? -4.181 6.363 15.366 1.00 92.38 904 SER A N 1
ATOM 6812 C CA . SER A 1 904 ? -3.918 7.633 14.684 1.00 92.38 904 SER A CA 1
ATOM 6813 C C . SER A 1 904 ? -4.282 7.541 13.207 1.00 92.38 904 SER A C 1
ATOM 6815 O O . SER A 1 904 ? -5.027 8.379 12.701 1.00 92.38 904 SER A O 1
ATOM 6817 N N . ARG A 1 905 ? -3.835 6.477 12.526 1.00 88.88 905 ARG A N 1
ATOM 6818 C CA . ARG A 1 905 ? -4.208 6.200 11.134 1.00 88.88 905 ARG A CA 1
ATOM 6819 C C . ARG A 1 905 ? -5.721 6.067 10.980 1.00 88.88 905 ARG A C 1
ATOM 6821 O O . ARG A 1 905 ? -6.275 6.679 10.074 1.00 88.88 905 ARG A O 1
ATOM 6828 N N . ALA A 1 906 ? -6.395 5.303 11.838 1.00 90.38 906 ALA A N 1
ATOM 6829 C CA . ALA A 1 906 ? -7.842 5.093 11.763 1.00 90.38 906 ALA A CA 1
ATOM 6830 C C . ALA A 1 906 ? -8.643 6.387 11.985 1.00 90.38 906 ALA A C 1
ATOM 6832 O O . ALA A 1 906 ? -9.567 6.680 11.227 1.00 90.38 906 ALA A O 1
ATOM 6833 N N . SER A 1 907 ? -8.241 7.202 12.963 1.00 89.19 907 SER A N 1
ATOM 6834 C CA . SER A 1 907 ? -8.864 8.497 13.241 1.00 89.19 907 SER A CA 1
ATOM 6835 C C . SER A 1 907 ? -8.687 9.476 12.083 1.00 89.19 907 SER A C 1
ATOM 6837 O O . SER A 1 907 ? -9.654 10.109 11.671 1.00 89.19 907 SER A O 1
ATOM 6839 N N . LEU A 1 908 ? -7.468 9.601 11.549 1.00 83.88 908 LEU A N 1
ATOM 6840 C CA . LEU A 1 908 ? -7.181 10.490 10.419 1.00 83.88 908 LEU A CA 1
ATOM 6841 C C . LEU A 1 908 ? -7.864 10.010 9.138 1.00 83.88 908 LEU A C 1
ATOM 6843 O O . LEU A 1 908 ? -8.317 10.834 8.350 1.00 83.88 908 LEU A O 1
ATOM 6847 N N . SER A 1 909 ? -7.990 8.686 8.973 1.00 78.12 909 SER A N 1
ATOM 6848 C CA . SER A 1 909 ? -8.648 8.093 7.807 1.00 78.12 909 SER A CA 1
ATOM 6849 C C . SER A 1 909 ? -10.184 8.152 7.831 1.00 78.12 909 SER A C 1
ATOM 6851 O O . SER A 1 909 ? -10.850 7.669 6.918 1.00 78.12 909 SER A O 1
ATOM 6853 N N . GLY A 1 910 ? -10.774 8.702 8.899 1.00 82.88 910 GLY A N 1
ATOM 6854 C CA . GLY A 1 910 ? -12.225 8.741 9.081 1.00 82.88 910 GLY A CA 1
ATOM 6855 C C . GLY A 1 910 ? -12.864 7.366 9.323 1.00 82.88 910 GLY A C 1
ATOM 6856 O O . GLY A 1 910 ? -14.085 7.239 9.235 1.00 82.88 910 GLY A O 1
ATOM 6857 N N . ARG A 1 911 ? -12.085 6.325 9.662 1.00 86.44 911 ARG A N 1
ATOM 6858 C CA . ARG A 1 911 ? -12.610 4.958 9.878 1.00 86.44 911 ARG A CA 1
ATOM 6859 C C . ARG A 1 911 ? -13.657 4.891 10.985 1.00 86.44 911 ARG A C 1
ATOM 6861 O O . ARG A 1 911 ? -14.586 4.093 10.899 1.00 86.44 911 ARG A O 1
ATOM 6868 N N . PHE A 1 912 ? -13.544 5.762 11.985 1.00 91.44 912 PHE A N 1
ATOM 6869 C CA . PHE A 1 912 ? -14.472 5.819 13.111 1.00 91.44 912 PHE A CA 1
ATOM 6870 C C . PHE A 1 912 ? -15.756 6.623 12.838 1.00 91.44 912 PHE A C 1
ATOM 6872 O O . PHE A 1 912 ? -16.682 6.566 13.643 1.00 91.44 912 PHE A O 1
ATOM 6879 N N . GLU A 1 913 ? -15.872 7.332 11.705 1.00 85.62 913 GLU A N 1
ATOM 6880 C CA . GLU A 1 913 ? -17.029 8.204 11.414 1.00 85.62 913 GLU A CA 1
ATOM 6881 C C . GLU A 1 913 ? -18.368 7.445 11.352 1.00 85.62 913 GLU A C 1
ATOM 6883 O O . GLU A 1 913 ? -19.424 8.031 11.573 1.00 85.62 913 GLU A O 1
ATOM 6888 N N . ARG A 1 914 ? -18.346 6.138 11.051 1.00 83.31 914 ARG A N 1
ATOM 6889 C CA . ARG A 1 914 ? -19.564 5.308 10.959 1.00 83.31 914 ARG A CA 1
ATOM 6890 C C . ARG A 1 914 ? -20.021 4.752 12.308 1.00 83.31 914 ARG A C 1
ATOM 6892 O O . ARG A 1 914 ? -21.223 4.556 12.515 1.00 83.31 914 ARG A O 1
ATOM 6899 N N . GLU A 1 915 ? -19.071 4.528 13.213 1.00 92.88 915 GLU A N 1
ATOM 6900 C CA . GLU A 1 915 ? -19.331 3.964 14.536 1.00 92.88 915 GLU A CA 1
ATOM 6901 C C . GLU A 1 915 ? -19.557 5.031 15.613 1.00 92.88 915 GLU A C 1
ATOM 6903 O O . GLU A 1 915 ? -20.368 4.794 16.503 1.00 92.88 915 GLU A O 1
ATOM 6908 N N . ILE A 1 916 ? -18.901 6.196 15.536 1.00 96.38 916 ILE A N 1
ATOM 6909 C CA . ILE A 1 916 ? -19.056 7.271 16.526 1.00 96.38 916 ILE A CA 1
ATOM 6910 C C . ILE A 1 916 ? -20.307 8.100 16.225 1.00 96.38 916 ILE A C 1
ATOM 6912 O O . ILE A 1 916 ? -20.400 8.753 15.186 1.00 96.38 916 ILE A O 1
ATOM 6916 N N . LEU A 1 917 ? -21.240 8.139 17.175 1.00 96.88 917 LEU A N 1
ATOM 6917 C CA . LEU A 1 917 ? -22.288 9.152 17.230 1.00 96.88 917 LEU A CA 1
ATOM 6918 C C . LEU A 1 917 ? -21.771 10.372 18.018 1.00 96.88 917 LEU A C 1
ATOM 6920 O O . LEU A 1 917 ? -21.372 10.204 19.174 1.00 96.88 917 LEU A O 1
ATOM 6924 N N . PRO A 1 918 ? -21.774 11.588 17.439 1.00 95.75 918 PRO A N 1
ATOM 6925 C CA . PRO A 1 918 ? -21.468 12.809 18.179 1.00 95.75 918 PRO A CA 1
ATOM 6926 C C . PRO A 1 918 ? -22.447 13.026 19.339 1.00 95.75 918 PRO A C 1
ATOM 6928 O O . PRO A 1 918 ? -23.657 13.059 19.121 1.00 95.75 918 PRO A O 1
ATOM 6931 N N . ILE A 1 919 ? -21.928 13.203 20.556 1.00 96.25 919 ILE A N 1
ATOM 6932 C CA . ILE A 1 919 ? -22.743 13.448 21.755 1.00 96.25 919 ILE A CA 1
ATOM 6933 C C . ILE A 1 919 ? -22.624 14.908 22.172 1.00 96.25 919 ILE A C 1
ATOM 6935 O O . ILE A 1 919 ? -21.549 15.359 22.574 1.00 96.25 919 ILE A O 1
ATOM 6939 N N . SER A 1 920 ? -23.734 15.636 22.085 1.00 95.06 920 SER A N 1
ATOM 6940 C CA . SER A 1 920 ? -23.863 16.980 22.647 1.00 95.06 920 SER A CA 1
ATOM 6941 C C . SER A 1 920 ? -24.092 16.873 24.150 1.00 95.06 920 SER A C 1
ATOM 6943 O O . SER A 1 920 ? -25.068 16.271 24.584 1.00 95.06 920 SER A O 1
ATOM 6945 N N . THR A 1 921 ? -23.194 17.448 24.940 1.00 92.50 921 THR A N 1
ATOM 6946 C CA . THR A 1 921 ? -23.236 17.396 26.406 1.00 92.50 921 THR A CA 1
ATOM 6947 C C . THR A 1 921 ? -22.702 18.701 26.991 1.00 92.50 921 THR A C 1
ATOM 6949 O O . THR A 1 921 ? -22.394 19.644 26.255 1.00 92.50 921 THR A O 1
ATOM 6952 N N . GLN A 1 922 ? -22.604 18.786 28.312 1.00 90.31 922 GLN A N 1
ATOM 6953 C CA . GLN A 1 922 ? -22.004 19.918 28.994 1.00 90.31 922 GLN A CA 1
ATOM 6954 C C . GLN A 1 922 ? -20.899 19.462 29.943 1.00 90.31 922 GLN A C 1
ATOM 6956 O O . GLN A 1 922 ? -20.983 18.399 30.555 1.00 90.31 922 GLN A O 1
ATOM 6961 N N . VAL A 1 923 ? -19.858 20.284 30.071 1.00 88.75 923 VAL A N 1
ATOM 6962 C CA . VAL A 1 923 ? -18.743 20.035 30.991 1.00 88.75 923 VAL A CA 1
ATOM 6963 C C . VAL A 1 923 ? -18.480 21.230 31.889 1.00 88.75 923 VAL A C 1
ATOM 6965 O O . VAL A 1 923 ? -18.482 22.382 31.457 1.00 88.75 923 VAL A O 1
ATOM 6968 N N . TYR A 1 924 ? -18.189 20.950 33.152 1.00 85.06 924 TYR A N 1
ATOM 6969 C CA . TYR A 1 924 ? -17.760 21.940 34.126 1.00 85.06 924 TYR A CA 1
ATOM 6970 C C . TYR A 1 924 ? -16.260 22.224 33.960 1.00 85.06 924 TYR A C 1
ATOM 6972 O O . TYR A 1 924 ? -15.454 21.278 33.964 1.00 85.06 924 TYR A O 1
ATOM 6980 N N . PRO A 1 925 ? -15.842 23.501 33.860 1.00 72.81 925 PRO A N 1
ATOM 6981 C CA . PRO A 1 925 ? -14.433 23.873 33.821 1.00 72.81 925 PRO A CA 1
ATOM 6982 C C . PRO A 1 925 ? -13.655 23.252 34.985 1.00 72.81 925 PRO A C 1
ATOM 6984 O O . PRO A 1 925 ? -14.066 23.309 36.144 1.00 72.81 925 PRO A O 1
ATOM 6987 N N . THR A 1 926 ? -12.496 22.659 34.697 1.00 66.00 926 THR A N 1
ATOM 6988 C CA . THR A 1 926 ? -11.622 22.156 35.766 1.00 66.00 926 THR A CA 1
ATOM 6989 C C . THR A 1 926 ? -11.051 23.328 36.573 1.00 66.00 926 THR A C 1
ATOM 6991 O O . THR A 1 926 ? -10.790 24.396 36.021 1.00 66.00 926 THR A O 1
ATOM 6994 N N . ARG A 1 927 ? -10.756 23.129 37.869 1.00 58.50 927 ARG A N 1
ATOM 6995 C CA . ARG A 1 927 ? -10.124 24.162 38.726 1.00 58.50 927 ARG A CA 1
ATOM 6996 C C . ARG A 1 927 ? -8.847 24.768 38.116 1.00 58.50 927 ARG A C 1
ATOM 6998 O O . ARG A 1 927 ? -8.542 25.926 38.373 1.00 58.50 927 ARG A O 1
ATOM 7005 N N . LYS A 1 928 ? -8.100 24.004 37.304 1.00 54.03 928 LYS A N 1
ATOM 7006 C CA . LYS A 1 928 ? -6.911 24.480 36.569 1.00 54.03 928 LYS A CA 1
ATOM 7007 C C . LYS A 1 928 ? -7.261 25.391 35.385 1.00 54.03 928 LYS A C 1
ATOM 7009 O O . LYS A 1 928 ? -6.563 26.377 35.186 1.00 54.03 928 LYS A O 1
ATOM 7014 N N . ALA A 1 929 ? -8.325 25.084 34.641 1.00 53.75 929 ALA A N 1
ATOM 7015 C CA . ALA A 1 929 ? -8.808 25.913 33.535 1.00 53.75 929 ALA A CA 1
ATOM 7016 C C . ALA A 1 929 ? -9.440 27.223 34.039 1.00 53.75 929 ALA A C 1
ATOM 7018 O O . ALA A 1 929 ? -9.165 28.283 33.487 1.00 53.75 929 ALA A O 1
ATOM 7019 N N . ALA A 1 930 ? -10.177 27.173 35.155 1.00 50.88 930 ALA A N 1
ATOM 7020 C CA . ALA A 1 930 ? -10.678 28.369 35.839 1.00 50.88 930 ALA A CA 1
ATOM 7021 C C . ALA A 1 930 ? -9.532 29.289 36.319 1.00 50.88 930 ALA A C 1
ATOM 7023 O O . ALA A 1 930 ? -9.618 30.506 36.197 1.00 50.88 930 ALA A O 1
ATOM 7024 N N . LYS A 1 931 ? -8.408 28.707 36.775 1.00 49.34 931 LYS A N 1
ATOM 7025 C CA . LYS A 1 931 ? -7.194 29.439 37.193 1.00 49.34 931 LYS A CA 1
ATOM 7026 C C . LYS A 1 931 ? -6.479 30.186 36.059 1.00 49.34 931 LYS A C 1
ATOM 7028 O O . LYS A 1 931 ? -5.801 31.169 36.332 1.00 49.34 931 LYS A O 1
ATOM 7033 N N . GLN A 1 932 ? -6.572 29.696 34.822 1.00 49.50 932 GLN A N 1
ATOM 7034 C CA . GLN A 1 932 ? -5.937 30.314 33.650 1.00 49.50 932 GLN A CA 1
ATOM 7035 C C . GLN A 1 932 ? -6.800 31.405 33.008 1.00 49.50 932 GLN A C 1
ATOM 7037 O O . GLN A 1 932 ? -6.250 32.292 32.366 1.00 49.50 932 GLN A O 1
ATOM 7042 N N . ALA A 1 933 ? -8.122 31.345 33.184 1.00 52.03 933 ALA A N 1
ATOM 7043 C CA . ALA A 1 933 ? -9.047 32.312 32.603 1.00 52.03 933 ALA A CA 1
ATOM 7044 C C . ALA A 1 933 ? -9.135 33.629 33.396 1.00 52.03 933 ALA A C 1
ATOM 7046 O O . ALA A 1 933 ? -9.309 34.674 32.782 1.00 52.03 933 ALA A O 1
ATOM 7047 N N . ASP A 1 934 ? -8.999 33.593 34.729 1.00 48.09 934 ASP A N 1
ATOM 7048 C CA . ASP A 1 934 ? -9.429 34.721 35.578 1.00 48.09 934 ASP A CA 1
ATOM 7049 C C . ASP A 1 934 ? -8.295 35.588 36.159 1.00 48.09 934 ASP A C 1
ATOM 7051 O O . ASP A 1 934 ? -8.561 36.567 36.846 1.00 48.09 934 ASP A O 1
ATOM 7055 N N . GLY A 1 935 ? -7.020 35.259 35.904 1.00 48.38 935 GLY A N 1
ATOM 7056 C CA . GLY A 1 935 ? -5.849 36.108 36.208 1.00 48.38 935 GLY A CA 1
ATOM 7057 C C . GLY A 1 935 ? -5.622 36.541 37.673 1.00 48.38 935 GLY A C 1
ATOM 7058 O O . GLY A 1 935 ? -4.567 37.096 37.969 1.00 48.38 935 GLY A O 1
ATOM 7059 N N . ASN A 1 936 ? -6.552 36.281 38.597 1.00 45.09 936 ASN A N 1
ATOM 7060 C CA . ASN A 1 936 ? -6.556 36.791 39.964 1.00 45.09 936 ASN A CA 1
ATOM 7061 C C . ASN A 1 936 ? -7.015 35.716 40.963 1.00 45.09 936 ASN A C 1
ATOM 7063 O O . ASN A 1 936 ? -7.984 34.991 40.751 1.00 45.09 936 ASN A O 1
ATOM 7067 N N . LEU A 1 937 ? -6.287 35.601 42.075 1.00 47.38 937 LEU A N 1
ATOM 7068 C CA . LEU A 1 937 ? -6.363 34.476 43.016 1.00 47.38 937 LEU A CA 1
ATOM 7069 C C . LEU A 1 937 ? -7.455 34.591 44.098 1.00 47.38 937 LEU A C 1
ATOM 7071 O O . LEU A 1 937 ? -7.556 33.680 44.912 1.00 47.38 937 LEU A O 1
ATOM 7075 N N . SER A 1 938 ? -8.267 35.655 44.136 1.00 45.75 938 SER A N 1
ATOM 7076 C CA . SER A 1 938 ? -9.156 35.928 45.285 1.00 45.75 938 SER A CA 1
ATOM 7077 C C . SER A 1 938 ? -10.667 35.869 45.015 1.00 45.75 938 SER A C 1
ATOM 7079 O O . SER A 1 938 ? -11.436 35.823 45.972 1.00 45.75 938 SER A O 1
ATOM 7081 N N . THR A 1 939 ? -11.125 35.826 43.758 1.00 44.81 939 THR A N 1
ATOM 7082 C CA . THR A 1 939 ? -12.568 35.819 43.411 1.00 44.81 939 THR A CA 1
ATOM 7083 C C . THR A 1 939 ? -13.081 34.490 42.849 1.00 44.81 939 THR A C 1
ATOM 7085 O O . THR A 1 939 ? -14.285 34.235 42.889 1.00 44.81 939 THR A O 1
ATOM 7088 N N . ALA A 1 940 ? -12.191 33.592 42.412 1.00 46.34 940 ALA A N 1
ATOM 7089 C CA . ALA A 1 940 ? -12.550 32.301 41.813 1.00 46.34 940 ALA A CA 1
ATOM 7090 C C . ALA A 1 940 ? -13.142 31.269 42.803 1.00 46.34 940 ALA A C 1
ATOM 7092 O O . ALA A 1 940 ? -13.592 30.204 42.386 1.00 46.34 940 ALA A O 1
ATOM 7093 N N . GLU A 1 941 ? -13.160 31.554 44.111 1.00 45.81 941 GLU A N 1
ATOM 7094 C CA . GLU A 1 941 ? -13.675 30.631 45.136 1.00 45.81 941 GLU A CA 1
ATOM 7095 C C . GLU A 1 941 ? -15.204 30.679 45.322 1.00 45.81 941 GLU A C 1
ATOM 7097 O O . GLU A 1 941 ? -15.742 29.853 46.058 1.00 45.81 941 GLU A O 1
ATOM 7102 N N . ARG A 1 942 ? -15.928 31.614 44.680 1.00 47.12 942 ARG A N 1
ATOM 7103 C CA . ARG A 1 942 ? -17.362 31.844 44.972 1.00 47.12 942 ARG A CA 1
ATOM 7104 C C . ARG A 1 942 ? -18.326 31.890 43.782 1.00 47.12 942 ARG A C 1
ATOM 7106 O O . ARG A 1 942 ? -19.526 32.010 44.017 1.00 47.12 942 ARG A O 1
ATOM 7113 N N . ALA A 1 943 ? -17.871 31.757 42.536 1.00 45.78 943 ALA A N 1
ATOM 7114 C CA . ALA A 1 943 ? -18.784 31.640 41.395 1.00 45.78 943 ALA A CA 1
ATOM 7115 C C . ALA A 1 943 ? -19.122 30.157 41.124 1.00 45.78 943 ALA A C 1
ATOM 7117 O O . ALA A 1 943 ? -18.193 29.360 40.963 1.00 45.78 943 ALA A O 1
ATOM 7118 N N . PRO A 1 944 ? -20.407 29.745 41.062 1.00 54.06 944 PRO A N 1
ATOM 7119 C CA . PRO A 1 944 ? -20.754 28.406 40.595 1.00 54.06 944 PRO A CA 1
ATOM 7120 C C . PRO A 1 944 ? -20.242 28.236 39.162 1.00 54.06 944 PRO A C 1
ATOM 7122 O O . PRO A 1 944 ? -20.489 29.079 38.299 1.00 54.06 944 PRO A O 1
ATOM 7125 N N . ALA A 1 945 ? -19.484 27.167 38.916 1.00 65.94 945 ALA A N 1
ATOM 7126 C CA . ALA A 1 945 ? -18.935 26.889 37.597 1.00 65.94 945 ALA A CA 1
ATOM 7127 C C . ALA A 1 945 ? -20.089 26.682 36.604 1.00 65.94 945 ALA A C 1
ATOM 7129 O O . ALA A 1 945 ? -20.853 25.728 36.732 1.00 65.94 945 ALA A O 1
ATOM 7130 N N . VAL A 1 946 ? -20.231 27.588 35.635 1.00 77.50 946 VAL A N 1
ATOM 7131 C CA . VAL A 1 946 ? -21.237 27.459 34.576 1.00 77.50 946 VAL A CA 1
ATOM 7132 C C . VAL A 1 946 ? -20.799 26.327 33.638 1.00 77.50 946 VAL A C 1
ATOM 7134 O O . VAL A 1 946 ? -19.657 26.355 33.163 1.00 77.50 946 VAL A O 1
ATOM 7137 N N . PRO A 1 947 ? -21.653 25.321 33.380 1.00 85.19 947 PRO A N 1
ATOM 7138 C CA . PRO A 1 947 ? -21.317 24.236 32.470 1.00 85.19 947 PRO A CA 1
ATOM 7139 C C . PRO A 1 947 ? -21.234 24.759 31.026 1.00 85.19 947 PRO A C 1
ATOM 7141 O O . PRO A 1 947 ? -22.040 25.586 30.601 1.00 85.19 947 PRO A O 1
ATOM 7144 N N . GLN A 1 948 ? -20.234 24.304 30.268 1.00 86.69 948 GLN A N 1
ATOM 7145 C CA . GLN A 1 948 ? -20.020 24.709 28.876 1.00 86.69 948 GLN A CA 1
ATOM 7146 C C . GLN A 1 948 ? -20.531 23.633 27.914 1.00 86.69 948 GLN A C 1
ATOM 7148 O O . GLN A 1 948 ? -20.173 22.466 28.094 1.00 86.69 948 GLN A O 1
ATOM 7153 N N . PRO A 1 949 ? -21.322 23.993 26.883 1.00 91.50 949 PRO A N 1
ATOM 7154 C CA . PRO A 1 949 ? -21.769 23.038 25.879 1.00 91.50 949 PRO A CA 1
ATOM 7155 C C . PRO A 1 949 ? -20.587 22.558 25.032 1.00 91.50 949 PRO A C 1
ATOM 7157 O O . PRO A 1 949 ? -19.784 23.357 24.547 1.00 91.50 949 PRO A O 1
ATOM 7160 N N . VAL A 1 950 ? -20.494 21.246 24.833 1.00 92.88 950 VAL A N 1
ATOM 7161 C CA . VAL A 1 950 ? -19.448 20.587 24.045 1.00 92.88 950 VAL A CA 1
ATOM 7162 C C . VAL A 1 950 ? -20.035 19.450 23.212 1.00 92.88 950 VAL A C 1
ATOM 7164 O O . VAL A 1 950 ? -21.108 18.932 23.514 1.00 92.88 950 VAL A O 1
ATOM 7167 N N . VAL A 1 951 ? -19.317 19.042 22.162 1.00 95.06 951 VAL A N 1
ATOM 7168 C CA . VAL A 1 951 ? -19.686 17.890 21.327 1.00 95.06 951 VAL A CA 1
ATOM 7169 C C . VAL A 1 951 ? -18.551 16.869 21.341 1.00 95.06 951 VAL A C 1
ATOM 7171 O O . VAL A 1 951 ? -17.474 17.109 20.790 1.00 95.06 951 VAL A O 1
ATOM 7174 N N . ALA A 1 952 ? -18.791 15.715 21.961 1.00 94.31 952 ALA A N 1
ATOM 7175 C CA . ALA A 1 952 ? -17.855 14.598 21.988 1.00 94.31 952 ALA A CA 1
ATOM 7176 C C . ALA A 1 952 ? -17.994 13.765 20.701 1.00 94.31 952 ALA A C 1
ATOM 7178 O O . ALA A 1 952 ? -18.940 12.996 20.545 1.00 94.31 952 ALA A O 1
ATOM 7179 N N . GLN A 1 953 ? -17.055 13.937 19.764 1.00 93.94 953 GLN A N 1
ATOM 7180 C CA . GLN A 1 953 ? -17.099 13.325 18.420 1.00 93.94 953 GLN A CA 1
ATOM 7181 C C . GLN A 1 953 ? -15.778 12.681 17.962 1.00 93.94 953 GLN A C 1
ATOM 7183 O O . GLN A 1 953 ? -15.700 12.147 16.859 1.00 93.94 953 GLN A O 1
ATOM 7188 N N . ARG A 1 954 ? -14.721 12.747 18.780 1.00 92.19 954 ARG A N 1
ATOM 7189 C CA . ARG A 1 954 ? -13.416 12.123 18.518 1.00 92.19 954 ARG A CA 1
ATOM 7190 C C . ARG A 1 954 ? -12.889 11.493 19.799 1.00 92.19 954 ARG A C 1
ATOM 7192 O O . ARG A 1 954 ? -13.028 12.088 20.865 1.00 92.19 954 ARG A O 1
ATOM 7199 N N . ASP A 1 955 ? -12.276 10.319 19.684 1.00 95.88 955 ASP A N 1
ATOM 7200 C CA . ASP A 1 955 ? -11.628 9.657 20.817 1.00 95.88 955 ASP A CA 1
ATOM 7201 C C . ASP A 1 955 ? -10.454 10.500 21.334 1.00 95.88 955 ASP A C 1
ATOM 7203 O O . ASP A 1 955 ? -9.593 10.938 20.571 1.00 95.88 955 ASP A O 1
ATOM 7207 N N . GLU A 1 956 ? -10.388 10.718 22.644 1.00 94.25 956 GLU A N 1
ATOM 7208 C CA . GLU A 1 956 ? -9.405 11.641 23.226 1.00 94.25 956 GLU A CA 1
ATOM 7209 C C . GLU A 1 956 ? -8.065 10.980 23.561 1.00 94.25 956 GLU A C 1
ATOM 7211 O O . GLU A 1 956 ? -7.074 11.668 23.836 1.00 94.25 956 GLU A O 1
ATOM 7216 N N . GLY A 1 957 ? -8.035 9.647 23.634 1.00 92.81 957 GLY A N 1
ATOM 7217 C CA . GLY A 1 957 ? -6.864 8.876 24.059 1.00 92.81 957 GLY A CA 1
ATOM 7218 C C . GLY A 1 957 ? -5.720 8.847 23.051 1.00 92.81 957 GLY A C 1
ATOM 7219 O O . GLY A 1 957 ? -4.562 8.688 23.446 1.00 92.81 957 GLY A O 1
ATOM 7220 N N . ILE A 1 958 ? -6.031 9.053 21.770 1.00 94.50 958 ILE A N 1
ATOM 7221 C CA . ILE A 1 958 ? -5.101 8.888 20.655 1.00 94.50 958 ILE A CA 1
ATOM 7222 C C . ILE A 1 958 ? -4.008 9.962 20.721 1.00 94.50 958 ILE A C 1
ATOM 7224 O O . ILE A 1 958 ? -4.281 11.155 20.846 1.00 94.50 958 ILE A O 1
ATOM 7228 N N . ARG A 1 959 ? -2.747 9.531 20.638 1.00 91.06 959 ARG A N 1
ATOM 7229 C CA . ARG A 1 959 ? -1.565 10.396 20.654 1.00 91.06 959 ARG A CA 1
ATOM 7230 C C . ARG A 1 959 ? -0.827 10.222 19.331 1.00 91.06 959 ARG A C 1
ATOM 7232 O O . ARG A 1 959 ? -0.413 9.112 19.007 1.00 91.06 959 ARG A O 1
ATOM 7239 N N . LEU A 1 960 ? -0.667 11.314 18.588 1.00 85.38 960 LEU A N 1
ATOM 7240 C CA . LEU A 1 960 ? 0.073 11.327 17.326 1.00 85.38 960 LEU A CA 1
ATOM 7241 C C . LEU A 1 960 ? 1.585 11.263 17.593 1.00 85.38 960 LEU A C 1
ATOM 7243 O O . LEU A 1 960 ? 2.074 11.899 18.526 1.00 85.38 960 LEU A O 1
ATOM 7247 N N . GLY A 1 961 ? 2.322 10.519 16.763 1.00 82.94 961 GLY A N 1
ATOM 7248 C CA . GLY A 1 961 ? 3.792 10.494 16.793 1.00 82.94 961 GLY A CA 1
ATOM 7249 C C . GLY A 1 961 ? 4.410 9.819 18.024 1.00 82.94 961 GLY A C 1
ATOM 7250 O O . GLY A 1 961 ? 5.525 10.157 18.417 1.00 82.94 961 GLY A O 1
ATOM 7251 N N . VAL A 1 962 ? 3.700 8.886 18.668 1.00 90.31 962 VAL A N 1
ATOM 7252 C CA . VAL A 1 962 ? 4.259 8.109 19.785 1.00 90.31 962 VAL A CA 1
ATOM 7253 C C . VAL A 1 962 ? 5.387 7.211 19.280 1.00 90.31 962 VAL A C 1
ATOM 7255 O O . VAL A 1 962 ? 5.189 6.411 18.372 1.00 90.31 962 VAL A O 1
ATOM 7258 N N . THR A 1 963 ? 6.558 7.307 19.910 1.00 90.00 963 THR A N 1
ATOM 7259 C CA . THR A 1 963 ? 7.718 6.455 19.615 1.00 90.00 963 THR A CA 1
ATOM 7260 C C . THR A 1 963 ? 8.031 5.523 20.779 1.00 90.00 963 THR A C 1
ATOM 7262 O O . THR A 1 963 ? 7.814 5.854 21.948 1.00 90.00 963 THR A O 1
ATOM 7265 N N . THR A 1 964 ? 8.619 4.369 20.469 1.00 88.75 964 THR A N 1
ATOM 7266 C CA . THR A 1 964 ? 9.121 3.415 21.472 1.00 88.75 964 THR A CA 1
ATOM 7267 C C . THR A 1 964 ? 10.137 4.062 22.416 1.00 88.75 964 THR A C 1
ATOM 7269 O O . THR A 1 964 ? 10.056 3.880 23.628 1.00 88.75 964 THR A O 1
ATOM 7272 N N . GLY A 1 965 ? 11.036 4.899 21.888 1.00 88.44 965 GLY A N 1
ATOM 7273 C CA . GLY A 1 965 ? 12.016 5.642 22.683 1.00 88.44 965 GLY A CA 1
ATOM 7274 C C . GLY A 1 965 ? 11.392 6.645 23.661 1.00 88.44 965 GLY A C 1
ATOM 7275 O O . GLY A 1 965 ? 11.904 6.818 24.767 1.00 88.44 965 GLY A O 1
ATOM 7276 N N . ALA A 1 966 ? 10.277 7.292 23.301 1.00 91.25 966 ALA A N 1
ATOM 7277 C CA . ALA A 1 966 ? 9.551 8.169 24.222 1.00 91.25 966 ALA A CA 1
ATOM 7278 C C . ALA A 1 966 ? 8.854 7.372 25.337 1.00 91.25 966 ALA A C 1
ATOM 7280 O O . ALA A 1 966 ? 8.895 7.779 26.499 1.00 91.25 966 ALA A O 1
ATOM 7281 N N . LEU A 1 967 ? 8.261 6.222 25.003 1.00 94.12 967 LEU A N 1
ATOM 7282 C CA . LEU A 1 967 ? 7.603 5.342 25.973 1.00 94.12 967 LEU A CA 1
ATOM 7283 C C . LEU A 1 967 ? 8.594 4.723 26.967 1.00 94.12 967 LEU A C 1
ATOM 7285 O O . LEU A 1 967 ? 8.287 4.657 28.157 1.00 94.12 967 LEU A O 1
ATOM 7289 N N . ALA A 1 968 ? 9.801 4.365 26.521 1.00 93.25 968 ALA A N 1
ATOM 7290 C CA . ALA A 1 968 ? 10.844 3.783 27.369 1.00 93.25 968 ALA A CA 1
ATOM 7291 C C . ALA A 1 968 ? 11.265 4.697 28.536 1.00 93.25 968 ALA A C 1
ATOM 7293 O O . ALA A 1 968 ? 11.667 4.210 29.591 1.00 93.25 968 ALA A O 1
ATOM 7294 N N . LYS A 1 969 ? 11.128 6.021 28.380 1.00 95.12 969 LYS A N 1
ATOM 7295 C CA . LYS A 1 969 ? 11.460 7.016 29.417 1.00 95.12 969 LYS A CA 1
ATOM 7296 C C . LYS A 1 969 ? 10.415 7.108 30.533 1.00 95.12 969 LYS A C 1
ATOM 7298 O O . LYS A 1 969 ? 10.670 7.752 31.548 1.00 95.12 969 LYS A O 1
ATOM 7303 N N . LEU A 1 970 ? 9.233 6.514 30.355 1.00 95.38 970 LEU A N 1
ATOM 7304 C CA . LEU A 1 970 ? 8.167 6.582 31.352 1.00 95.38 970 LEU A CA 1
ATOM 7305 C C . LEU A 1 970 ? 8.459 5.645 32.537 1.00 95.38 970 LEU A C 1
ATOM 7307 O O . LEU A 1 970 ? 8.845 4.488 32.318 1.00 95.38 970 LEU A O 1
ATOM 7311 N N . PRO A 1 971 ? 8.246 6.105 33.785 1.00 95.31 971 PRO A N 1
ATOM 7312 C CA . PRO A 1 971 ? 8.446 5.278 34.965 1.00 95.31 971 PRO A CA 1
ATOM 7313 C C . PRO A 1 971 ? 7.328 4.228 35.118 1.00 95.31 971 PRO A C 1
ATOM 7315 O O . PRO A 1 971 ? 6.183 4.479 34.717 1.00 95.31 971 PRO A O 1
ATOM 7318 N N . PRO A 1 972 ? 7.629 3.065 35.724 1.00 95.38 972 PRO A N 1
ATOM 7319 C CA . PRO A 1 972 ? 6.620 2.104 36.166 1.00 95.38 972 PRO A CA 1
ATOM 7320 C C . PRO A 1 972 ? 5.604 2.720 37.135 1.00 95.38 972 PRO A C 1
ATOM 7322 O O . PRO A 1 972 ? 5.962 3.559 37.960 1.00 95.38 972 PRO A O 1
ATOM 7325 N N . VAL A 1 973 ? 4.341 2.293 37.044 1.00 92.88 973 VAL A N 1
ATOM 7326 C CA . VAL A 1 973 ? 3.233 2.863 37.839 1.00 92.88 973 VAL A CA 1
ATOM 7327 C C . VAL A 1 973 ? 2.860 1.991 39.041 1.00 92.88 973 VAL A C 1
ATOM 7329 O O . VAL A 1 973 ? 2.542 2.529 40.096 1.00 92.88 973 VAL A O 1
ATOM 7332 N N . PHE A 1 974 ? 2.904 0.661 38.910 1.00 89.56 974 PHE A N 1
ATOM 7333 C CA . PHE A 1 974 ? 2.369 -0.246 39.940 1.00 89.56 974 PHE A CA 1
ATOM 7334 C C . PHE A 1 974 ? 3.432 -0.813 40.883 1.00 89.56 974 PHE A C 1
ATOM 7336 O O . PHE A 1 974 ? 3.181 -0.970 42.074 1.00 89.56 974 PHE A O 1
ATOM 7343 N N . ARG A 1 975 ? 4.638 -1.099 40.378 1.00 91.19 975 ARG A N 1
ATOM 7344 C CA . ARG A 1 975 ? 5.771 -1.593 41.178 1.00 91.19 975 ARG A CA 1
ATOM 7345 C C . ARG A 1 975 ? 7.021 -0.792 40.854 1.00 91.19 975 ARG A C 1
ATOM 7347 O O . ARG A 1 975 ? 7.274 -0.502 39.692 1.00 91.19 975 ARG A O 1
ATOM 7354 N N . LYS A 1 976 ? 7.852 -0.496 41.860 1.00 86.44 976 LYS A N 1
ATOM 7355 C CA . LYS A 1 976 ? 9.089 0.297 41.688 1.00 86.44 976 LYS A CA 1
ATOM 7356 C C . LYS A 1 976 ? 10.052 -0.300 40.648 1.00 86.44 976 LYS A C 1
ATOM 7358 O O . LYS A 1 976 ? 10.704 0.447 39.931 1.00 86.44 976 LYS A O 1
ATOM 7363 N N . GLN A 1 977 ? 10.121 -1.630 40.565 1.00 87.19 977 GLN A N 1
ATOM 7364 C CA . GLN A 1 977 ? 10.904 -2.385 39.572 1.00 87.19 977 GLN A CA 1
ATOM 7365 C C . GLN A 1 977 ? 10.003 -3.067 38.523 1.00 87.19 977 GLN A C 1
ATOM 7367 O O . GLN A 1 977 ? 10.381 -4.069 37.925 1.00 87.19 977 GLN A O 1
ATOM 7372 N N . GLY A 1 978 ? 8.777 -2.565 38.351 1.00 92.31 978 GLY A N 1
ATOM 7373 C CA . GLY A 1 978 ? 7.814 -3.089 37.389 1.00 92.31 978 GLY A CA 1
ATOM 7374 C C . GLY A 1 978 ? 8.128 -2.693 35.949 1.00 92.31 978 GLY A C 1
ATOM 7375 O O . GLY A 1 978 ? 9.048 -1.927 35.664 1.00 92.31 978 GLY A O 1
ATOM 7376 N N . THR A 1 979 ? 7.319 -3.198 35.026 1.00 95.94 979 THR A N 1
ATOM 7377 C CA . THR A 1 979 ? 7.418 -2.909 33.586 1.00 95.94 979 THR A CA 1
ATOM 7378 C C . THR A 1 979 ? 6.189 -2.182 33.039 1.00 95.94 979 THR A C 1
ATOM 7380 O O . THR A 1 979 ? 6.252 -1.601 31.953 1.00 95.94 979 THR A O 1
ATOM 7383 N N . THR A 1 980 ? 5.095 -2.136 33.801 1.00 96.00 980 THR A N 1
ATOM 7384 C CA . THR A 1 980 ? 3.853 -1.484 33.385 1.00 96.00 980 THR A CA 1
ATOM 7385 C C . THR A 1 980 ? 3.913 0.017 33.665 1.00 96.00 980 THR A C 1
ATOM 7387 O O . THR A 1 980 ? 4.140 0.453 34.795 1.00 96.00 980 THR A O 1
ATOM 7390 N N . THR A 1 981 ? 3.655 0.827 32.644 1.00 96.25 981 THR A N 1
ATOM 7391 C CA . THR A 1 981 ? 3.662 2.293 32.688 1.00 96.25 981 THR A CA 1
ATOM 7392 C C . THR A 1 981 ? 2.352 2.876 32.183 1.00 96.25 981 THR A C 1
ATOM 7394 O O . THR A 1 981 ? 1.571 2.206 31.512 1.00 96.25 981 THR A O 1
ATOM 7397 N N . ALA A 1 982 ? 2.142 4.174 32.404 1.00 93.31 982 ALA A N 1
ATOM 7398 C CA . ALA A 1 982 ? 1.028 4.911 31.801 1.00 93.31 982 ALA A CA 1
ATOM 7399 C C . ALA A 1 982 ? 1.092 4.993 30.258 1.00 93.31 982 ALA A C 1
ATOM 7401 O O . ALA A 1 982 ? 0.150 5.470 29.627 1.00 93.31 982 ALA A O 1
ATOM 7402 N N . GLY A 1 983 ? 2.222 4.611 29.652 1.00 94.19 983 GLY A N 1
ATOM 7403 C CA . GLY A 1 983 ? 2.399 4.568 28.204 1.00 94.19 983 GLY A CA 1
ATOM 7404 C C . GLY A 1 983 ? 2.029 3.227 27.578 1.00 94.19 983 GLY A C 1
ATOM 7405 O O . GLY A 1 983 ? 1.643 3.210 26.419 1.00 94.19 983 GLY A O 1
ATOM 7406 N N . ASN A 1 984 ? 2.122 2.128 28.334 1.00 96.44 984 ASN A N 1
ATOM 7407 C CA . ASN A 1 984 ? 1.846 0.767 27.860 1.00 96.44 984 ASN A CA 1
ATOM 7408 C C . ASN A 1 984 ? 0.634 0.109 28.553 1.00 96.44 984 ASN A C 1
ATOM 7410 O O . ASN A 1 984 ? 0.462 -1.111 28.534 1.00 96.44 984 ASN A O 1
ATOM 7414 N N . SER A 1 985 ? -0.230 0.940 29.135 1.00 96.31 985 SER A N 1
ATOM 7415 C CA . SER A 1 985 ? -1.514 0.568 29.728 1.00 96.31 985 SER A CA 1
ATOM 7416 C C . SER A 1 985 ? -2.629 1.459 29.187 1.00 96.31 985 SER A C 1
ATOM 7418 O O . SER A 1 985 ? -2.384 2.598 28.781 1.00 96.31 985 SER A O 1
ATOM 7420 N N . SER A 1 986 ? -3.858 0.943 29.174 1.00 94.94 986 SER A N 1
ATOM 7421 C CA . SER A 1 986 ? -5.030 1.728 28.790 1.00 94.94 986 SER A CA 1
ATOM 7422 C C . SER A 1 986 ? -5.294 2.857 29.777 1.00 94.94 986 SER A C 1
ATOM 7424 O O . SER A 1 986 ? -5.172 2.689 30.992 1.00 94.94 986 SER A O 1
ATOM 7426 N N . GLN A 1 987 ? -5.739 3.995 29.258 1.00 92.00 987 GLN A N 1
ATOM 7427 C CA . GLN A 1 987 ? -6.274 5.065 30.089 1.00 92.00 987 GLN A CA 1
ATOM 7428 C C . GLN A 1 987 ? -7.632 4.680 30.697 1.00 92.00 987 GLN A C 1
ATOM 7430 O O . GLN A 1 987 ? -8.444 4.000 30.069 1.00 92.00 987 GLN A O 1
ATOM 7435 N N . VAL A 1 988 ? -7.900 5.190 31.901 1.00 92.81 988 VAL A N 1
ATOM 7436 C CA . VAL A 1 988 ? -9.255 5.221 32.469 1.00 92.81 988 VAL A CA 1
ATOM 7437 C C . VAL A 1 988 ? -10.146 6.116 31.608 1.00 92.81 988 VAL A C 1
ATOM 7439 O O . VAL A 1 988 ? -9.705 7.171 31.130 1.00 92.81 988 VAL A O 1
ATOM 7442 N N . SER A 1 989 ? -11.368 5.681 31.318 1.00 95.75 989 SER A N 1
ATOM 7443 C CA . SER A 1 989 ? -12.180 6.309 30.274 1.00 95.75 989 SER A CA 1
ATOM 7444 C C . SER A 1 989 ? -13.678 6.173 30.498 1.00 95.75 989 SER A C 1
ATOM 7446 O O . SER A 1 989 ? -14.135 5.216 31.116 1.00 95.75 989 SER A O 1
ATOM 7448 N N . ASP A 1 990 ? -14.417 7.115 29.923 1.00 96.81 990 ASP A N 1
ATOM 7449 C CA . ASP A 1 990 ? -15.877 7.141 29.899 1.00 96.81 990 ASP A CA 1
ATOM 7450 C C . ASP A 1 990 ? -16.375 6.864 28.475 1.00 96.81 990 ASP A C 1
ATOM 7452 O O . ASP A 1 990 ? -15.744 7.289 27.498 1.00 96.81 990 ASP A O 1
ATOM 7456 N N . GLY A 1 991 ? -17.498 6.157 28.345 1.00 97.31 991 GLY A N 1
ATOM 7457 C CA . GLY A 1 991 ? -18.142 5.931 27.052 1.00 97.31 991 GLY A CA 1
ATOM 7458 C C . GLY A 1 991 ? -19.249 4.876 27.069 1.00 97.31 991 GLY A C 1
ATOM 7459 O O . GLY A 1 991 ? -19.404 4.122 28.034 1.00 97.31 991 GLY A O 1
ATOM 7460 N N . ALA A 1 992 ? -20.001 4.808 25.968 1.00 98.19 992 ALA A N 1
ATOM 7461 C CA . ALA A 1 992 ? -21.074 3.839 25.753 1.00 98.19 992 ALA A CA 1
ATOM 7462 C C . ALA A 1 992 ? -21.075 3.281 24.321 1.00 98.19 992 ALA A C 1
ATOM 7464 O O . ALA A 1 992 ? -20.713 3.970 23.369 1.00 98.19 992 ALA A O 1
ATOM 7465 N N . ALA A 1 993 ? -21.502 2.031 24.155 1.00 98.62 993 ALA A N 1
ATOM 7466 C CA . ALA A 1 993 ? -21.660 1.374 22.861 1.00 98.62 993 ALA A CA 1
ATOM 7467 C C . ALA A 1 993 ? -22.878 0.454 22.889 1.00 98.62 993 ALA A C 1
ATOM 7469 O O . ALA A 1 993 ? -23.029 -0.321 23.833 1.00 98.62 993 ALA A O 1
ATOM 7470 N N . LEU A 1 994 ? -23.714 0.523 21.854 1.00 98.62 994 LEU A N 1
ATOM 7471 C CA . LEU A 1 994 ? -24.935 -0.266 21.720 1.00 98.62 994 LEU A CA 1
ATOM 7472 C C . LEU A 1 994 ? -25.052 -0.867 20.314 1.00 98.62 994 LEU A C 1
ATOM 7474 O O . LEU A 1 994 ? -24.605 -0.296 19.316 1.00 98.62 994 LEU A O 1
ATOM 7478 N N . VAL A 1 995 ? -25.711 -2.016 20.245 1.00 98.56 995 VAL A N 1
ATOM 7479 C CA . VAL A 1 995 ? -26.100 -2.712 19.021 1.00 98.56 995 VAL A CA 1
ATOM 7480 C C . VAL A 1 995 ? -27.587 -3.047 19.056 1.00 98.56 995 VAL A C 1
ATOM 7482 O O . VAL A 1 995 ? -28.169 -3.204 20.130 1.00 98.56 995 VAL A O 1
ATOM 7485 N N . LEU A 1 996 ? -28.187 -3.192 17.877 1.00 98.38 996 LEU A N 1
ATOM 7486 C CA . LEU A 1 996 ? -29.551 -3.687 17.709 1.00 98.38 996 LEU A CA 1
ATOM 7487 C C . LEU A 1 996 ? -29.515 -5.042 16.998 1.00 98.38 996 LEU A C 1
ATOM 7489 O O . LEU A 1 996 ? -28.923 -5.171 15.920 1.00 98.38 996 LEU A O 1
ATOM 7493 N N . LEU A 1 997 ? -30.135 -6.039 17.629 1.00 98.50 997 LEU A N 1
ATOM 7494 C CA . LEU A 1 997 ? -30.124 -7.442 17.220 1.00 98.50 997 LEU A CA 1
ATOM 7495 C C . LEU A 1 997 ? -31.537 -7.921 16.888 1.00 98.50 997 LEU A C 1
ATOM 7497 O O . LEU A 1 997 ? -32.502 -7.540 17.552 1.00 98.50 997 LEU A O 1
ATOM 7501 N N . MET A 1 998 ? -31.641 -8.795 15.890 1.00 97.81 998 MET A N 1
ATOM 7502 C CA . MET A 1 998 ? -32.868 -9.515 15.531 1.00 97.81 998 MET A CA 1
ATOM 7503 C C . MET A 1 998 ? -32.528 -10.810 14.786 1.00 97.81 998 MET A C 1
ATOM 7505 O O . MET A 1 998 ? -31.367 -11.042 14.444 1.00 97.81 998 MET A O 1
ATOM 7509 N N . LYS A 1 999 ? -33.529 -11.651 14.502 1.00 97.00 999 LYS A N 1
ATOM 7510 C CA . LYS A 1 999 ? -33.359 -12.765 13.556 1.00 97.00 999 LYS A CA 1
ATOM 7511 C C . LYS A 1 999 ? -33.144 -12.251 12.129 1.00 97.00 999 LYS A C 1
ATOM 7513 O O . LYS A 1 999 ? -33.721 -11.237 11.733 1.00 97.00 999 LYS A O 1
ATOM 7518 N N . ARG A 1 1000 ? -32.385 -12.985 11.315 1.00 95.25 1000 ARG A N 1
ATOM 7519 C CA . ARG A 1 1000 ? -32.170 -12.667 9.895 1.00 95.25 1000 ARG A CA 1
ATOM 7520 C C . ARG A 1 1000 ? -33.476 -12.627 9.106 1.00 95.25 1000 ARG A C 1
ATOM 7522 O O . ARG A 1 1000 ? -33.659 -11.720 8.297 1.00 95.25 1000 ARG A O 1
ATOM 7529 N N . SER A 1 1001 ? -34.396 -13.552 9.372 1.00 94.75 1001 SER A N 1
ATOM 7530 C CA . SER A 1 1001 ? -35.748 -13.553 8.792 1.00 94.75 1001 SER A CA 1
ATOM 7531 C C . SER A 1 1001 ? -36.496 -12.240 9.039 1.00 94.75 1001 SER A C 1
ATOM 7533 O O . SER A 1 1001 ? -37.135 -11.708 8.131 1.00 94.75 1001 SER A O 1
ATOM 7535 N N . GLU A 1 1002 ? -36.361 -11.665 10.235 1.00 95.19 1002 GLU A N 1
ATOM 7536 C CA . GLU A 1 1002 ? -36.965 -10.378 10.579 1.00 95.19 1002 GLU A CA 1
ATOM 7537 C C . GLU A 1 1002 ? -36.291 -9.211 9.847 1.00 95.19 1002 GLU A C 1
ATOM 7539 O O . GLU A 1 1002 ? -36.977 -8.341 9.304 1.00 95.19 1002 GLU A O 1
ATOM 7544 N N . ALA A 1 1003 ? -34.958 -9.217 9.754 1.00 93.19 1003 ALA A N 1
ATOM 7545 C CA . ALA A 1 1003 ? -34.223 -8.221 8.975 1.00 93.19 1003 ALA A CA 1
ATOM 7546 C C . ALA A 1 1003 ? -34.643 -8.249 7.493 1.00 93.19 1003 ALA A C 1
ATOM 7548 O O . ALA A 1 1003 ? -34.974 -7.206 6.924 1.00 93.19 1003 ALA A O 1
ATOM 7549 N N . ARG A 1 1004 ? -34.732 -9.447 6.892 1.00 91.44 1004 ARG A N 1
ATOM 7550 C CA . ARG A 1 1004 ? -35.199 -9.654 5.510 1.00 91.44 1004 ARG A CA 1
ATOM 7551 C C . ARG A 1 1004 ? -36.633 -9.171 5.313 1.00 91.44 1004 ARG A C 1
ATOM 7553 O O . ARG A 1 1004 ? -36.890 -8.441 4.357 1.00 91.44 1004 ARG A O 1
ATOM 7560 N N . ARG A 1 1005 ? -37.549 -9.501 6.235 1.00 92.69 1005 ARG A N 1
ATOM 7561 C CA . ARG A 1 1005 ? -38.951 -9.040 6.206 1.00 92.69 1005 ARG A CA 1
ATOM 7562 C C . ARG A 1 1005 ? -39.055 -7.513 6.155 1.00 92.69 1005 ARG A C 1
ATOM 7564 O O . ARG A 1 1005 ? -39.948 -6.983 5.501 1.00 92.69 1005 ARG A O 1
ATOM 7571 N N . ARG A 1 1006 ? -38.136 -6.812 6.822 1.00 91.12 1006 ARG A N 1
ATOM 7572 C CA . ARG A 1 1006 ? -38.070 -5.343 6.868 1.00 91.12 1006 ARG A CA 1
ATOM 7573 C C . ARG A 1 1006 ? -37.255 -4.715 5.735 1.00 91.12 1006 ARG A C 1
ATOM 7575 O O . ARG A 1 1006 ? -37.175 -3.493 5.662 1.00 91.12 1006 ARG A O 1
ATOM 7582 N N . GLY A 1 1007 ? -36.618 -5.514 4.876 1.00 89.06 1007 GLY A N 1
ATOM 7583 C CA . GLY A 1 1007 ? -35.669 -5.014 3.877 1.00 89.06 1007 GLY A CA 1
ATOM 7584 C C . GLY A 1 1007 ? -34.401 -4.401 4.487 1.00 89.06 1007 GLY A C 1
ATOM 7585 O O . GLY A 1 1007 ? -33.692 -3.655 3.809 1.00 89.06 1007 GLY A O 1
ATOM 7586 N N . LEU A 1 1008 ? -34.114 -4.699 5.758 1.00 88.12 1008 LEU A N 1
ATOM 7587 C CA . LEU A 1 1008 ? -32.884 -4.290 6.423 1.00 88.12 1008 LEU A CA 1
ATOM 7588 C C . LEU A 1 1008 ? -31.748 -5.191 5.968 1.00 88.12 1008 LEU A C 1
ATOM 7590 O O . LEU A 1 1008 ? -31.904 -6.406 5.846 1.00 88.12 1008 LEU A O 1
ATOM 7594 N N . ARG A 1 1009 ? -30.581 -4.589 5.760 1.00 86.38 1009 ARG A N 1
ATOM 7595 C CA . ARG A 1 1009 ? -29.376 -5.345 5.462 1.00 86.38 1009 ARG A CA 1
ATOM 7596 C C . ARG A 1 1009 ? -28.497 -5.429 6.711 1.00 86.38 1009 ARG A C 1
ATOM 7598 O O . ARG A 1 1009 ? -28.110 -4.378 7.221 1.00 86.38 1009 ARG A O 1
ATOM 7605 N N . PRO A 1 1010 ? -28.177 -6.631 7.210 1.00 91.50 1010 PRO A N 1
ATOM 7606 C CA . PRO A 1 1010 ? -27.331 -6.777 8.387 1.00 91.50 1010 PRO A CA 1
ATOM 7607 C C . PRO A 1 1010 ? -25.925 -6.193 8.228 1.00 91.50 1010 PRO A C 1
ATOM 7609 O O . PRO A 1 1010 ? -25.406 -6.086 7.124 1.00 91.50 1010 PRO A O 1
ATOM 7612 N N . LEU A 1 1011 ? -25.281 -5.868 9.345 1.00 91.38 1011 LEU A N 1
ATOM 7613 C CA . LEU A 1 1011 ? -23.855 -5.538 9.427 1.00 91.38 1011 LEU A CA 1
ATOM 7614 C C . LEU A 1 1011 ? -22.983 -6.789 9.620 1.00 91.38 1011 LEU A C 1
ATOM 7616 O O . LEU A 1 1011 ? -21.790 -6.756 9.334 1.00 91.38 1011 LEU A O 1
ATOM 7620 N N . GLY A 1 1012 ? -23.570 -7.867 10.142 1.00 94.44 1012 GLY A N 1
ATOM 7621 C CA . GLY A 1 1012 ? -22.900 -9.131 10.428 1.00 94.44 1012 GLY A CA 1
ATOM 7622 C C . GLY A 1 1012 ? -23.771 -10.060 11.271 1.00 94.44 1012 GLY A C 1
ATOM 7623 O O . GLY A 1 1012 ? -24.865 -9.694 11.709 1.00 94.44 1012 GLY A O 1
ATOM 7624 N N . THR A 1 1013 ? -23.256 -11.254 11.539 1.00 96.25 1013 THR A N 1
ATOM 7625 C CA . THR A 1 1013 ? -23.923 -12.329 12.285 1.00 96.25 1013 THR A CA 1
ATOM 7626 C C . THR A 1 1013 ? -23.194 -12.628 13.584 1.00 96.25 1013 THR A C 1
ATOM 7628 O O . THR A 1 1013 ? -21.966 -12.722 13.599 1.00 96.25 1013 THR A O 1
ATOM 7631 N N . PHE A 1 1014 ? -23.942 -12.833 14.667 1.00 97.69 1014 PHE A N 1
ATOM 7632 C CA . PHE A 1 1014 ? -23.409 -13.352 15.922 1.00 97.69 1014 PHE A CA 1
ATOM 7633 C C . PHE A 1 1014 ? -23.386 -14.881 15.877 1.00 97.69 1014 PHE A C 1
ATOM 7635 O O . PHE A 1 1014 ? -24.441 -15.508 15.812 1.00 97.69 1014 PHE A O 1
ATOM 7642 N N . ARG A 1 1015 ? -22.194 -15.491 15.888 1.00 96.19 1015 ARG A N 1
ATOM 7643 C CA . ARG A 1 1015 ? -22.051 -16.945 15.690 1.00 96.19 1015 ARG A CA 1
ATOM 7644 C C . ARG A 1 1015 ? -21.872 -17.728 16.974 1.00 96.19 1015 ARG A C 1
ATOM 7646 O O . ARG A 1 1015 ? -22.504 -18.762 17.151 1.00 96.19 1015 ARG A O 1
ATOM 7653 N N . ALA A 1 1016 ? -20.995 -17.263 17.852 1.00 97.62 1016 ALA A N 1
ATOM 7654 C CA . ALA A 1 1016 ? -20.671 -17.989 19.069 1.00 97.62 1016 ALA A CA 1
ATOM 7655 C C . ALA A 1 1016 ? -20.137 -17.053 20.150 1.00 97.62 1016 ALA A C 1
ATOM 7657 O O . ALA A 1 1016 ? -19.612 -15.975 19.861 1.00 97.62 1016 ALA A O 1
ATOM 7658 N N . PHE A 1 1017 ? -20.234 -17.508 21.396 1.00 98.44 1017 PHE A N 1
ATOM 7659 C CA . PHE A 1 1017 ? -19.701 -16.838 22.574 1.00 98.44 1017 PHE A CA 1
ATOM 7660 C C . PHE A 1 1017 ? -19.154 -17.862 23.562 1.00 98.44 1017 PHE A C 1
ATOM 7662 O O . PHE A 1 1017 ? -19.788 -18.884 23.821 1.00 98.44 1017 PHE A O 1
ATOM 7669 N N . ALA A 1 1018 ? -17.993 -17.567 24.141 1.00 98.31 1018 ALA A N 1
ATOM 7670 C CA . ALA A 1 1018 ? -17.339 -18.426 25.113 1.00 98.31 1018 ALA A CA 1
ATOM 7671 C C . ALA A 1 1018 ? -16.764 -17.622 26.279 1.00 98.31 1018 ALA A C 1
ATOM 7673 O O . ALA A 1 1018 ? -16.236 -16.522 26.111 1.00 98.31 1018 ALA A O 1
ATOM 7674 N N . VAL A 1 1019 ? -16.796 -18.232 27.465 1.00 98.06 1019 VAL A N 1
ATOM 7675 C CA . VAL A 1 1019 ? -16.102 -17.751 28.666 1.00 98.06 1019 VAL A CA 1
ATOM 7676 C C . VAL A 1 1019 ? -15.203 -18.861 29.203 1.00 98.06 1019 VAL A C 1
ATOM 7678 O O . VAL A 1 1019 ? -15.589 -20.037 29.215 1.00 98.06 1019 VAL A O 1
ATOM 7681 N N . ALA A 1 1020 ? -14.012 -18.491 29.660 1.00 97.94 1020 ALA A N 1
ATOM 7682 C CA . ALA A 1 1020 ? -13.046 -19.381 30.291 1.00 97.94 1020 ALA A CA 1
ATOM 7683 C C . ALA A 1 1020 ? -12.542 -18.785 31.614 1.00 97.94 1020 ALA A C 1
ATOM 7685 O O . ALA A 1 1020 ? -12.369 -17.574 31.724 1.00 97.94 1020 ALA A O 1
ATOM 7686 N N . GLY A 1 1021 ? -12.314 -19.636 32.615 1.00 96.62 1021 GLY A N 1
ATOM 7687 C CA . GLY A 1 1021 ? -11.646 -19.257 33.862 1.00 96.62 1021 GLY A CA 1
ATOM 7688 C C . GLY A 1 1021 ? -10.130 -19.409 33.739 1.00 96.62 1021 GLY A C 1
ATOM 7689 O O . GLY A 1 1021 ? -9.651 -20.307 33.048 1.00 96.62 1021 GLY A O 1
ATOM 7690 N N . VAL A 1 1022 ? -9.385 -18.540 34.414 1.00 96.06 1022 VAL A N 1
ATOM 7691 C CA . VAL A 1 1022 ? -7.918 -18.558 34.514 1.00 96.06 1022 VAL A CA 1
ATOM 7692 C C . VAL A 1 1022 ? -7.505 -18.161 35.939 1.00 96.06 1022 VAL A C 1
ATOM 7694 O O . VAL A 1 1022 ? -8.314 -17.581 36.662 1.00 96.06 1022 VAL A O 1
ATOM 7697 N N . PRO A 1 1023 ? -6.269 -18.435 36.390 1.00 95.25 1023 PRO A N 1
ATOM 7698 C CA . PRO A 1 1023 ? -5.854 -18.020 37.728 1.00 95.25 1023 PRO A CA 1
ATOM 7699 C C . PRO A 1 1023 ? -5.971 -16.490 37.913 1.00 95.25 1023 PRO A C 1
ATOM 7701 O O . PRO A 1 1023 ? -5.442 -15.751 37.072 1.00 95.25 1023 PRO A O 1
ATOM 7704 N N . PRO A 1 1024 ? -6.613 -15.989 38.990 1.00 92.94 1024 PRO A N 1
ATOM 7705 C CA . PRO A 1 1024 ? -6.870 -14.554 39.156 1.00 92.94 1024 PRO A CA 1
ATOM 7706 C C . PRO A 1 1024 ? -5.607 -13.680 39.146 1.00 92.94 1024 PRO A C 1
ATOM 7708 O O . PRO A 1 1024 ? -5.609 -12.613 38.533 1.00 92.94 1024 PRO A O 1
ATOM 7711 N N . ALA A 1 1025 ? -4.489 -14.170 39.696 1.00 93.06 1025 ALA A N 1
ATOM 7712 C CA . ALA A 1 1025 ? -3.212 -13.448 39.729 1.00 93.06 1025 ALA A CA 1
ATOM 7713 C C . ALA A 1 1025 ? -2.619 -13.107 38.356 1.00 93.06 1025 ALA A C 1
ATOM 7715 O O . ALA A 1 1025 ? -1.739 -12.250 38.270 1.00 93.06 1025 ALA A O 1
ATOM 7716 N N . ILE A 1 1026 ? -3.071 -13.778 37.295 1.00 94.62 1026 ILE A N 1
ATOM 7717 C CA . ILE A 1 1026 ? -2.622 -13.573 35.913 1.00 94.62 1026 ILE A CA 1
ATOM 7718 C C . ILE A 1 1026 ? -3.810 -13.412 34.961 1.00 94.62 1026 ILE A C 1
ATOM 7720 O O . ILE A 1 1026 ? -3.697 -13.728 33.782 1.00 94.62 1026 ILE A O 1
ATOM 7724 N N . MET A 1 1027 ? -4.948 -12.907 35.446 1.00 93.62 1027 MET A N 1
ATOM 7725 C CA . MET A 1 1027 ? -6.210 -12.827 34.692 1.00 93.62 1027 MET A CA 1
ATOM 7726 C C . MET A 1 1027 ? -6.110 -12.210 33.289 1.00 93.62 1027 MET A C 1
ATOM 7728 O O . MET A 1 1027 ? -6.916 -12.519 32.414 1.00 93.62 1027 MET A O 1
ATOM 7732 N N . GLY A 1 1028 ? -5.094 -11.377 33.052 1.00 93.00 1028 GLY A N 1
ATOM 7733 C CA . GLY A 1 1028 ? -4.758 -10.833 31.741 1.00 93.00 1028 GLY A CA 1
ATOM 7734 C C . GLY A 1 1028 ? -4.634 -11.860 30.615 1.00 93.00 1028 GLY A C 1
ATOM 7735 O O . GLY A 1 1028 ? -4.868 -11.515 29.463 1.00 93.00 1028 GLY A O 1
ATOM 7736 N N . ILE A 1 1029 ? -4.331 -13.124 30.931 1.00 96.62 1029 ILE A N 1
ATOM 7737 C CA . ILE A 1 1029 ? -4.223 -14.203 29.939 1.00 96.62 1029 ILE A CA 1
ATOM 7738 C C . ILE A 1 1029 ? -5.577 -14.741 29.450 1.00 96.62 1029 ILE A C 1
ATOM 7740 O O . ILE A 1 1029 ? -5.606 -15.645 28.618 1.00 96.62 1029 ILE A O 1
ATOM 7744 N N . GLY A 1 1030 ? -6.697 -14.225 29.967 1.00 97.25 1030 GLY A N 1
ATOM 7745 C CA . GLY A 1 1030 ? -8.053 -14.684 29.651 1.00 97.25 1030 GLY A CA 1
ATOM 7746 C C . GLY A 1 1030 ? -8.330 -14.934 28.156 1.00 97.25 1030 GLY A C 1
ATOM 7747 O O . GLY A 1 1030 ? -8.848 -16.008 27.835 1.00 97.25 1030 GLY A O 1
ATOM 7748 N N . PRO A 1 1031 ? -7.958 -14.028 27.226 1.00 98.00 1031 PRO A N 1
ATOM 7749 C CA . PRO A 1 1031 ? -8.137 -14.254 25.789 1.00 98.00 1031 PRO A CA 1
ATOM 7750 C C . PRO A 1 1031 ? -7.460 -15.527 25.268 1.00 98.00 1031 PRO A C 1
ATOM 7752 O O . PRO A 1 1031 ? -8.051 -16.247 24.464 1.00 98.00 1031 PRO A O 1
ATOM 7755 N N . ALA A 1 1032 ? -6.268 -15.864 25.774 1.00 97.75 1032 ALA A N 1
ATOM 7756 C CA . ALA A 1 1032 ? -5.532 -17.065 25.376 1.00 97.75 1032 ALA A CA 1
ATOM 7757 C C . ALA A 1 1032 ? -6.263 -18.372 25.738 1.00 97.75 1032 ALA A C 1
ATOM 7759 O O . ALA A 1 1032 ? -6.013 -19.400 25.114 1.00 97.75 1032 ALA A O 1
ATOM 7760 N N . ALA A 1 1033 ? -7.178 -18.339 26.713 1.00 98.19 1033 ALA A N 1
ATOM 7761 C CA . ALA A 1 1033 ? -8.039 -19.469 27.061 1.00 98.19 1033 ALA A CA 1
ATOM 7762 C C . ALA A 1 1033 ? -9.411 -19.404 26.364 1.00 98.19 1033 ALA A C 1
ATOM 7764 O O . ALA A 1 1033 ? -9.952 -20.431 25.950 1.00 98.19 1033 ALA A O 1
ATOM 7765 N N . ALA A 1 1034 ? -9.987 -18.206 26.228 1.00 98.44 1034 ALA A N 1
ATOM 7766 C CA . ALA A 1 1034 ? -11.332 -18.025 25.685 1.00 98.44 1034 ALA A CA 1
ATOM 7767 C C . ALA A 1 1034 ? -11.401 -18.213 24.161 1.00 98.44 1034 ALA A C 1
ATOM 7769 O O . ALA A 1 1034 ? -12.359 -18.816 23.679 1.00 98.44 1034 ALA A O 1
ATOM 7770 N N . ILE A 1 1035 ? -10.397 -17.745 23.407 1.00 98.50 1035 ILE A N 1
ATOM 7771 C CA . ILE A 1 1035 ? -10.393 -17.828 21.936 1.00 98.50 1035 ILE A CA 1
ATOM 7772 C C . ILE A 1 1035 ? -10.348 -19.287 21.447 1.00 98.50 1035 ILE A C 1
ATOM 7774 O O . ILE A 1 1035 ? -11.222 -19.653 20.664 1.00 98.50 1035 ILE A O 1
ATOM 7778 N N . PRO A 1 1036 ? -9.433 -20.165 21.912 1.00 98.19 1036 PRO A N 1
ATOM 7779 C CA . PRO A 1 1036 ? -9.430 -21.560 21.465 1.00 98.19 1036 PRO A CA 1
ATOM 7780 C C . PRO A 1 1036 ? -10.734 -22.292 21.797 1.00 98.19 1036 PRO A C 1
ATOM 7782 O O . PRO A 1 1036 ? -11.251 -23.046 20.975 1.00 98.19 1036 PRO A O 1
ATOM 7785 N N . LYS A 1 1037 ? -11.309 -22.024 22.980 1.00 98.44 1037 LYS A N 1
ATOM 7786 C CA . LYS A 1 1037 ? -12.605 -22.581 23.384 1.00 98.44 1037 LYS A CA 1
ATOM 7787 C C . LYS A 1 1037 ? -13.728 -22.138 22.442 1.00 98.44 1037 LYS A C 1
ATOM 7789 O O . LYS A 1 1037 ? -14.506 -22.980 22.009 1.00 98.44 1037 LYS A O 1
ATOM 7794 N N . LEU A 1 1038 ? -13.791 -20.846 22.112 1.00 98.62 1038 LEU A N 1
ATOM 7795 C CA . LEU A 1 1038 ? -14.759 -20.284 21.167 1.00 98.62 1038 LEU A CA 1
ATOM 7796 C C . LEU A 1 1038 ? -14.656 -20.948 19.790 1.00 98.62 1038 LEU A C 1
ATOM 7798 O O . LEU A 1 1038 ? -15.664 -21.388 19.247 1.00 98.62 1038 LEU A O 1
ATOM 7802 N N . LEU A 1 1039 ? -13.444 -21.014 19.237 1.00 97.88 1039 LEU A N 1
ATOM 7803 C CA . LEU A 1 1039 ? -13.199 -21.557 17.901 1.00 97.88 1039 LEU A CA 1
ATOM 7804 C C . LEU A 1 1039 ? -13.554 -23.043 17.820 1.00 97.88 1039 LEU A C 1
ATOM 7806 O O . LEU A 1 1039 ? -14.240 -23.461 16.890 1.00 97.88 1039 LEU A O 1
ATOM 7810 N N . SER A 1 1040 ? -13.182 -23.813 18.846 1.00 97.38 1040 SER A N 1
ATOM 7811 C CA . SER A 1 1040 ? -13.562 -25.221 18.966 1.00 97.38 1040 SER A CA 1
ATOM 7812 C C . SER A 1 1040 ? -15.081 -25.406 19.039 1.00 97.38 1040 SER A C 1
ATOM 7814 O O . SER A 1 1040 ? -15.618 -26.268 18.352 1.00 97.38 1040 SER A O 1
ATOM 7816 N N . GLN A 1 1041 ? -15.783 -24.577 19.820 1.00 96.38 1041 GLN A N 1
ATOM 7817 C CA . GLN A 1 1041 ? -17.247 -24.613 19.918 1.00 96.38 1041 GLN A CA 1
ATOM 7818 C C . GLN A 1 1041 ? -17.941 -24.229 18.605 1.00 96.38 1041 GLN A C 1
ATOM 7820 O O . GLN A 1 1041 ? -18.999 -24.769 18.298 1.00 96.38 1041 GLN A O 1
ATOM 7825 N N . ALA A 1 1042 ? -17.358 -23.300 17.846 1.00 95.75 1042 ALA A N 1
ATOM 7826 C CA . ALA A 1 1042 ? -17.895 -22.841 16.569 1.00 95.75 1042 ALA A CA 1
ATOM 7827 C C . ALA A 1 1042 ? -17.525 -23.749 15.382 1.00 95.75 1042 ALA A C 1
ATOM 7829 O O . ALA A 1 1042 ? -18.088 -23.580 14.304 1.00 95.75 1042 ALA A O 1
ATOM 7830 N N . GLY A 1 1043 ? -16.573 -24.675 15.551 1.00 95.38 1043 GLY A N 1
ATOM 7831 C CA . GLY A 1 1043 ? -16.038 -25.486 14.454 1.00 95.38 1043 GLY A CA 1
ATOM 7832 C C . GLY A 1 1043 ? -15.279 -24.661 13.407 1.00 95.38 1043 GLY A C 1
ATOM 7833 O O . GLY A 1 1043 ? -15.334 -24.981 12.223 1.00 95.38 1043 GLY A O 1
ATOM 7834 N N . VAL A 1 1044 ? -14.613 -23.576 13.825 1.00 92.94 1044 VAL A N 1
ATOM 7835 C CA . VAL A 1 1044 ? -13.877 -22.667 12.930 1.00 92.94 1044 VAL A CA 1
ATOM 7836 C C . VAL A 1 1044 ? -12.385 -22.736 13.222 1.00 92.94 1044 VAL A C 1
ATOM 7838 O O . VAL A 1 1044 ? -11.949 -22.494 14.344 1.00 92.94 1044 VAL A O 1
ATOM 7841 N N . GLU A 1 1045 ? -11.593 -23.015 12.191 1.00 91.00 1045 GLU A N 1
ATOM 7842 C CA . GLU A 1 1045 ? -10.134 -23.030 12.282 1.00 91.00 1045 GLU A CA 1
ATOM 7843 C C . GLU A 1 1045 ? -9.562 -21.618 12.471 1.00 91.00 1045 GLU A C 1
ATOM 7845 O O . GLU A 1 1045 ? -10.010 -20.655 11.846 1.00 91.00 1045 GLU A O 1
ATOM 7850 N N . ALA A 1 1046 ? -8.521 -21.487 13.299 1.00 89.31 1046 ALA A N 1
ATOM 7851 C CA . ALA A 1 1046 ? -7.926 -20.187 13.627 1.00 89.31 1046 ALA A CA 1
ATOM 7852 C C . ALA A 1 1046 ? -7.364 -19.453 12.400 1.00 89.31 1046 ALA A C 1
ATOM 7854 O O . ALA A 1 1046 ? -7.409 -18.227 12.335 1.00 89.31 1046 ALA A O 1
ATOM 7855 N N . ASN A 1 1047 ? -6.874 -20.187 11.397 1.00 86.19 1047 ASN A N 1
ATOM 7856 C CA . ASN A 1 1047 ? -6.384 -19.576 10.166 1.00 86.19 1047 ASN A CA 1
ATOM 7857 C C . ASN A 1 1047 ? -7.512 -18.914 9.351 1.00 86.19 1047 ASN A C 1
ATOM 7859 O O . ASN A 1 1047 ? -7.232 -17.999 8.588 1.00 86.19 1047 ASN A O 1
ATOM 7863 N N . LEU A 1 1048 ? -8.782 -19.293 9.518 1.00 87.94 1048 LEU A N 1
ATOM 7864 C CA . LEU A 1 1048 ? -9.904 -18.676 8.802 1.00 87.94 1048 LEU A CA 1
ATOM 7865 C C . LEU A 1 1048 ? -10.331 -17.324 9.384 1.00 87.94 1048 LEU A C 1
ATOM 7867 O O . LEU A 1 1048 ? -11.182 -16.662 8.792 1.00 87.94 1048 LEU A O 1
ATOM 7871 N N . ILE A 1 1049 ? -9.767 -16.911 10.520 1.00 93.12 1049 ILE A N 1
ATOM 7872 C CA . ILE A 1 1049 ? -10.083 -15.624 11.134 1.00 93.12 1049 ILE A CA 1
ATOM 7873 C 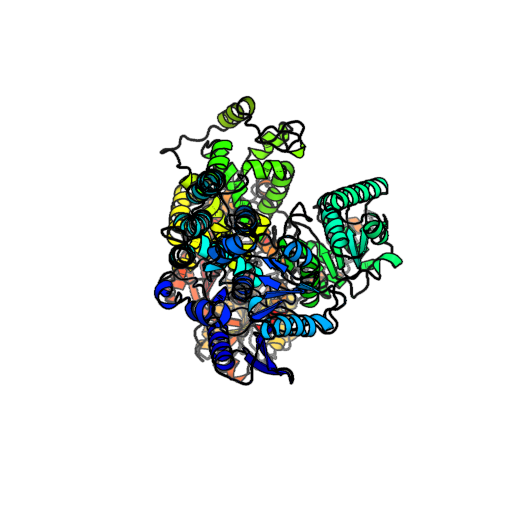C . ILE A 1 1049 ? -9.331 -14.509 10.408 1.00 93.12 1049 ILE A C 1
ATOM 7875 O O . ILE A 1 1049 ? -8.103 -14.513 10.332 1.00 93.12 1049 ILE A O 1
ATOM 7879 N N . ASP A 1 1050 ? -10.081 -13.539 9.888 1.00 92.38 1050 ASP A N 1
ATOM 7880 C CA . ASP A 1 1050 ? -9.543 -12.406 9.137 1.00 92.38 1050 ASP A CA 1
ATOM 7881 C C . ASP A 1 1050 ? -9.198 -11.215 10.034 1.00 92.38 1050 ASP A C 1
ATOM 7883 O O . ASP A 1 1050 ? -8.391 -10.381 9.634 1.00 92.38 1050 ASP A O 1
ATOM 7887 N N . LEU A 1 1051 ? -9.820 -11.104 11.216 1.00 95.81 1051 LEU A N 1
ATOM 7888 C CA . LEU A 1 1051 ? -9.605 -10.004 12.161 1.00 95.81 1051 LEU A CA 1
ATOM 7889 C C . LEU A 1 1051 ? -9.753 -10.438 13.623 1.00 95.81 1051 LEU A C 1
ATOM 7891 O O . LEU A 1 1051 ? -10.653 -11.196 13.983 1.00 95.81 1051 LEU A O 1
ATOM 7895 N N . TYR A 1 1052 ? -8.910 -9.876 14.485 1.00 98.12 1052 TYR A N 1
ATOM 7896 C CA . TYR A 1 1052 ? -8.979 -10.029 15.935 1.00 98.12 1052 TYR A CA 1
ATOM 7897 C C . TYR A 1 1052 ? -9.077 -8.660 16.605 1.00 98.12 1052 TYR A C 1
ATOM 7899 O O . TYR A 1 1052 ? -8.209 -7.816 16.415 1.00 98.12 1052 TYR A O 1
ATOM 7907 N N . GLU A 1 1053 ? -10.088 -8.470 17.443 1.00 98.06 1053 GLU A N 1
ATOM 7908 C CA . GLU A 1 1053 ? -10.242 -7.318 18.331 1.00 98.06 1053 GLU A CA 1
ATOM 7909 C C . GLU A 1 1053 ? -10.068 -7.787 19.785 1.00 98.06 1053 GLU A C 1
ATOM 7911 O O . GLU A 1 1053 ? -11.001 -8.286 20.422 1.00 98.06 1053 GLU A O 1
ATOM 7916 N N . ILE A 1 1054 ? -8.844 -7.677 20.309 1.00 97.44 1054 ILE A N 1
ATOM 7917 C CA . ILE A 1 1054 ? -8.493 -8.054 21.685 1.00 97.44 1054 ILE A CA 1
ATOM 7918 C C . ILE A 1 1054 ? -8.353 -6.796 22.540 1.00 97.44 1054 ILE A C 1
ATOM 7920 O O . ILE A 1 1054 ? -7.560 -5.907 22.232 1.00 97.44 1054 ILE A O 1
ATOM 7924 N N . ASN A 1 1055 ? -9.073 -6.737 23.662 1.00 96.50 1055 ASN A N 1
ATOM 7925 C CA . ASN A 1 1055 ? -8.984 -5.614 24.590 1.00 96.50 1055 ASN A CA 1
ATOM 7926 C C . ASN A 1 1055 ? -7.579 -5.475 25.204 1.00 96.50 1055 ASN A C 1
ATOM 7928 O O . ASN A 1 1055 ? -7.129 -6.322 25.976 1.00 96.50 1055 ASN A O 1
ATOM 7932 N N . GLU A 1 1056 ? -6.922 -4.357 24.917 1.00 93.94 1056 GLU A N 1
ATOM 7933 C CA . GLU A 1 1056 ? -5.565 -4.039 25.369 1.00 93.94 1056 GLU A CA 1
ATOM 7934 C C . GLU A 1 1056 ? -5.580 -3.291 26.716 1.00 93.94 1056 GLU A C 1
ATOM 7936 O O . GLU A 1 1056 ? -5.191 -2.128 26.792 1.00 93.94 1056 GLU A O 1
ATOM 7941 N N . ALA A 1 1057 ? -6.057 -3.913 27.797 1.00 93.06 1057 ALA A N 1
ATOM 7942 C CA . ALA A 1 1057 ? -6.003 -3.258 29.114 1.00 93.06 1057 ALA A CA 1
ATOM 7943 C C . ALA A 1 1057 ? -4.545 -2.931 29.512 1.00 93.06 1057 ALA A C 1
ATOM 7945 O O . ALA A 1 1057 ? -4.234 -1.832 29.974 1.00 93.06 1057 ALA A O 1
ATOM 7946 N N . PHE A 1 1058 ? -3.638 -3.878 29.255 1.00 96.88 1058 PHE A N 1
ATOM 7947 C CA . PHE A 1 1058 ? -2.195 -3.736 29.439 1.00 96.88 1058 PHE A CA 1
ATOM 7948 C C . PHE A 1 1058 ? -1.448 -4.421 28.297 1.00 96.88 1058 PHE A C 1
ATOM 7950 O O . PHE A 1 1058 ? -1.831 -5.514 27.867 1.00 96.88 1058 PHE A O 1
ATOM 7957 N N . ALA A 1 1059 ? -0.351 -3.816 27.838 1.00 97.06 1059 ALA A N 1
ATOM 7958 C CA . ALA A 1 1059 ? 0.458 -4.371 26.758 1.00 97.06 1059 ALA A CA 1
ATOM 7959 C C . ALA A 1 1059 ? 1.051 -5.741 27.116 1.00 97.06 1059 ALA A C 1
ATOM 7961 O O . ALA A 1 1059 ? 1.088 -6.617 26.263 1.00 97.06 1059 ALA A O 1
ATOM 7962 N N . SER A 1 1060 ? 1.449 -5.961 28.376 1.00 96.81 1060 SER A N 1
ATOM 7963 C CA . SER A 1 1060 ? 1.960 -7.253 28.869 1.00 96.81 1060 SER A CA 1
ATOM 7964 C C . SER A 1 1060 ? 0.995 -8.415 28.591 1.00 96.81 1060 SER A C 1
ATOM 7966 O O . SER A 1 1060 ? 1.407 -9.497 28.180 1.00 96.81 1060 SER A O 1
ATOM 7968 N N . GLN A 1 1061 ? -0.300 -8.168 28.785 1.00 95.31 1061 GLN A N 1
ATOM 7969 C CA . GLN A 1 1061 ? -1.373 -9.148 28.654 1.00 95.31 1061 GLN A CA 1
ATOM 7970 C C . GLN A 1 1061 ? -1.707 -9.409 27.187 1.00 95.31 1061 GLN A C 1
ATOM 7972 O O . GLN A 1 1061 ? -1.788 -10.564 26.766 1.00 95.31 1061 GLN A O 1
ATOM 7977 N N . ALA A 1 1062 ? -1.864 -8.338 26.406 1.00 96.12 1062 ALA A N 1
ATOM 7978 C CA . ALA A 1 1062 ? -2.153 -8.440 24.982 1.00 96.12 1062 ALA A CA 1
ATOM 7979 C C . ALA A 1 1062 ? -0.994 -9.111 24.226 1.00 96.12 1062 ALA A C 1
ATOM 7981 O O . ALA A 1 1062 ? -1.220 -10.053 23.472 1.00 96.12 1062 ALA A O 1
ATOM 7982 N N . GLU A 1 1063 ? 0.246 -8.699 24.499 1.00 96.19 1063 GLU A N 1
ATOM 7983 C CA . GLU A 1 1063 ? 1.457 -9.264 23.900 1.00 96.19 1063 GLU A CA 1
ATOM 7984 C C . GLU A 1 1063 ? 1.619 -10.753 24.235 1.00 96.19 1063 GLU A C 1
ATOM 7986 O O . GLU A 1 1063 ? 1.878 -11.554 23.337 1.00 96.19 1063 GLU A O 1
ATOM 7991 N N . TYR A 1 1064 ? 1.373 -11.156 25.489 1.00 97.25 1064 TYR A N 1
ATOM 7992 C CA . TYR A 1 1064 ? 1.334 -12.576 25.850 1.00 97.25 1064 TYR A CA 1
ATOM 7993 C C . TYR A 1 1064 ? 0.298 -13.347 25.023 1.00 97.25 1064 TYR A C 1
ATOM 7995 O O . TYR A 1 1064 ? 0.601 -14.420 24.506 1.00 97.25 1064 TYR A O 1
ATOM 8003 N N . CYS A 1 1065 ? -0.923 -12.817 24.885 1.00 97.31 1065 CYS A N 1
ATOM 8004 C CA . CYS A 1 1065 ? -1.982 -13.495 24.136 1.00 97.31 1065 CYS A CA 1
ATOM 8005 C C . CYS A 1 1065 ? -1.608 -13.660 22.658 1.00 97.31 1065 CYS A C 1
ATOM 8007 O O . CYS A 1 1065 ? -1.828 -14.732 22.101 1.00 97.31 1065 CYS A O 1
ATOM 8009 N N . VAL A 1 1066 ? -0.992 -12.643 22.049 1.00 94.88 1066 VAL A N 1
ATOM 8010 C CA . VAL A 1 1066 ? -0.481 -12.705 20.670 1.00 94.88 1066 VAL A CA 1
ATOM 8011 C C . VAL A 1 1066 ? 0.556 -13.811 20.518 1.00 94.88 1066 VAL A C 1
ATOM 8013 O O . VAL A 1 1066 ? 0.407 -14.660 19.642 1.00 94.88 1066 VAL A O 1
ATOM 8016 N N . GLN A 1 1067 ? 1.565 -13.842 21.392 1.00 93.75 1067 GLN A N 1
ATOM 8017 C CA . GLN A 1 1067 ? 2.629 -14.849 21.347 1.00 93.75 1067 GLN A CA 1
ATOM 8018 C C . GLN A 1 1067 ? 2.088 -16.259 21.600 1.00 93.75 1067 GLN A C 1
ATOM 8020 O O . GLN A 1 1067 ? 2.432 -17.198 20.887 1.00 93.75 1067 GLN A O 1
ATOM 8025 N N . LYS A 1 1068 ? 1.207 -16.418 22.595 1.00 96.44 1068 LYS A N 1
ATOM 8026 C CA . LYS A 1 1068 ? 0.668 -17.723 22.989 1.00 96.44 1068 LYS A CA 1
ATOM 8027 C C . LYS A 1 1068 ? -0.231 -18.341 21.919 1.00 96.44 1068 LYS A C 1
ATOM 8029 O O . LYS A 1 1068 ? -0.250 -19.564 21.791 1.00 96.44 1068 LYS A O 1
ATOM 8034 N N . LEU A 1 1069 ? -0.986 -17.512 21.202 1.00 95.81 1069 LEU A N 1
ATOM 8035 C CA . LEU A 1 1069 ? -1.917 -17.940 20.158 1.00 95.81 1069 LEU A CA 1
ATOM 8036 C C . LEU A 1 1069 ? -1.291 -17.932 18.753 1.00 95.81 1069 LEU A C 1
ATOM 8038 O O . LEU A 1 1069 ? -1.930 -18.410 17.823 1.00 95.81 1069 LEU A O 1
ATOM 8042 N N . GLY A 1 1070 ? -0.078 -17.391 18.587 1.00 92.56 1070 GLY A N 1
ATOM 8043 C CA . GLY A 1 1070 ? 0.565 -17.248 17.279 1.00 92.56 1070 GLY A CA 1
ATOM 8044 C C . GLY A 1 1070 ? -0.191 -16.302 16.341 1.00 92.56 1070 GLY A C 1
ATOM 8045 O O . GLY A 1 1070 ? -0.288 -16.573 15.147 1.00 92.56 1070 GLY A O 1
ATOM 8046 N N . LEU A 1 1071 ? -0.783 -15.224 16.871 1.00 93.50 1071 LEU A N 1
ATOM 8047 C CA . LEU A 1 1071 ? -1.603 -14.317 16.061 1.00 93.50 1071 LEU A CA 1
ATOM 8048 C C . LEU A 1 1071 ? -0.738 -13.464 15.135 1.00 93.50 1071 LEU A C 1
ATOM 8050 O O . LEU A 1 1071 ? 0.211 -12.810 15.577 1.00 93.50 1071 LEU A O 1
ATOM 8054 N N . ASN A 1 1072 ? -1.137 -13.385 13.866 1.00 92.50 1072 ASN A N 1
ATOM 8055 C CA . ASN A 1 1072 ? -0.533 -12.444 12.937 1.00 92.50 1072 ASN A CA 1
ATOM 8056 C C . ASN A 1 1072 ? -0.916 -11.004 13.331 1.00 92.50 1072 ASN A C 1
ATOM 8058 O O . ASN A 1 1072 ? -2.092 -10.656 13.468 1.00 92.50 1072 ASN A O 1
ATOM 8062 N N . ARG A 1 1073 ? 0.089 -10.144 13.521 1.00 92.62 1073 ARG A N 1
ATOM 8063 C CA . ARG A 1 1073 ? -0.114 -8.760 13.981 1.00 92.62 1073 ARG A CA 1
ATOM 8064 C C . ARG A 1 1073 ? -0.809 -7.874 12.952 1.00 92.62 1073 ARG A C 1
ATOM 8066 O O . ARG A 1 1073 ? -1.321 -6.826 13.347 1.00 92.62 1073 ARG A O 1
ATOM 8073 N N . ASP A 1 1074 ? -0.833 -8.264 11.679 1.00 93.00 1074 ASP A N 1
ATOM 8074 C CA . ASP A 1 1074 ? -1.460 -7.498 10.594 1.00 93.00 1074 ASP A CA 1
ATOM 8075 C C . ASP A 1 1074 ? -2.994 -7.457 10.697 1.00 93.00 1074 ASP A C 1
ATOM 8077 O O . ASP A 1 1074 ? -3.628 -6.582 10.102 1.00 93.00 1074 ASP A O 1
ATOM 8081 N N . VAL A 1 1075 ? -3.582 -8.384 11.462 1.00 93.44 1075 VAL A N 1
ATOM 8082 C CA . VAL A 1 1075 ? -5.037 -8.556 11.621 1.00 93.44 1075 VAL A CA 1
ATOM 8083 C C . VAL A 1 1075 ? -5.536 -8.346 13.053 1.00 93.44 1075 VAL A C 1
ATOM 8085 O O . VAL A 1 1075 ? -6.730 -8.454 13.315 1.00 93.44 1075 VAL A O 1
ATOM 8088 N N . LEU A 1 1076 ? -4.642 -8.017 13.986 1.00 96.06 1076 LEU A N 1
ATOM 8089 C CA . LEU A 1 1076 ? -4.981 -7.695 15.372 1.00 96.06 1076 LEU A CA 1
ATOM 8090 C C . LEU A 1 1076 ? -5.213 -6.192 15.540 1.00 96.06 1076 LEU A C 1
ATOM 8092 O O . LEU A 1 1076 ? -4.315 -5.421 15.216 1.00 96.06 1076 LEU A O 1
ATOM 8096 N N . ASN A 1 1077 ? -6.339 -5.768 16.116 1.00 97.00 1077 ASN A N 1
ATOM 8097 C CA . ASN A 1 1077 ? -6.617 -4.379 16.507 1.00 97.00 1077 ASN A CA 1
ATOM 8098 C C . ASN A 1 1077 ? -6.158 -3.384 15.429 1.00 97.00 1077 ASN A C 1
ATOM 8100 O O . ASN A 1 1077 ? -5.341 -2.490 15.674 1.00 97.00 1077 ASN A O 1
ATOM 8104 N N . VAL A 1 1078 ? -6.583 -3.599 14.181 1.00 94.88 1078 VAL A N 1
ATOM 8105 C CA . VAL A 1 1078 ? -5.999 -2.927 13.001 1.00 94.88 1078 VAL A CA 1
ATOM 8106 C C . VAL A 1 1078 ? -6.245 -1.413 12.981 1.00 94.88 1078 VAL A C 1
ATOM 8108 O O . VAL A 1 1078 ? -5.532 -0.675 12.289 1.00 94.88 1078 VAL A O 1
ATOM 8111 N N . ASN A 1 1079 ? -7.208 -0.968 13.794 1.00 94.75 1079 ASN A N 1
ATOM 8112 C CA . ASN A 1 1079 ? -7.563 0.424 14.061 1.00 94.75 1079 ASN A CA 1
ATOM 8113 C C . ASN A 1 1079 ? -7.092 0.909 15.448 1.00 94.75 1079 ASN A C 1
ATOM 8115 O O . ASN A 1 1079 ? -7.512 1.966 15.905 1.00 94.75 1079 ASN A O 1
ATOM 8119 N N . GLY A 1 1080 ? -6.200 0.164 16.103 1.00 95.75 1080 GLY A N 1
ATOM 8120 C CA . GLY A 1 1080 ? -5.729 0.417 17.463 1.00 95.75 1080 GLY A CA 1
ATOM 8121 C C . GLY A 1 1080 ? -6.699 -0.094 18.527 1.00 95.75 1080 GLY A C 1
ATOM 8122 O O . GLY A 1 1080 ? -7.904 -0.205 18.306 1.00 95.75 1080 GLY A O 1
ATOM 8123 N N . GLY A 1 1081 ? -6.167 -0.435 19.698 1.00 95.88 1081 GLY A N 1
ATOM 8124 C CA . GLY A 1 1081 ? -6.955 -0.986 20.795 1.00 95.88 1081 GLY A CA 1
ATOM 8125 C C . GLY A 1 1081 ? -7.050 -0.051 21.996 1.00 95.88 1081 GLY A C 1
ATOM 8126 O O . GLY A 1 1081 ? -6.928 1.170 21.899 1.00 95.88 1081 GLY A O 1
ATOM 8127 N N . ALA A 1 1082 ? -7.349 -0.630 23.156 1.00 97.00 1082 ALA A N 1
ATOM 8128 C CA . ALA A 1 1082 ? -7.679 0.124 24.362 1.00 97.00 1082 ALA A CA 1
ATOM 8129 C C . ALA A 1 1082 ? -6.504 0.921 24.960 1.00 97.00 1082 ALA A C 1
ATOM 8131 O O . ALA A 1 1082 ? -6.757 1.898 25.667 1.00 97.00 1082 ALA A O 1
ATOM 8132 N N . ILE A 1 1083 ? -5.245 0.586 24.642 1.00 97.38 1083 ILE A N 1
ATOM 8133 C CA . ILE A 1 1083 ? -4.093 1.421 25.024 1.00 97.38 1083 ILE A CA 1
ATOM 8134 C C . ILE A 1 1083 ? -4.229 2.811 24.400 1.00 97.38 1083 ILE A C 1
ATOM 8136 O O . ILE A 1 1083 ? -4.071 3.821 25.086 1.00 97.38 1083 ILE A O 1
ATOM 8140 N N . ALA A 1 1084 ? -4.582 2.861 23.114 1.00 96.88 1084 ALA A N 1
ATOM 8141 C CA . ALA A 1 1084 ? -4.726 4.109 22.385 1.00 96.88 1084 ALA A CA 1
ATOM 8142 C C . ALA A 1 1084 ? -6.102 4.761 22.553 1.00 96.88 1084 ALA A C 1
ATOM 8144 O O . ALA A 1 1084 ? -6.183 5.971 22.748 1.00 96.88 1084 ALA A O 1
ATOM 8145 N N . LEU A 1 1085 ? -7.178 3.980 22.462 1.00 96.44 1085 LEU A N 1
ATOM 8146 C CA . LEU A 1 1085 ? -8.549 4.498 22.448 1.00 96.44 1085 LEU A CA 1
ATOM 8147 C C . LEU A 1 1085 ? -9.096 4.738 23.864 1.00 96.44 1085 LEU A C 1
ATOM 8149 O O . LEU A 1 1085 ? -9.809 5.710 24.098 1.00 96.44 1085 LEU A O 1
ATOM 8153 N N . GLY A 1 1086 ? -8.721 3.886 24.819 1.00 95.75 1086 GLY A N 1
ATOM 8154 C CA . GLY A 1 1086 ? -9.265 3.842 26.175 1.00 95.75 1086 GLY A CA 1
ATOM 8155 C C . GLY A 1 1086 ? -10.089 2.585 26.459 1.00 95.75 1086 GLY A C 1
ATOM 8156 O O . GLY A 1 1086 ? -10.484 1.845 25.550 1.00 95.75 1086 GLY A O 1
ATOM 8157 N N . HIS A 1 1087 ? -10.332 2.346 27.751 1.00 94.75 1087 HIS A N 1
ATOM 8158 C CA . HIS A 1 1087 ? -11.000 1.147 28.263 1.00 94.75 1087 HIS A CA 1
ATOM 8159 C C . HIS A 1 1087 ? -12.158 1.488 29.226 1.00 94.75 1087 HIS A C 1
ATOM 8161 O O . HIS A 1 1087 ? -12.034 1.247 30.429 1.00 94.75 1087 HIS A O 1
ATOM 8167 N N . PRO A 1 1088 ? -13.302 2.029 28.755 1.00 95.75 1088 PRO A N 1
ATOM 8168 C CA . PRO A 1 1088 ? -14.500 2.095 29.591 1.00 95.75 1088 PRO A CA 1
ATOM 8169 C C . PRO A 1 1088 ? -14.980 0.658 29.854 1.00 95.75 1088 PRO A C 1
ATOM 8171 O O . PRO A 1 1088 ? -15.372 -0.059 28.925 1.00 95.75 1088 PRO A O 1
ATOM 8174 N N . LEU A 1 1089 ? -14.855 0.197 31.103 1.00 93.88 1089 LEU A N 1
ATOM 8175 C CA . LEU A 1 1089 ? -14.885 -1.230 31.454 1.00 93.88 1089 LEU A CA 1
ATOM 8176 C C . LEU A 1 1089 ? -16.162 -1.931 30.965 1.00 93.88 1089 LEU A C 1
ATOM 8178 O O . LEU A 1 1089 ? -16.072 -2.860 30.164 1.00 93.88 1089 LEU A O 1
ATOM 8182 N N . GLY A 1 1090 ? -17.342 -1.447 31.370 1.00 94.69 1090 GLY A N 1
ATOM 8183 C CA . GLY A 1 1090 ? -18.632 -2.008 30.956 1.00 94.69 1090 GLY A CA 1
ATOM 8184 C C . GLY A 1 1090 ? -18.920 -1.942 29.450 1.00 94.69 1090 GLY A C 1
ATOM 8185 O O . GLY A 1 1090 ? -19.592 -2.823 28.918 1.00 94.69 1090 GLY A O 1
ATOM 8186 N N . MET A 1 1091 ? -18.369 -0.949 28.744 1.00 96.44 1091 MET A N 1
ATOM 8187 C CA . MET A 1 1091 ? -18.561 -0.713 27.302 1.00 96.44 1091 MET A CA 1
ATOM 8188 C C . MET A 1 1091 ? -17.713 -1.634 26.416 1.00 96.44 1091 MET A C 1
ATOM 8190 O O . MET A 1 1091 ? -18.098 -1.940 25.287 1.00 96.44 1091 MET A O 1
ATOM 8194 N N . SER A 1 1092 ? -16.532 -2.037 26.888 1.00 96.38 1092 SER A N 1
ATOM 8195 C CA . SER A 1 1092 ? -15.430 -2.464 26.014 1.00 96.38 1092 SER A CA 1
ATOM 8196 C C . SER A 1 1092 ? -15.779 -3.624 25.091 1.00 96.38 1092 SER A C 1
ATOM 8198 O O . SER A 1 1092 ? -15.482 -3.564 23.901 1.00 96.38 1092 SER A O 1
ATOM 8200 N N . GLY A 1 1093 ? -16.488 -4.629 25.601 1.00 97.12 1093 GLY A N 1
ATOM 8201 C CA . GLY A 1 1093 ? -16.951 -5.745 24.783 1.00 97.12 1093 GLY A CA 1
ATOM 8202 C C . GLY A 1 1093 ? -17.851 -5.332 23.614 1.00 97.12 1093 GLY A C 1
ATOM 8203 O O . GLY A 1 1093 ? -17.639 -5.777 22.489 1.00 97.12 1093 GLY A O 1
ATOM 8204 N N . ALA A 1 1094 ? -18.798 -4.422 23.856 1.00 98.12 1094 ALA A N 1
ATOM 8205 C CA . ALA A 1 1094 ? -19.682 -3.902 22.817 1.00 98.12 1094 ALA A CA 1
ATOM 8206 C C . ALA A 1 1094 ? -18.925 -3.012 21.821 1.00 98.12 1094 ALA A C 1
ATOM 8208 O O . ALA A 1 1094 ? -19.127 -3.139 20.616 1.00 98.12 1094 ALA A O 1
ATOM 8209 N N . ARG A 1 1095 ? -17.993 -2.172 22.298 1.00 97.56 1095 ARG A N 1
ATOM 8210 C CA . ARG A 1 1095 ? -17.141 -1.347 21.427 1.00 97.56 1095 ARG A CA 1
ATOM 8211 C C . ARG A 1 1095 ? -16.361 -2.198 20.430 1.00 97.56 1095 ARG A C 1
ATOM 8213 O O . ARG A 1 1095 ? -16.342 -1.870 19.250 1.00 97.56 1095 ARG A O 1
ATOM 8220 N N . LEU A 1 1096 ? -15.734 -3.278 20.897 1.00 98.25 1096 LEU A N 1
ATOM 8221 C CA . LEU A 1 1096 ? -14.959 -4.176 20.038 1.00 98.25 1096 LEU A CA 1
ATOM 8222 C C . LEU A 1 1096 ? -15.846 -4.841 18.975 1.00 98.25 1096 LEU A C 1
ATOM 8224 O O . LEU A 1 1096 ? -15.432 -4.928 17.825 1.00 98.25 1096 LEU A O 1
ATOM 8228 N N . CYS A 1 1097 ? -17.084 -5.231 19.311 1.00 98.31 1097 CYS A N 1
ATOM 8229 C CA . CYS A 1 1097 ? -18.047 -5.717 18.316 1.00 98.31 1097 CYS A CA 1
ATOM 8230 C C . CYS A 1 1097 ? -18.387 -4.650 17.269 1.00 98.31 1097 CYS A C 1
ATOM 8232 O O . CYS A 1 1097 ? -18.365 -4.947 16.077 1.00 98.31 1097 CYS A O 1
ATOM 8234 N N . VAL A 1 1098 ? -18.678 -3.415 17.698 1.00 97.50 1098 VAL A N 1
ATOM 8235 C CA . VAL A 1 1098 ? -18.988 -2.300 16.788 1.00 97.50 1098 VAL A CA 1
ATOM 8236 C C . VAL A 1 1098 ? -17.831 -2.093 15.806 1.00 97.50 1098 VAL A C 1
ATOM 8238 O O . VAL A 1 1098 ? -18.057 -2.118 14.597 1.00 97.50 1098 VAL A O 1
ATOM 8241 N N . THR A 1 1099 ? -16.600 -1.961 16.302 1.00 96.62 1099 THR A N 1
ATOM 8242 C CA . THR A 1 1099 ? -15.417 -1.740 15.457 1.00 96.62 1099 THR A CA 1
ATOM 8243 C C . THR A 1 1099 ? -15.147 -2.915 14.521 1.00 96.62 1099 THR A C 1
ATOM 8245 O O . THR A 1 1099 ? -14.916 -2.704 13.329 1.00 96.62 1099 THR A O 1
ATOM 8248 N N . LEU A 1 1100 ? -15.252 -4.153 15.014 1.00 97.06 1100 LEU A N 1
ATOM 8249 C CA . LEU A 1 1100 ? -15.019 -5.350 14.208 1.00 97.06 1100 LEU A CA 1
ATOM 8250 C C . LEU A 1 1100 ? -16.011 -5.478 13.043 1.00 97.06 1100 LEU A C 1
ATOM 8252 O O . LEU A 1 1100 ? -15.594 -5.770 11.925 1.00 97.06 1100 LEU A O 1
ATOM 8256 N N . LEU A 1 1101 ? -17.307 -5.235 13.279 1.00 94.50 1101 LEU A N 1
ATOM 8257 C CA . LEU A 1 1101 ? -18.339 -5.300 12.233 1.00 94.50 1101 LEU A CA 1
ATOM 8258 C C . LEU A 1 1101 ? -18.048 -4.317 11.090 1.00 94.50 1101 LEU A C 1
ATOM 8260 O O . LEU A 1 1101 ? -18.149 -4.672 9.915 1.00 94.50 1101 LEU A O 1
ATOM 8264 N N . HIS A 1 1102 ? -17.645 -3.090 11.426 1.00 91.44 1102 HIS A N 1
ATOM 8265 C CA . HIS A 1 1102 ? -17.321 -2.073 10.427 1.00 91.44 1102 HIS A CA 1
ATOM 8266 C C . HIS A 1 1102 ? -16.026 -2.403 9.668 1.00 91.44 1102 HIS A C 1
ATOM 8268 O O . HIS A 1 1102 ? -15.967 -2.228 8.450 1.00 91.44 1102 HIS A O 1
ATOM 8274 N N . GLU A 1 1103 ? -14.996 -2.905 10.352 1.00 90.69 1103 GLU A N 1
ATOM 8275 C CA . GLU A 1 1103 ? -13.707 -3.210 9.724 1.00 90.69 1103 GLU A CA 1
ATOM 8276 C C . GLU A 1 1103 ? -13.749 -4.480 8.856 1.00 90.69 1103 GLU A C 1
ATOM 8278 O O . GLU A 1 1103 ? -13.148 -4.491 7.777 1.00 90.69 1103 GLU A O 1
ATOM 8283 N N . LEU A 1 1104 ? -14.509 -5.513 9.254 1.00 89.19 1104 LEU A N 1
ATOM 8284 C CA . LEU A 1 1104 ? -14.754 -6.700 8.421 1.00 89.19 1104 LEU A CA 1
ATOM 8285 C C . LEU A 1 1104 ? -15.348 -6.307 7.065 1.00 89.19 1104 LEU A C 1
ATOM 8287 O O . LEU A 1 1104 ? -14.924 -6.828 6.034 1.00 89.19 1104 LEU A O 1
ATOM 8291 N N . ALA A 1 1105 ? -16.276 -5.347 7.043 1.00 83.69 1105 ALA A N 1
ATOM 8292 C CA . ALA A 1 1105 ? -16.848 -4.845 5.800 1.00 83.69 1105 ALA A CA 1
ATOM 8293 C C . ALA A 1 1105 ? -15.819 -4.098 4.932 1.00 83.69 1105 ALA A C 1
ATOM 8295 O O . ALA A 1 1105 ? -15.758 -4.322 3.725 1.00 83.69 1105 ALA A O 1
ATOM 8296 N N . ILE A 1 1106 ? -14.976 -3.248 5.529 1.00 80.56 1106 ILE A N 1
ATOM 8297 C CA . ILE A 1 1106 ? -13.962 -2.462 4.799 1.00 80.56 1106 ILE A CA 1
ATOM 8298 C C . ILE A 1 1106 ? -12.898 -3.370 4.157 1.00 80.56 1106 ILE A C 1
ATOM 8300 O O . ILE A 1 1106 ? -12.524 -3.171 2.994 1.00 80.56 1106 ILE A O 1
ATOM 8304 N N . ARG A 1 1107 ? -12.423 -4.376 4.903 1.00 80.94 1107 ARG A N 1
ATOM 8305 C CA . ARG A 1 1107 ? -11.396 -5.340 4.459 1.00 80.94 1107 ARG A CA 1
ATOM 8306 C C . ARG A 1 1107 ? -11.951 -6.545 3.708 1.00 80.94 1107 ARG A C 1
ATOM 8308 O O . ARG A 1 1107 ? -11.169 -7.381 3.244 1.00 80.94 1107 ARG A O 1
ATOM 8315 N N . GLU A 1 1108 ? -13.275 -6.631 3.596 1.00 83.19 1108 GLU A N 1
ATOM 8316 C CA . GLU A 1 1108 ? -14.018 -7.769 3.049 1.00 83.19 1108 GLU A CA 1
ATOM 8317 C C . GLU A 1 1108 ? -13.709 -9.097 3.758 1.00 83.19 1108 GLU A C 1
ATOM 8319 O O . GLU A 1 1108 ? -13.862 -10.167 3.171 1.00 83.19 1108 GLU A O 1
ATOM 8324 N N . GLY A 1 1109 ? -13.303 -9.037 5.028 1.00 87.31 1109 GLY A N 1
ATOM 8325 C CA . GLY A 1 1109 ? -13.112 -10.218 5.866 1.00 87.31 1109 GLY A CA 1
ATOM 8326 C C . GLY A 1 1109 ? -14.432 -10.953 6.101 1.00 87.31 1109 GLY A C 1
ATOM 8327 O O . GLY A 1 1109 ? -15.510 -10.352 6.060 1.00 87.31 1109 GLY A O 1
ATOM 8328 N N . ARG A 1 1110 ? -14.351 -12.263 6.325 1.00 90.31 1110 ARG A N 1
ATOM 8329 C CA . ARG A 1 1110 ? -15.481 -13.121 6.670 1.00 90.31 1110 ARG A CA 1
ATOM 8330 C C . ARG A 1 1110 ? -15.610 -13.255 8.179 1.00 90.31 1110 ARG A C 1
ATOM 8332 O O . ARG A 1 1110 ? -16.641 -12.865 8.717 1.00 90.31 1110 ARG A O 1
ATOM 8339 N N . TYR A 1 1111 ? -14.589 -13.788 8.850 1.00 94.44 1111 TYR A N 1
ATOM 8340 C CA . TYR A 1 1111 ? -14.650 -14.079 10.283 1.00 94.44 1111 TYR A CA 1
ATOM 8341 C C . TYR A 1 1111 ? -13.839 -13.092 11.105 1.00 94.44 1111 TYR A C 1
ATOM 8343 O O . TYR A 1 1111 ? -12.704 -12.759 10.765 1.00 94.44 1111 TYR A O 1
ATOM 8351 N N . GLY A 1 1112 ? -14.402 -12.687 12.238 1.00 97.12 1112 GLY A N 1
ATOM 8352 C CA . GLY A 1 1112 ? -13.711 -11.864 13.212 1.00 97.12 1112 GLY A CA 1
ATOM 8353 C C . GLY A 1 1112 ? -13.949 -12.330 14.642 1.00 97.12 1112 GLY A C 1
ATOM 8354 O O . GLY A 1 1112 ? -15.042 -12.780 14.984 1.00 97.12 1112 GLY A O 1
ATOM 8355 N N . VAL A 1 1113 ? -12.934 -12.188 15.491 1.00 98.62 1113 VAL A N 1
ATOM 8356 C CA . VAL A 1 1113 ? -13.001 -12.566 16.907 1.00 98.62 1113 VAL A CA 1
ATOM 8357 C C . VAL A 1 1113 ? -12.857 -11.337 17.790 1.00 98.62 1113 VAL A C 1
ATOM 8359 O O . VAL A 1 1113 ? -11.881 -10.602 17.684 1.00 98.62 1113 VAL A O 1
ATOM 8362 N N . VAL A 1 1114 ? -13.794 -11.156 18.717 1.00 98.44 1114 VAL A N 1
ATOM 8363 C CA . VAL A 1 1114 ? -13.664 -10.213 19.837 1.00 98.44 1114 VAL A CA 1
ATOM 8364 C C . VAL A 1 1114 ? -13.206 -10.979 21.066 1.00 98.44 1114 VAL A C 1
ATOM 8366 O O . VAL A 1 1114 ? -13.757 -12.041 21.351 1.00 98.44 1114 VAL A O 1
ATOM 8369 N N . SER A 1 1115 ? -12.250 -10.454 21.837 1.00 98.31 1115 SER A N 1
ATOM 8370 C CA . SER A 1 1115 ? -11.878 -11.057 23.121 1.00 98.31 1115 SER A CA 1
ATOM 8371 C C . SER A 1 1115 ? -11.344 -10.062 24.152 1.00 98.31 1115 SER A C 1
ATOM 8373 O O . SER A 1 1115 ? -10.843 -8.991 23.823 1.00 98.31 1115 SER A O 1
ATOM 8375 N N . MET A 1 1116 ? -11.459 -10.408 25.433 1.00 97.12 1116 MET A N 1
ATOM 8376 C CA . MET A 1 1116 ? -10.933 -9.607 26.538 1.00 97.12 1116 MET A CA 1
ATOM 8377 C C . MET A 1 1116 ? -10.626 -10.454 27.770 1.00 97.12 1116 MET A C 1
ATOM 8379 O O . MET A 1 1116 ? -11.240 -11.502 27.998 1.00 97.12 1116 MET A O 1
ATOM 8383 N N . CYS A 1 1117 ? -9.690 -9.967 28.585 1.00 95.38 1117 CYS A N 1
ATOM 8384 C CA . CYS A 1 1117 ? -9.570 -10.402 29.968 1.00 95.38 1117 CYS A CA 1
ATOM 8385 C C . CYS A 1 1117 ? -10.757 -9.869 30.778 1.00 95.38 1117 CYS A C 1
ATOM 8387 O O . CYS A 1 1117 ? -11.366 -8.848 30.452 1.00 95.38 1117 CYS A O 1
ATOM 8389 N N . VAL A 1 1118 ? -11.097 -10.590 31.834 1.00 93.94 1118 VAL A N 1
ATOM 8390 C CA . VAL A 1 1118 ? -12.174 -10.252 32.753 1.00 93.94 1118 VAL A CA 1
ATOM 8391 C C . VAL A 1 1118 ? -11.592 -10.297 34.156 1.00 93.94 1118 VAL A C 1
ATOM 8393 O O . VAL A 1 1118 ? -10.835 -11.214 34.494 1.00 93.94 1118 VAL A O 1
ATOM 8396 N N . GLY A 1 1119 ? -11.930 -9.285 34.960 1.00 86.62 1119 GLY A N 1
ATOM 8397 C CA . GLY A 1 1119 ? -11.490 -9.207 36.349 1.00 86.62 1119 GLY A CA 1
ATOM 8398 C C . GLY A 1 1119 ? -11.807 -10.488 37.129 1.00 86.62 1119 GLY A C 1
ATOM 8399 O O . GLY A 1 1119 ? -12.681 -11.251 36.727 1.00 86.62 1119 GLY A O 1
ATOM 8400 N N . THR A 1 1120 ? -11.072 -10.717 38.218 1.00 87.44 1120 THR A N 1
ATOM 8401 C CA . THR A 1 1120 ? -11.169 -11.907 39.090 1.00 87.44 1120 THR A CA 1
ATOM 8402 C C . THR A 1 1120 ? -10.800 -13.255 38.452 1.00 87.44 1120 THR A C 1
ATOM 8404 O O . THR A 1 1120 ? -11.023 -14.290 39.072 1.00 87.44 1120 THR A O 1
ATOM 8407 N N . GLY A 1 1121 ? -10.154 -13.275 37.277 1.00 92.25 1121 GLY A N 1
ATOM 8408 C CA . GLY A 1 1121 ? -9.574 -14.503 36.706 1.00 92.25 1121 GLY A CA 1
ATOM 8409 C C . GLY A 1 1121 ? -10.418 -15.161 35.621 1.00 92.25 1121 GLY A C 1
ATOM 8410 O O . GLY A 1 1121 ? -10.697 -16.357 35.677 1.00 92.25 1121 GLY A O 1
ATOM 8411 N N . MET A 1 1122 ? -10.839 -14.403 34.611 1.00 95.56 1122 MET A N 1
ATOM 8412 C CA . MET A 1 1122 ? -11.637 -14.938 33.506 1.00 95.56 1122 MET A CA 1
ATOM 8413 C C . MET A 1 1122 ? -11.221 -14.335 32.155 1.00 95.56 1122 MET A C 1
ATOM 8415 O O . MET A 1 1122 ? -10.518 -13.329 32.078 1.00 95.56 1122 MET A O 1
ATOM 8419 N N . GLY A 1 1123 ? -11.684 -14.946 31.070 1.00 97.44 1123 GLY A N 1
ATOM 8420 C CA . GLY A 1 1123 ? -11.629 -14.413 29.713 1.00 97.44 1123 GLY A CA 1
ATOM 8421 C C . GLY A 1 1123 ? -12.940 -14.657 28.981 1.00 97.44 1123 GLY A C 1
ATOM 8422 O O . GLY A 1 1123 ? -13.606 -15.662 29.231 1.00 97.44 1123 GLY A O 1
ATOM 8423 N N . ALA A 1 1124 ? -13.300 -13.753 28.075 1.00 98.50 1124 ALA A N 1
ATOM 8424 C CA . ALA A 1 1124 ? -14.479 -13.883 27.223 1.00 98.50 1124 ALA A CA 1
ATOM 8425 C C . ALA A 1 1124 ? -14.102 -13.686 25.752 1.00 98.50 1124 ALA A C 1
ATOM 8427 O O . ALA A 1 1124 ? -13.184 -12.920 25.443 1.00 98.50 1124 ALA A O 1
ATOM 8428 N N . ALA A 1 1125 ? -14.800 -14.370 24.849 1.00 98.62 1125 ALA A N 1
ATOM 8429 C CA . ALA A 1 1125 ? -14.625 -14.202 23.415 1.00 98.62 1125 ALA A CA 1
ATOM 8430 C C . ALA A 1 1125 ? -15.944 -14.400 22.654 1.00 98.62 1125 ALA A C 1
ATOM 8432 O O . ALA A 1 1125 ? -16.797 -15.171 23.091 1.00 98.62 1125 ALA A O 1
ATOM 8433 N N . ALA A 1 1126 ? -16.094 -13.727 21.513 1.00 98.69 1126 ALA A N 1
ATOM 8434 C CA . ALA A 1 1126 ? -17.209 -13.916 20.588 1.00 98.69 1126 ALA A CA 1
ATOM 8435 C C . ALA A 1 1126 ? -16.732 -13.985 19.136 1.00 98.69 1126 ALA A C 1
ATOM 8437 O O . ALA A 1 1126 ? -15.754 -13.331 18.772 1.00 98.69 1126 ALA A O 1
ATOM 8438 N N . LEU A 1 1127 ? -17.447 -14.764 18.323 1.00 98.50 1127 LEU A N 1
ATOM 8439 C CA . LEU A 1 1127 ? -17.214 -14.917 16.889 1.00 98.50 1127 LEU A CA 1
ATOM 8440 C C . LEU A 1 1127 ? -18.295 -14.162 16.112 1.00 98.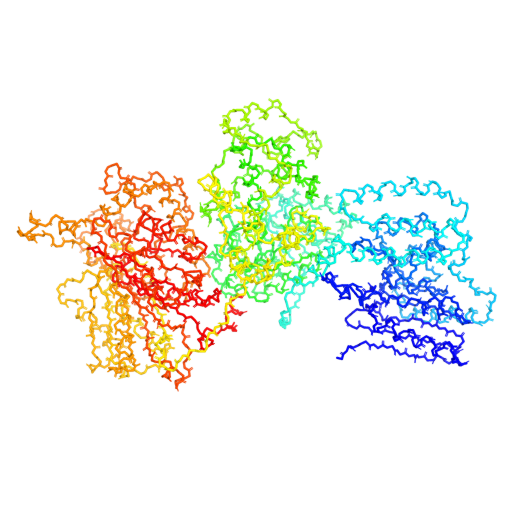50 1127 LEU A C 1
ATOM 8442 O O . LEU A 1 1127 ? -19.491 -14.394 16.316 1.00 98.50 1127 LEU A O 1
ATOM 8446 N N . LEU A 1 1128 ? -17.856 -13.294 15.206 1.00 97.44 1128 LEU A N 1
ATOM 8447 C CA . LEU A 1 1128 ? -18.694 -12.562 14.262 1.00 97.44 1128 LEU A CA 1
ATOM 8448 C C . LEU A 1 1128 ? -18.402 -13.039 12.837 1.00 97.44 1128 LEU A C 1
ATOM 8450 O O . LEU A 1 1128 ? -17.254 -13.337 12.502 1.00 97.44 1128 LEU A O 1
ATOM 8454 N N . GLU A 1 1129 ? -19.434 -13.092 11.998 1.00 94.94 1129 GLU A N 1
ATOM 8455 C CA . GLU A 1 1129 ? -19.311 -13.463 10.583 1.00 94.94 1129 GLU A CA 1
ATOM 8456 C C . GLU A 1 1129 ? -20.037 -12.472 9.669 1.00 94.94 1129 GLU A C 1
ATOM 8458 O O . GLU A 1 1129 ? -21.186 -12.117 9.931 1.00 94.94 1129 GLU A O 1
ATOM 8463 N N . ARG A 1 1130 ? -19.395 -12.085 8.565 1.00 91.31 1130 ARG A N 1
ATOM 8464 C CA . ARG A 1 1130 ? -20.020 -11.385 7.434 1.00 91.31 1130 ARG A CA 1
ATOM 8465 C C . ARG A 1 1130 ? -20.590 -12.397 6.429 1.00 91.31 1130 ARG A C 1
ATOM 8467 O O . ARG A 1 1130 ? -19.886 -13.328 6.052 1.00 91.31 1130 ARG A O 1
ATOM 8474 N N . CYS A 1 1131 ? -21.829 -12.210 5.979 1.00 82.62 1131 CYS A N 1
ATOM 8475 C CA . CYS A 1 1131 ? -22.553 -13.041 4.999 1.00 82.62 1131 CYS A CA 1
ATOM 8476 C C . CYS A 1 1131 ? -22.913 -12.239 3.727 1.00 82.62 1131 CYS A C 1
ATOM 8478 O O . CYS A 1 1131 ? -22.833 -11.012 3.735 1.00 82.62 1131 CYS A O 1
ATOM 8480 N N . GLU A 1 1132 ? -23.269 -12.901 2.614 1.00 76.81 1132 GLU A N 1
ATOM 8481 C CA . GLU A 1 1132 ? -23.513 -12.227 1.311 1.00 76.81 1132 GLU A CA 1
ATOM 8482 C C . GLU A 1 1132 ? -24.633 -11.177 1.355 1.00 76.81 1132 GLU A C 1
ATOM 8484 O O . GLU A 1 1132 ? -24.574 -10.156 0.672 1.00 76.81 1132 GLU A O 1
ATOM 8489 N N . ASP A 1 1133 ? -25.659 -11.431 2.159 1.00 72.88 1133 ASP A N 1
ATOM 8490 C CA . ASP A 1 1133 ? -26.842 -10.594 2.326 1.00 72.88 1133 ASP A CA 1
ATOM 8491 C C . ASP A 1 1133 ? -26.659 -9.456 3.352 1.00 72.88 1133 ASP A C 1
ATOM 8493 O O . ASP A 1 1133 ? -27.559 -8.631 3.541 1.00 72.88 1133 ASP A O 1
ATOM 8497 N N . ASP A 1 1134 ? -25.477 -9.360 3.963 1.00 69.81 1134 ASP A N 1
ATOM 8498 C CA . ASP A 1 1134 ? -25.111 -8.297 4.895 1.00 69.81 1134 ASP A CA 1
ATOM 8499 C C . ASP A 1 1134 ? -24.714 -7.029 4.105 1.00 69.81 1134 ASP A C 1
ATOM 8501 O O . ASP A 1 1134 ? -23.857 -7.034 3.221 1.00 69.81 1134 ASP A O 1
ATOM 8505 N N . GLY A 1 1135 ? -25.381 -5.907 4.374 1.00 52.19 1135 GLY A N 1
ATOM 8506 C CA . GLY A 1 1135 ? -25.386 -4.741 3.496 1.00 52.19 1135 GLY A CA 1
ATOM 8507 C C . GLY A 1 1135 ? -24.620 -3.552 4.002 1.00 52.19 1135 GLY A C 1
ATOM 8508 O O . GLY A 1 1135 ? -25.199 -2.498 4.270 1.00 52.19 1135 GLY A O 1
ATOM 8509 N N . PHE A 1 1136 ? -23.304 -3.653 3.918 1.00 52.94 1136 PHE A N 1
ATOM 8510 C CA . PHE A 1 1136 ? -22.567 -2.460 3.543 1.00 52.94 1136 PHE A CA 1
ATOM 8511 C C . PHE A 1 1136 ? -22.862 -2.153 2.072 1.00 52.94 1136 PHE A C 1
ATOM 8513 O O . PHE A 1 1136 ? -22.648 -2.983 1.194 1.00 52.94 1136 PHE A O 1
ATOM 8520 N N . ASP A 1 1137 ? -23.393 -0.964 1.791 1.00 49.03 1137 ASP A N 1
ATOM 8521 C CA . ASP A 1 1137 ? -23.557 -0.487 0.418 1.00 49.03 1137 ASP A CA 1
ATOM 8522 C C . ASP A 1 1137 ? -22.172 -0.326 -0.231 1.00 49.03 1137 ASP A C 1
ATOM 8524 O O . ASP A 1 1137 ? -21.503 0.700 -0.078 1.00 49.03 1137 ASP A O 1
ATOM 8528 N N . GLU A 1 1138 ? -21.731 -1.363 -0.948 1.00 40.59 1138 GLU A N 1
ATOM 8529 C CA . GLU A 1 1138 ? -20.473 -1.383 -1.697 1.00 40.59 1138 GLU A CA 1
ATOM 8530 C C . GLU A 1 1138 ? -20.354 -0.205 -2.669 1.00 40.59 1138 GLU A C 1
ATOM 8532 O O . GLU A 1 1138 ? -19.243 0.262 -2.914 1.00 40.59 1138 GLU A O 1
ATOM 8537 N N . ARG A 1 1139 ? -21.463 0.327 -3.208 1.00 36.78 1139 ARG A N 1
ATOM 8538 C CA . ARG A 1 1139 ? -21.419 1.477 -4.126 1.00 36.78 1139 ARG A CA 1
ATOM 8539 C C . ARG A 1 1139 ? -21.084 2.762 -3.386 1.00 36.78 1139 ARG A C 1
ATOM 8541 O O . ARG A 1 1139 ? -20.327 3.569 -3.911 1.00 36.78 1139 ARG A O 1
ATOM 8548 N N . ARG A 1 1140 ? -21.581 2.937 -2.157 1.00 38.12 1140 ARG A N 1
ATOM 8549 C CA . ARG A 1 1140 ? -21.136 4.019 -1.266 1.00 38.12 1140 ARG A CA 1
ATOM 8550 C C . ARG A 1 1140 ? -19.716 3.795 -0.761 1.00 38.12 1140 ARG A C 1
ATOM 8552 O O . ARG A 1 1140 ? -19.000 4.774 -0.609 1.00 38.12 1140 ARG A O 1
ATOM 8559 N N . LEU A 1 1141 ? -19.284 2.549 -0.536 1.00 38.56 1141 LEU A N 1
ATOM 8560 C CA . LEU A 1 1141 ? -17.892 2.248 -0.180 1.00 38.56 1141 LEU A CA 1
ATOM 8561 C C . LEU A 1 1141 ? -16.931 2.612 -1.321 1.00 38.56 1141 LEU A C 1
ATOM 8563 O O . LEU A 1 1141 ? -15.946 3.276 -1.059 1.00 38.56 1141 LEU A O 1
ATOM 8567 N N . ARG A 1 1142 ? -17.259 2.262 -2.571 1.00 35.22 1142 ARG A N 1
ATOM 8568 C CA . ARG A 1 1142 ? -16.485 2.587 -3.789 1.00 35.22 1142 ARG A CA 1
ATOM 8569 C C . ARG A 1 1142 ? -16.642 4.027 -4.297 1.00 35.22 1142 ARG A C 1
ATOM 8571 O O . ARG A 1 1142 ? -16.002 4.393 -5.273 1.00 35.22 1142 ARG A O 1
ATOM 8578 N N . ALA A 1 1143 ? -17.580 4.790 -3.738 1.00 30.92 1143 ALA A N 1
ATOM 8579 C CA . ALA A 1 1143 ? -17.749 6.215 -4.028 1.00 30.92 1143 ALA A CA 1
ATOM 8580 C C . ALA A 1 1143 ? -17.169 7.109 -2.920 1.00 30.92 1143 ALA A C 1
ATOM 8582 O O . ALA A 1 1143 ? -16.966 8.300 -3.149 1.00 30.92 1143 ALA A O 1
ATOM 8583 N N . ALA A 1 1144 ? -16.967 6.551 -1.721 1.00 30.55 1144 ALA A N 1
ATOM 8584 C CA . ALA A 1 1144 ? -16.314 7.201 -0.587 1.00 30.55 1144 ALA A CA 1
ATOM 8585 C C . ALA A 1 1144 ? -14.819 6.854 -0.495 1.00 30.55 1144 ALA A C 1
ATOM 8587 O O . ALA A 1 1144 ? -14.045 7.693 -0.050 1.00 30.55 1144 ALA A O 1
ATOM 8588 N N . LEU A 1 1145 ? -14.428 5.642 -0.907 1.00 32.16 1145 LEU A N 1
ATOM 8589 C CA . LEU A 1 1145 ? -13.086 5.342 -1.400 1.00 32.16 1145 LEU A CA 1
ATOM 8590 C C . LEU A 1 1145 ? -13.044 5.885 -2.818 1.00 32.16 1145 LEU A C 1
ATOM 8592 O O . LEU A 1 1145 ? -12.226 6.782 -3.081 1.00 32.16 1145 LEU A O 1
#

Organism: Cyanidioschyzon merolae (strain NIES-3377 / 10D) (NCBI:txid280699)